Protein AF-0000000081422867 (afdb_homodimer)

Sequence (1076 aa):
MGNSINLFHGPEVPSREVTTKYGKIVGRRMIQKSDRMVDAFLGIPFAKPPVAELRFKKPVPPEPWSDTLHATKFASRCVQLDPFFFVKYKLGPCSEDCLYLNVFTPVWEPPEGGFPVMVFIHGGGYCIDSAVKYGDIGICQHLVAPHGVVVVTIQYRLGYLGFFTTGDDACDENVALWDMTLALQWVQENIGAFNGDKNNVTIFGQSAGGASVDLLSLSPYSRDLFHKVVPMAGNASCEWAINNNAVEKSRLMALKNGITENDSHELIRRMREVPAMKLATGLGSDTTGGKMQTTIGPRIDGDFLPKTPIELRKEAPKKKRLTGICEAEGILSYVIHSKKYIEEIIAERIPEYEYPNFKELRDQALKIYLQPEERQDKDKYDHAIVKLYTDLFLASDTQTSVYENLEVENDATYLYSFDYVNPKSFGFLIGRHLPFIAPTHCTELAYLFGVGILVDFKFNEDDNKMIGIMTQMWTNFAKYGDPNGDPSKPESILPFQWEAASNEHPRRYLSIKLAPEMKDPFQEGRSEFWRNLKRHLRMGNSINLFHGPEVPSREVTTKYGKIVGRRMIQKSDRMVDAFLGIPFAKPPVAELRFKKPVPPEPWSDTLHATKFASRCVQLDPFFFVKYKLGPCSEDCLYLNVFTPVWEPPEGGFPVMVFIHGGGYCIDSAVKYGDIGICQHLVAPHGVVVVTIQYRLGYLGFFTTGDDACDENVALWDMTLALQWVQENIGAFNGDKNNVTIFGQSAGGASVDLLSLSPYSRDLFHKVVPMAGNASCEWAINNNAVEKSRLMALKNGITENDSHELIRRMREVPAMKLATGLGSDTTGGKMQTTIGPRIDGDFLPKTPIELRKEAPKKKRLTGICEAEGILSYVIHSKKYIEEIIAERIPEYEYPNFKELRDQALKIYLQPEERQDKDKYDHAIVKLYTDLFLASDTQTSVYENLEVENDATYLYSFDYVNPKSFGFLIGRHLPFIAPTHCTELAYLFGVGILVDFKFNEDDNKMIGIMTQMWTNFAKYGDPNGDPSKPESILPFQWEAASNEHPRRYLSIKLAPEMKDPFQEGRSEFWRNLKRHLR

Secondary structure (DSSP, 8-state):
---------S--EEEEEEE-SS-EEEEEEE--SSS--EEEEEEEE-S----GGGTTS---PPPP-SSPEE--S--PBPS----GGGGGG--S-B-S---EEEEEEESSPP-TT-EEEEEEE--STTTS--GGGG-SHHIIIIIIHHH--EEEEE----HHHHH---SSTTS-S-HHHHHHHHHHHHHHHHGGGGTEEEEEEEEEEETHHHHHHHHHHHSTTTTTS-SEEEEES--TTSGGGS-TTHHHHHHHHHHHTT----SHHHHHHHHTTS-GGGG-----EEEETTEEEESS-----SSSS-S-HHHHHHHSPP-EEEEEEETTTTHHHHHHH--S-HHHHHHHHS-TTT-TTHHHHHHHHHHHH--GGGTT-HHHHHHHHHHHHHIIIIIHHHHHHHHHHHHTT-S-EEEEEE----GGGGHHHHHHHSSS----TTGGGHHHH---SSS-----HHHHHHHHHHHHHHHHHHHHS-TT-BTTBGGG--SS--PPP-SS-TT-EEEESSS-EEESSGGGGTHHHHHHHHHHH-/---------S--EEEEEEE-SS-EEEEEEE--SSS--EEEEEEEE-S----GGGTTS---PPPP-SSPEE--S--PBPS----GGGGGG--S-B-S---EEEEEEESSPPPTT-EEEEEEE--STTTS--GGGG-SHHIIIIIIHHH--EEEEE----HHHHH---SSTTS-S-HHHHHHHHHHHHHHHHGGGGTEEEEEEEEEEETHHHHHHHHHHHSTTTTTS-SEEEEES--TTSGGGS-TTHHHHHHHHHHHTT----SHHHHHHHHTTS-GGGG-----EEEETTEEEESS-----SSSS-S-HHHHHHHSPP-EEEEEEETTTTHHHHHHH--S-HHHHHHHHS-TTT-TTHHHHHHHHHHHH--GGGTT-HHHHHHHHHHHHHIIIIIHHHHHHHHHHHHTT-S-EEEEEE----GGGGHHHHHHHSSS----TTGGGHHHHS--SSS-----HHHHHHHHHHHHHHHHHHHHS-TT-BTTBGGG--SS--PPP-SS-TT-EEEESSS-EEESSGGGGTHHHHHHHHHHH-

Nearest PDB structures (foldseek):
  3be8-assembly1_A  TM=8.817E-01  e=1.469E-45  Homo sapiens
  3be8-assembly1_B  TM=8.449E-01  e=3.916E-46  Homo sapiens
  2xb6-assembly1_A  TM=8.435E-01  e=4.148E-46  Homo sapiens
  3vkf-assembly2_A  TM=8.507E-01  e=3.481E-45  Rattus norvegicus
  2xb6-assembly2_B  TM=8.425E-01  e=1.849E-45  Homo sapiens

Organism: NCBI:txid290746

Foldseek 3Di:
DAQDQLADPDDFDKDDWFQFPQGIEIEGWDDDPPPWIKGKFAFAAQFDQCAQPNQQAATHGDHRDYDYHYRHDHDAAAFADDDPLNVSPPPHHHDSRHWGKMKMFIPDAADVLFAQEEEEFEAALQADDGLPSLYDNLCNPQFPRPQGHMYMYTHFHGFCSQAADQLDVLGHGRNRLSSVQSVLVSCLRGVVSRRYRQAQYEYEYFHLRLQSQQLLCLFPSRVPSHAAYERELHHLLFQQNADPCNNVLNCVLLVVVVHNDNPSNVSVNVVSVDPSNSRHYHWDWDQDLLATYTSGHHHCSCHRNVDRSLVSLLVGDFHQYEYEYALQQQQVVCLVVVDPDLLVSLCSLQPCVLPVPSVVLSVVLCVLQDDPVCCVPLLSRLRSSRLVSSLNRGQLSRLVVLVSCQVSPGPFYAYAYEWDDDLCLCPDPRSVSTSHDTDYGPCLSCLCSVRRDSGGDDQDPQSPLLSNLVSLQVSQCSRPVGSQHDPVDVVSGDPDHGHTAHPVQSQWHWHRGSDIDIDPHHSPCSSVSVNVVVVVSD/DDQDLVADPDDFAKDDWFQFPQGIEIEGWDDDPPNKIKGKFAFAAQFDQCAQPNQQAATHGDHRDYDYHYRHDHDAAAFADDPPLNVVPPVHHHDSRHWGKMKMFIPDAADVLFAQEEEEFEAALQFDDALSSLYDNLCNPQFPRPQGHMYMYTHFHGFCSQAADQLDVLGHGRSRLSSVQSVLVSCLRGVVSRRYRQAQYEYEYFHLRLQSQQLLCLFPSRVPSHAAYERELHHLLFQQNADPCNNVLNCVLLVVVVHNDNPSNVSVNVVSVDPSNSRHYHWDWDQDLLATYTSGHHHCSCHRNVDRSLVSLLVGDFHQYEYEYALQQQQVVCLVVVDPDLLVSLCSLQPCVLPVPSVVLSVVLCVLQDDPVCCVPLLSRLRSSRLVSSLNRGQLSRLVVLVSCQVSPGPFYAYAYEWDDDLCLCPDPRSVSTSHDTDYGPCLVCLCSVRRDSGGDDQDPQSPLLSNLVSLQVSQCSRPVGSQHDPVDVVSGDPDHGHTAHPVQSQWHWHRGSDIDIDPHHSPCSSVSVNVVVVVSD

pLDDT: mean 91.96, std 11.16, range [22.31, 98.94]

Solvent-accessible surface area (backbone atoms only — not comparable to full-atom values): 55475 Å² total; per-residue (Å²): 141,75,71,67,69,43,55,82,81,66,82,86,36,71,29,71,76,31,64,44,92,42,32,36,37,29,23,27,36,46,80,47,96,53,99,47,37,28,30,36,34,21,38,42,66,51,28,43,65,45,48,55,91,37,43,52,36,64,68,44,70,46,76,66,45,89,62,71,42,75,17,69,48,76,58,40,28,37,40,45,38,76,55,78,80,49,52,86,56,70,64,63,56,64,28,69,60,20,47,28,30,30,42,36,21,52,66,65,89,57,55,89,74,26,18,31,25,36,38,42,33,54,29,40,56,44,11,32,71,45,46,65,76,58,44,50,40,22,40,41,64,51,40,19,46,76,65,56,28,23,41,33,36,38,37,46,50,22,22,50,67,11,28,37,37,79,81,52,87,61,47,42,62,41,26,23,60,39,31,48,38,45,48,40,50,47,40,59,69,30,29,55,52,58,42,17,13,58,89,31,24,20,38,31,17,34,34,39,9,0,15,44,42,41,44,39,45,36,19,89,85,36,37,82,59,48,56,32,42,30,25,28,52,30,29,54,58,24,71,43,46,48,27,86,52,29,42,61,48,30,50,51,53,36,43,76,70,72,45,78,62,80,52,47,54,59,35,46,58,54,55,49,67,50,63,64,74,80,50,37,28,49,82,51,75,45,70,60,92,60,37,62,30,42,70,40,38,42,49,78,71,59,61,70,32,61,53,54,63,74,61,29,52,72,70,32,76,73,40,37,34,41,37,38,38,37,68,36,38,7,52,61,51,49,63,71,66,58,71,89,45,64,66,55,57,46,43,47,70,44,37,58,86,81,28,88,63,24,67,61,52,47,52,54,55,45,55,75,53,46,50,83,88,40,64,84,36,60,70,56,40,50,49,24,44,22,50,50,40,18,33,76,66,42,50,24,29,52,52,47,45,48,51,54,38,57,72,63,64,36,45,60,36,34,35,36,32,38,62,53,68,60,75,57,46,45,34,71,75,55,46,71,69,40,94,69,89,64,23,23,74,68,51,68,51,26,32,51,26,68,43,57,76,78,29,68,58,84,76,49,71,68,48,51,50,40,26,52,55,47,29,47,32,55,48,22,26,40,67,65,70,30,50,44,29,40,86,93,38,65,88,50,47,52,99,56,77,77,63,54,37,37,92,92,41,65,41,30,21,31,40,40,41,96,74,57,44,73,45,73,46,48,81,76,49,59,34,56,59,59,51,51,55,55,56,68,78,98,139,76,67,65,67,41,56,84,82,66,84,86,36,71,29,71,76,32,62,43,91,41,33,36,38,30,22,27,35,45,80,47,95,55,95,48,37,27,32,37,33,22,38,43,66,52,28,46,65,44,49,55,88,37,43,52,35,63,67,43,70,46,76,66,44,90,60,70,41,75,17,70,50,76,58,39,28,37,40,43,37,75,52,77,81,48,51,86,56,69,63,64,56,64,28,69,60,20,47,28,31,29,44,36,22,52,67,65,88,57,57,90,75,26,19,29,24,36,37,40,33,55,29,39,55,44,11,32,72,45,50,64,74,59,43,49,40,21,39,40,63,50,40,20,47,75,65,56,27,23,41,33,35,38,37,46,50,21,21,50,65,11,28,35,37,78,82,54,86,60,45,43,62,41,26,22,59,41,30,48,40,43,47,39,49,46,39,58,71,30,30,55,53,58,41,18,12,58,88,32,23,21,38,31,16,35,35,41,9,0,14,46,42,42,44,40,44,35,19,89,86,35,36,82,60,49,53,33,41,30,26,28,51,30,29,53,60,24,72,42,46,48,26,84,52,30,42,62,48,31,49,50,53,36,43,76,70,72,45,78,61,80,53,49,54,60,34,46,59,54,54,48,67,50,62,67,72,81,50,36,28,48,81,51,75,44,69,58,90,60,37,63,30,44,72,39,38,41,47,76,71,58,61,70,32,60,53,54,64,76,61,29,52,72,70,30,74,72,41,35,33,41,38,36,38,39,69,34,38,8,53,62,51,50,61,72,66,57,71,90,46,63,65,56,57,47,44,49,69,43,37,58,86,83,28,90,62,23,68,63,52,48,52,54,56,44,55,73,53,47,51,83,88,38,63,83,37,64,68,54,41,48,51,26,45,23,50,51,40,19,33,75,67,41,50,24,29,53,52,46,45,48,52,54,38,57,72,62,64,36,46,59,37,34,35,36,33,38,62,52,68,61,74,58,43,45,34,72,74,56,46,70,68,40,93,68,88,63,22,24,74,70,49,68,51,27,34,52,27,68,41,56,76,77,28,61,57,83,78,50,72,67,49,51,50,41,26,52,54,47,30,46,31,55,48,22,26,42,67,66,71,30,50,44,31,42,87,94,38,66,89,50,47,52,98,58,77,76,63,55,38,38,91,91,42,64,40,30,21,32,40,41,42,95,73,57,44,74,46,73,46,48,81,76,48,59,34,56,59,60,54,53,55,56,55,67,78,97

InterPro domains:
  IPR002018 Carboxylesterase, type B [PF00135] (15-530)
  IPR019819 Carboxylesterase type B, conserved site [PS00941] (96-106)
  IPR029058 Alpha/Beta hydrolase fold [G3DSA:3.40.50.1820] (11-537)
  IPR029058 Alpha/Beta hydrolase fold [SSF53474] (15-533)

Radius of gyration: 35.47 Å; Cα contacts (8 Å, |Δi|>4): 2411; chains: 2; bounding box: 64×112×75 Å

Structure (mmCIF, N/CA/C/O backbone):
data_AF-0000000081422867-model_v1
#
loop_
_entity.id
_entity.type
_entity.pdbx_description
1 polymer 'Carboxylesterase type B domain-containing protein'
#
loop_
_atom_site.group_PDB
_atom_site.id
_atom_site.type_symbol
_atom_site.label_atom_id
_atom_site.label_alt_id
_atom_site.label_comp_id
_atom_site.label_asym_id
_atom_site.label_entity_id
_atom_site.label_seq_id
_atom_site.pdbx_PDB_ins_code
_atom_site.Cartn_x
_atom_site.Cartn_y
_atom_site.Cartn_z
_atom_site.occupancy
_atom_site.B_iso_or_equiv
_atom_site.auth_seq_id
_atom_site.auth_comp_id
_atom_site.auth_asym_id
_atom_site.auth_atom_id
_atom_site.pdbx_PDB_model_num
ATOM 1 N N . MET A 1 1 ? 13.523 18.125 38.219 1 22.31 1 MET A N 1
ATOM 2 C CA . MET A 1 1 ? 14.117 18.781 37.031 1 22.31 1 MET A CA 1
ATOM 3 C C . MET A 1 1 ? 13.07 19 35.969 1 22.31 1 MET A C 1
ATOM 5 O O . MET A 1 1 ? 12.766 18.094 35.188 1 22.31 1 MET A O 1
ATOM 9 N N . GLY A 1 2 ? 11.977 19.641 36.281 1 30.11 2 GLY A N 1
ATOM 10 C CA . GLY A 1 2 ? 10.555 19.75 36 1 30.11 2 GLY A CA 1
ATOM 11 C C . GLY A 1 2 ? 10.266 20.359 34.625 1 30.11 2 GLY A C 1
ATOM 12 O O . GLY A 1 2 ? 11.055 21.156 34.125 1 30.11 2 GLY A O 1
ATOM 13 N N . ASN A 1 3 ? 9.695 19.641 33.75 1 36.41 3 ASN A N 1
ATOM 14 C CA . ASN A 1 3 ? 9.031 19.859 32.469 1 36.41 3 ASN A CA 1
ATOM 15 C C . ASN A 1 3 ? 8.242 21.172 32.438 1 36.41 3 ASN A C 1
ATOM 17 O O . ASN A 1 3 ? 7.191 21.266 33.094 1 36.41 3 ASN 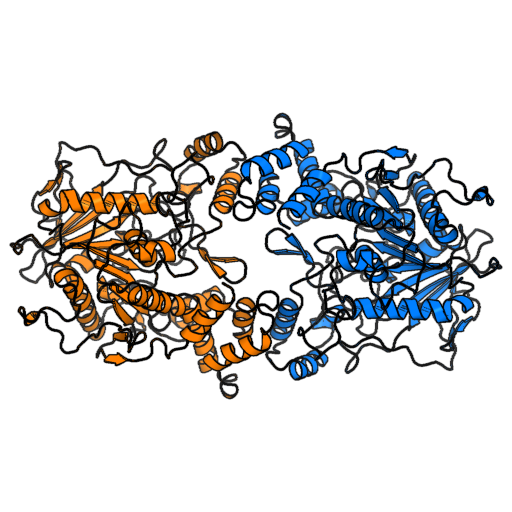A O 1
ATOM 21 N N . SER A 1 4 ? 8.648 22.391 32.781 1 39.75 4 SER A N 1
ATOM 22 C CA . SER A 1 4 ? 7.715 23.406 33.25 1 39.75 4 SER A CA 1
ATOM 23 C C . SER A 1 4 ? 6.875 23.953 32.125 1 39.75 4 SER A C 1
ATOM 25 O O . SER A 1 4 ? 7.414 24.438 31.125 1 39.75 4 SER A O 1
ATOM 27 N N . ILE A 1 5 ? 5.797 23.25 31.734 1 50.94 5 ILE A N 1
ATOM 28 C CA . ILE A 1 5 ? 4.766 24.031 31.062 1 50.94 5 ILE A CA 1
ATOM 29 C C . ILE A 1 5 ? 4.816 25.484 31.531 1 50.94 5 ILE A C 1
ATOM 31 O O . ILE A 1 5 ? 4.973 25.734 32.719 1 50.94 5 ILE A O 1
ATOM 35 N N . ASN A 1 6 ? 5.258 26.375 30.625 1 56.38 6 ASN A N 1
ATOM 36 C CA . ASN A 1 6 ? 5.324 27.797 30.906 1 56.38 6 ASN A CA 1
ATOM 37 C C . ASN A 1 6 ? 3.967 28.344 31.328 1 56.38 6 ASN A C 1
ATOM 39 O O . ASN A 1 6 ? 3.297 29.031 30.547 1 56.38 6 ASN A O 1
ATOM 43 N N . LEU A 1 7 ? 3.494 27.625 32.375 1 58.81 7 LEU A N 1
ATOM 44 C CA . LEU A 1 7 ? 2.248 28.109 32.938 1 58.81 7 LEU A CA 1
ATOM 45 C C . LEU A 1 7 ? 2.525 29.047 34.125 1 58.81 7 LEU A C 1
ATOM 47 O O . LEU A 1 7 ? 3.461 28.828 34.875 1 58.81 7 LEU A O 1
ATOM 51 N N . PHE A 1 8 ? 1.855 30.109 34.094 1 56.94 8 PHE A N 1
ATOM 52 C CA . PHE A 1 8 ? 2 31.078 35.156 1 56.94 8 PHE A CA 1
ATOM 53 C C . PHE A 1 8 ? 1.555 30.5 36.5 1 56.94 8 PHE A C 1
ATOM 55 O O . PHE A 1 8 ? 0.446 29.969 36.594 1 56.94 8 PHE A O 1
ATOM 62 N N . HIS A 1 9 ? 2.488 30.375 37.438 1 59.72 9 HIS A N 1
ATOM 63 C CA . HIS A 1 9 ? 2.184 29.828 38.781 1 59.72 9 HIS A CA 1
ATOM 64 C C . HIS A 1 9 ? 2.117 30.938 39.812 1 59.72 9 HIS A C 1
ATOM 66 O O . HIS A 1 9 ? 1.881 30.656 41 1 59.72 9 HIS A O 1
ATOM 72 N N . GLY A 1 10 ? 2.244 32.25 39.438 1 61.19 10 GLY A N 1
ATOM 73 C CA . GLY A 1 10 ? 2.232 33.312 40.438 1 61.19 10 GLY A CA 1
ATOM 74 C C . GLY A 1 10 ? 0.84 33.656 40.938 1 61.19 10 GLY A C 1
ATOM 75 O O . GLY A 1 10 ? -0.13 32.969 40.594 1 61.19 10 GLY A O 1
ATOM 76 N N . PRO A 1 11 ? 0.796 34.531 41.906 1 66.88 11 PRO A N 1
ATOM 77 C CA . PRO A 1 11 ? -0.515 34.938 42.406 1 66.88 11 PRO A CA 1
ATOM 78 C C . PRO A 1 11 ? -1.472 35.375 41.281 1 66.88 11 PRO A C 1
ATOM 80 O O . PRO A 1 11 ? -1.048 35.969 40.281 1 66.88 11 PRO A O 1
ATOM 83 N N . GLU A 1 12 ? -2.625 34.875 41.406 1 75.06 12 GLU A N 1
ATOM 84 C CA . GLU A 1 12 ? -3.641 35.188 40.406 1 75.06 12 GLU A CA 1
ATOM 85 C C . GLU A 1 12 ? -4.168 36.594 40.562 1 75.06 12 GLU A C 1
ATOM 87 O O . GLU A 1 12 ? -4.789 36.938 41.562 1 75.06 12 GLU A O 1
ATOM 92 N N . VAL A 1 13 ? -3.721 37.438 39.719 1 86.25 13 VAL A N 1
ATOM 93 C CA . VAL A 1 13 ? -4.285 38.781 39.594 1 86.25 13 VAL A CA 1
ATOM 94 C C . VAL A 1 13 ? -5.309 38.781 38.469 1 86.25 13 VAL A C 1
ATOM 96 O O . VAL A 1 13 ? -5.004 38.375 37.344 1 86.25 13 VAL A O 1
ATOM 99 N N . PRO A 1 14 ? -6.535 39.219 38.844 1 92.75 14 PRO A N 1
ATOM 100 C CA . PRO A 1 14 ? -7.551 39.219 37.781 1 92.75 14 PRO A CA 1
ATOM 101 C C . PRO A 1 14 ? -7.238 40.25 36.688 1 92.75 14 PRO A C 1
ATOM 103 O O . PRO A 1 14 ? -6.68 41.312 36.938 1 92.75 14 PRO A O 1
ATOM 106 N N . SER A 1 15 ? -7.57 39.938 35.5 1 94.56 15 SER A N 1
ATOM 107 C CA . SER A 1 15 ? -7.496 40.844 34.375 1 94.56 15 SER A CA 1
ATOM 108 C C . SER A 1 15 ? -8.609 41.875 34.438 1 94.56 15 SER A C 1
ATOM 110 O O . SER A 1 15 ? -9.453 41.844 35.344 1 94.56 15 SER A O 1
ATOM 112 N N . ARG A 1 16 ? -8.562 42.75 33.438 1 95.38 16 ARG A N 1
ATOM 113 C CA . ARG A 1 16 ? -9.75 43.562 33.188 1 95.38 16 ARG A CA 1
ATOM 114 C C . ARG A 1 16 ? -10.922 42.719 32.75 1 95.38 16 ARG A C 1
ATOM 116 O O . ARG A 1 16 ? -10.734 41.594 32.25 1 95.38 16 ARG A O 1
ATOM 123 N N . GLU A 1 17 ? -12.102 43.188 33 1 97.06 17 GLU A N 1
ATOM 124 C CA . GLU A 1 17 ? -13.297 42.531 32.438 1 97.06 17 GLU A CA 1
ATOM 125 C C . GLU A 1 17 ? -13.586 43.031 31.031 1 97.06 17 GLU A C 1
ATOM 127 O O . GLU A 1 17 ? -13.523 44.219 30.75 1 97.06 17 GLU A O 1
ATOM 132 N N . VAL A 1 18 ? -13.828 42.156 30.141 1 97.81 18 VAL A N 1
ATOM 133 C CA . VAL A 1 18 ? -14.164 42.5 28.766 1 97.81 18 VAL A CA 1
ATOM 134 C C . VAL A 1 18 ? -15.562 41.969 28.438 1 97.81 18 VAL A C 1
ATOM 136 O O . VAL A 1 18 ? -16 40.969 28.984 1 97.81 18 VAL A O 1
ATOM 139 N N . THR A 1 19 ? -16.281 42.688 27.594 1 97.88 19 THR A N 1
ATOM 140 C CA . THR A 1 19 ? -17.625 42.312 27.156 1 97.88 19 THR A CA 1
ATOM 141 C C . THR A 1 19 ? -17.609 41.875 25.688 1 97.88 19 THR A C 1
ATOM 143 O O . THR A 1 19 ? -17.344 42.688 24.812 1 97.88 19 THR A O 1
ATOM 146 N N . THR A 1 20 ? -17.891 40.625 25.5 1 97.94 20 THR A N 1
ATOM 147 C CA . THR A 1 20 ? -18 40.094 24.141 1 97.94 20 THR A CA 1
ATOM 148 C C . THR A 1 20 ? -19.453 39.938 23.719 1 97.94 20 THR A C 1
ATOM 150 O O . THR A 1 20 ? -20.359 40.25 24.5 1 97.94 20 THR A O 1
ATOM 153 N N . LYS A 1 21 ? -19.641 39.469 22.438 1 97.12 21 LYS A N 1
ATOM 154 C CA . LYS A 1 21 ? -20.969 39.188 21.922 1 97.12 21 LYS A CA 1
ATOM 155 C C . LYS A 1 21 ? -21.688 38.156 22.797 1 97.12 21 LYS A C 1
ATOM 157 O O . LYS A 1 21 ? -22.922 38.188 22.922 1 97.12 21 LYS A O 1
ATOM 162 N N . TYR A 1 22 ? -20.953 37.375 23.594 1 98.06 22 TYR A N 1
ATOM 163 C CA . TYR A 1 22 ? -21.531 36.219 24.266 1 98.06 22 TYR A CA 1
ATOM 164 C C . TYR A 1 22 ? -21.594 36.438 25.766 1 98.06 22 TYR A C 1
ATOM 166 O O . TYR A 1 22 ? -22.281 35.719 26.484 1 98.06 22 TYR A O 1
ATOM 174 N N . GLY A 1 23 ? -20.844 37.438 26.234 1 98.12 23 GLY A N 1
ATOM 175 C CA . GLY A 1 23 ? -20.859 37.719 27.656 1 98.12 23 GLY A CA 1
ATOM 176 C C . GLY A 1 23 ? -19.562 38.312 28.172 1 98.12 23 GLY A C 1
ATOM 177 O O . GLY A 1 23 ? -18.641 38.594 27.391 1 98.12 23 GLY A O 1
ATOM 178 N N . LYS A 1 24 ? -19.547 38.531 29.516 1 98.5 24 LYS A N 1
ATOM 179 C CA . LYS A 1 24 ? -18.375 39.094 30.172 1 98.5 24 LYS A CA 1
ATOM 180 C C . LYS A 1 24 ? -17.328 38.031 30.5 1 98.5 24 LYS A C 1
ATOM 182 O O . LYS A 1 24 ? -17.688 36.906 30.844 1 98.5 24 LYS A O 1
ATOM 187 N N . ILE A 1 25 ? -16.109 38.438 30.375 1 98.62 25 ILE A N 1
ATOM 188 C CA . ILE A 1 25 ? -15.008 37.531 30.625 1 98.62 25 ILE A CA 1
ATOM 189 C C . ILE A 1 25 ? -13.953 38.219 31.484 1 98.62 25 ILE A C 1
ATOM 191 O O . ILE A 1 25 ? -13.633 39.375 31.281 1 98.62 25 ILE A O 1
ATOM 195 N N . VAL A 1 26 ? -13.438 37.5 32.5 1 97.94 26 VAL A N 1
ATOM 196 C CA . VAL A 1 26 ? -12.289 37.938 33.281 1 97.94 26 VAL A CA 1
ATOM 197 C C . VAL A 1 26 ? -11.211 36.875 33.25 1 97.94 26 VAL A C 1
ATOM 199 O O . VAL A 1 26 ? -11.484 35.688 33.5 1 97.94 26 VAL A O 1
ATOM 202 N N . GLY A 1 27 ? -10.102 37.25 32.844 1 96.44 27 GLY A N 1
ATOM 203 C CA . GLY A 1 27 ? -8.961 36.375 32.812 1 96.44 27 GLY A CA 1
ATOM 204 C C . GLY A 1 27 ? -7.969 36.656 33.938 1 96.44 27 GLY A C 1
ATOM 205 O O . GLY A 1 27 ? -8.367 36.938 35.062 1 96.44 27 GLY A O 1
ATOM 206 N N . ARG A 1 28 ? -6.672 36.406 33.594 1 93.19 28 ARG A N 1
ATOM 207 C CA . ARG A 1 28 ? -5.582 36.688 34.531 1 93.19 28 ARG A CA 1
ATOM 208 C C . ARG A 1 28 ? -4.641 37.75 33.969 1 93.19 28 ARG A C 1
ATOM 210 O O . ARG A 1 28 ? -4.391 37.812 32.781 1 93.19 28 ARG A O 1
ATOM 217 N N . ARG A 1 29 ? -4.137 38.531 34.906 1 93.06 29 ARG A N 1
ATOM 218 C CA . ARG A 1 29 ? -3.109 39.5 34.531 1 93.06 29 ARG A CA 1
ATOM 219 C C . ARG A 1 29 ? -1.715 38.938 34.812 1 93.06 29 ARG A C 1
ATOM 221 O O . ARG A 1 29 ? -1.431 38.5 35.938 1 93.06 29 ARG A O 1
ATOM 228 N N . MET A 1 30 ? -1.077 38.844 33.812 1 83.31 30 MET A N 1
ATOM 229 C CA . MET A 1 30 ? 0.32 38.438 33.938 1 83.31 30 MET A CA 1
ATOM 230 C C . MET A 1 30 ? 1.23 39.656 34.062 1 83.31 30 MET A C 1
ATOM 232 O O . MET A 1 30 ? 1.207 40.531 33.188 1 83.31 30 MET A O 1
ATOM 236 N N . ILE A 1 31 ? 1.813 39.844 35.219 1 64.56 31 ILE A N 1
ATOM 237 C CA . ILE A 1 31 ? 2.674 40.969 35.5 1 64.56 31 ILE A CA 1
ATOM 238 C C . ILE A 1 31 ? 4.113 40.656 35.125 1 64.56 31 ILE A C 1
ATOM 240 O O . ILE A 1 31 ? 4.688 39.688 35.625 1 64.56 31 ILE A O 1
ATOM 244 N N . GLN A 1 32 ? 4.508 41.219 34.062 1 63.38 32 GLN A N 1
ATOM 245 C CA . GLN A 1 32 ? 5.879 41 33.594 1 63.38 32 GLN A CA 1
ATOM 246 C C . GLN A 1 32 ? 6.836 42 34.281 1 63.38 32 GLN A C 1
ATOM 248 O O . GLN A 1 32 ? 6.398 42.938 34.938 1 63.38 32 GLN A O 1
ATOM 253 N N . LYS A 1 33 ? 8.117 41.656 34.562 1 58.12 33 LYS A N 1
ATOM 254 C CA . LYS A 1 33 ? 9.109 42.562 35.156 1 58.12 33 LYS A CA 1
ATOM 255 C C . LYS A 1 33 ? 9.078 43.938 34.469 1 58.12 33 LYS A C 1
ATOM 257 O O . LYS A 1 33 ? 9.383 44.938 35.094 1 58.12 33 LYS A O 1
ATOM 262 N N . SER A 1 34 ? 8.805 43.875 33.219 1 56.41 34 SER A N 1
ATOM 263 C CA . SER A 1 34 ? 8.703 45.125 32.5 1 56.41 34 SER A CA 1
ATOM 264 C C . SER A 1 34 ? 7.328 45.781 32.719 1 56.41 34 SER A C 1
ATOM 266 O O . SER A 1 34 ? 6.391 45.094 33.156 1 56.41 34 SER A O 1
ATOM 268 N N . ASP A 1 35 ? 7.195 47 33.125 1 64.88 35 ASP A N 1
ATOM 269 C CA . ASP A 1 35 ? 6.004 47.844 33.281 1 64.88 35 ASP A CA 1
ATOM 270 C C . ASP A 1 35 ? 4.949 47.469 32.25 1 64.88 35 ASP A C 1
ATOM 272 O O . ASP A 1 35 ? 3.871 48.062 32.219 1 64.88 35 ASP A O 1
ATOM 276 N N . ARG A 1 36 ? 5.168 46.375 31.312 1 82.69 36 ARG A N 1
ATOM 277 C CA . ARG A 1 36 ? 4.18 46 30.312 1 82.69 36 ARG A CA 1
ATOM 278 C C . ARG A 1 36 ? 3.42 44.75 30.75 1 82.69 36 ARG A C 1
ATOM 280 O O . ARG A 1 36 ? 3.982 43.656 30.781 1 82.69 36 ARG A O 1
ATOM 287 N N . MET A 1 37 ? 2.225 44.875 31.141 1 89.25 37 MET A N 1
ATOM 288 C CA . MET A 1 37 ? 1.351 43.812 31.656 1 89.25 37 MET A CA 1
ATOM 289 C C . MET A 1 37 ? 0.502 43.219 30.531 1 89.25 37 MET A C 1
ATOM 291 O O . MET A 1 37 ? 0.222 43.906 29.531 1 89.25 37 MET A O 1
ATOM 295 N N . VAL A 1 38 ? 0.238 41.969 30.656 1 94.38 38 VAL A N 1
ATOM 296 C CA . VAL A 1 38 ? -0.553 41.25 29.672 1 94.38 38 VAL A CA 1
ATOM 297 C C . VAL A 1 38 ? -1.734 40.562 30.359 1 94.38 38 VAL A C 1
ATOM 299 O O . VAL A 1 38 ? -1.584 39.969 31.438 1 94.38 38 VAL A O 1
ATOM 302 N N . ASP A 1 39 ? -2.898 40.719 29.844 1 95.81 39 ASP A N 1
ATOM 303 C CA . ASP A 1 39 ? -4.055 39.938 30.281 1 95.81 39 ASP A CA 1
ATOM 304 C C . ASP A 1 39 ? -4.18 38.656 29.453 1 95.81 39 ASP A C 1
ATOM 306 O O . ASP A 1 39 ? -4.125 38.688 28.234 1 95.81 39 ASP A O 1
ATOM 310 N N . ALA A 1 40 ? -4.277 37.562 30.141 1 95.81 40 ALA A N 1
ATOM 311 C CA . ALA A 1 40 ? -4.516 36.25 29.516 1 95.81 40 ALA A CA 1
ATOM 312 C C . ALA A 1 40 ? -5.922 35.75 29.828 1 95.81 40 ALA A C 1
ATOM 314 O O . ALA A 1 40 ? -6.312 35.656 30.984 1 95.81 40 ALA A O 1
ATOM 315 N N . PHE A 1 41 ? -6.707 35.562 28.812 1 97.31 41 PHE A N 1
ATOM 316 C CA . PHE A 1 41 ? -8.016 34.906 28.906 1 97.31 41 PHE A CA 1
ATOM 317 C C . PHE A 1 41 ? -7.965 33.5 28.359 1 97.31 41 PHE A C 1
ATOM 319 O O . PHE A 1 41 ? -7.793 33.281 27.156 1 97.31 41 PHE A O 1
ATOM 326 N N . LEU A 1 42 ? -8.086 32.5 29.25 1 95.38 42 LEU A N 1
ATOM 327 C CA . LEU A 1 42 ? -7.879 31.094 28.891 1 95.38 42 LEU A CA 1
ATOM 328 C C . LEU A 1 42 ? -9.203 30.344 28.875 1 95.38 42 LEU A C 1
ATOM 330 O O . LEU A 1 42 ? -10.07 30.578 29.719 1 95.38 42 LEU A O 1
ATOM 334 N N . GLY A 1 43 ? -9.344 29.406 27.859 1 96.31 43 GLY A N 1
ATOM 335 C CA . GLY A 1 43 ? -10.469 28.484 27.844 1 96.31 43 GLY A CA 1
ATOM 336 C C . GLY A 1 43 ? -11.789 29.156 27.484 1 96.31 43 GLY A C 1
ATOM 337 O O . GLY A 1 43 ? -12.82 28.844 28.094 1 96.31 43 GLY A O 1
ATOM 338 N N . ILE A 1 44 ? -11.797 30.094 26.594 1 98.31 44 ILE A N 1
ATOM 339 C CA . ILE A 1 44 ? -13.016 30.766 26.156 1 98.31 44 ILE A CA 1
ATOM 340 C C . ILE A 1 44 ? -13.75 29.875 25.156 1 98.31 44 ILE A C 1
ATOM 342 O O . ILE A 1 44 ? -13.195 29.5 24.125 1 98.31 44 ILE A O 1
ATOM 346 N N . PRO A 1 45 ? -14.977 29.484 25.406 1 98.38 45 PRO A N 1
ATOM 347 C CA . PRO A 1 45 ? -15.703 28.688 24.422 1 98.38 45 PRO A CA 1
ATOM 348 C C . PRO A 1 45 ? -16.062 29.5 23.172 1 98.38 45 PRO A C 1
ATOM 350 O O . PRO A 1 45 ? -16.656 30.578 23.281 1 98.38 45 PRO A O 1
ATOM 353 N N . PHE A 1 46 ? -15.742 29.062 22.047 1 98.56 46 PHE A N 1
ATOM 354 C CA . PHE A 1 46 ? -16.141 29.75 20.828 1 98.56 46 PHE A CA 1
ATOM 355 C C . PHE A 1 46 ? -17.203 28.953 20.078 1 98.56 46 PHE A C 1
ATOM 357 O O . PHE A 1 46 ? -17.734 29.406 19.062 1 98.56 46 PHE A O 1
ATOM 364 N N . ALA A 1 47 ? -17.562 27.766 20.594 1 98.69 47 ALA A N 1
ATOM 365 C CA . ALA A 1 47 ? -18.594 26.906 20.016 1 98.69 47 ALA A CA 1
ATOM 366 C C . ALA A 1 47 ? -19.328 26.141 21.109 1 98.69 47 ALA A C 1
ATOM 368 O O . ALA A 1 47 ? -18.812 25.984 22.219 1 98.69 47 ALA A O 1
ATOM 369 N N . LYS A 1 48 ? -20.547 25.672 20.75 1 98.44 48 LYS A N 1
ATOM 370 C CA . LYS A 1 48 ? -21.188 24.672 21.578 1 98.44 48 LYS A CA 1
ATOM 371 C C . LYS A 1 48 ? -20.359 23.391 21.641 1 98.44 48 LYS A C 1
ATOM 373 O O . LYS A 1 48 ? -19.672 23.047 20.672 1 98.44 48 LYS A O 1
ATOM 378 N N . PRO A 1 49 ? -20.438 22.688 22.844 1 98.06 49 PRO A N 1
ATOM 379 C CA . PRO A 1 49 ? -19.766 21.375 22.844 1 98.06 49 PRO A CA 1
ATOM 380 C C . PRO A 1 49 ? -20.203 20.5 21.672 1 98.06 49 PRO A C 1
ATOM 382 O O . PRO A 1 49 ? -21.406 20.297 21.469 1 98.06 49 PRO A O 1
ATOM 385 N N . PRO A 1 50 ? -19.266 20.031 20.859 1 98.06 50 PRO A N 1
ATOM 386 C CA . PRO A 1 50 ? -19.609 19.203 19.703 1 98.06 50 PRO A CA 1
ATOM 387 C C . PRO A 1 50 ? -19.828 17.734 20.078 1 98.06 50 PRO A C 1
ATOM 389 O O . PRO A 1 50 ? -19.188 16.859 19.5 1 98.06 50 PRO A O 1
ATOM 392 N N . VAL A 1 51 ? -20.734 17.391 20.953 1 97.31 51 VAL A N 1
ATOM 393 C CA . VAL A 1 51 ? -20.984 16.062 21.5 1 97.31 51 VAL A CA 1
ATOM 394 C C . VAL A 1 51 ? -22.344 15.57 21.031 1 97.31 51 VAL A C 1
ATOM 396 O O . VAL A 1 51 ? -23.156 16.359 20.516 1 97.31 51 VAL A O 1
ATOM 399 N N . ALA A 1 52 ? -22.609 14.375 21.109 1 95.81 52 ALA A N 1
ATOM 400 C CA . ALA A 1 52 ? -23.891 13.75 20.797 1 95.81 52 ALA A CA 1
ATOM 401 C C . ALA A 1 52 ? -24.359 14.148 19.406 1 95.81 52 ALA A C 1
ATOM 403 O O . ALA A 1 52 ? -23.625 14.008 18.422 1 95.81 52 ALA A O 1
ATOM 404 N N . GLU A 1 53 ? -25.422 14.867 19.297 1 95.81 53 GLU A N 1
ATOM 405 C CA . GLU A 1 53 ? -26.031 15.18 18 1 95.81 53 GLU A CA 1
ATOM 406 C C . GLU A 1 53 ? -25.156 16.156 17.219 1 95.81 53 GLU A C 1
ATOM 408 O O . GLU A 1 53 ? -25.266 16.25 15.992 1 95.81 53 GLU A O 1
ATOM 413 N N . LEU A 1 54 ? -24.25 16.812 17.938 1 98 54 LEU A N 1
ATOM 414 C CA . LEU A 1 54 ? -23.406 17.797 17.266 1 98 54 LEU A CA 1
ATOM 415 C C . LEU A 1 54 ? -22.094 17.172 16.828 1 98 54 LEU A C 1
ATOM 417 O O . LEU A 1 54 ? -21.281 17.828 16.172 1 98 54 LEU A O 1
ATOM 421 N N . ARG A 1 55 ? -21.891 15.852 17.266 1 96.88 55 ARG A N 1
ATOM 422 C CA . ARG A 1 55 ? -20.734 15.141 16.719 1 96.88 55 ARG A CA 1
ATOM 423 C C . ARG A 1 55 ? -20.859 14.969 15.211 1 96.88 55 ARG A C 1
ATOM 425 O O . ARG A 1 55 ? -21.922 14.609 14.711 1 96.88 55 ARG A O 1
ATOM 432 N N . PHE A 1 56 ? -19.812 15.281 14.43 1 98.25 56 PHE A N 1
ATOM 433 C CA . PHE A 1 56 ? -19.688 15.172 12.984 1 98.25 56 PHE A CA 1
ATOM 434 C C . PHE A 1 56 ? -20.531 16.234 12.281 1 98.25 56 PHE A C 1
ATOM 436 O O . PHE A 1 56 ? -20.984 16.031 11.156 1 98.25 56 PHE A O 1
ATOM 443 N N . LYS A 1 57 ? -20.781 17.281 12.977 1 98.06 57 LYS A N 1
ATOM 444 C CA . LYS A 1 57 ? -21.469 18.422 12.398 1 98.06 57 LYS A CA 1
ATOM 445 C C . LYS A 1 57 ? -20.594 19.672 12.438 1 98.06 57 LYS A C 1
ATOM 447 O O . LYS A 1 57 ? -19.688 19.766 13.266 1 98.06 57 LYS A O 1
ATOM 452 N N . LYS A 1 58 ? -20.875 20.578 11.539 1 98.44 58 LYS A N 1
ATOM 453 C CA . LYS A 1 58 ? -20.266 21.906 11.625 1 98.44 58 LYS A CA 1
ATOM 454 C C . LYS A 1 58 ? -20.453 22.5 13.008 1 98.44 58 LYS A C 1
ATOM 456 O O . LYS A 1 58 ? -21.5 22.328 13.633 1 98.44 58 LYS A O 1
ATOM 461 N N . PRO A 1 59 ? -19.406 23.188 13.461 1 98.75 59 PRO A N 1
ATOM 462 C CA . PRO A 1 59 ? -19.547 23.797 14.781 1 98.75 59 PRO A CA 1
ATOM 463 C C . PRO A 1 59 ? -20.625 24.875 14.812 1 98.75 59 PRO A C 1
ATOM 465 O O . PRO A 1 59 ? -20.922 25.5 13.781 1 98.75 59 PRO A O 1
ATOM 468 N N . VAL A 1 60 ? -21.188 25.016 15.984 1 98.31 60 VAL A N 1
ATOM 469 C CA . VAL A 1 60 ? -22.234 26 16.234 1 98.31 60 VAL A CA 1
ATOM 470 C C . VAL A 1 60 ? -21.766 27 17.281 1 98.31 60 VAL A C 1
ATOM 472 O O . VAL A 1 60 ? -21.156 26.641 18.281 1 98.31 60 VAL A O 1
ATOM 475 N N . PRO A 1 61 ? -22.016 28.297 17.078 1 98.38 61 PRO A N 1
ATOM 476 C CA . PRO A 1 61 ? -21.594 29.281 18.062 1 98.38 61 PRO A CA 1
ATOM 477 C C . PRO A 1 61 ? -22.109 28.969 19.469 1 98.38 61 PRO A C 1
ATOM 479 O O . PRO A 1 61 ? -23.156 28.344 19.609 1 98.38 61 PRO A O 1
ATOM 482 N N . PRO A 1 62 ? -21.406 29.438 20.406 1 98 62 PRO A N 1
ATOM 483 C CA . PRO A 1 62 ? -21.859 29.188 21.781 1 98 62 PRO A CA 1
ATOM 484 C C . PRO A 1 62 ? -23.094 30.016 22.141 1 98 62 PRO A C 1
ATOM 486 O O . PRO A 1 62 ? -23.438 30.969 21.453 1 98 62 PRO A O 1
ATOM 489 N N . GLU A 1 63 ? -23.75 29.562 23.219 1 96.94 63 GLU A N 1
ATOM 490 C CA . GLU A 1 63 ? -24.812 30.391 23.797 1 96.94 63 GLU A CA 1
ATOM 491 C C . GLU A 1 63 ? -24.234 31.547 24.609 1 96.94 63 GLU A C 1
ATOM 493 O O . GLU A 1 63 ? -23.203 31.391 25.266 1 96.94 63 GLU A O 1
ATOM 498 N N . PRO A 1 64 ? -24.938 32.656 24.547 1 97.5 64 PRO A N 1
ATOM 499 C CA . PRO A 1 64 ? -24.484 33.719 25.438 1 97.5 64 PRO A CA 1
ATOM 500 C C . PRO A 1 64 ? -24.562 33.312 26.906 1 97.5 64 PRO A C 1
ATOM 502 O O . PRO A 1 64 ? -25.375 32.5 27.297 1 97.5 64 PRO A O 1
ATOM 505 N N . TRP A 1 65 ? -23.688 33.844 27.625 1 97.31 65 TRP A N 1
ATOM 506 C CA . TRP A 1 65 ? -23.734 33.594 29.062 1 97.31 65 TRP A CA 1
ATOM 507 C C . TRP A 1 65 ? -24 34.875 29.844 1 97.31 65 TRP A C 1
ATOM 509 O O . TRP A 1 65 ? -23.578 35.969 29.438 1 97.31 65 TRP A O 1
ATOM 519 N N . SER A 1 66 ? -24.719 34.781 31 1 95.62 66 SER A N 1
ATOM 520 C CA . SER A 1 66 ? -25.125 35.938 31.781 1 95.62 66 SER A CA 1
ATOM 521 C C . SER A 1 66 ? -24.094 36.281 32.844 1 95.62 66 SER A C 1
ATOM 523 O O . SER A 1 66 ? -23.828 37.469 33.094 1 95.62 66 SER A O 1
ATOM 525 N N . ASP A 1 67 ? -23.547 35.219 33.406 1 96.31 67 ASP A N 1
ATOM 526 C CA . ASP A 1 67 ? -22.531 35.438 34.438 1 96.31 67 ASP A CA 1
ATOM 527 C C . ASP A 1 67 ? -21.156 35.656 33.812 1 96.31 67 ASP A C 1
ATOM 529 O O . ASP A 1 67 ? -20.891 35.188 32.688 1 96.31 67 ASP A O 1
ATOM 533 N N . THR A 1 68 ? -20.375 36.375 34.562 1 97.56 68 THR A N 1
ATOM 534 C CA . THR A 1 68 ? -19 36.594 34.094 1 97.56 68 THR A CA 1
ATOM 535 C C . THR A 1 68 ? -18.25 35.281 34 1 97.56 68 THR A C 1
ATOM 537 O O . THR A 1 68 ? -18.219 34.5 34.969 1 97.56 68 THR A O 1
ATOM 540 N N . LEU A 1 69 ? -17.734 34.969 32.812 1 97.94 69 LEU A N 1
ATOM 541 C CA . LEU A 1 69 ? -16.906 33.781 32.625 1 97.94 69 LEU A CA 1
ATOM 542 C C . LEU A 1 69 ? -15.508 34 33.188 1 97.94 69 LEU A C 1
ATOM 544 O O . LEU A 1 69 ? -14.82 34.969 32.844 1 97.94 69 LEU A O 1
ATOM 548 N N . HIS A 1 70 ? -15.039 33.156 34.094 1 96.75 70 HIS A N 1
ATOM 549 C CA . HIS A 1 70 ? -13.68 33.188 34.625 1 96.75 70 HIS A CA 1
ATOM 550 C C . HIS A 1 70 ? -12.734 32.344 33.75 1 96.75 70 HIS A C 1
ATOM 552 O O . HIS A 1 70 ? -12.625 31.141 33.969 1 96.75 70 HIS A O 1
ATOM 558 N N . ALA A 1 71 ? -12.094 33 32.906 1 96.31 71 ALA A N 1
ATOM 559 C CA . ALA A 1 71 ? -11.227 32.344 31.922 1 96.31 71 ALA A CA 1
ATOM 560 C C . ALA A 1 71 ? -9.773 32.344 32.406 1 96.31 71 ALA A C 1
ATOM 562 O O . ALA A 1 71 ? -8.891 32.844 31.719 1 96.31 71 ALA A O 1
ATOM 563 N N . THR A 1 72 ? -9.469 31.609 33.5 1 93.56 72 THR A N 1
ATOM 564 C CA . THR A 1 72 ? -8.164 31.688 34.156 1 93.56 72 THR A CA 1
ATOM 565 C C . THR A 1 72 ? -7.387 30.391 33.969 1 93.56 72 THR A C 1
ATOM 567 O O . THR A 1 72 ? -6.215 30.297 34.344 1 93.56 72 THR A O 1
ATOM 570 N N . LYS A 1 73 ? -8.039 29.375 33.438 1 91.06 73 LYS A N 1
ATOM 571 C CA . LYS A 1 73 ? -7.406 28.078 33.188 1 91.06 73 LYS A CA 1
ATOM 572 C C . LYS A 1 73 ? -7.699 27.578 31.781 1 91.06 73 LYS A C 1
ATOM 574 O O . LYS A 1 73 ? -8.766 27.859 31.234 1 91.06 73 LYS A O 1
ATOM 579 N N . PHE A 1 74 ? -6.734 26.844 31.312 1 92.75 74 PHE A N 1
ATOM 580 C CA . PHE A 1 74 ? -6.957 26.219 30.016 1 92.75 74 PHE A CA 1
ATOM 581 C C . PHE A 1 74 ? -8.117 25.234 30.078 1 92.75 74 PHE A C 1
ATOM 583 O O . PHE A 1 74 ? -8.312 24.562 31.078 1 92.75 74 PHE A O 1
ATOM 590 N N . ALA A 1 75 ? -8.844 25.172 28.953 1 94.12 75 ALA A N 1
ATOM 591 C CA . ALA A 1 75 ? -9.883 24.156 28.828 1 94.12 75 ALA A CA 1
ATOM 592 C C . ALA A 1 75 ? -9.305 22.844 28.328 1 94.12 75 ALA A C 1
ATOM 594 O O . ALA A 1 75 ? -8.086 22.719 28.172 1 94.12 75 ALA A O 1
ATOM 595 N N . SER A 1 76 ? -10.102 21.859 28.172 1 93.62 76 SER A N 1
ATOM 596 C CA . SER A 1 76 ? -9.688 20.516 27.781 1 93.62 76 SER A CA 1
ATOM 597 C C . SER A 1 76 ? -9.07 20.5 26.391 1 93.62 76 SER A C 1
ATOM 599 O O . SER A 1 76 ? -9.484 21.266 25.516 1 93.62 76 SER A O 1
ATOM 601 N N . ARG A 1 77 ? -8.102 19.609 26.234 1 94.19 77 ARG A N 1
ATOM 602 C CA . ARG A 1 77 ? -7.582 19.297 24.906 1 94.19 77 ARG A CA 1
ATOM 603 C C . ARG A 1 77 ? -8.562 18.422 24.141 1 94.19 77 ARG A C 1
ATOM 605 O O . ARG A 1 77 ? -9.461 17.828 24.719 1 94.19 77 ARG A O 1
ATOM 612 N N . CYS A 1 78 ? -8.398 18.438 22.875 1 96.31 78 CYS A N 1
ATOM 613 C CA . CYS A 1 78 ? -9.266 17.594 22.062 1 96.31 78 CYS A CA 1
ATOM 614 C C . CYS A 1 78 ? -8.836 16.125 22.141 1 96.31 78 CYS A C 1
ATOM 616 O O . CYS A 1 78 ? -7.672 15.836 22.422 1 96.31 78 CYS A O 1
ATOM 618 N N . VAL A 1 79 ? -9.695 15.195 21.859 1 96.25 79 VAL A N 1
ATOM 619 C CA . VAL A 1 79 ? -9.508 13.758 21.969 1 96.25 79 VAL A CA 1
ATOM 620 C C . VAL A 1 79 ? -8.383 13.305 21.047 1 96.25 79 VAL A C 1
ATOM 622 O O . VAL A 1 79 ? -8.43 13.555 19.844 1 96.25 79 VAL A O 1
ATOM 625 N N . GLN A 1 80 ? -7.324 12.648 21.578 1 94.31 80 GLN A N 1
ATOM 626 C CA . GLN A 1 80 ? -6.148 12.18 20.859 1 94.31 80 GLN A CA 1
ATOM 627 C C . GLN A 1 80 ? -5.41 11.102 21.641 1 94.31 80 GLN A C 1
ATOM 629 O O . GLN A 1 80 ? -5.629 10.945 22.844 1 94.31 80 GLN A O 1
ATOM 634 N N . LEU A 1 81 ? -4.586 10.32 20.922 1 90.12 81 LEU A N 1
ATOM 635 C CA . LEU A 1 81 ? -3.637 9.414 21.578 1 90.12 81 LEU A CA 1
ATOM 636 C C . LEU A 1 81 ? -2.262 10.062 21.688 1 90.12 81 LEU A C 1
ATOM 638 O O . LEU A 1 81 ? -1.609 10.328 20.672 1 90.12 81 LEU A O 1
ATOM 642 N N . ASP A 1 82 ? -1.888 10.32 22.828 1 81.69 82 ASP A N 1
ATOM 643 C CA . ASP A 1 82 ? -0.598 10.969 23.047 1 81.69 82 ASP A CA 1
ATOM 644 C C . ASP A 1 82 ? 0.555 10.008 22.766 1 81.69 82 ASP A C 1
ATOM 646 O O . ASP A 1 82 ? 0.508 8.844 23.156 1 81.69 82 ASP A O 1
ATOM 650 N N . PRO A 1 83 ? 1.485 10.492 21.953 1 73 83 PRO A N 1
ATOM 651 C CA . PRO A 1 83 ? 2.66 9.625 21.828 1 73 83 PRO A CA 1
ATOM 652 C C . PRO A 1 83 ? 3.375 9.422 23.172 1 73 83 PRO A C 1
ATOM 654 O O . PRO A 1 83 ? 3.295 10.273 24.047 1 73 83 PRO A O 1
ATOM 657 N N . PHE A 1 84 ? 3.955 8.258 23.281 1 58.5 84 PHE A N 1
ATOM 658 C CA . PHE A 1 84 ? 4.598 7.883 24.547 1 58.5 84 PHE A CA 1
ATOM 659 C C . PHE A 1 84 ? 5.621 8.938 24.953 1 58.5 84 PHE A C 1
ATOM 661 O O . PHE A 1 84 ? 5.781 9.219 26.156 1 58.5 84 PHE A O 1
ATOM 668 N N . PHE A 1 85 ? 6.273 9.453 23.969 1 55.47 85 PHE A N 1
ATOM 669 C CA . PHE A 1 85 ? 7.375 10.336 24.328 1 55.47 85 PHE A CA 1
ATOM 670 C C . PHE A 1 85 ? 6.871 11.734 24.641 1 55.47 85 PHE A C 1
ATOM 672 O O . PHE A 1 85 ? 7.641 12.602 25.062 1 55.47 85 PHE A O 1
ATOM 679 N N . PHE A 1 86 ? 5.629 11.859 24.297 1 55.66 86 PHE A N 1
ATOM 680 C CA . PHE A 1 86 ? 5.078 13.18 24.609 1 55.66 86 PHE A CA 1
ATOM 681 C C . PHE A 1 86 ? 4.484 13.188 26.016 1 55.66 86 PHE A C 1
ATOM 683 O O . PHE A 1 86 ? 3.545 13.938 26.297 1 55.66 86 PHE A O 1
ATOM 690 N N . VAL A 1 87 ? 4.875 12.18 26.797 1 45.66 87 VAL A N 1
ATOM 691 C CA . VAL A 1 87 ? 4.316 11.961 28.125 1 45.66 87 VAL A CA 1
ATOM 692 C C . VAL A 1 87 ? 4.258 13.281 28.891 1 45.66 87 VAL A C 1
ATOM 694 O O . VAL A 1 87 ? 3.342 13.508 29.688 1 45.66 87 VAL A O 1
ATOM 697 N N . LYS A 1 88 ? 5.289 13.922 28.719 1 46.16 88 LYS A N 1
ATOM 698 C CA . LYS A 1 88 ? 5.402 15.094 29.578 1 46.16 88 LYS A CA 1
ATOM 699 C C . LYS A 1 88 ? 4.176 16 29.438 1 46.16 88 LYS A C 1
ATOM 701 O O . LYS A 1 88 ? 3.801 16.703 30.375 1 46.16 88 LYS A O 1
ATOM 706 N N . TYR A 1 89 ? 3.568 15.898 28.234 1 49.25 89 TYR A N 1
ATOM 707 C CA . TYR A 1 89 ? 2.568 16.938 28 1 49.25 89 TYR A CA 1
ATOM 708 C C . TYR A 1 89 ? 1.165 16.406 28.281 1 49.25 89 TYR A C 1
ATOM 710 O O . TYR A 1 89 ? 0.194 16.859 27.672 1 49.25 89 TYR A O 1
ATOM 718 N N . LYS A 1 90 ? 1.201 15.367 28.984 1 54.69 90 LYS A N 1
ATOM 719 C CA . LYS A 1 90 ? -0.176 15.102 29.391 1 54.69 90 LYS A CA 1
ATOM 720 C C . LYS A 1 90 ? -0.82 16.344 30 1 54.69 90 LYS A C 1
ATOM 722 O O . LYS A 1 90 ? -1.006 16.422 31.219 1 54.69 90 LYS A O 1
ATOM 727 N N . LEU A 1 91 ? -0.668 17.422 29.016 1 61.59 91 LEU A N 1
ATOM 728 C CA . LEU A 1 91 ? -1.142 18.734 29.438 1 61.59 91 LEU A CA 1
ATOM 729 C C . LEU A 1 91 ? -2.666 18.766 29.484 1 61.59 91 LEU A C 1
ATOM 731 O O . LEU A 1 91 ? -3.305 19.219 28.531 1 61.59 91 LEU A O 1
ATOM 735 N N . GLY A 1 92 ? -3.104 18.297 30.469 1 71.56 92 GLY A N 1
ATOM 736 C CA . GLY A 1 92 ? -4.52 18.469 30.734 1 71.56 92 GLY A CA 1
ATOM 737 C C . GLY A 1 92 ? -5.379 17.344 30.172 1 71.56 92 GLY A C 1
ATOM 738 O O . GLY A 1 92 ? -4.902 16.531 29.391 1 71.56 92 GLY A O 1
ATOM 739 N N . PRO A 1 93 ? -6.562 17.234 30.547 1 84.44 93 PRO A N 1
ATOM 740 C CA . PRO A 1 93 ? -7.484 16.172 30.141 1 84.44 93 PRO A CA 1
ATOM 741 C C . PRO A 1 93 ? -7.984 16.359 28.703 1 84.44 93 PRO A C 1
ATOM 743 O O . PRO A 1 93 ? -7.965 17.469 28.172 1 84.44 93 PRO A O 1
ATOM 746 N N . CYS A 1 94 ? -8.266 15.305 28.031 1 92.12 94 CYS A N 1
ATOM 747 C CA . CYS A 1 94 ? -8.922 15.328 26.734 1 92.12 94 CYS A CA 1
ATOM 748 C C . CYS A 1 94 ? -10.43 15.195 26.875 1 92.12 94 CYS A C 1
ATOM 750 O O . CYS A 1 94 ? -10.914 14.469 27.75 1 92.12 94 CYS A O 1
ATOM 752 N N . SER A 1 95 ? -11.117 15.898 26.094 1 95.75 95 SER A N 1
ATOM 753 C CA . SER A 1 95 ? -12.57 15.844 26.062 1 95.75 95 SER A CA 1
ATOM 754 C C . SER A 1 95 ? -13.102 16.141 24.672 1 95.75 95 SER A C 1
ATOM 756 O O . SER A 1 95 ? -12.453 16.828 23.891 1 95.75 95 SER A O 1
ATOM 758 N N . GLU A 1 96 ? -14.203 15.531 24.422 1 96.62 96 GLU A N 1
ATOM 759 C CA . GLU A 1 96 ? -14.875 15.891 23.172 1 96.62 96 GLU A CA 1
ATOM 760 C C . GLU A 1 96 ? -15.367 17.328 23.219 1 96.62 96 GLU A C 1
ATOM 762 O O . GLU A 1 96 ? -15.539 17.969 22.172 1 96.62 96 GLU A O 1
ATOM 767 N N . ASP A 1 97 ? -15.703 17.797 24.422 1 97.62 97 ASP A N 1
ATOM 768 C CA . ASP A 1 97 ? -15.961 19.219 24.625 1 97.62 97 ASP A CA 1
ATOM 769 C C . ASP A 1 97 ? -14.656 20.016 24.672 1 97.62 97 ASP A C 1
ATOM 771 O O . ASP A 1 97 ? -14.148 20.312 25.75 1 97.62 97 ASP A O 1
ATOM 775 N N . CYS A 1 98 ? -14.164 20.406 23.484 1 97.5 98 CYS A N 1
ATOM 776 C CA . CYS A 1 98 ? -12.789 20.891 23.453 1 97.5 98 CYS A CA 1
ATOM 777 C C . CYS A 1 98 ? -12.68 22.141 22.594 1 97.5 98 CYS A C 1
ATOM 779 O O . CYS A 1 98 ? -11.57 22.609 22.312 1 97.5 98 CYS A O 1
ATOM 781 N N . LEU A 1 99 ? -13.789 22.781 22.141 1 98.56 99 LEU A N 1
ATOM 782 C CA . LEU A 1 99 ? -13.711 23.906 21.219 1 98.56 99 LEU A CA 1
ATOM 783 C C . LEU A 1 99 ? -13.609 25.234 21.984 1 98.56 99 LEU A C 1
ATOM 785 O O . LEU A 1 99 ? -14.594 25.969 22.094 1 98.56 99 LEU A O 1
ATOM 789 N N . TYR A 1 100 ? -12.414 25.469 22.391 1 98 100 TYR A N 1
ATOM 790 C CA . TYR A 1 100 ? -12.07 26.641 23.188 1 98 100 TYR A CA 1
ATOM 791 C C . TYR A 1 100 ? -10.875 27.375 22.578 1 98 100 TYR A C 1
ATOM 793 O O . TYR A 1 100 ? -10.094 26.781 21.844 1 98 100 TYR A O 1
ATOM 801 N N . LEU A 1 101 ? -10.781 28.688 22.797 1 98.25 101 LEU A N 1
ATOM 802 C CA . LEU A 1 101 ? -9.617 29.469 22.391 1 98.25 101 LEU A CA 1
ATOM 803 C C . LEU A 1 101 ? -9.078 30.297 23.547 1 98.25 101 LEU A C 1
ATOM 805 O O . LEU A 1 101 ? -9.688 30.344 24.625 1 98.25 101 LEU A O 1
ATOM 809 N N . ASN A 1 102 ? -7.906 30.797 23.438 1 97.62 102 ASN A N 1
ATOM 810 C CA . ASN A 1 102 ? -7.23 31.672 24.391 1 97.62 102 ASN A CA 1
ATOM 811 C C . ASN A 1 102 ? -6.848 33 23.766 1 97.62 102 ASN A C 1
ATOM 813 O O . ASN A 1 102 ? -6.473 33.062 22.594 1 97.62 102 ASN A O 1
ATOM 817 N N . VAL A 1 103 ? -6.938 34.062 24.578 1 98.44 103 VAL A N 1
ATOM 818 C CA . VAL A 1 103 ? -6.559 35.406 24.109 1 98.44 103 VAL A CA 1
ATOM 819 C C . VAL A 1 103 ? -5.527 36 25.047 1 98.44 103 VAL A C 1
ATOM 821 O O . VAL A 1 103 ? -5.734 36.031 26.266 1 98.44 103 VAL A O 1
ATOM 824 N N . PHE A 1 104 ? -4.465 36.438 24.531 1 97.38 104 PHE A N 1
ATOM 825 C CA . PHE A 1 104 ? -3.426 37.188 25.219 1 97.38 104 PHE A CA 1
ATOM 826 C C . PHE A 1 104 ? -3.318 38.625 24.672 1 97.38 104 PHE A C 1
ATOM 828 O O . PHE A 1 104 ? -3.1 38.812 23.469 1 97.38 104 PHE A O 1
ATOM 835 N N . THR A 1 105 ? -3.473 39.625 25.516 1 97.69 105 THR A N 1
ATOM 836 C CA . THR A 1 105 ? -3.592 40.969 24.984 1 97.69 105 THR A CA 1
ATOM 837 C C . THR A 1 105 ? -2.887 41.969 25.906 1 97.69 105 THR A C 1
ATOM 839 O O . THR A 1 105 ? -2.896 41.812 27.125 1 97.69 105 THR A O 1
ATOM 842 N N . PRO A 1 106 ? -2.346 43.031 25.297 1 95.94 106 PRO A N 1
ATOM 843 C CA . PRO A 1 106 ? -1.732 44.062 26.109 1 95.94 106 PRO A CA 1
ATOM 844 C C . PRO A 1 106 ? -2.746 44.812 26.969 1 95.94 106 PRO A C 1
ATOM 846 O O . PRO A 1 106 ? -3.922 44.906 26.609 1 95.94 106 PRO A O 1
ATOM 849 N N . VAL A 1 107 ? -2.225 45.312 28.062 1 93.06 107 VAL A N 1
ATOM 850 C CA . VAL A 1 107 ? -3.068 46.062 28.984 1 93.06 107 VAL A CA 1
ATOM 851 C C . VAL A 1 107 ? -2.998 47.562 28.656 1 93.06 107 VAL A C 1
ATOM 853 O O . VAL A 1 107 ? -3.898 48.312 29.016 1 93.06 107 VAL A O 1
ATOM 856 N N . TRP A 1 108 ? -1.974 48 28.016 1 91.94 108 TRP A N 1
ATOM 857 C CA . TRP A 1 108 ? -1.792 49.406 27.719 1 91.94 108 TRP A CA 1
ATOM 858 C C . TRP A 1 108 ? -2.645 49.844 26.531 1 91.94 108 TRP A C 1
ATOM 860 O O . TRP A 1 108 ? -3.277 49 25.891 1 91.94 108 TRP A O 1
ATOM 870 N N . GLU A 1 109 ? -2.752 51.156 26.266 1 93.12 109 GLU A N 1
ATOM 871 C CA . GLU A 1 109 ? -3.621 51.719 25.234 1 93.12 109 GLU A CA 1
ATOM 872 C C . GLU A 1 109 ? -3.225 51.25 23.844 1 93.12 109 GLU A C 1
ATOM 874 O O . GLU A 1 109 ? -2.049 51.312 23.469 1 93.12 109 GLU A O 1
ATOM 879 N N . PRO A 1 110 ? -4.156 50.719 23.109 1 94.94 110 PRO A N 1
ATOM 880 C CA . PRO A 1 110 ? -3.871 50.25 21.75 1 94.94 110 PRO A CA 1
ATOM 881 C C . PRO A 1 110 ? -3.697 51.375 20.766 1 94.94 110 PRO A C 1
ATOM 883 O O . PRO A 1 110 ? -4.129 52.5 21.031 1 94.94 110 PRO A O 1
ATOM 886 N N . PRO A 1 111 ? -3.074 51.094 19.672 1 94.25 111 PRO A N 1
ATOM 887 C CA . PRO A 1 111 ? -3.121 52.062 18.562 1 94.25 111 PRO A CA 1
ATOM 888 C C . PRO A 1 111 ? -4.516 52.188 17.953 1 94.25 111 PRO A C 1
ATOM 890 O O . PRO A 1 111 ? -5.43 51.438 18.328 1 94.25 111 PRO A O 1
ATOM 893 N N . GLU A 1 112 ? -4.633 53.156 17.016 1 92.75 112 GLU A N 1
ATOM 894 C CA . GLU A 1 112 ? -5.906 53.312 16.312 1 92.75 112 GLU A CA 1
ATOM 895 C C . GLU A 1 112 ? -6.309 52.031 15.609 1 92.75 112 GLU A C 1
ATOM 897 O O . GLU A 1 112 ? -5.5 51.406 14.898 1 92.75 112 GLU A O 1
ATOM 902 N N . GLY A 1 113 ? -7.461 51.594 15.859 1 94.56 113 GLY A N 1
ATOM 903 C CA . GLY A 1 113 ? -7.965 50.375 15.242 1 94.56 113 GLY A CA 1
ATOM 904 C C . GLY A 1 113 ? -7.734 49.125 16.094 1 94.56 113 GLY A C 1
ATOM 905 O O . GLY A 1 113 ? -8.344 48.094 15.852 1 94.56 113 GLY A O 1
ATOM 906 N N . GLY A 1 114 ? -6.777 49.25 17.094 1 98.06 114 GLY A N 1
ATOM 907 C CA . GLY A 1 114 ? -6.469 48.125 17.969 1 98.06 114 GLY A CA 1
ATOM 908 C C . GLY A 1 114 ? -5.129 47.5 17.656 1 98.06 114 GLY A C 1
ATOM 909 O O . GLY A 1 114 ? -4.48 47.844 16.672 1 98.06 114 GLY A O 1
ATOM 910 N N . PHE A 1 115 ? -4.699 46.562 18.516 1 98.56 115 PHE A N 1
ATOM 911 C CA . PHE A 1 115 ? -3.451 45.844 18.297 1 98.56 115 PHE A CA 1
ATOM 912 C C . PHE A 1 115 ? -3.604 44.844 17.172 1 98.56 115 PHE A C 1
ATOM 914 O O . PHE A 1 115 ? -4.648 44.188 17.047 1 98.56 115 PHE A O 1
ATOM 921 N N . PRO A 1 116 ? -2.574 44.688 16.281 1 98.69 116 PRO A N 1
ATOM 922 C CA . PRO A 1 116 ? -2.611 43.562 15.328 1 98.69 116 PRO A CA 1
ATOM 923 C C . PRO A 1 116 ? -2.838 42.219 16 1 98.69 116 PRO A C 1
ATOM 925 O O . PRO A 1 116 ? -2.352 42 17.109 1 98.69 116 PRO A O 1
ATOM 928 N N . VAL A 1 117 ? -3.555 41.281 15.336 1 98.94 117 VAL A N 1
ATOM 929 C CA . VAL A 1 117 ? -3.975 40.031 15.922 1 98.94 117 VAL A CA 1
ATOM 930 C C . VAL A 1 117 ? -3.254 38.875 15.234 1 98.94 117 VAL A C 1
ATOM 932 O O . VAL A 1 117 ? -3.172 38.812 14 1 98.94 117 VAL A O 1
ATOM 935 N N . MET A 1 118 ? -2.699 37.969 16 1 98.88 118 MET A N 1
ATOM 936 C CA . MET A 1 118 ? -2.096 36.719 15.516 1 98.88 118 MET A CA 1
ATOM 937 C C . MET A 1 118 ? -2.852 35.5 16.047 1 98.88 118 MET A C 1
ATOM 939 O O . MET A 1 118 ? -3.021 35.344 17.25 1 98.88 118 MET A O 1
ATOM 943 N N . VAL A 1 119 ? -3.287 34.656 15.141 1 98.94 119 VAL A N 1
ATOM 944 C CA . VAL A 1 119 ? -4.02 33.469 15.531 1 98.94 119 VAL A CA 1
ATOM 945 C C . VAL A 1 119 ? -3.182 32.219 15.227 1 98.94 119 VAL A C 1
ATOM 947 O O . VAL A 1 119 ? -2.861 31.969 14.062 1 98.94 119 VAL A O 1
ATOM 950 N N . PHE A 1 120 ? -2.922 31.422 16.234 1 98.56 120 PHE A N 1
ATOM 951 C CA . PHE A 1 120 ? -2.082 30.25 16.078 1 98.56 120 PHE A CA 1
ATOM 952 C C . PHE A 1 120 ? -2.936 28.984 15.922 1 98.56 120 PHE A C 1
ATOM 954 O O . PHE A 1 120 ? -3.838 28.75 16.734 1 98.56 120 PHE A O 1
ATOM 961 N N . ILE A 1 121 ? -2.6 28.25 14.906 1 98.69 121 ILE A N 1
ATOM 962 C CA . ILE A 1 121 ? -3.211 26.938 14.656 1 98.69 121 ILE A CA 1
ATOM 963 C C . ILE A 1 121 ? -2.166 25.844 14.82 1 98.69 121 ILE A C 1
ATOM 965 O O . ILE A 1 121 ? -1.229 25.734 14.023 1 98.69 121 ILE A O 1
ATOM 969 N N . HIS A 1 122 ? -2.35 24.984 15.82 1 96.25 122 HIS A N 1
ATOM 970 C CA . HIS A 1 122 ? -1.342 23.984 16.156 1 96.25 122 HIS A CA 1
ATOM 971 C C . HIS A 1 122 ? -1.325 22.859 15.125 1 96.25 122 HIS A C 1
ATOM 973 O O . HIS A 1 122 ? -2.305 22.656 14.398 1 96.25 122 HIS A O 1
ATOM 979 N N . GLY A 1 123 ? -0.193 22.188 15.102 1 95.81 123 GLY A N 1
ATOM 980 C CA . GLY A 1 123 ? -0.02 21.062 14.203 1 95.81 123 GLY A CA 1
ATOM 981 C C . GLY A 1 123 ? -0.43 19.734 14.82 1 95.81 123 GLY A C 1
ATOM 982 O O . GLY A 1 123 ? -1.447 19.656 15.508 1 95.81 123 GLY A O 1
ATOM 983 N N . GLY A 1 124 ? 0.322 18.719 14.461 1 92.81 124 GLY A N 1
ATOM 984 C CA . GLY A 1 124 ? 0.066 17.391 15.008 1 92.81 124 GLY A CA 1
ATOM 985 C C . GLY A 1 124 ? -0.525 16.422 14 1 92.81 124 GLY A C 1
ATOM 986 O O . GLY A 1 124 ? -1.275 15.516 14.359 1 92.81 124 GLY A O 1
ATOM 987 N N . GLY A 1 125 ? -0.228 16.656 12.766 1 94 125 GLY A N 1
ATOM 988 C CA . GLY A 1 125 ? -0.695 15.734 11.734 1 94 125 GLY A CA 1
ATOM 989 C C . GLY A 1 125 ? -2.207 15.617 11.68 1 94 125 GLY A C 1
ATOM 990 O O . GLY A 1 125 ? -2.742 14.562 11.344 1 94 125 GLY A O 1
ATOM 991 N N . TYR A 1 126 ? -2.895 16.562 12.203 1 96.75 126 TYR A N 1
ATOM 992 C CA . TYR A 1 126 ? -4.348 16.641 12.297 1 96.75 126 TYR A CA 1
ATOM 993 C C . TYR A 1 126 ? -4.879 15.703 13.375 1 96.75 126 TYR A C 1
ATOM 995 O O . TYR A 1 126 ? -6.094 15.586 13.562 1 96.75 126 TYR A O 1
ATOM 1003 N N . CYS A 1 127 ? -3.982 15.023 14.102 1 95.5 127 CYS A N 1
ATOM 1004 C CA . CYS A 1 127 ? -4.445 13.938 14.953 1 95.5 127 CYS A CA 1
ATOM 1005 C C . CYS A 1 127 ? -4.086 14.195 16.422 1 95.5 127 CYS A C 1
ATOM 1007 O O . CYS A 1 127 ? -4.703 13.625 17.312 1 95.5 127 CYS A O 1
ATOM 1009 N N . ILE A 1 128 ? -3.07 14.984 16.562 1 93 128 ILE A N 1
ATOM 1010 C CA . ILE A 1 128 ? -2.654 15.219 17.953 1 93 128 ILE A CA 1
ATOM 1011 C C . ILE A 1 128 ? -2.285 16.688 18.125 1 93 128 ILE A C 1
ATOM 1013 O O . ILE A 1 128 ? -2.451 17.5 17.219 1 93 128 ILE A O 1
ATOM 1017 N N . ASP A 1 129 ? -1.801 17 19.359 1 91.56 129 ASP A N 1
ATOM 1018 C CA . ASP A 1 129 ? -1.336 18.312 19.797 1 91.56 129 ASP A CA 1
ATOM 1019 C C . ASP A 1 129 ? -2.49 19.156 20.344 1 91.56 129 ASP A C 1
ATOM 1021 O O . ASP A 1 129 ? -3.564 18.625 20.625 1 91.56 129 ASP A O 1
ATOM 1025 N N . SER A 1 130 ? -2.189 20.406 20.781 1 92.12 130 SER A N 1
ATOM 1026 C CA . SER A 1 130 ? -3.182 21.266 21.406 1 92.12 130 SER A CA 1
ATOM 1027 C C . SER A 1 130 ? -2.648 22.688 21.594 1 92.12 130 SER A C 1
ATOM 1029 O O . SER A 1 130 ? -1.435 22.906 21.641 1 92.12 130 SER A O 1
ATOM 1031 N N . ALA A 1 131 ? -3.549 23.578 21.703 1 90.81 131 ALA A N 1
ATOM 1032 C CA . ALA A 1 131 ? -3.184 24.969 22.031 1 90.81 131 ALA A CA 1
ATOM 1033 C C . ALA A 1 131 ? -2.617 25.078 23.438 1 90.81 131 ALA A C 1
ATOM 1035 O O . ALA A 1 131 ? -1.906 26.031 23.75 1 90.81 131 ALA A O 1
ATOM 1036 N N . VAL A 1 132 ? -2.842 24.125 24.25 1 87.62 132 VAL A N 1
ATOM 1037 C CA . VAL A 1 132 ? -2.414 24.125 25.641 1 87.62 132 VAL A CA 1
ATOM 1038 C C . VAL A 1 132 ? -0.901 23.922 25.719 1 87.62 132 VAL A C 1
ATOM 1040 O O . VAL A 1 132 ? -0.239 24.469 26.594 1 87.62 132 VAL A O 1
ATOM 1043 N N . LYS A 1 133 ? -0.427 23.219 24.781 1 83.5 133 LYS A N 1
ATOM 1044 C CA . LYS A 1 133 ? 0.977 22.812 24.766 1 83.5 133 LYS A CA 1
ATOM 1045 C C . LYS A 1 133 ? 1.896 24.031 24.719 1 83.5 133 LYS A C 1
ATOM 1047 O O . LYS A 1 133 ? 2.998 24 25.266 1 83.5 133 LYS A O 1
ATOM 1052 N N . TYR A 1 134 ? 1.498 25.078 24.156 1 82.44 134 TYR A N 1
ATOM 1053 C CA . TYR A 1 134 ? 2.367 26.219 23.906 1 82.44 134 TYR A CA 1
ATOM 1054 C C . TYR A 1 134 ? 2.252 27.234 25.031 1 82.44 134 TYR A C 1
ATOM 1056 O O . TYR A 1 134 ? 2.967 28.234 25.047 1 82.44 134 TYR A O 1
ATOM 1064 N N . GLY A 1 135 ? 1.408 26.922 26.031 1 75.88 135 GLY A N 1
ATOM 1065 C CA . GLY A 1 135 ? 1.361 27.625 27.297 1 75.88 135 GLY A CA 1
ATOM 1066 C C . GLY A 1 135 ? 0.859 29.047 27.172 1 75.88 135 GLY A C 1
ATOM 1067 O O . GLY A 1 135 ? 0.146 29.375 26.219 1 75.88 135 GLY A O 1
ATOM 1068 N N . ASP A 1 136 ? 1.21 29.797 28.266 1 76.56 136 ASP A N 1
ATOM 1069 C CA . ASP A 1 136 ? 0.736 31.172 28.344 1 76.56 136 ASP A CA 1
ATOM 1070 C C . ASP A 1 136 ? 1.892 32.125 28.609 1 76.56 136 ASP A C 1
ATOM 1072 O O . ASP A 1 136 ? 2.004 33.156 27.938 1 76.56 136 ASP A O 1
ATOM 1076 N N . ILE A 1 137 ? 2.877 31.672 29.312 1 84.88 137 ILE A N 1
ATOM 1077 C CA . ILE A 1 137 ? 3.924 32.594 29.766 1 84.88 137 ILE A CA 1
ATOM 1078 C C . ILE A 1 137 ? 4.789 33 28.578 1 84.88 137 ILE A C 1
ATOM 1080 O O . ILE A 1 137 ? 5.109 34.188 28.406 1 84.88 137 ILE A O 1
ATOM 1084 N N . GLY A 1 138 ? 5.18 32.031 27.828 1 89.12 138 GLY A N 1
ATOM 1085 C CA . GLY A 1 138 ? 6.016 32.344 26.672 1 89.12 138 GLY A CA 1
ATOM 1086 C C . GLY A 1 138 ? 5.352 33.281 25.688 1 89.12 138 GLY A C 1
ATOM 1087 O O . GLY A 1 138 ? 5.988 34.188 25.188 1 89.12 138 GLY A O 1
ATOM 1088 N N . ILE A 1 139 ? 4.121 33.094 25.453 1 93.62 139 ILE A N 1
ATOM 1089 C CA . ILE A 1 139 ? 3.355 33.969 24.547 1 93.62 139 ILE A CA 1
ATOM 1090 C C . ILE A 1 139 ? 3.309 35.375 25.125 1 93.62 139 ILE A C 1
ATOM 1092 O O . ILE A 1 139 ? 3.564 36.344 24.406 1 93.62 139 ILE A O 1
ATOM 1096 N N . CYS A 1 140 ? 3.021 35.5 26.375 1 93 140 CYS A N 1
ATOM 1097 C CA . CYS A 1 140 ? 2.928 36.812 27.031 1 93 140 CYS A CA 1
ATOM 1098 C C . CYS A 1 140 ? 4.277 37.5 27.031 1 93 140 CYS A C 1
ATOM 1100 O O . CYS A 1 140 ? 4.363 38.688 26.688 1 93 140 CYS A O 1
ATOM 1102 N N . GLN A 1 141 ? 5.27 36.75 27.312 1 91.19 141 GLN A N 1
ATOM 1103 C CA . GLN A 1 141 ? 6.59 37.312 27.562 1 91.19 141 GLN A CA 1
ATOM 1104 C C . GLN A 1 141 ? 7.297 37.656 26.25 1 91.19 141 GLN A C 1
ATOM 1106 O O . GLN A 1 141 ? 8.062 38.625 26.172 1 91.19 141 GLN A O 1
ATOM 1111 N N . HIS A 1 142 ? 7.039 36.875 25.266 1 93.12 142 HIS A N 1
ATOM 1112 C CA . HIS A 1 142 ? 7.914 37 24.109 1 93.12 142 HIS A CA 1
ATOM 1113 C C . HIS A 1 142 ? 7.176 37.594 22.906 1 93.12 142 HIS A C 1
ATOM 1115 O O . HIS A 1 142 ? 7.797 38.188 22.016 1 93.12 142 HIS A O 1
ATOM 1121 N N . LEU A 1 143 ? 5.898 37.469 22.859 1 95.94 143 LEU A N 1
ATOM 1122 C CA . LEU A 1 143 ? 5.152 38 21.719 1 95.94 143 LEU A CA 1
ATOM 1123 C C . LEU A 1 143 ? 4.344 39.219 22.109 1 95.94 143 LEU A C 1
ATOM 1125 O O . LEU A 1 143 ? 4.516 40.281 21.516 1 95.94 143 LEU A O 1
ATOM 1129 N N . VAL A 1 144 ? 3.605 39.188 23.125 1 96.38 144 VAL A N 1
ATOM 1130 C CA . VAL A 1 144 ? 2.613 40.219 23.438 1 96.38 144 VAL A CA 1
ATOM 1131 C C . VAL A 1 144 ? 3.289 41.406 24.094 1 96.38 144 VAL A C 1
ATOM 1133 O O . VAL A 1 144 ? 3.238 42.531 23.578 1 96.38 144 VAL A O 1
ATOM 1136 N N . ALA A 1 145 ? 3.951 41.188 25.125 1 93.81 145 ALA A N 1
ATOM 1137 C CA . ALA A 1 145 ? 4.496 42.25 25.953 1 93.81 145 ALA A CA 1
ATOM 1138 C C . ALA A 1 145 ? 5.539 43.062 25.172 1 93.81 145 ALA A C 1
ATOM 1140 O O . ALA A 1 145 ? 5.473 44.281 25.109 1 93.81 145 ALA A O 1
ATOM 1141 N N . PRO A 1 146 ? 6.449 42.406 24.531 1 92.81 146 PRO A N 1
ATOM 1142 C CA . PRO A 1 146 ? 7.496 43.188 23.875 1 92.81 146 PRO A CA 1
ATOM 1143 C C . PRO A 1 146 ? 7.02 43.844 22.578 1 92.81 146 PRO A C 1
ATOM 1145 O O . PRO A 1 146 ? 7.566 44.875 22.172 1 92.81 146 PRO A O 1
ATOM 1148 N N . HIS A 1 147 ? 5.969 43.344 21.969 1 94.88 147 HIS A N 1
ATOM 1149 C CA . HIS A 1 147 ? 5.75 43.781 20.594 1 94.88 147 HIS A CA 1
ATOM 1150 C C . HIS A 1 147 ? 4.363 44.406 20.422 1 94.88 147 HIS A C 1
ATOM 1152 O O . HIS A 1 147 ? 4.078 45.031 19.391 1 94.88 147 HIS A O 1
ATOM 1158 N N . GLY A 1 148 ? 3.518 44.25 21.312 1 95.44 148 GLY A N 1
ATOM 1159 C CA . GLY A 1 148 ? 2.211 44.906 21.25 1 95.44 148 GLY A CA 1
ATOM 1160 C C . GLY A 1 148 ? 1.298 44.281 20.203 1 95.44 148 GLY A C 1
ATOM 1161 O O . GLY A 1 148 ? 0.751 44.969 19.359 1 95.44 148 GLY A O 1
ATOM 1162 N N . VAL A 1 149 ? 1.127 42.969 20.312 1 98 149 VAL A N 1
ATOM 1163 C CA . VAL A 1 149 ? 0.18 42.25 19.484 1 98 149 VAL A CA 1
ATOM 1164 C C . VAL A 1 149 ? -0.797 41.469 20.375 1 98 149 VAL A C 1
ATOM 1166 O O . VAL A 1 149 ? -0.528 41.25 21.547 1 98 149 VAL A O 1
ATOM 1169 N N . VAL A 1 150 ? -1.958 41.125 19.828 1 98.69 150 VAL A N 1
ATOM 1170 C CA . VAL A 1 150 ? -2.869 40.188 20.453 1 98.69 150 VAL A CA 1
ATOM 1171 C C . VAL A 1 150 ? -2.641 38.781 19.875 1 98.69 150 VAL A C 1
ATOM 1173 O O . VAL A 1 150 ? -2.533 38.625 18.656 1 98.69 150 VAL A O 1
ATOM 1176 N N . VAL A 1 151 ? -2.475 37.812 20.75 1 98.5 151 VAL A N 1
ATOM 1177 C CA . VAL A 1 151 ? -2.309 36.438 20.281 1 98.5 151 VAL A CA 1
ATOM 1178 C C . VAL A 1 151 ? -3.521 35.594 20.688 1 98.5 151 VAL A C 1
ATOM 1180 O O . VAL A 1 151 ? -3.986 35.688 21.828 1 98.5 151 VAL A O 1
ATOM 1183 N N . VAL A 1 152 ? -4.062 34.906 19.734 1 98.81 152 VAL A N 1
ATOM 1184 C CA . VAL A 1 152 ? -5.148 33.938 19.953 1 98.81 152 VAL A CA 1
ATOM 1185 C C . VAL A 1 152 ? -4.676 32.531 19.609 1 98.81 152 VAL A C 1
ATOM 1187 O O . VAL A 1 152 ? -4.027 32.312 18.578 1 98.81 152 VAL A O 1
ATOM 1190 N N . THR A 1 153 ? -4.836 31.562 20.484 1 98.12 153 THR A N 1
ATOM 1191 C CA . THR A 1 153 ? -4.609 30.156 20.172 1 98.12 153 THR A CA 1
ATOM 1192 C C . THR A 1 153 ? -5.926 29.391 20.172 1 98.12 153 THR A C 1
ATOM 1194 O O . THR A 1 153 ? -6.801 29.656 21 1 98.12 153 THR A O 1
ATOM 1197 N N . ILE A 1 154 ? -6.094 28.469 19.25 1 98.31 154 ILE A N 1
ATOM 1198 C CA . ILE A 1 154 ? -7.398 27.828 19.109 1 98.31 154 ILE A CA 1
ATOM 1199 C C . ILE A 1 154 ? -7.238 26.312 19.125 1 98.31 154 ILE A C 1
ATOM 1201 O O . ILE A 1 154 ? -6.176 25.797 18.766 1 98.31 154 ILE A O 1
ATOM 1205 N N . GLN A 1 155 ? -8.227 25.672 19.562 1 97.56 155 GLN A N 1
ATOM 1206 C CA . GLN A 1 155 ? -8.367 24.219 19.422 1 97.56 155 GLN A CA 1
ATOM 1207 C C . GLN A 1 155 ? -9.305 23.859 18.281 1 97.56 155 GLN A C 1
ATOM 1209 O O . GLN A 1 155 ? -10.07 24.703 17.812 1 97.56 155 GLN A O 1
ATOM 1214 N N . TYR A 1 156 ? -9.203 22.719 17.781 1 98.56 156 TYR A N 1
ATOM 1215 C CA . TYR A 1 156 ? -10.094 22.141 16.797 1 98.56 156 TYR A CA 1
ATOM 1216 C C . TYR A 1 156 ? -10.172 20.625 16.953 1 98.56 156 TYR A C 1
ATOM 1218 O O . TYR A 1 156 ? -9.258 20 17.516 1 98.56 156 TYR A O 1
ATOM 1226 N N . ARG A 1 157 ? -11.266 20.016 16.594 1 98.25 157 ARG A N 1
ATOM 1227 C CA . ARG A 1 157 ? -11.414 18.562 16.703 1 98.25 157 ARG A CA 1
ATOM 1228 C C . ARG A 1 157 ? -10.344 17.844 15.891 1 98.25 157 ARG A C 1
ATOM 1230 O O . ARG A 1 157 ? -9.992 18.281 14.789 1 98.25 157 ARG A O 1
ATOM 1237 N N . LEU A 1 158 ? -9.875 16.672 16.344 1 97.94 158 LEU A N 1
ATOM 1238 C CA . LEU A 1 158 ? -8.727 15.969 15.773 1 97.94 158 LEU A CA 1
ATOM 1239 C C . LEU A 1 158 ? -9.148 14.609 15.227 1 97.94 158 LEU A C 1
ATOM 1241 O O . LEU A 1 158 ? -10.195 14.078 15.594 1 97.94 158 LEU A O 1
ATOM 1245 N N . GLY A 1 159 ? -8.305 14.102 14.367 1 97.12 159 GLY A N 1
ATOM 1246 C CA . GLY A 1 159 ? -8.469 12.742 13.891 1 97.12 159 GLY A CA 1
ATOM 1247 C C . GLY A 1 159 ? -9.844 12.484 13.297 1 97.12 159 GLY A C 1
ATOM 1248 O O . GLY A 1 159 ? -10.352 13.289 12.516 1 97.12 159 GLY A O 1
ATOM 1249 N N . TYR A 1 160 ? -10.422 11.453 13.68 1 97.44 160 TYR A N 1
ATOM 1250 C CA . TYR A 1 160 ? -11.711 11.031 13.125 1 97.44 160 TYR A CA 1
ATOM 1251 C C . TYR A 1 160 ? -12.828 11.945 13.602 1 97.44 160 TYR A C 1
ATOM 1253 O O . TYR A 1 160 ? -13.852 12.094 12.93 1 97.44 160 TYR A O 1
ATOM 1261 N N . LEU A 1 161 ? -12.633 12.602 14.734 1 98.38 161 LEU A N 1
ATOM 1262 C CA . LEU A 1 161 ? -13.656 13.523 15.188 1 98.38 161 LEU A CA 1
ATOM 1263 C C . LEU A 1 161 ? -13.664 14.797 14.344 1 98.38 161 LEU A C 1
ATOM 1265 O O . LEU A 1 161 ? -14.672 15.492 14.266 1 98.38 161 LEU A O 1
ATOM 1269 N N . GLY A 1 162 ? -12.531 15.031 13.688 1 98.38 162 GLY A N 1
ATOM 1270 C CA . GLY A 1 162 ? -12.422 16.234 12.875 1 98.38 162 GLY A CA 1
ATOM 1271 C C . GLY A 1 162 ? -12.609 15.961 11.391 1 98.38 162 GLY A C 1
ATOM 1272 O O . GLY A 1 162 ? -12.914 16.875 10.625 1 98.38 162 GLY A O 1
ATOM 1273 N N . PHE A 1 163 ? -12.469 14.633 11 1 98.25 163 PHE A N 1
ATOM 1274 C CA . PHE A 1 163 ? -12.375 14.43 9.555 1 98.25 163 PHE A CA 1
ATOM 1275 C C . PHE A 1 163 ? -13.125 13.172 9.133 1 98.25 163 PHE A C 1
ATOM 1277 O O . PHE A 1 163 ? -12.961 12.695 8.008 1 98.25 163 PHE A O 1
ATOM 1284 N N . PHE A 1 164 ? -13.945 12.617 9.977 1 97.81 164 PHE A N 1
ATOM 1285 C CA . PHE A 1 164 ? -14.766 11.469 9.602 1 97.81 164 PHE A CA 1
ATOM 1286 C C . PHE A 1 164 ? -15.68 11.812 8.43 1 97.81 164 PHE A C 1
ATOM 1288 O O . PHE A 1 164 ? -16.219 12.922 8.359 1 97.81 164 PHE A O 1
ATOM 1295 N N . THR A 1 165 ? -15.891 10.867 7.527 1 97.62 165 THR A N 1
ATOM 1296 C CA . THR A 1 165 ? -16.781 11.094 6.398 1 97.62 165 THR A CA 1
ATOM 1297 C C . THR A 1 165 ? -17.297 9.766 5.84 1 97.62 165 THR A C 1
ATOM 1299 O O . THR A 1 165 ? -16.578 8.758 5.883 1 97.62 165 THR A O 1
ATOM 1302 N N . THR A 1 166 ? -18.5 9.812 5.367 1 96.25 166 THR A N 1
ATOM 1303 C CA . THR A 1 166 ? -19.062 8.664 4.656 1 96.25 166 THR A CA 1
ATOM 1304 C C . THR A 1 166 ? -19.062 8.914 3.148 1 96.25 166 THR A C 1
ATOM 1306 O O . THR A 1 166 ? -19.547 8.086 2.379 1 96.25 166 THR A O 1
ATOM 1309 N N . GLY A 1 167 ? -18.5 10.094 2.775 1 94.19 167 GLY A N 1
ATOM 1310 C CA . GLY A 1 167 ? -18.391 10.406 1.36 1 94.19 167 GLY A CA 1
ATOM 1311 C C . GLY A 1 167 ? -19.688 10.914 0.751 1 94.19 167 GLY A C 1
ATOM 1312 O O . GLY A 1 167 ? -19.812 10.984 -0.473 1 94.19 167 GLY A O 1
ATOM 1313 N N . ASP A 1 168 ? -20.703 11.141 1.604 1 93.75 168 ASP A N 1
ATOM 1314 C CA . ASP A 1 168 ? -22 11.68 1.183 1 93.75 168 ASP A CA 1
ATOM 1315 C C . ASP A 1 168 ? -22.531 12.695 2.199 1 93.75 168 ASP A C 1
ATOM 1317 O O . ASP A 1 168 ? -21.766 13.242 2.992 1 93.75 168 ASP A O 1
ATOM 1321 N N . ASP A 1 169 ? -23.812 13.016 2.189 1 93.81 169 ASP A N 1
ATOM 1322 C CA . ASP A 1 169 ? -24.344 14.133 2.963 1 93.81 169 ASP A CA 1
ATOM 1323 C C . ASP A 1 169 ? -24.828 13.68 4.332 1 93.81 169 ASP A C 1
ATOM 1325 O O . ASP A 1 169 ? -25.516 14.422 5.035 1 93.81 169 ASP A O 1
ATOM 1329 N N . ALA A 1 170 ? -24.453 12.43 4.703 1 95.81 170 ALA A N 1
ATOM 1330 C CA . ALA A 1 170 ? -24.938 11.898 5.984 1 95.81 170 ALA A CA 1
ATOM 1331 C C . ALA A 1 170 ? -24.26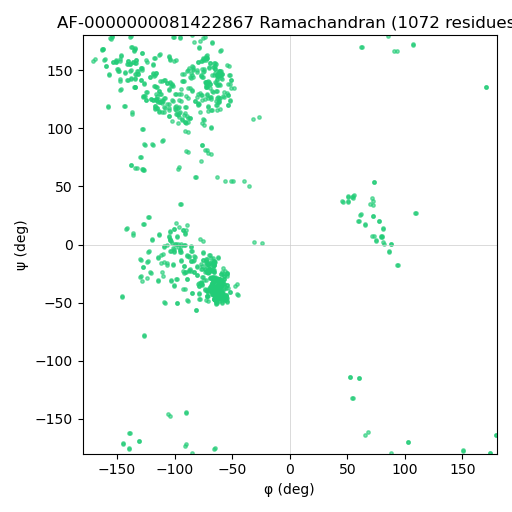6 12.617 7.152 1 95.81 170 ALA A C 1
ATOM 1333 O O . ALA A 1 170 ? -24.766 12.594 8.273 1 95.81 170 ALA A O 1
ATOM 1334 N N . CYS A 1 171 ? -23.125 13.18 6.938 1 95.25 171 CYS A N 1
ATOM 1335 C CA . CYS A 1 171 ? -22.469 14.023 7.926 1 95.25 171 CYS A CA 1
ATOM 1336 C C . CYS A 1 171 ? -21.688 15.148 7.25 1 95.25 171 CYS A C 1
ATOM 1338 O O . CYS A 1 171 ? -21.484 15.125 6.035 1 95.25 171 CYS A O 1
ATOM 1340 N N . ASP A 1 172 ? -21.344 16.172 8.023 1 97.31 172 ASP A N 1
ATOM 1341 C CA . ASP A 1 172 ? -20.5 17.25 7.5 1 97.31 172 ASP A CA 1
ATOM 1342 C C . ASP A 1 172 ? -19.047 16.797 7.406 1 97.31 172 ASP A C 1
ATOM 1344 O O . ASP A 1 172 ? -18.578 16 8.219 1 97.31 172 ASP A O 1
ATOM 1348 N N . GLU A 1 173 ? -18.391 17.234 6.426 1 97.44 173 GLU A N 1
ATOM 1349 C CA . GLU A 1 173 ? -16.984 16.859 6.199 1 97.44 173 GLU A CA 1
ATOM 1350 C C . GLU A 1 173 ? -16.047 17.984 6.586 1 97.44 173 GLU A C 1
ATOM 1352 O O . GLU A 1 173 ? -16.453 19.156 6.672 1 97.44 173 GLU A O 1
ATOM 1357 N N . ASN A 1 174 ? -14.789 17.672 6.84 1 98.56 174 ASN A N 1
ATOM 1358 C CA . ASN A 1 174 ? -13.758 18.641 7.168 1 98.56 174 ASN A CA 1
ATOM 1359 C C . ASN A 1 174 ? -14.164 19.5 8.367 1 98.56 174 ASN A C 1
ATOM 1361 O O . ASN A 1 174 ? -13.93 20.719 8.367 1 98.56 174 ASN A O 1
ATOM 1365 N N . VAL A 1 175 ? -14.773 18.906 9.352 1 98.62 175 VAL A N 1
ATOM 1366 C CA . VAL A 1 175 ? -15.359 19.688 10.438 1 98.62 175 VAL A CA 1
ATOM 1367 C C . VAL A 1 175 ? -14.258 20.375 11.234 1 98.62 175 VAL A C 1
ATOM 1369 O O . VAL A 1 175 ? -14.461 21.453 11.781 1 98.62 175 VAL A O 1
ATOM 1372 N N . ALA A 1 176 ? -13.047 19.781 11.266 1 98.88 176 ALA A N 1
ATOM 1373 C CA . ALA A 1 176 ? -11.922 20.453 11.914 1 98.88 176 ALA A CA 1
ATOM 1374 C C . ALA A 1 176 ? -11.656 21.812 11.266 1 98.88 176 ALA A C 1
ATOM 1376 O O . ALA A 1 176 ? -11.383 22.797 11.961 1 98.88 176 ALA A O 1
ATOM 1377 N N . LEU A 1 177 ? -11.703 21.875 9.93 1 98.94 177 LEU A N 1
ATOM 1378 C CA . LEU A 1 177 ? -11.508 23.141 9.219 1 98.94 177 LEU A CA 1
ATOM 1379 C C . LEU A 1 177 ? -12.656 24.109 9.508 1 98.94 177 LEU A C 1
ATOM 1381 O O . LEU A 1 177 ? -12.445 25.312 9.609 1 98.94 177 LEU A O 1
ATOM 1385 N N . TRP A 1 178 ? -13.852 23.547 9.656 1 98.94 178 TRP A N 1
ATOM 1386 C CA . TRP A 1 178 ? -14.992 24.359 10.055 1 98.94 178 TRP A CA 1
ATOM 1387 C C . TRP A 1 178 ? -14.812 24.891 11.477 1 98.94 178 TRP A C 1
ATOM 1389 O O . TRP A 1 178 ? -15.211 26.016 11.781 1 98.94 178 TRP A O 1
ATOM 1399 N N . ASP A 1 179 ? -14.273 24.016 12.359 1 98.94 179 ASP A N 1
ATOM 1400 C CA . ASP A 1 179 ? -13.953 24.5 13.703 1 98.94 179 ASP A CA 1
ATOM 1401 C C . ASP A 1 179 ? -13.039 25.719 13.656 1 98.94 179 ASP A C 1
ATOM 1403 O O . ASP A 1 179 ? -13.305 26.719 14.305 1 98.94 179 ASP A O 1
ATOM 1407 N N . MET A 1 180 ? -11.984 25.641 12.898 1 98.94 180 MET A N 1
ATOM 1408 C CA . MET A 1 180 ? -11.031 26.734 12.75 1 98.94 180 MET A CA 1
ATOM 1409 C C . MET A 1 180 ? -11.711 27.984 12.18 1 98.94 180 MET A C 1
ATOM 1411 O O . MET A 1 180 ? -11.445 29.094 12.617 1 98.94 180 MET A O 1
ATOM 1415 N N . THR A 1 181 ? -12.594 27.75 11.234 1 98.94 181 THR A N 1
ATOM 1416 C CA . THR A 1 181 ? -13.328 28.844 10.602 1 98.94 181 THR A CA 1
ATOM 1417 C C . THR A 1 181 ? -14.227 29.547 11.609 1 98.94 181 THR A C 1
ATOM 1419 O O . THR A 1 181 ? -14.273 30.781 11.656 1 98.94 181 THR A O 1
ATOM 1422 N N . LEU A 1 182 ? -14.883 28.781 12.438 1 98.94 182 LEU A N 1
ATOM 1423 C CA . LEU A 1 182 ? -15.742 29.391 13.445 1 98.94 182 LEU A CA 1
ATOM 1424 C C . LEU A 1 182 ? -14.906 30.172 14.461 1 98.94 182 LEU A C 1
ATOM 1426 O O . LEU A 1 182 ? -15.328 31.25 14.922 1 98.94 182 LEU A O 1
ATOM 1430 N N . ALA A 1 183 ? -13.797 29.656 14.828 1 98.94 183 ALA A N 1
ATOM 1431 C CA . ALA A 1 183 ? -12.898 30.391 15.719 1 98.94 183 ALA A CA 1
ATOM 1432 C C . ALA A 1 183 ? -12.492 31.734 15.102 1 98.94 183 ALA A C 1
ATOM 1434 O O . ALA A 1 183 ? -12.438 32.75 15.797 1 98.94 183 ALA A O 1
ATOM 1435 N N . LEU A 1 184 ? -12.211 31.734 13.828 1 98.94 184 LEU A N 1
ATOM 1436 C CA . LEU A 1 184 ? -11.828 32.938 13.133 1 98.94 184 LEU A CA 1
ATOM 1437 C C . LEU A 1 184 ? -13 33.906 13.047 1 98.94 184 LEU A C 1
ATOM 1439 O O . LEU A 1 184 ? -12.812 35.125 13.125 1 98.94 184 LEU A O 1
ATOM 1443 N N . GLN A 1 185 ? -14.172 33.375 12.859 1 98.94 185 GLN A N 1
ATOM 1444 C CA . GLN A 1 185 ? -15.359 34.219 12.922 1 98.94 185 GLN A CA 1
ATOM 1445 C C . GLN A 1 185 ? -15.516 34.844 14.305 1 98.94 185 GLN A C 1
ATOM 1447 O O . GLN A 1 185 ? -15.852 36.031 14.414 1 98.94 185 GLN A O 1
ATOM 1452 N N . TRP A 1 186 ? -15.312 34.062 15.312 1 98.88 186 TRP A N 1
ATOM 1453 C CA . TRP A 1 186 ? -15.336 34.594 16.672 1 98.88 186 TRP A CA 1
ATOM 1454 C C . TRP A 1 186 ? -14.359 35.75 16.828 1 98.88 186 TRP A C 1
ATOM 1456 O O . TRP A 1 186 ? -14.68 36.75 17.469 1 98.88 186 TRP A O 1
ATOM 1466 N N . VAL A 1 187 ? -13.18 35.625 16.297 1 98.94 187 VAL A N 1
ATOM 1467 C CA . VAL A 1 187 ? -12.172 36.656 16.359 1 98.94 187 VAL A CA 1
ATOM 1468 C C . VAL A 1 187 ? -12.711 37.938 15.68 1 98.94 187 VAL A C 1
ATOM 1470 O O . VAL A 1 187 ? -12.633 39.031 16.25 1 98.94 187 VAL A O 1
ATOM 1473 N N . GLN A 1 188 ? -13.312 37.844 14.555 1 98.81 188 GLN A N 1
ATOM 1474 C CA . GLN A 1 188 ? -13.859 38.969 13.828 1 98.81 188 GLN A CA 1
ATOM 1475 C C . GLN A 1 188 ? -14.945 39.656 14.648 1 98.81 188 GLN A C 1
ATOM 1477 O O . GLN A 1 188 ? -15.031 40.906 14.641 1 98.81 188 GLN A O 1
ATOM 1482 N N . GLU A 1 189 ? -15.625 38.938 15.406 1 98.56 189 GLU A N 1
ATOM 1483 C CA . GLU A 1 189 ? -16.797 39.469 16.094 1 98.56 189 GLU A CA 1
ATOM 1484 C C . GLU A 1 189 ? -16.422 40.031 17.469 1 98.56 189 GLU A C 1
ATOM 1486 O O . GLU A 1 189 ? -17.109 40.906 17.984 1 98.56 189 GLU A O 1
ATOM 1491 N N . ASN A 1 190 ? -15.305 39.531 18.016 1 98.75 190 ASN A N 1
ATOM 1492 C CA . ASN A 1 190 ? -15.156 39.781 19.438 1 98.75 190 ASN A CA 1
ATOM 1493 C C . ASN A 1 190 ? -13.797 40.375 19.766 1 98.75 190 ASN A C 1
ATOM 1495 O O . ASN A 1 190 ? -13.594 40.938 20.859 1 98.75 190 ASN A O 1
ATOM 1499 N N . ILE A 1 191 ? -12.836 40.375 18.891 1 98.75 191 ILE A N 1
ATOM 1500 C CA . ILE A 1 191 ? -11.453 40.625 19.266 1 98.75 191 ILE A CA 1
ATOM 1501 C C . ILE A 1 191 ? -11.289 42.094 19.641 1 98.75 191 ILE A C 1
ATOM 1503 O O . ILE A 1 191 ? -10.344 42.469 20.344 1 98.75 191 ILE A O 1
ATOM 1507 N N . GLY A 1 192 ? -12.188 42.969 19.141 1 98.19 192 GLY A N 1
ATOM 1508 C CA . GLY A 1 192 ? -12.188 44.375 19.516 1 98.19 192 GLY A CA 1
ATOM 1509 C C . GLY A 1 192 ? -12.32 44.594 21 1 98.19 192 GLY A C 1
ATOM 1510 O O . GLY A 1 192 ? -11.727 45.531 21.562 1 98.19 192 GLY A O 1
ATOM 1511 N N . ALA A 1 193 ? -13.07 43.719 21.672 1 97.94 193 ALA A N 1
ATOM 1512 C CA . ALA A 1 193 ? -13.25 43.812 23.125 1 97.94 193 ALA A CA 1
ATOM 1513 C C . ALA A 1 193 ? -11.938 43.562 23.859 1 97.94 193 ALA A C 1
ATOM 1515 O O . ALA A 1 193 ? -11.781 43.969 25.016 1 97.94 193 ALA A O 1
ATOM 1516 N N . PHE A 1 194 ? -11.016 43 23.219 1 98.44 194 PHE A N 1
ATOM 1517 C CA . PHE A 1 194 ? -9.711 42.688 23.781 1 98.44 194 PHE A CA 1
ATOM 1518 C C . PHE A 1 194 ? -8.648 43.656 23.266 1 98.44 194 PHE A C 1
ATOM 1520 O O . PHE A 1 194 ? -7.453 43.375 23.375 1 98.44 194 PHE A O 1
ATOM 1527 N N . ASN A 1 195 ? -9.125 44.656 22.547 1 97.62 195 ASN A N 1
ATOM 1528 C CA . ASN A 1 195 ? -8.273 45.688 21.984 1 97.62 195 ASN A CA 1
ATOM 1529 C C . ASN A 1 195 ? -7.551 45.188 20.734 1 97.62 195 ASN A C 1
ATOM 1531 O O . ASN A 1 195 ? -6.484 45.719 20.391 1 97.62 195 ASN A O 1
ATOM 1535 N N . GLY A 1 196 ? -8.039 44.188 20.141 1 98.69 196 GLY A N 1
ATOM 1536 C CA . GLY A 1 196 ? -7.484 43.688 18.891 1 98.69 196 GLY A CA 1
ATOM 1537 C C . GLY A 1 196 ? -8.094 44.344 17.672 1 98.69 196 GLY A C 1
ATOM 1538 O O . GLY A 1 196 ? -9.258 44.75 17.688 1 98.69 196 GLY A O 1
ATOM 1539 N N . ASP A 1 197 ? -7.348 44.469 16.641 1 98.75 197 ASP A N 1
ATOM 1540 C CA . ASP A 1 197 ? -7.797 45 15.352 1 98.75 197 ASP A CA 1
ATOM 1541 C C . ASP A 1 197 ? -8.312 43.906 14.445 1 98.75 197 ASP A C 1
ATOM 1543 O O . ASP A 1 197 ? -7.527 43.156 13.852 1 98.75 197 ASP A O 1
ATOM 1547 N N . LYS A 1 198 ? -9.609 43.781 14.266 1 98.31 198 LYS A N 1
ATOM 1548 C CA . LYS A 1 198 ? -10.211 42.719 13.453 1 98.31 198 LYS A CA 1
ATOM 1549 C C . LYS A 1 198 ? -9.828 42.875 11.984 1 98.31 198 LYS A C 1
ATOM 1551 O O . LYS A 1 198 ? -10.023 41.938 11.188 1 98.31 198 LYS A O 1
ATOM 1556 N N . ASN A 1 199 ? -9.297 44.031 11.586 1 98.5 199 ASN A N 1
ATOM 1557 C CA . ASN A 1 199 ? -8.922 44.281 10.203 1 98.5 199 ASN A CA 1
ATOM 1558 C C . ASN A 1 199 ? -7.438 44.062 9.969 1 98.5 199 ASN A C 1
ATOM 1560 O O . ASN A 1 199 ? -6.918 44.375 8.891 1 98.5 199 ASN A O 1
ATOM 1564 N N . ASN A 1 200 ? -6.742 43.594 10.883 1 98.62 200 ASN A N 1
ATOM 1565 C CA . ASN A 1 200 ? -5.324 43.25 10.812 1 98.62 200 ASN A CA 1
ATOM 1566 C C . ASN A 1 200 ? -5.035 41.906 11.516 1 98.62 200 ASN A C 1
ATOM 1568 O O . ASN A 1 200 ? -4.34 41.906 12.531 1 98.62 200 ASN A O 1
ATOM 1572 N N . VAL A 1 201 ? -5.531 40.844 10.914 1 98.94 201 VAL A N 1
ATOM 1573 C CA . VAL A 1 201 ? -5.441 39.5 11.484 1 98.94 201 VAL A CA 1
ATOM 1574 C C . VAL A 1 201 ? -4.492 38.625 10.648 1 98.94 201 VAL A C 1
ATOM 1576 O O . VAL A 1 201 ? -4.652 38.531 9.43 1 98.94 201 VAL A O 1
ATOM 1579 N N . THR A 1 202 ? -3.461 38.094 11.273 1 98.94 202 THR A N 1
ATOM 1580 C CA . THR A 1 202 ? -2.545 37.125 10.695 1 98.94 202 THR A CA 1
ATOM 1581 C C . THR A 1 202 ? -2.77 35.75 11.305 1 98.94 202 THR A C 1
ATOM 1583 O O . THR A 1 202 ? -2.775 35.594 12.523 1 98.94 202 THR A O 1
ATOM 1586 N N . ILE A 1 203 ? -2.994 34.75 10.461 1 98.94 203 ILE A N 1
ATOM 1587 C CA . ILE A 1 203 ? -3.043 33.406 11.008 1 98.94 203 ILE A CA 1
ATOM 1588 C C . ILE A 1 203 ? -1.732 32.656 10.711 1 98.94 203 ILE A C 1
ATOM 1590 O O . ILE A 1 203 ? -1.13 32.875 9.656 1 98.94 203 ILE A O 1
ATOM 1594 N N . PHE A 1 204 ? -1.204 31.953 11.672 1 98.81 204 PHE A N 1
ATOM 1595 C CA . PHE A 1 204 ? 0.035 31.203 11.508 1 98.81 204 PHE A CA 1
ATOM 1596 C C . PHE A 1 204 ? -0.073 29.828 12.164 1 98.81 204 PHE A C 1
ATOM 1598 O O . PHE A 1 204 ? -0.883 29.625 13.07 1 98.81 204 PHE A O 1
ATOM 1605 N N . GLY A 1 205 ? 0.59 28.844 11.688 1 98.5 205 GLY A N 1
ATOM 1606 C CA . GLY A 1 205 ? 0.561 27.469 12.164 1 98.5 205 GLY A CA 1
ATOM 1607 C C . GLY A 1 205 ? 1.727 26.641 11.672 1 98.5 205 GLY A C 1
ATOM 1608 O O . GLY A 1 205 ? 2.469 27.078 10.781 1 98.5 205 GLY A O 1
ATOM 1609 N N . GLN A 1 206 ? 1.92 25.484 12.234 1 97.38 206 GLN A N 1
ATOM 1610 C CA . GLN A 1 206 ? 3.066 24.625 11.961 1 97.38 206 GLN A CA 1
ATOM 1611 C C . GLN A 1 206 ? 2.621 23.219 11.562 1 97.38 206 GLN A C 1
ATOM 1613 O O . GLN A 1 206 ? 1.683 22.672 12.148 1 97.38 206 GLN A O 1
ATOM 1618 N N . SER A 1 207 ? 3.314 22.641 10.547 1 96.25 207 SER A N 1
ATOM 1619 C CA . SER A 1 207 ? 3.027 21.281 10.086 1 96.25 207 SER A CA 1
ATOM 1620 C C . SER A 1 207 ? 1.589 21.156 9.594 1 96.25 207 SER A C 1
ATOM 1622 O O . SER A 1 207 ? 1.174 21.875 8.68 1 96.25 207 SER A O 1
ATOM 1624 N N . ALA A 1 208 ? 0.734 20.359 10.273 1 96.81 208 ALA A N 1
ATOM 1625 C CA . ALA A 1 208 ? -0.682 20.297 9.922 1 96.81 208 ALA A CA 1
ATOM 1626 C C . ALA A 1 208 ? -1.366 21.641 10.148 1 96.81 208 ALA A C 1
ATOM 1628 O O . ALA A 1 208 ? -2.283 22.016 9.414 1 96.81 208 ALA A O 1
ATOM 1629 N N . GLY A 1 209 ? -0.872 22.375 11.125 1 98.44 209 GLY A N 1
ATOM 1630 C CA . GLY A 1 209 ? -1.362 23.719 11.336 1 98.44 209 GLY A CA 1
ATOM 1631 C C . GLY A 1 209 ? -1.014 24.672 10.203 1 98.44 209 GLY A C 1
ATOM 1632 O O . GLY A 1 209 ? -1.823 25.516 9.828 1 98.44 209 GLY A O 1
ATOM 1633 N N . GLY A 1 210 ? 0.239 24.5 9.711 1 98.81 210 GLY A N 1
ATOM 1634 C CA . GLY A 1 210 ? 0.62 25.281 8.539 1 98.81 210 GLY A CA 1
ATOM 1635 C C . GLY A 1 210 ? -0.198 24.938 7.305 1 98.81 210 GLY A C 1
ATOM 1636 O O . GLY A 1 210 ? -0.616 25.828 6.566 1 98.81 210 GLY A O 1
ATOM 1637 N N . ALA A 1 211 ? -0.422 23.688 7.094 1 98.62 211 ALA A N 1
ATOM 1638 C CA . ALA A 1 211 ? -1.284 23.266 5.996 1 98.62 211 ALA A CA 1
ATOM 1639 C C . ALA A 1 211 ? -2.697 23.812 6.16 1 98.62 211 ALA A C 1
ATOM 1641 O O . ALA A 1 211 ? -3.309 24.281 5.195 1 98.62 211 ALA A O 1
ATOM 1642 N N . SER A 1 212 ? -3.178 23.844 7.359 1 98.88 212 SER A N 1
ATOM 1643 C CA . SER A 1 212 ? -4.504 24.375 7.641 1 98.88 212 SER A CA 1
ATOM 1644 C C . SER A 1 212 ? -4.57 25.875 7.348 1 98.88 212 SER A C 1
ATOM 1646 O O . SER A 1 212 ? -5.535 26.359 6.746 1 98.88 212 SER A O 1
ATOM 1648 N N . VAL A 1 213 ? -3.547 26.578 7.754 1 98.88 213 VAL A N 1
ATOM 1649 C CA . VAL A 1 213 ? -3.461 28.016 7.496 1 98.88 213 VAL A CA 1
ATOM 1650 C C . VAL A 1 213 ? -3.617 28.281 6.004 1 98.88 213 VAL A C 1
ATOM 1652 O O . VAL A 1 213 ? -4.402 29.141 5.598 1 98.88 213 VAL A O 1
ATOM 1655 N N . ASP A 1 214 ? -2.902 27.484 5.23 1 98.75 214 ASP A N 1
ATOM 1656 C CA . ASP A 1 214 ? -2.947 27.688 3.785 1 98.75 214 ASP A CA 1
ATOM 1657 C C . ASP A 1 214 ? -4.301 27.25 3.217 1 98.75 214 ASP A C 1
ATOM 1659 O O . ASP A 1 214 ? -4.883 27.969 2.391 1 98.75 214 ASP A O 1
ATOM 1663 N N . LEU A 1 215 ? -4.852 26.188 3.67 1 98.81 215 LEU A N 1
ATOM 1664 C CA . LEU A 1 215 ? -6.156 25.734 3.207 1 98.81 215 LEU A CA 1
ATOM 1665 C C . LEU A 1 215 ? -7.246 26.734 3.564 1 98.81 215 LEU A C 1
ATOM 1667 O O . LEU A 1 215 ? -8.148 26.984 2.764 1 98.81 215 LEU A O 1
ATOM 1671 N N . LEU A 1 216 ? -7.18 27.312 4.758 1 98.88 216 LEU A N 1
ATOM 1672 C CA . LEU A 1 216 ? -8.133 28.328 5.184 1 98.88 216 LEU A CA 1
ATOM 1673 C C . LEU A 1 216 ? -8.062 29.547 4.285 1 98.88 216 LEU A C 1
ATOM 1675 O O . LEU A 1 216 ? -9.078 30.203 4.023 1 98.88 216 LEU A O 1
ATOM 1679 N N . SER A 1 217 ? -6.91 29.859 3.812 1 98.56 217 SER A N 1
ATOM 1680 C CA . SER A 1 217 ? -6.734 31.031 2.951 1 98.56 217 SER A CA 1
ATOM 1681 C C . SER A 1 217 ? -7.336 30.781 1.57 1 98.56 217 SER A C 1
ATOM 1683 O O . SER A 1 217 ? -7.523 31.734 0.798 1 98.56 217 SER A O 1
ATOM 1685 N N . LEU A 1 218 ? -7.664 29.547 1.265 1 98.25 218 LEU A N 1
ATOM 1686 C CA . LEU A 1 218 ? -8.148 29.172 -0.061 1 98.25 218 LEU A CA 1
ATOM 1687 C C . LEU A 1 218 ? -9.664 28.969 -0.05 1 98.25 218 LEU A C 1
ATOM 1689 O O . LEU A 1 218 ? -10.336 29.234 -1.051 1 98.25 218 LEU A O 1
ATOM 1693 N N . SER A 1 219 ? -10.195 28.531 1.059 1 98.69 219 SER A N 1
ATOM 1694 C CA . SER A 1 219 ? -11.609 28.172 1.137 1 98.69 219 SER A CA 1
ATOM 1695 C C . SER A 1 219 ? -12.5 29.406 1.027 1 98.69 219 SER A C 1
ATOM 1697 O O . SER A 1 219 ? -12.258 30.406 1.708 1 98.69 219 SER A O 1
ATOM 1699 N N . PRO A 1 220 ? -13.594 29.344 0.287 1 98.56 220 PRO A N 1
ATOM 1700 C CA . PRO A 1 220 ? -14.508 30.484 0.181 1 98.56 220 PRO A CA 1
ATOM 1701 C C . PRO A 1 220 ? -15.195 30.828 1.503 1 98.56 220 PRO A C 1
ATOM 1703 O O . PRO A 1 220 ? -15.727 31.922 1.667 1 98.56 220 PRO A O 1
ATOM 1706 N N . TYR A 1 221 ? -15.109 29.938 2.42 1 98.62 221 TYR A N 1
ATOM 1707 C CA . TYR A 1 221 ? -15.844 30.125 3.67 1 98.62 221 TYR A CA 1
ATOM 1708 C C . TYR A 1 221 ? -14.977 30.828 4.707 1 98.62 221 TYR A C 1
ATOM 1710 O O . TYR A 1 221 ? -15.492 31.359 5.691 1 98.62 221 TYR A O 1
ATOM 1718 N N . SER A 1 222 ? -13.672 30.797 4.477 1 98.81 222 SER A N 1
ATOM 1719 C CA . SER A 1 222 ? -12.812 31.281 5.551 1 98.81 222 SER A CA 1
ATOM 1720 C C . SER A 1 222 ? -11.844 32.344 5.035 1 98.81 222 SER A C 1
ATOM 1722 O O . SER A 1 222 ? -11.32 33.156 5.816 1 98.81 222 SER A O 1
ATOM 1724 N N . ARG A 1 223 ? -11.578 32.469 3.795 1 98.31 223 ARG A N 1
ATOM 1725 C CA . ARG A 1 223 ? -10.469 33.188 3.197 1 98.31 223 ARG A CA 1
ATOM 1726 C C . ARG A 1 223 ? -10.609 34.688 3.438 1 98.31 223 ARG A C 1
ATOM 1728 O O . ARG A 1 223 ? -9.633 35.438 3.322 1 98.31 223 ARG A O 1
ATOM 1735 N N . ASP A 1 224 ? -11.789 35.188 3.83 1 98.44 224 ASP A N 1
ATOM 1736 C CA . ASP A 1 224 ? -11.992 36.625 3.99 1 98.44 224 ASP A CA 1
ATOM 1737 C C . ASP A 1 224 ? -12 37.031 5.465 1 98.44 224 ASP A C 1
ATOM 1739 O O . ASP A 1 224 ? -12.258 38.188 5.805 1 98.44 224 ASP A O 1
ATOM 1743 N N . LEU A 1 225 ? -11.602 36.062 6.344 1 98.81 225 LEU A N 1
ATOM 1744 C CA . LEU A 1 225 ? -11.711 36.312 7.777 1 98.81 225 LEU A CA 1
ATOM 1745 C C . LEU A 1 225 ? -10.375 36.781 8.352 1 98.81 225 LEU A C 1
ATOM 1747 O O . LEU A 1 225 ? -10.273 37.062 9.547 1 98.81 225 LEU A O 1
ATOM 1751 N N . PHE A 1 226 ? -9.359 36.906 7.582 1 98.81 226 PHE A N 1
ATOM 1752 C CA . PHE A 1 226 ? -8.023 37.312 7.988 1 98.81 226 PHE A CA 1
ATOM 1753 C C . PHE A 1 226 ? -7.266 37.938 6.82 1 98.81 226 PHE A C 1
ATOM 1755 O O . PHE A 1 226 ? -7.766 37.969 5.695 1 98.81 226 PHE A O 1
ATOM 1762 N N . HIS A 1 227 ? -6.004 38.375 7.074 1 98.44 227 HIS A N 1
ATOM 1763 C CA . HIS A 1 227 ? -5.414 39.312 6.117 1 98.44 227 HIS A CA 1
ATOM 1764 C C . HIS A 1 227 ? -4.027 38.844 5.688 1 98.44 227 HIS A C 1
ATOM 1766 O O . HIS A 1 227 ? -3.561 39.188 4.598 1 98.44 227 HIS A O 1
ATOM 1772 N N . LYS A 1 228 ? -3.346 38.125 6.527 1 98.75 228 LYS A N 1
ATOM 1773 C CA . LYS A 1 228 ? -2.01 37.625 6.242 1 98.75 228 LYS A CA 1
ATOM 1774 C C . LYS A 1 228 ? -1.857 36.188 6.742 1 98.75 228 LYS A C 1
ATOM 1776 O O . LYS A 1 228 ? -2.592 35.75 7.637 1 98.75 228 LYS A O 1
ATOM 1781 N N . VAL A 1 229 ? -0.876 35.375 6.109 1 98.69 229 VAL A N 1
ATOM 1782 C CA . VAL A 1 229 ? -0.756 33.969 6.492 1 98.69 229 VAL A CA 1
ATOM 1783 C C . VAL A 1 229 ? 0.715 33.625 6.695 1 98.69 229 VAL A C 1
ATOM 1785 O O . VAL A 1 229 ? 1.582 34.094 5.957 1 98.69 229 VAL A O 1
ATOM 1788 N N . VAL A 1 230 ? 0.991 32.781 7.688 1 98.88 230 VAL A N 1
ATOM 1789 C CA . VAL A 1 230 ? 2.33 32.281 7.961 1 98.88 230 VAL A CA 1
ATOM 1790 C C . VAL A 1 230 ? 2.283 30.75 8.086 1 98.88 230 VAL A C 1
ATOM 1792 O O . VAL A 1 230 ? 2.404 30.203 9.188 1 98.88 230 VAL A O 1
ATOM 1795 N N . PRO A 1 231 ? 2.168 30 6.996 1 98.75 231 PRO A N 1
ATOM 1796 C CA . PRO A 1 231 ? 2.312 28.547 7.051 1 98.75 231 PRO A CA 1
ATOM 1797 C C . PRO A 1 231 ? 3.754 28.094 7.301 1 98.75 231 PRO A C 1
ATOM 1799 O O . PRO A 1 231 ? 4.637 28.359 6.48 1 98.75 231 PRO A O 1
ATOM 1802 N N . MET A 1 232 ? 3.959 27.391 8.422 1 98.69 232 MET A N 1
ATOM 1803 C CA . MET A 1 232 ? 5.297 26.938 8.797 1 98.69 232 MET A CA 1
ATOM 1804 C C . MET A 1 232 ? 5.414 25.422 8.672 1 98.69 232 MET A C 1
ATOM 1806 O O . MET A 1 232 ? 4.637 24.688 9.281 1 98.69 232 MET A O 1
ATOM 1810 N N . ALA A 1 233 ? 6.359 24.969 7.91 1 97.88 233 ALA A N 1
ATOM 1811 C CA . ALA A 1 233 ? 6.656 23.547 7.73 1 97.88 233 ALA A CA 1
ATOM 1812 C C . ALA A 1 233 ? 5.395 22.766 7.379 1 97.88 233 ALA A C 1
ATOM 1814 O O . ALA A 1 233 ? 5.117 21.719 7.977 1 97.88 233 ALA A O 1
ATOM 1815 N N . GLY A 1 234 ? 4.57 23.312 6.539 1 97.81 234 GLY A N 1
ATOM 1816 C CA . GLY A 1 234 ? 3.33 22.734 6.031 1 97.81 234 GLY A CA 1
ATOM 1817 C C . GLY A 1 234 ? 2.498 23.734 5.238 1 97.81 234 GLY A C 1
ATOM 1818 O O . GLY A 1 234 ? 2.385 24.906 5.621 1 97.81 234 GLY A O 1
ATOM 1819 N N . ASN A 1 235 ? 1.998 23.344 4.16 1 98.19 235 ASN A N 1
ATOM 1820 C CA . ASN A 1 235 ? 1.12 24.141 3.314 1 98.19 235 ASN A CA 1
ATOM 1821 C C . ASN A 1 235 ? 0.23 23.266 2.441 1 98.19 235 ASN A C 1
ATOM 1823 O O . ASN A 1 235 ? 0.349 22.031 2.463 1 98.19 235 ASN A O 1
ATOM 1827 N N . ALA A 1 236 ? -0.619 23.875 1.686 1 97.81 236 ALA A N 1
ATOM 1828 C CA . ALA A 1 236 ? -1.647 23.156 0.938 1 97.81 236 ALA A CA 1
ATOM 1829 C C . ALA A 1 236 ? -1.036 22.359 -0.217 1 97.81 236 ALA A C 1
ATOM 1831 O O . ALA A 1 236 ? -1.675 21.469 -0.772 1 97.81 236 ALA A O 1
ATOM 1832 N N . SER A 1 237 ? 0.197 22.688 -0.591 1 95.44 237 SER A N 1
ATOM 1833 C CA . SER A 1 237 ? 0.848 22 -1.706 1 95.44 237 SER A CA 1
ATOM 1834 C C . SER A 1 237 ? 1.533 20.719 -1.248 1 95.44 237 SER A C 1
ATOM 1836 O O . SER A 1 237 ? 1.946 19.906 -2.072 1 95.44 237 SER A O 1
ATOM 1838 N N . CYS A 1 238 ? 1.68 20.594 0.081 1 95.12 238 CYS A N 1
ATOM 1839 C CA . CYS A 1 238 ? 2.27 19.375 0.593 1 95.12 238 CYS A CA 1
ATOM 1840 C C . CYS A 1 238 ? 1.403 18.156 0.249 1 95.12 238 CYS A C 1
ATOM 1842 O O . CYS A 1 238 ? 0.185 18.203 0.428 1 95.12 238 CYS A O 1
ATOM 1844 N N . GLU A 1 239 ? 2.012 17.141 -0.15 1 89.62 239 GLU A N 1
ATOM 1845 C CA . GLU A 1 239 ? 1.307 15.938 -0.587 1 89.62 239 GLU A CA 1
ATOM 1846 C C . GLU A 1 239 ? 0.428 15.375 0.528 1 89.62 239 GLU A C 1
ATOM 1848 O O . GLU A 1 239 ? -0.651 14.836 0.266 1 89.62 239 GLU A O 1
ATOM 1853 N N . TRP A 1 240 ? 0.861 15.492 1.716 1 92.38 240 TRP A N 1
ATOM 1854 C CA . TRP A 1 240 ? 0.185 14.898 2.863 1 92.38 240 TRP A CA 1
ATOM 1855 C C . TRP A 1 240 ? -0.915 15.812 3.385 1 92.38 240 TRP A C 1
ATOM 1857 O O . TRP A 1 240 ? -1.657 15.453 4.301 1 92.38 240 TRP A O 1
ATOM 1867 N N . ALA A 1 241 ? -1.035 17.047 2.826 1 95.94 241 ALA A N 1
ATOM 1868 C CA . ALA A 1 241 ? -1.959 18.047 3.346 1 95.94 241 ALA A CA 1
ATOM 1869 C C . ALA A 1 241 ? -3.408 17.641 3.107 1 95.94 241 ALA A C 1
ATOM 1871 O O . ALA A 1 241 ? -4.301 18.016 3.871 1 95.94 241 ALA A O 1
ATOM 1872 N N . ILE A 1 242 ? -3.627 16.875 2.025 1 95.19 242 ILE A N 1
ATOM 1873 C CA . ILE A 1 242 ? -4.941 16.359 1.647 1 95.19 242 ILE A CA 1
ATOM 1874 C C . ILE A 1 242 ? -4.949 14.836 1.729 1 95.19 242 ILE A C 1
ATOM 1876 O O . ILE A 1 242 ? -3.996 14.18 1.305 1 95.19 242 ILE A O 1
ATOM 1880 N N . ASN A 1 243 ? -6.02 14.344 2.305 1 92.38 243 ASN A N 1
ATOM 1881 C CA . ASN A 1 243 ? -6.172 12.898 2.432 1 92.38 243 ASN A CA 1
ATOM 1882 C C . ASN A 1 243 ? -7.191 12.352 1.435 1 92.38 243 ASN A C 1
ATOM 1884 O O . ASN A 1 243 ? -8.391 12.602 1.564 1 92.38 243 ASN A O 1
ATOM 1888 N N . ASN A 1 244 ? -6.781 11.562 0.563 1 87.56 244 ASN A N 1
ATOM 1889 C CA . ASN A 1 244 ? -7.633 11.078 -0.52 1 87.56 244 ASN A CA 1
ATOM 1890 C C . ASN A 1 244 ? -8.336 9.781 -0.143 1 87.56 244 ASN A C 1
ATOM 1892 O O . ASN A 1 244 ? -9.148 9.266 -0.913 1 87.56 244 ASN A O 1
ATOM 1896 N N . ASN A 1 245 ? -8.109 9.273 1.048 1 90.44 245 ASN A N 1
ATOM 1897 C CA . ASN A 1 245 ? -8.68 7.996 1.467 1 90.44 245 ASN A CA 1
ATOM 1898 C C . ASN A 1 245 ? -9.516 8.148 2.734 1 90.44 245 ASN A C 1
ATOM 1900 O O . ASN A 1 245 ? -9.664 7.191 3.502 1 90.44 245 ASN A O 1
ATOM 1904 N N . ALA A 1 246 ? -9.953 9.273 2.943 1 94.44 246 ALA A N 1
ATOM 1905 C CA . ALA A 1 246 ? -10.664 9.57 4.184 1 94.44 246 ALA A CA 1
ATOM 1906 C C . ALA A 1 246 ? -11.906 8.688 4.324 1 94.44 246 ALA A C 1
ATOM 1908 O O . ALA A 1 246 ? -12.242 8.25 5.426 1 94.44 246 ALA A O 1
ATOM 1909 N N . VAL A 1 247 ? -12.609 8.367 3.227 1 95.5 247 VAL A N 1
ATOM 1910 C CA . VAL A 1 247 ? -13.82 7.555 3.252 1 95.5 247 VAL A CA 1
ATOM 1911 C C . VAL A 1 247 ? -13.477 6.137 3.695 1 95.5 247 VAL A C 1
ATOM 1913 O O . VAL A 1 247 ? -14.133 5.578 4.578 1 95.5 247 VAL A O 1
ATOM 1916 N N . GLU A 1 248 ? -12.469 5.598 3.119 1 92.19 248 GLU A N 1
ATOM 1917 C CA . GLU A 1 248 ? -12.047 4.238 3.447 1 92.19 248 GLU A CA 1
ATOM 1918 C C . GLU A 1 248 ? -11.547 4.148 4.887 1 92.19 248 GLU A C 1
ATOM 1920 O O . GLU A 1 248 ? -11.852 3.184 5.594 1 92.19 248 GLU A O 1
ATOM 1925 N N . LYS A 1 249 ? -10.805 5.16 5.305 1 94 249 LYS A N 1
ATOM 1926 C CA . LYS A 1 249 ? -10.312 5.191 6.676 1 94 249 LYS A CA 1
ATOM 1927 C C . LYS A 1 249 ? -11.461 5.316 7.672 1 94 249 LYS A C 1
ATOM 1929 O O . LYS A 1 249 ? -11.445 4.684 8.727 1 94 249 LYS A O 1
ATOM 1934 N N . SER A 1 250 ? -12.375 6.078 7.348 1 96.62 250 SER A N 1
ATOM 1935 C CA . SER A 1 250 ? -13.547 6.242 8.195 1 96.62 250 SER A CA 1
ATOM 1936 C C . SER A 1 250 ? -14.344 4.945 8.305 1 96.62 250 SER A C 1
ATOM 1938 O O . SER A 1 250 ? -14.789 4.574 9.383 1 96.62 250 SER A O 1
ATOM 1940 N N . ARG A 1 251 ? -14.523 4.301 7.191 1 94.69 251 ARG A N 1
ATOM 1941 C CA . ARG A 1 251 ? -15.203 3.01 7.188 1 94.69 251 ARG A CA 1
ATOM 1942 C C . ARG A 1 251 ? -14.5 2.01 8.094 1 94.69 251 ARG A C 1
ATOM 1944 O O . ARG A 1 251 ? -15.141 1.294 8.859 1 94.69 251 ARG A O 1
ATOM 1951 N N . LEU A 1 252 ? -13.234 1.955 8 1 93.56 252 LEU A N 1
ATOM 1952 C CA . LEU A 1 252 ? -12.453 1.053 8.836 1 93.56 252 LEU A CA 1
ATOM 1953 C C . LEU A 1 252 ? -12.648 1.386 10.312 1 93.56 252 LEU A C 1
ATOM 1955 O O . LEU A 1 252 ? -12.766 0.486 11.148 1 93.56 252 LEU A O 1
ATOM 1959 N N . MET A 1 253 ? -12.625 2.605 10.617 1 96.06 253 MET A N 1
ATOM 1960 C CA . MET A 1 253 ? -12.844 3.025 12 1 96.06 253 MET A CA 1
ATOM 1961 C C . MET A 1 253 ? -14.219 2.586 12.492 1 96.06 253 MET A C 1
ATOM 1963 O O . MET A 1 253 ? -14.359 2.131 13.625 1 96.06 253 MET A O 1
ATOM 1967 N N . ALA A 1 254 ? -15.227 2.736 11.648 1 97.19 254 ALA A N 1
ATOM 1968 C CA . ALA A 1 254 ? -16.562 2.27 12.008 1 97.19 254 ALA A CA 1
ATOM 1969 C C . ALA A 1 254 ? -16.562 0.768 12.281 1 97.19 254 ALA A C 1
ATOM 1971 O O . ALA A 1 254 ? -17.109 0.313 13.289 1 97.19 254 ALA A O 1
ATOM 1972 N N . LEU A 1 255 ? -15.914 0.02 11.422 1 94.5 255 LEU A N 1
ATOM 1973 C CA . LEU A 1 255 ? -15.859 -1.433 11.555 1 94.5 255 LEU A CA 1
ATOM 1974 C C . LEU A 1 255 ? -15.133 -1.84 12.836 1 94.5 255 LEU A C 1
ATOM 1976 O O . LEU A 1 255 ? -15.562 -2.77 13.523 1 94.5 255 LEU A O 1
ATOM 1980 N N . LYS A 1 256 ? -14.078 -1.122 13.148 1 94 256 LYS A N 1
ATOM 1981 C CA . LYS A 1 256 ? -13.328 -1.384 14.375 1 94 256 LYS A CA 1
ATOM 1982 C C . LYS A 1 256 ? -14.219 -1.227 15.609 1 94 256 LYS A C 1
ATOM 1984 O O . LYS A 1 256 ? -13.953 -1.825 16.656 1 94 256 LYS A O 1
ATOM 1989 N N . ASN A 1 257 ? -15.211 -0.452 15.453 1 96.31 257 ASN A N 1
ATOM 1990 C CA . ASN A 1 257 ? -16.141 -0.234 16.562 1 96.31 257 ASN A CA 1
ATOM 1991 C C . ASN A 1 257 ? -17.406 -1.061 16.406 1 96.31 257 ASN A C 1
ATOM 1993 O O . ASN A 1 257 ? -18.422 -0.773 17.047 1 96.31 257 ASN A O 1
ATOM 1997 N N . GLY A 1 258 ? -17.375 -2.039 15.477 1 93.38 258 GLY A N 1
ATOM 1998 C CA . GLY A 1 258 ? -18.469 -2.994 15.312 1 93.38 258 GLY A CA 1
ATOM 1999 C C . GLY A 1 258 ? -19.625 -2.447 14.5 1 93.38 258 GLY A C 1
ATOM 2000 O O . GLY A 1 258 ? -20.719 -3.006 14.523 1 93.38 258 GLY A O 1
ATOM 2001 N N . ILE A 1 259 ? -19.438 -1.368 13.836 1 95.69 259 ILE A N 1
ATOM 2002 C CA . ILE A 1 259 ? -20.484 -0.744 13.047 1 95.69 259 ILE A CA 1
ATOM 2003 C C . ILE A 1 259 ? -20.328 -1.122 11.578 1 95.69 259 ILE A C 1
ATOM 2005 O O . ILE A 1 259 ? -19.375 -0.697 10.922 1 95.69 259 ILE A O 1
ATOM 2009 N N . THR A 1 260 ? -21.266 -1.81 11.047 1 91.19 260 THR A N 1
ATOM 2010 C CA . THR A 1 260 ? -21.109 -2.398 9.719 1 91.19 260 THR A CA 1
ATOM 2011 C C . THR A 1 260 ? -22.172 -1.857 8.766 1 91.19 260 THR A C 1
ATOM 2013 O O . THR A 1 260 ? -22.234 -2.258 7.598 1 91.19 260 THR A O 1
ATOM 2016 N N . GLU A 1 261 ? -23.016 -0.886 9.219 1 89 261 GLU A N 1
ATOM 2017 C CA . GLU A 1 261 ? -24.109 -0.366 8.398 1 89 261 GLU A CA 1
ATOM 2018 C C . GLU A 1 261 ? -23.578 0.281 7.121 1 89 261 GLU A C 1
ATOM 2020 O O . GLU A 1 261 ? -22.594 1.009 7.152 1 89 261 GLU A O 1
ATOM 2025 N N . ASN A 1 262 ? -24.281 0.002 6.031 1 83.62 262 ASN A N 1
ATOM 2026 C CA . ASN A 1 262 ? -23.938 0.654 4.77 1 83.62 262 ASN A CA 1
ATOM 2027 C C . ASN A 1 262 ? -24.688 1.971 4.598 1 83.62 262 ASN A C 1
ATOM 2029 O O . ASN A 1 262 ? -24.234 2.852 3.861 1 83.62 262 ASN A O 1
ATOM 2033 N N . ASP A 1 263 ? -25.859 1.914 5.219 1 90.25 263 ASP A N 1
ATOM 2034 C CA . ASP A 1 263 ? -26.578 3.188 5.207 1 90.25 263 ASP A CA 1
ATOM 2035 C C . ASP A 1 263 ? -25.812 4.254 5.988 1 90.25 263 ASP A C 1
ATOM 2037 O O . ASP A 1 263 ? -25.594 4.113 7.195 1 90.25 263 ASP A O 1
ATOM 2041 N N . SER A 1 264 ? -25.469 5.277 5.336 1 95.5 264 SER A N 1
ATOM 2042 C CA . SER A 1 264 ? -24.594 6.289 5.918 1 95.5 264 SER A CA 1
ATOM 2043 C C . SER A 1 264 ? -25.25 6.969 7.113 1 95.5 264 SER A C 1
ATOM 2045 O O . SER A 1 264 ? -24.578 7.277 8.102 1 95.5 264 SER A O 1
ATOM 2047 N N . HIS A 1 265 ? -26.562 7.223 7.027 1 96.94 265 HIS A N 1
ATOM 2048 C CA . HIS A 1 265 ? -27.234 7.902 8.117 1 96.94 265 HIS A CA 1
ATOM 2049 C C . HIS A 1 265 ? -27.281 7.035 9.375 1 96.94 265 HIS A C 1
ATOM 2051 O O . HIS A 1 265 ? -27.047 7.523 10.484 1 96.94 265 HIS A O 1
ATOM 2057 N N . GLU A 1 266 ? -27.547 5.766 9.109 1 95.94 266 GLU A N 1
ATOM 2058 C CA . GLU A 1 266 ? -27.531 4.84 10.234 1 95.94 266 GLU A CA 1
ATOM 2059 C C . GLU A 1 266 ? -26.125 4.672 10.805 1 95.94 266 GLU A C 1
ATOM 2061 O O . GLU A 1 266 ? -25.953 4.594 12.016 1 95.94 266 GLU A O 1
ATOM 2066 N N . LEU A 1 267 ? -25.188 4.609 9.898 1 96.56 267 LEU A N 1
ATOM 2067 C CA . LEU A 1 267 ? -23.797 4.512 10.328 1 96.56 267 LEU A CA 1
ATOM 2068 C C . LEU A 1 267 ? -23.422 5.691 11.219 1 96.56 267 LEU A C 1
ATOM 2070 O O . LEU A 1 267 ? -22.859 5.504 12.297 1 96.56 267 LEU A O 1
ATOM 2074 N N . ILE A 1 268 ? -23.781 6.871 10.82 1 98.06 268 ILE A N 1
ATOM 2075 C CA . ILE A 1 268 ? -23.453 8.086 11.555 1 98.06 268 ILE A CA 1
ATOM 2076 C C . ILE A 1 268 ? -24.172 8.094 12.898 1 98.06 268 ILE A C 1
ATOM 2078 O O . ILE A 1 268 ? -23.594 8.453 13.922 1 98.06 268 ILE A O 1
ATOM 2082 N N . ARG A 1 269 ? -25.438 7.684 12.867 1 97.75 269 ARG A N 1
ATOM 2083 C CA . ARG A 1 269 ? -26.203 7.613 14.109 1 97.75 269 ARG A CA 1
ATOM 2084 C C . ARG A 1 269 ? -25.484 6.727 15.133 1 97.75 269 ARG A C 1
ATOM 2086 O O . ARG A 1 269 ? -25.328 7.113 16.297 1 97.75 269 ARG A O 1
ATOM 2093 N N . ARG A 1 270 ? -25.047 5.578 14.711 1 97.44 270 ARG A N 1
ATOM 2094 C CA . ARG A 1 270 ? -24.344 4.641 15.594 1 97.44 270 ARG A CA 1
ATOM 2095 C C . ARG A 1 270 ? -22.984 5.18 16.016 1 97.44 270 ARG A C 1
ATOM 2097 O O . ARG A 1 270 ? -22.578 5.012 17.156 1 97.44 270 ARG A O 1
ATOM 2104 N N . MET A 1 271 ? -22.297 5.844 15.086 1 97.88 271 MET A N 1
ATOM 2105 C CA . MET A 1 271 ? -20.984 6.41 15.383 1 97.88 271 MET A CA 1
ATOM 2106 C C . MET A 1 271 ? -21.094 7.5 16.453 1 97.88 271 MET A C 1
ATOM 2108 O O . MET A 1 271 ? -20.172 7.695 17.234 1 97.88 271 MET A O 1
ATOM 2112 N N . ARG A 1 272 ? -22.188 8.188 16.516 1 97.94 272 ARG A N 1
ATOM 2113 C CA . ARG A 1 272 ? -22.406 9.234 17.516 1 97.94 272 ARG A CA 1
ATOM 2114 C C . ARG A 1 272 ? -22.516 8.648 18.922 1 97.94 272 ARG A C 1
ATOM 2116 O O . ARG A 1 272 ? -22.359 9.359 19.906 1 97.94 272 ARG A O 1
ATOM 2123 N N . GLU A 1 273 ? -22.734 7.324 18.953 1 97.12 273 GLU A N 1
ATOM 2124 C CA . GLU A 1 273 ? -22.906 6.668 20.234 1 97.12 273 GLU A CA 1
ATOM 2125 C C . GLU A 1 273 ? -21.578 6.086 20.734 1 97.12 273 GLU A C 1
ATOM 2127 O O . GLU A 1 273 ? -21.469 5.703 21.906 1 97.12 273 GLU A O 1
ATOM 2132 N N . VAL A 1 274 ? -20.609 6.004 19.859 1 97.69 274 VAL A N 1
ATOM 2133 C CA . VAL A 1 274 ? -19.312 5.441 20.219 1 97.69 274 VAL A CA 1
ATOM 2134 C C . VAL A 1 274 ? -18.609 6.355 21.234 1 97.69 274 VAL A C 1
ATOM 2136 O O . VAL A 1 274 ? -18.578 7.574 21.047 1 97.69 274 VAL A O 1
ATOM 2139 N N . PRO A 1 275 ? -18.094 5.789 22.344 1 97.38 275 PRO A N 1
ATOM 2140 C CA . PRO A 1 275 ? -17.297 6.641 23.234 1 97.38 275 PRO A CA 1
ATOM 2141 C C . PRO A 1 275 ? -16.188 7.383 22.516 1 97.38 275 PRO A C 1
ATOM 2143 O O . PRO A 1 275 ? -15.461 6.785 21.703 1 97.38 275 PRO A O 1
ATOM 2146 N N . ALA A 1 276 ? -15.977 8.641 22.828 1 96.19 276 ALA A N 1
ATOM 2147 C CA . ALA A 1 276 ? -15.086 9.531 22.078 1 96.19 276 ALA A CA 1
ATOM 2148 C C . ALA A 1 276 ? -13.656 9 22.078 1 96.19 276 ALA A C 1
ATOM 2150 O O . ALA A 1 276 ? -12.961 9.086 21.062 1 96.19 276 ALA A O 1
ATOM 2151 N N . MET A 1 277 ? -13.242 8.43 23.141 1 95.12 277 MET A N 1
ATOM 2152 C CA . MET A 1 277 ? -11.852 8 23.266 1 95.12 277 MET A CA 1
ATOM 2153 C C . MET A 1 277 ? -11.555 6.82 22.344 1 95.12 277 MET A C 1
ATOM 2155 O O . MET A 1 277 ? -10.398 6.574 22 1 95.12 277 MET A O 1
ATOM 2159 N N . LYS A 1 278 ? -12.555 6.051 21.891 1 95.88 278 LYS A N 1
ATOM 2160 C CA . LYS A 1 278 ? -12.367 4.965 20.922 1 95.88 278 LYS A CA 1
ATOM 2161 C C . LYS A 1 278 ? -12.07 5.512 19.531 1 95.88 278 LYS A C 1
ATOM 2163 O O . LYS A 1 278 ? -11.609 4.773 18.656 1 95.88 278 LYS A O 1
ATOM 2168 N N . LEU A 1 279 ? -12.344 6.809 19.406 1 96.38 279 LEU A N 1
ATOM 2169 C CA . LEU A 1 279 ? -12.102 7.441 18.125 1 96.38 279 LEU A CA 1
ATOM 2170 C C . LEU A 1 279 ? -10.773 8.195 18.125 1 96.38 279 LEU A C 1
ATOM 2172 O O . LEU A 1 279 ? -10.391 8.789 17.125 1 96.38 279 LEU A O 1
ATOM 2176 N N . ALA A 1 280 ? -10.062 8.133 19.312 1 94 280 ALA A N 1
ATOM 2177 C CA . ALA A 1 280 ? -8.766 8.805 19.422 1 94 280 ALA A CA 1
ATOM 2178 C C . ALA A 1 280 ? -7.746 8.18 18.484 1 94 280 ALA A C 1
ATOM 2180 O O . ALA A 1 280 ? -7.723 6.965 18.297 1 94 280 ALA A O 1
ATOM 2181 N N . THR A 1 281 ? -7.012 9 17.922 1 91.12 281 THR A N 1
ATOM 2182 C CA . THR A 1 281 ? -5.984 8.57 16.969 1 91.12 281 THR A CA 1
ATOM 2183 C C . THR A 1 281 ? -4.633 9.195 17.328 1 91.12 281 THR A C 1
ATOM 2185 O O . THR A 1 281 ? -4.574 10.32 17.812 1 91.12 281 THR A O 1
ATOM 2188 N N . GLY A 1 282 ? -3.602 8.406 17.156 1 86.69 282 GLY A N 1
ATOM 2189 C CA . GLY A 1 282 ? -2.248 8.914 17.312 1 86.69 282 GLY A CA 1
ATOM 2190 C C . GLY A 1 282 ? -1.61 9.336 16 1 86.69 282 GLY A C 1
ATOM 2191 O O . GLY A 1 282 ? -2.25 9.289 14.945 1 86.69 282 GLY A O 1
ATOM 2192 N N . LEU A 1 283 ? -0.399 9.836 16.172 1 82 283 LEU A N 1
ATOM 2193 C CA . LEU A 1 283 ? 0.346 10.203 14.977 1 82 283 LEU A CA 1
ATOM 2194 C C . LEU A 1 283 ? 0.724 8.969 14.164 1 82 283 LEU A C 1
ATOM 2196 O O . LEU A 1 283 ? 1.243 7.996 14.711 1 82 283 LEU A O 1
ATOM 2200 N N . GLY A 1 284 ? 0.249 8.844 13.031 1 74.81 284 GLY A N 1
ATOM 2201 C CA . GLY A 1 284 ? 0.601 7.746 12.148 1 74.81 284 GLY A CA 1
ATOM 2202 C C . GLY A 1 284 ? 0.806 8.18 10.711 1 74.81 284 GLY A C 1
ATOM 2203 O O . GLY A 1 284 ? 0.46 9.297 10.336 1 74.81 284 GLY A O 1
ATOM 2204 N N . SER A 1 285 ? 1.787 7.535 10.094 1 64.44 285 SER A N 1
ATOM 2205 C CA . SER A 1 285 ? 1.988 7.789 8.672 1 64.44 285 SER A CA 1
ATOM 2206 C C . SER A 1 285 ? 1.849 6.512 7.852 1 64.44 285 SER A C 1
ATOM 2208 O O . SER A 1 285 ? 2.197 5.426 8.32 1 64.44 285 SER A O 1
ATOM 2210 N N . ASP A 1 286 ? 0.992 6.602 6.922 1 66.31 286 ASP A N 1
ATOM 2211 C CA . ASP A 1 286 ? 0.888 5.523 5.945 1 66.31 286 ASP A CA 1
ATOM 2212 C C . ASP A 1 286 ? 1.515 5.93 4.609 1 66.31 286 ASP A C 1
ATOM 2214 O O . ASP A 1 286 ? 1.784 7.109 4.379 1 66.31 286 ASP A O 1
ATOM 2218 N N . THR A 1 287 ? 2.311 5.039 4.047 1 60.94 287 THR A N 1
ATOM 2219 C CA . THR A 1 287 ? 2.781 5.273 2.686 1 60.94 287 THR A CA 1
ATOM 2220 C C . THR A 1 287 ? 1.919 4.516 1.679 1 60.94 287 THR A C 1
ATOM 2222 O O . THR A 1 287 ? 1.579 3.352 1.895 1 60.94 287 THR A O 1
ATOM 2225 N N . THR A 1 288 ? 1.206 5.125 0.925 1 55.53 288 THR A N 1
ATOM 2226 C CA . THR A 1 288 ? 0.507 4.504 -0.195 1 55.53 288 THR A CA 1
ATOM 2227 C C . THR A 1 288 ? 1.163 4.883 -1.52 1 55.53 288 THR A C 1
ATOM 2229 O O . THR A 1 288 ? 1.29 6.066 -1.838 1 55.53 288 THR A O 1
ATOM 2232 N N . GLY A 1 289 ? 1.612 3.998 -2.26 1 54.72 289 GLY A N 1
ATOM 2233 C CA . GLY A 1 289 ? 2.23 4.266 -3.547 1 54.72 289 GLY A CA 1
ATOM 2234 C C . GLY A 1 289 ? 3.479 5.121 -3.443 1 54.72 289 GLY A C 1
ATOM 2235 O O . GLY A 1 289 ? 3.709 6 -4.281 1 54.72 289 GLY A O 1
ATOM 2236 N N . GLY A 1 290 ? 4.109 5.039 -2.277 1 61.22 290 GLY A N 1
ATOM 2237 C CA . GLY A 1 290 ? 5.34 5.793 -2.09 1 61.22 290 GLY A CA 1
ATOM 2238 C C . GLY A 1 290 ? 5.102 7.203 -1.583 1 61.22 290 GLY A C 1
ATOM 2239 O O . GLY A 1 290 ? 6.055 7.945 -1.333 1 61.22 290 GLY A O 1
ATOM 2240 N N . LYS A 1 291 ? 3.838 7.523 -1.383 1 73.56 291 LYS A N 1
ATOM 2241 C CA . LYS A 1 291 ? 3.516 8.891 -0.982 1 73.56 291 LYS A CA 1
ATOM 2242 C C . LYS A 1 291 ? 3.119 8.953 0.49 1 73.56 291 LYS A C 1
ATOM 2244 O O . LYS A 1 291 ? 2.43 8.062 0.991 1 73.56 291 LYS A O 1
ATOM 2249 N N . MET A 1 292 ? 3.604 9.992 1.155 1 76.69 292 MET A N 1
ATOM 2250 C CA . MET A 1 292 ? 3.32 10.188 2.574 1 76.69 292 MET A CA 1
ATOM 2251 C C . MET A 1 292 ? 1.908 10.719 2.779 1 76.69 292 MET A C 1
ATOM 2253 O O . MET A 1 292 ? 1.468 11.617 2.053 1 76.69 292 MET A O 1
ATOM 2257 N N . GLN A 1 293 ? 1.155 10.062 3.658 1 85.06 293 GLN A N 1
ATOM 2258 C CA . GLN A 1 293 ? -0.188 10.531 3.992 1 85.06 293 GLN A CA 1
ATOM 2259 C C . GLN A 1 293 ? -0.415 10.508 5.5 1 85.06 293 GLN A C 1
ATOM 2261 O O . GLN A 1 293 ? 0.17 9.695 6.215 1 85.06 293 GLN A O 1
ATOM 2266 N N . THR A 1 294 ? -1.168 11.43 5.863 1 90.94 294 THR A N 1
ATOM 2267 C CA . THR A 1 294 ? -1.611 11.406 7.25 1 90.94 294 THR A CA 1
ATOM 2268 C C . THR A 1 294 ? -2.621 10.289 7.477 1 90.94 294 THR A C 1
ATOM 2270 O O . THR A 1 294 ? -3.203 9.766 6.523 1 90.94 294 THR A O 1
ATOM 2273 N N . THR A 1 295 ? -2.836 9.867 8.695 1 91.88 295 THR A N 1
ATOM 2274 C CA . THR A 1 295 ? -3.814 8.844 9.031 1 91.88 295 THR A CA 1
ATOM 2275 C C . THR A 1 295 ? -5.203 9.234 8.531 1 91.88 295 THR A C 1
ATOM 2277 O O . THR A 1 295 ? -5.879 8.43 7.883 1 91.88 295 THR A O 1
ATOM 2280 N N . ILE A 1 296 ? -5.559 10.438 8.805 1 94.75 296 ILE A N 1
ATOM 2281 C CA . ILE A 1 296 ? -6.777 11.086 8.336 1 94.75 296 ILE A CA 1
ATOM 2282 C C . ILE A 1 296 ? -6.566 12.602 8.273 1 94.75 296 ILE A C 1
ATOM 2284 O O . ILE A 1 296 ? -5.648 13.125 8.914 1 94.75 296 ILE A O 1
ATOM 2288 N N . GLY A 1 297 ? -7.336 13.273 7.473 1 96.44 297 GLY A N 1
ATOM 2289 C CA . GLY A 1 297 ? -7.148 14.703 7.312 1 96.44 297 GLY A CA 1
ATOM 2290 C C . GLY A 1 297 ? -8.117 15.328 6.324 1 96.44 297 GLY A C 1
ATOM 2291 O O . GLY A 1 297 ? -9.109 14.703 5.945 1 96.44 297 GLY A O 1
ATOM 2292 N N . PRO A 1 298 ? -7.789 16.516 5.91 1 98.12 298 PRO A N 1
ATOM 2293 C CA . PRO A 1 298 ? -8.656 17.234 4.973 1 98.12 298 PRO A CA 1
ATOM 2294 C C . PRO A 1 298 ? -8.812 16.5 3.639 1 98.12 298 PRO A C 1
ATOM 2296 O O . PRO A 1 298 ? -7.871 15.844 3.182 1 98.12 298 PRO A O 1
ATOM 2299 N N . ARG A 1 299 ? -9.953 16.594 3.062 1 96.19 299 ARG A N 1
ATOM 2300 C CA . ARG A 1 299 ? -10.18 16.062 1.729 1 96.19 299 ARG A CA 1
ATOM 2301 C C . ARG A 1 299 ? -10.922 17.062 0.851 1 96.19 299 ARG A C 1
ATOM 2303 O O . ARG A 1 299 ? -11.539 18 1.357 1 96.19 299 ARG A O 1
ATOM 2310 N N . ILE A 1 300 ? -10.805 16.969 -0.424 1 96.5 300 ILE A N 1
ATOM 2311 C CA . ILE A 1 300 ? -11.602 17.75 -1.352 1 96.5 300 ILE A CA 1
ATOM 2312 C C . ILE A 1 300 ? -13.055 17.297 -1.298 1 96.5 300 ILE A C 1
ATOM 2314 O O . ILE A 1 300 ? -13.422 16.297 -1.912 1 96.5 300 ILE A O 1
ATOM 2318 N N . ASP A 1 301 ? -13.898 18 -0.616 1 95.75 301 ASP A N 1
ATOM 2319 C CA . ASP A 1 301 ? -15.234 17.531 -0.273 1 95.75 301 ASP A CA 1
ATOM 2320 C C . ASP A 1 301 ? -16.297 18.172 -1.17 1 95.75 301 ASP A C 1
ATOM 2322 O O . ASP A 1 301 ? -17.484 17.875 -1.045 1 95.75 301 ASP A O 1
ATOM 2326 N N . GLY A 1 302 ? -15.859 19.141 -2.035 1 95.56 302 GLY A N 1
ATOM 2327 C CA . GLY A 1 302 ? -16.797 19.812 -2.924 1 95.56 302 GLY A CA 1
ATOM 2328 C C . GLY A 1 302 ? -17.578 20.922 -2.246 1 95.56 302 GLY A C 1
ATOM 2329 O O . GLY A 1 302 ? -18.438 21.562 -2.869 1 95.56 302 GLY A O 1
ATOM 2330 N N . ASP A 1 303 ? -17.328 21.203 -0.979 1 97.31 303 ASP A N 1
ATOM 2331 C CA . ASP A 1 303 ? -18 22.25 -0.221 1 97.31 303 ASP A CA 1
ATOM 2332 C C . ASP A 1 303 ? -16.969 23.188 0.429 1 97.31 303 ASP A C 1
ATOM 2334 O O . ASP A 1 303 ? -16.547 24.172 -0.183 1 97.31 303 ASP A O 1
ATOM 2338 N N . PHE A 1 304 ? -16.391 22.719 1.538 1 98.19 304 PHE A N 1
ATOM 2339 C CA . PHE A 1 304 ? -15.359 23.562 2.143 1 98.19 304 PHE A CA 1
ATOM 2340 C C . PHE A 1 304 ? -14.195 23.766 1.185 1 98.19 304 PHE A C 1
ATOM 2342 O O . PHE A 1 304 ? -13.672 24.875 1.058 1 98.19 304 PHE A O 1
ATOM 2349 N N . LEU A 1 305 ? -13.773 22.672 0.659 1 98.25 305 LEU A N 1
ATOM 2350 C CA . LEU A 1 305 ? -12.836 22.672 -0.457 1 98.25 305 LEU A CA 1
ATOM 2351 C C . LEU A 1 305 ? -13.516 22.203 -1.739 1 98.25 305 LEU A C 1
ATOM 2353 O O . LEU A 1 305 ? -13.438 21.031 -2.09 1 98.25 305 LEU A O 1
ATOM 2357 N N . PRO A 1 306 ? -14.062 23.141 -2.461 1 97.56 306 PRO A N 1
ATOM 2358 C CA . PRO A 1 306 ? -14.852 22.766 -3.633 1 97.56 306 PRO A CA 1
ATOM 2359 C C . PRO A 1 306 ? -14 22.234 -4.781 1 97.56 306 PRO A C 1
ATOM 2361 O O . PRO A 1 306 ? -14.508 21.562 -5.68 1 97.56 306 PRO A O 1
ATOM 2364 N N . LYS A 1 307 ? -12.727 22.625 -4.809 1 96.81 307 LYS A N 1
ATOM 2365 C CA . LYS A 1 307 ? -11.75 22.219 -5.816 1 96.81 307 LYS A CA 1
ATOM 2366 C C . LYS A 1 307 ? -10.398 21.922 -5.176 1 96.81 307 LYS A C 1
ATOM 2368 O O . LYS A 1 307 ? -10.25 21.984 -3.955 1 96.81 307 LYS A O 1
ATOM 2373 N N . THR A 1 308 ? -9.438 21.516 -6.012 1 95.94 308 THR A N 1
ATOM 2374 C CA . THR A 1 308 ? -8.078 21.281 -5.527 1 95.94 308 THR A CA 1
ATOM 2375 C C . THR A 1 308 ? -7.438 22.578 -5.047 1 95.94 308 THR A C 1
ATOM 2377 O O . THR A 1 308 ? -7.805 23.656 -5.5 1 95.94 308 THR A O 1
ATOM 2380 N N . PRO A 1 309 ? -6.434 22.469 -4.16 1 96.12 309 PRO A N 1
ATOM 2381 C CA . PRO A 1 309 ? -5.773 23.672 -3.654 1 96.12 309 PRO A CA 1
ATOM 2382 C C . PRO A 1 309 ? -5.18 24.531 -4.77 1 96.12 309 PRO A C 1
ATOM 2384 O O . PRO A 1 309 ? -5.262 25.766 -4.719 1 96.12 309 PRO A O 1
ATOM 2387 N N . ILE A 1 310 ? -4.633 23.906 -5.777 1 93.81 310 ILE A N 1
ATOM 2388 C CA . ILE A 1 310 ? -4.012 24.656 -6.863 1 93.81 310 ILE A CA 1
ATOM 2389 C C . ILE A 1 310 ? -5.078 25.453 -7.609 1 93.81 310 ILE A C 1
ATOM 2391 O O . ILE A 1 310 ? -4.855 26.625 -7.969 1 93.81 310 ILE A O 1
ATOM 2395 N N . GLU A 1 311 ? -6.234 24.906 -7.789 1 96.12 311 GLU A N 1
ATOM 2396 C CA . GLU A 1 311 ? -7.328 25.609 -8.469 1 96.12 311 GLU A CA 1
ATOM 2397 C C . GLU A 1 311 ? -7.902 26.719 -7.586 1 96.12 311 GLU A C 1
ATOM 2399 O O . GLU A 1 311 ? -8.211 27.797 -8.078 1 96.12 311 GLU A O 1
ATOM 2404 N N . LEU A 1 312 ? -8.008 26.438 -6.34 1 97.56 312 LEU A N 1
ATOM 2405 C CA . LEU A 1 312 ? -8.562 27.406 -5.414 1 97.56 312 LEU A CA 1
ATOM 2406 C C . LEU A 1 312 ? -7.633 28.609 -5.27 1 97.56 312 LEU A C 1
ATOM 2408 O O . LEU A 1 312 ? -8.094 29.734 -5.074 1 97.56 312 LEU A O 1
ATOM 2412 N N . ARG A 1 313 ? -6.352 28.359 -5.359 1 96.56 313 ARG A N 1
ATOM 2413 C CA . ARG A 1 313 ? -5.375 29.438 -5.211 1 96.56 313 ARG A CA 1
ATOM 2414 C C . ARG A 1 313 ? -5.539 30.484 -6.305 1 96.56 313 ARG A C 1
ATOM 2416 O O . ARG A 1 313 ? -5.32 31.672 -6.074 1 96.56 313 ARG A O 1
ATOM 2423 N N . LYS A 1 314 ? -5.992 30.094 -7.441 1 95.81 314 LYS A N 1
ATOM 2424 C CA . LYS A 1 314 ? -6.207 30.984 -8.562 1 95.81 314 LYS A CA 1
ATOM 2425 C C . LYS A 1 314 ? -7.371 31.938 -8.297 1 95.81 314 LYS A C 1
ATOM 2427 O O . LYS A 1 314 ? -7.438 33.031 -8.867 1 95.81 314 LYS A O 1
ATOM 2432 N N . GLU A 1 315 ? -8.227 31.5 -7.398 1 95.94 315 GLU A N 1
ATOM 2433 C CA . GLU A 1 315 ? -9.461 32.25 -7.168 1 95.94 315 GLU A CA 1
ATOM 2434 C C . GLU A 1 315 ? -9.398 33 -5.848 1 95.94 315 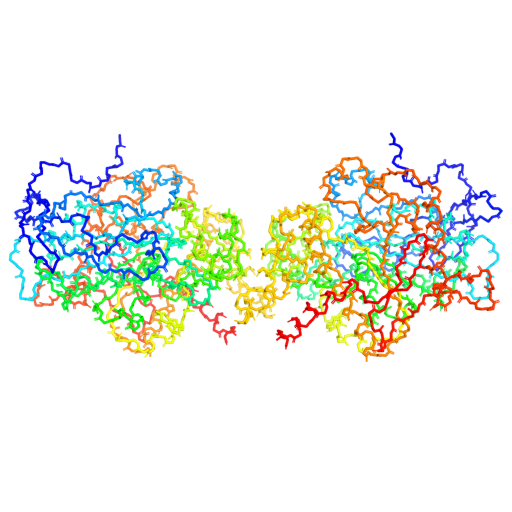GLU A C 1
ATOM 2436 O O . GLU A 1 315 ? -10.172 33.938 -5.621 1 95.94 315 GLU A O 1
ATOM 2441 N N . ALA A 1 316 ? -8.516 32.688 -4.996 1 96.31 316 ALA A N 1
ATOM 2442 C CA . ALA A 1 316 ? -8.477 33.219 -3.639 1 96.31 316 ALA A CA 1
ATOM 2443 C C . ALA A 1 316 ? -7.945 34.656 -3.637 1 96.31 316 ALA A C 1
ATOM 2445 O O . ALA A 1 316 ? -7.172 35.031 -4.52 1 96.31 316 ALA A O 1
ATOM 2446 N N . PRO A 1 317 ? -8.383 35.438 -2.66 1 96.25 317 PRO A N 1
ATOM 2447 C CA . PRO A 1 317 ? -7.793 36.75 -2.523 1 96.25 317 PRO A CA 1
ATOM 2448 C C . PRO A 1 317 ? -6.289 36.719 -2.266 1 96.25 317 PRO A C 1
ATOM 2450 O O . PRO A 1 317 ? -5.797 35.781 -1.61 1 96.25 317 PRO A O 1
ATOM 2453 N N . LYS A 1 318 ? -5.664 37.75 -2.746 1 95.62 318 LYS A N 1
ATOM 2454 C CA . LYS A 1 318 ? -4.223 37.844 -2.543 1 95.62 318 LYS A CA 1
ATOM 2455 C C . LYS A 1 318 ? -3.895 38.188 -1.096 1 95.62 318 LYS A C 1
ATOM 2457 O O . LYS A 1 318 ? -4.586 39 -0.479 1 95.62 318 LYS A O 1
ATOM 2462 N N . LYS A 1 319 ? -2.896 37.5 -0.575 1 96.81 319 LYS A N 1
ATOM 2463 C CA . LYS A 1 319 ? -2.467 37.75 0.796 1 96.81 319 LYS A CA 1
ATOM 2464 C C . LYS A 1 319 ? -0.949 37.688 0.922 1 96.81 319 LYS A C 1
ATOM 2466 O O . LYS A 1 319 ? -0.316 36.812 0.305 1 96.81 319 LYS A O 1
ATOM 2471 N N . LYS A 1 320 ? -0.398 38.594 1.745 1 97.5 320 LYS A N 1
ATOM 2472 C CA . LYS A 1 320 ? 1.012 38.438 2.1 1 97.5 320 LYS A CA 1
ATOM 2473 C C . LYS A 1 320 ? 1.266 37.156 2.863 1 97.5 320 LYS A C 1
ATOM 2475 O O . LYS A 1 320 ? 0.434 36.719 3.666 1 97.5 320 LYS A O 1
ATOM 2480 N N . ARG A 1 321 ? 2.422 36.562 2.539 1 98 321 ARG A N 1
ATOM 2481 C CA . ARG A 1 321 ? 2.725 35.219 3.068 1 98 321 ARG A CA 1
ATOM 2482 C C . ARG A 1 321 ? 4.156 35.156 3.588 1 98 321 ARG A C 1
ATOM 2484 O O . ARG A 1 321 ? 5.07 35.719 2.975 1 98 321 ARG A O 1
ATOM 2491 N N . LEU A 1 322 ? 4.305 34.594 4.695 1 98.31 322 LEU A N 1
ATOM 2492 C CA . LEU A 1 322 ? 5.578 34.156 5.27 1 98.31 322 LEU A CA 1
ATOM 2493 C C . LEU A 1 322 ? 5.609 32.656 5.453 1 98.31 322 LEU A C 1
ATOM 2495 O O . LEU A 1 322 ? 4.75 32.094 6.133 1 98.31 322 LEU A O 1
ATOM 2499 N N . THR A 1 323 ? 6.539 31.922 4.742 1 98.38 323 THR A N 1
ATOM 2500 C CA . THR A 1 323 ? 6.555 30.453 4.793 1 98.38 323 THR A CA 1
ATOM 2501 C C . THR A 1 323 ? 7.988 29.938 4.844 1 98.38 323 THR A C 1
ATOM 2503 O O . THR A 1 323 ? 8.93 30.656 4.508 1 98.38 323 THR A O 1
ATOM 2506 N N . GLY A 1 324 ? 8.148 28.781 5.371 1 98.5 324 GLY A N 1
ATOM 2507 C CA . GLY A 1 324 ? 9.477 28.188 5.422 1 98.5 324 GLY A CA 1
ATOM 2508 C C . GLY A 1 324 ? 9.523 26.891 6.203 1 98.5 324 GLY A C 1
ATOM 2509 O O . GLY A 1 324 ? 8.484 26.344 6.574 1 98.5 324 GLY A O 1
ATOM 2510 N N . ILE A 1 325 ? 10.734 26.344 6.277 1 98.44 325 ILE A N 1
ATOM 2511 C CA . ILE A 1 325 ? 10.961 25.062 6.961 1 98.44 325 ILE A CA 1
ATOM 2512 C C . ILE A 1 325 ? 12.234 25.156 7.801 1 98.44 325 ILE A C 1
ATOM 2514 O O . ILE A 1 325 ? 12.938 26.156 7.766 1 98.44 325 ILE A O 1
ATOM 2518 N N . CYS A 1 326 ? 12.422 24.141 8.617 1 98 326 CYS A N 1
ATOM 2519 C CA . CYS A 1 326 ? 13.711 23.969 9.273 1 98 326 CYS A CA 1
ATOM 2520 C C . CYS A 1 326 ? 14.727 23.328 8.336 1 98 326 CYS A C 1
ATOM 2522 O O . CYS A 1 326 ? 14.352 22.578 7.426 1 98 326 CYS A O 1
ATOM 2524 N N . GLU A 1 327 ? 15.891 23.547 8.617 1 97.19 327 GLU A N 1
ATOM 2525 C CA . GLU A 1 327 ? 17 23.125 7.762 1 97.19 327 GLU A CA 1
ATOM 2526 C C . GLU A 1 327 ? 16.953 21.625 7.488 1 97.19 327 GLU A C 1
ATOM 2528 O O . GLU A 1 327 ? 17.172 21.188 6.359 1 97.19 327 GLU A O 1
ATOM 2533 N N . ALA A 1 328 ? 16.688 20.844 8.547 1 96.75 328 ALA A N 1
ATOM 2534 C CA . ALA A 1 328 ? 16.766 19.391 8.469 1 96.75 328 ALA A CA 1
ATOM 2535 C C . ALA A 1 328 ? 15.477 18.734 8.938 1 96.75 328 ALA A C 1
ATOM 2537 O O . ALA A 1 328 ? 15.484 17.922 9.859 1 96.75 328 ALA A O 1
ATOM 2538 N N . GLU A 1 329 ? 14.43 19 8.211 1 95.69 329 GLU A N 1
ATOM 2539 C CA . GLU A 1 329 ? 13.109 18.484 8.531 1 95.69 329 GLU A CA 1
ATOM 2540 C C . GLU A 1 329 ? 13.102 16.969 8.594 1 95.69 329 GLU A C 1
ATOM 2542 O O . GLU A 1 329 ? 12.344 16.359 9.359 1 95.69 329 GLU A O 1
ATOM 2547 N N . GLY A 1 330 ? 14.023 16.344 7.902 1 92.75 330 GLY A N 1
ATOM 2548 C CA . GLY A 1 330 ? 13.992 14.914 7.66 1 92.75 330 GLY A CA 1
ATOM 2549 C C . GLY A 1 330 ? 14.625 14.109 8.781 1 92.75 330 GLY A C 1
ATOM 2550 O O . GLY A 1 330 ? 14.633 12.875 8.734 1 92.75 330 GLY A O 1
ATOM 2551 N N . ILE A 1 331 ? 15.141 14.695 9.797 1 91.25 331 ILE A N 1
ATOM 2552 C CA . ILE A 1 331 ? 15.844 13.984 10.859 1 91.25 331 ILE A CA 1
ATOM 2553 C C . ILE A 1 331 ? 14.875 13.031 11.562 1 91.25 331 ILE A C 1
ATOM 2555 O O . ILE A 1 331 ? 15.219 11.875 11.836 1 91.25 331 ILE A O 1
ATOM 2559 N N . LEU A 1 332 ? 13.703 13.531 11.797 1 79.88 332 LEU A N 1
ATOM 2560 C CA . LEU A 1 332 ? 12.758 12.672 12.492 1 79.88 332 LEU A CA 1
ATOM 2561 C C . LEU A 1 332 ? 12.312 11.516 11.602 1 79.88 332 LEU A C 1
ATOM 2563 O O . LEU A 1 332 ? 12.133 10.391 12.078 1 79.88 332 LEU A O 1
ATOM 2567 N N . SER A 1 333 ? 12.156 11.758 10.336 1 80.88 333 SER A N 1
ATOM 2568 C CA . SER A 1 333 ? 11.82 10.695 9.391 1 80.88 333 SER A CA 1
ATOM 2569 C C . SER A 1 333 ? 12.922 9.648 9.32 1 80.88 333 SER A C 1
ATOM 2571 O O . SER A 1 333 ? 12.648 8.453 9.188 1 80.88 333 SER A O 1
ATOM 2573 N N . TYR A 1 334 ? 14.086 10.133 9.32 1 80.94 334 TYR A N 1
ATOM 2574 C CA . TYR A 1 334 ? 15.242 9.242 9.344 1 80.94 334 TYR A CA 1
ATOM 2575 C C . TYR A 1 334 ? 15.125 8.227 10.477 1 80.94 334 TYR A C 1
ATOM 2577 O O . TYR A 1 334 ? 15.375 7.035 10.273 1 80.94 334 TYR A O 1
ATOM 2585 N N . VAL A 1 335 ? 14.672 8.703 11.602 1 76.88 335 VAL A N 1
ATOM 2586 C CA . VAL A 1 335 ? 14.609 7.863 12.789 1 76.88 335 VAL A CA 1
ATOM 2587 C C . VAL A 1 335 ? 13.391 6.949 12.719 1 76.88 335 VAL A C 1
ATOM 2589 O O . VAL A 1 335 ? 13.469 5.766 13.055 1 76.88 335 VAL A O 1
ATOM 2592 N N . ILE A 1 336 ? 12.328 7.453 12.164 1 74.25 336 ILE A N 1
ATOM 2593 C CA . ILE A 1 336 ? 11.055 6.73 12.172 1 74.25 336 ILE A CA 1
ATOM 2594 C C . ILE A 1 336 ? 11.078 5.648 11.094 1 74.25 336 ILE A C 1
ATOM 2596 O O . ILE A 1 336 ? 10.633 4.523 11.328 1 74.25 336 ILE A O 1
ATOM 2600 N N . HIS A 1 337 ? 11.492 5.945 9.898 1 71.88 337 HIS A N 1
ATOM 2601 C CA . HIS A 1 337 ? 11.406 5.004 8.789 1 71.88 337 HIS A CA 1
ATOM 2602 C C . HIS A 1 337 ? 12.633 4.105 8.727 1 71.88 337 HIS A C 1
ATOM 2604 O O . HIS A 1 337 ? 12.57 2.992 8.203 1 71.88 337 HIS A O 1
ATOM 2610 N N . SER A 1 338 ? 13.68 4.52 9.273 1 67.44 338 SER A N 1
ATOM 2611 C CA . SER A 1 338 ? 14.906 3.758 9.484 1 67.44 338 SER A CA 1
ATOM 2612 C C . SER A 1 338 ? 15.305 2.996 8.227 1 67.44 338 SER A C 1
ATOM 2614 O O . SER A 1 338 ? 15.672 1.822 8.289 1 67.44 338 SER A O 1
ATOM 2616 N N . LYS A 1 339 ? 15.062 3.645 7.051 1 73.69 339 LYS A N 1
ATOM 2617 C CA . LYS A 1 339 ? 15.547 2.979 5.844 1 73.69 339 LYS A CA 1
ATOM 2618 C C . LYS A 1 339 ? 17.062 3.062 5.742 1 73.69 339 LYS A C 1
ATOM 2620 O O . LYS A 1 339 ? 17.641 4.133 5.922 1 73.69 339 LYS A O 1
ATOM 2625 N N . LYS A 1 340 ? 17.625 1.925 5.391 1 76.69 340 LYS A N 1
ATOM 2626 C CA . LYS A 1 340 ? 19.078 1.778 5.414 1 76.69 340 LYS A CA 1
ATOM 2627 C C . LYS A 1 340 ? 19.703 2.334 4.137 1 76.69 340 LYS A C 1
ATOM 2629 O O . LYS A 1 340 ? 20.844 2.793 4.152 1 76.69 340 LYS A O 1
ATOM 2634 N N . TYR A 1 341 ? 18.859 2.373 3.068 1 90.25 341 TYR A N 1
ATOM 2635 C CA . TYR A 1 341 ? 19.469 2.732 1.793 1 90.25 341 TYR A CA 1
ATOM 2636 C C . TYR A 1 341 ? 18.719 3.889 1.139 1 90.25 341 TYR A C 1
ATOM 2638 O O . TYR A 1 341 ? 17.5 3.826 0.96 1 90.25 341 TYR A O 1
ATOM 2646 N N . ILE A 1 342 ? 19.484 4.906 0.786 1 94 342 ILE A N 1
ATOM 2647 C CA . ILE A 1 342 ? 18.906 6.059 0.096 1 94 342 ILE A CA 1
ATOM 2648 C C . ILE A 1 342 ? 18.297 5.617 -1.232 1 94 342 ILE A C 1
ATOM 2650 O O . ILE A 1 342 ? 17.297 6.176 -1.677 1 94 342 ILE A O 1
ATOM 2654 N N . GLU A 1 343 ? 18.844 4.551 -1.864 1 92.88 343 GLU A N 1
ATOM 2655 C CA . GLU A 1 343 ? 18.375 4.016 -3.139 1 92.88 343 GLU A CA 1
ATOM 2656 C C . GLU A 1 343 ? 16.969 3.451 -3.012 1 92.88 343 GLU A C 1
ATOM 2658 O O . GLU A 1 343 ? 16.172 3.508 -3.961 1 92.88 343 GLU A O 1
ATOM 2663 N N . GLU A 1 344 ? 16.688 2.953 -1.851 1 91.38 344 GLU A N 1
ATOM 2664 C CA . GLU A 1 344 ? 15.352 2.416 -1.612 1 91.38 344 GLU A CA 1
ATOM 2665 C C . GLU A 1 344 ? 14.297 3.52 -1.633 1 91.38 344 GLU A C 1
ATOM 2667 O O . GLU A 1 344 ? 13.242 3.367 -2.25 1 91.38 344 GLU A O 1
ATOM 2672 N N . ILE A 1 345 ? 14.602 4.582 -1.031 1 91.56 345 ILE A N 1
ATOM 2673 C CA . ILE A 1 345 ? 13.695 5.723 -0.979 1 91.56 345 ILE A CA 1
ATOM 2674 C C . ILE A 1 345 ? 13.469 6.27 -2.387 1 91.56 345 ILE A C 1
ATOM 2676 O O . ILE A 1 345 ? 12.328 6.523 -2.787 1 91.56 345 ILE A O 1
ATOM 2680 N N . ILE A 1 346 ? 14.508 6.387 -3.125 1 93.44 346 ILE A N 1
ATOM 2681 C CA . ILE A 1 346 ? 14.445 6.918 -4.48 1 93.44 346 ILE A CA 1
ATOM 2682 C C . ILE A 1 346 ? 13.633 5.977 -5.371 1 93.44 346 ILE A C 1
ATOM 2684 O O . ILE A 1 346 ? 12.789 6.426 -6.145 1 93.44 346 ILE A O 1
ATOM 2688 N N . ALA A 1 347 ? 13.867 4.684 -5.234 1 91.69 347 ALA A N 1
ATOM 2689 C CA . ALA A 1 347 ? 13.164 3.703 -6.055 1 91.69 347 ALA A CA 1
ATOM 2690 C C . ALA A 1 347 ? 11.664 3.715 -5.758 1 91.69 347 ALA A C 1
ATOM 2692 O O . ALA A 1 347 ? 10.844 3.52 -6.66 1 91.69 347 ALA A O 1
ATOM 2693 N N . GLU A 1 348 ? 11.328 3.924 -4.555 1 88.75 348 GLU A N 1
ATOM 2694 C CA . GLU A 1 348 ? 9.922 3.986 -4.168 1 88.75 348 GLU A CA 1
ATOM 2695 C C . GLU A 1 348 ? 9.234 5.203 -4.781 1 88.75 348 GLU A C 1
ATOM 2697 O O . GLU A 1 348 ? 8.055 5.145 -5.129 1 88.75 348 GLU A O 1
ATOM 2702 N N . ARG A 1 349 ? 9.969 6.242 -4.934 1 91.5 349 ARG A N 1
ATOM 2703 C CA . ARG A 1 349 ? 9.406 7.488 -5.438 1 91.5 349 ARG A CA 1
ATOM 2704 C C . ARG A 1 349 ? 9.391 7.512 -6.961 1 91.5 349 ARG A C 1
ATOM 2706 O O . ARG A 1 349 ? 8.609 8.242 -7.574 1 91.5 349 ARG A O 1
ATOM 2713 N N . ILE A 1 350 ? 10.258 6.699 -7.617 1 93.25 350 ILE A N 1
ATOM 2714 C CA . ILE A 1 350 ? 10.383 6.656 -9.07 1 93.25 350 ILE A CA 1
ATOM 2715 C C . ILE A 1 350 ? 10.258 5.215 -9.555 1 93.25 350 ILE A C 1
ATOM 2717 O O . ILE A 1 350 ? 11.219 4.648 -10.086 1 93.25 350 ILE A O 1
ATOM 2721 N N . PRO A 1 351 ? 9.125 4.633 -9.375 1 91.25 351 PRO A N 1
ATOM 2722 C CA . PRO A 1 351 ? 8.938 3.252 -9.836 1 91.25 351 PRO A CA 1
ATOM 2723 C C . PRO A 1 351 ? 8.914 3.133 -11.352 1 91.25 351 PRO A C 1
ATOM 2725 O O . PRO A 1 351 ? 8.508 4.07 -12.047 1 91.25 351 PRO A O 1
ATOM 2728 N N . GLU A 1 352 ? 9.234 1.979 -11.82 1 90.75 352 GLU A N 1
ATOM 2729 C CA . GLU A 1 352 ? 9.312 1.74 -13.258 1 90.75 352 GLU A CA 1
ATOM 2730 C C . GLU A 1 352 ? 7.949 1.912 -13.922 1 90.75 352 GLU A C 1
ATOM 2732 O O . GLU A 1 352 ? 7.855 2.434 -15.039 1 90.75 352 GLU A O 1
ATOM 2737 N N . TYR A 1 353 ? 6.891 1.497 -13.258 1 84.19 353 TYR A N 1
ATOM 2738 C CA . TYR A 1 353 ? 5.574 1.467 -13.883 1 84.19 353 TYR A CA 1
ATOM 2739 C C . TYR A 1 353 ? 5.047 2.879 -14.117 1 84.19 353 TYR A C 1
ATOM 2741 O O . TYR A 1 353 ? 4.18 3.092 -14.969 1 84.19 353 TYR A O 1
ATOM 2749 N N . GLU A 1 354 ? 5.562 3.84 -13.406 1 87.94 354 GLU A N 1
ATOM 2750 C CA . GLU A 1 354 ? 5.137 5.227 -13.57 1 87.94 354 GLU A CA 1
ATOM 2751 C C . GLU A 1 354 ? 6.113 6.004 -14.445 1 87.94 354 GLU A C 1
ATOM 2753 O O . GLU A 1 354 ? 5.723 6.949 -15.133 1 87.94 354 GLU A O 1
ATOM 2758 N N . TYR A 1 355 ? 7.348 5.555 -14.352 1 92.19 355 TYR A N 1
ATOM 2759 C CA . TYR A 1 355 ? 8.391 6.285 -15.062 1 92.19 355 TYR A CA 1
ATOM 2760 C C . TYR A 1 355 ? 9.211 5.352 -15.945 1 92.19 355 TYR A C 1
ATOM 2762 O O . TYR A 1 355 ? 10.18 4.746 -15.484 1 92.19 355 TYR A O 1
ATOM 2770 N N . PRO A 1 356 ? 8.938 5.297 -17.234 1 87.94 356 PRO A N 1
ATOM 2771 C CA . PRO A 1 356 ? 9.648 4.383 -18.141 1 87.94 356 PRO A CA 1
ATOM 2772 C C . PRO A 1 356 ? 11.148 4.648 -18.172 1 87.94 356 PRO A C 1
ATOM 2774 O O . PRO A 1 356 ? 11.938 3.734 -18.453 1 87.94 356 PRO A O 1
ATOM 2777 N N . ASN A 1 357 ? 11.555 5.977 -17.969 1 92.75 357 ASN A N 1
ATOM 2778 C CA . ASN A 1 357 ? 12.969 6.332 -17.922 1 92.75 357 ASN A CA 1
ATOM 2779 C C . ASN A 1 357 ? 13.5 6.355 -16.484 1 92.75 357 ASN A C 1
ATOM 2781 O O . ASN A 1 357 ? 14.359 7.168 -16.156 1 92.75 357 ASN A O 1
ATOM 2785 N N . PHE A 1 358 ? 12.961 5.422 -15.602 1 92.69 358 PHE A N 1
ATOM 2786 C CA . PHE A 1 358 ? 13.203 5.418 -14.164 1 92.69 358 PHE A CA 1
ATOM 2787 C C . PHE A 1 358 ? 14.695 5.293 -13.867 1 92.69 358 PHE A C 1
ATOM 2789 O O . PHE A 1 358 ? 15.188 5.871 -12.891 1 92.69 358 PHE A O 1
ATOM 2796 N N . LYS A 1 359 ? 15.531 4.586 -14.625 1 93.38 359 LYS A N 1
ATOM 2797 C CA . LYS A 1 359 ? 16.953 4.383 -14.344 1 93.38 359 LYS A CA 1
ATOM 2798 C C . LYS A 1 359 ? 17.719 5.703 -14.375 1 93.38 359 LYS A C 1
ATOM 2800 O O . LYS A 1 359 ? 18.469 6.012 -13.453 1 93.38 359 LYS A O 1
ATOM 2805 N N . GLU A 1 360 ? 17.469 6.387 -15.461 1 95 360 GLU A N 1
ATOM 2806 C CA . GLU A 1 360 ? 18.109 7.691 -15.594 1 95 360 GLU A CA 1
ATOM 2807 C C . GLU A 1 360 ? 17.656 8.648 -14.492 1 95 360 GLU A C 1
ATOM 2809 O O . GLU A 1 360 ? 18.469 9.359 -13.898 1 95 360 GLU A O 1
ATOM 2814 N N . LEU A 1 361 ? 16.375 8.641 -14.242 1 95.62 361 LEU A N 1
ATOM 2815 C CA . LEU A 1 361 ? 15.797 9.531 -13.234 1 95.62 361 LEU A CA 1
ATOM 2816 C C . LEU A 1 361 ? 16.328 9.195 -11.844 1 95.62 361 LEU A C 1
ATOM 2818 O O . LEU A 1 361 ? 16.641 10.094 -11.062 1 95.62 361 LEU A O 1
ATOM 2822 N N . ARG A 1 362 ? 16.469 7.883 -11.516 1 95.06 362 ARG A N 1
ATOM 2823 C CA . ARG A 1 362 ? 17 7.465 -10.219 1 95.06 362 ARG A CA 1
ATOM 2824 C C . ARG A 1 362 ? 18.453 7.871 -10.062 1 95.06 362 ARG A C 1
ATOM 2826 O O . ARG A 1 362 ? 18.875 8.297 -8.984 1 95.06 362 ARG A O 1
ATOM 2833 N N . ASP A 1 363 ? 19.234 7.797 -11.141 1 95.19 363 ASP A N 1
ATOM 2834 C CA . ASP A 1 363 ? 20.641 8.211 -11.109 1 95.19 363 ASP A CA 1
ATOM 2835 C C . ASP A 1 363 ? 20.766 9.711 -10.867 1 95.19 363 ASP A C 1
ATOM 2837 O O . ASP A 1 363 ? 21.594 10.148 -10.07 1 95.19 363 ASP A O 1
ATOM 2841 N N . GLN A 1 364 ? 19.922 10.43 -11.547 1 96.12 364 GLN A N 1
ATOM 2842 C CA . GLN A 1 364 ? 19.922 11.883 -11.367 1 96.12 364 GLN A CA 1
ATOM 2843 C C . GLN A 1 364 ? 19.547 12.25 -9.93 1 96.12 364 GLN A C 1
ATOM 2845 O O . GLN A 1 364 ? 20.203 13.094 -9.312 1 96.12 364 GLN A O 1
ATOM 2850 N N . ALA A 1 365 ? 18.531 11.602 -9.414 1 96.62 365 ALA A N 1
ATOM 2851 C CA . ALA A 1 365 ? 18.094 11.867 -8.047 1 96.62 365 ALA A CA 1
ATOM 2852 C C . ALA A 1 365 ? 19.219 11.562 -7.051 1 96.62 365 ALA A C 1
ATOM 2854 O O . ALA A 1 365 ? 19.484 12.352 -6.145 1 96.62 365 ALA A O 1
ATOM 2855 N N . LEU A 1 366 ? 19.875 10.398 -7.227 1 96.25 366 LEU A N 1
ATOM 2856 C CA . LEU A 1 366 ? 20.922 9.992 -6.309 1 96.25 366 LEU A CA 1
ATOM 2857 C C . LEU A 1 366 ? 22.078 11 -6.32 1 96.25 366 LEU A C 1
ATOM 2859 O O . LEU A 1 366 ? 22.594 11.375 -5.266 1 96.25 366 LEU A O 1
ATOM 2863 N N . LYS A 1 367 ? 22.453 11.516 -7.48 1 96.19 367 LYS A N 1
ATOM 2864 C CA . LYS A 1 367 ? 23.594 12.414 -7.648 1 96.19 367 LYS A CA 1
ATOM 2865 C C . LYS A 1 367 ? 23.328 13.758 -6.973 1 96.19 367 LYS A C 1
ATOM 2867 O O . LYS A 1 367 ? 24.266 14.461 -6.594 1 96.19 367 LYS A O 1
ATOM 2872 N N . ILE A 1 368 ? 22.094 14.062 -6.773 1 97.31 368 ILE A N 1
ATOM 2873 C CA . ILE A 1 368 ? 21.719 15.305 -6.105 1 97.31 368 ILE A CA 1
ATOM 2874 C C . ILE A 1 368 ? 22.125 15.242 -4.637 1 97.31 368 ILE A C 1
ATOM 2876 O O . ILE A 1 368 ? 22.531 16.25 -4.051 1 97.31 368 ILE A O 1
ATOM 2880 N N . TYR A 1 369 ? 22.172 14.086 -4.074 1 97 369 TYR A N 1
ATOM 2881 C CA . TYR A 1 369 ? 22.312 14 -2.625 1 97 369 TYR A CA 1
ATOM 2882 C C . TYR A 1 369 ? 23.656 13.375 -2.244 1 97 369 TYR A C 1
ATOM 2884 O O . TYR A 1 369 ? 24.188 13.633 -1.161 1 97 369 TYR A O 1
ATOM 2892 N N . LEU A 1 370 ? 24.094 12.492 -3.111 1 95.38 370 LEU A N 1
ATOM 2893 C CA . LEU A 1 370 ? 25.234 11.672 -2.719 1 95.38 370 LEU A CA 1
ATOM 2894 C C . LEU A 1 370 ? 26.156 11.414 -3.91 1 95.38 370 LEU A C 1
ATOM 2896 O O . LEU A 1 370 ? 25.734 10.812 -4.902 1 95.38 370 LEU A O 1
ATOM 2900 N N . GLN A 1 371 ? 27.359 11.844 -3.805 1 94.25 371 GLN A N 1
ATOM 2901 C CA . GLN A 1 371 ? 28.359 11.523 -4.812 1 94.25 371 GLN A CA 1
ATOM 2902 C C . GLN A 1 371 ? 28.984 10.156 -4.555 1 94.25 371 GLN A C 1
ATOM 2904 O O . GLN A 1 371 ? 29.078 9.711 -3.406 1 94.25 371 GLN A O 1
ATOM 2909 N N . PRO A 1 372 ? 29.422 9.484 -5.57 1 89.19 372 PRO A N 1
ATOM 2910 C CA . PRO A 1 372 ? 29.938 8.125 -5.426 1 89.19 372 PRO A CA 1
ATOM 2911 C C . PRO A 1 372 ? 31.047 8.023 -4.383 1 89.19 372 PRO A C 1
ATOM 2913 O O . PRO A 1 372 ? 31.078 7.066 -3.607 1 89.19 372 PRO A O 1
ATOM 2916 N N . GLU A 1 373 ? 31.859 8.992 -4.25 1 91.31 373 GLU A N 1
ATOM 2917 C CA . GLU A 1 373 ? 33 8.961 -3.346 1 91.31 373 GLU A CA 1
ATOM 2918 C C . GLU A 1 373 ? 32.562 9.141 -1.895 1 91.31 373 GLU A C 1
ATOM 2920 O O . GLU A 1 373 ? 33.344 8.875 -0.97 1 91.31 373 GLU A O 1
ATOM 2925 N N . GLU A 1 374 ? 31.344 9.547 -1.729 1 93.19 374 GLU A N 1
ATOM 2926 C CA . GLU A 1 374 ? 30.859 9.867 -0.392 1 93.19 374 GLU A CA 1
ATOM 2927 C C . GLU A 1 374 ? 30.125 8.672 0.227 1 93.19 374 GLU A C 1
ATOM 2929 O O . GLU A 1 374 ? 29.844 8.672 1.425 1 93.19 374 GLU A O 1
ATOM 2934 N N . ARG A 1 375 ? 29.938 7.68 -0.417 1 90.12 375 ARG A N 1
ATOM 2935 C CA . ARG A 1 375 ? 29.078 6.578 -0.018 1 90.12 375 ARG A CA 1
ATOM 2936 C C . ARG A 1 375 ? 29.625 5.863 1.21 1 90.12 375 ARG A C 1
ATOM 2938 O O . ARG A 1 375 ? 28.859 5.375 2.047 1 90.12 375 ARG A O 1
ATOM 2945 N N . GLN A 1 376 ? 30.906 5.84 1.327 1 91.19 376 GLN A N 1
ATOM 2946 C CA . GLN A 1 376 ? 31.516 5.082 2.418 1 91.19 376 GLN A CA 1
ATOM 2947 C C . GLN A 1 376 ? 31.625 5.93 3.68 1 91.19 376 GLN A C 1
ATOM 2949 O O . GLN A 1 376 ? 31.938 5.414 4.758 1 91.19 376 GLN A O 1
ATOM 2954 N N . ASP A 1 377 ? 31.359 7.211 3.477 1 94.69 377 ASP A N 1
ATOM 2955 C CA . ASP A 1 377 ? 31.359 8.125 4.617 1 94.69 377 ASP A CA 1
ATOM 2956 C C . ASP A 1 377 ? 30 8.148 5.297 1 94.69 377 ASP A C 1
ATOM 2958 O O . ASP A 1 377 ? 29.031 8.719 4.766 1 94.69 377 ASP A O 1
ATOM 2962 N N . LYS A 1 378 ? 29.953 7.59 6.422 1 92.5 378 LYS A N 1
ATOM 2963 C CA . LYS A 1 378 ? 28.688 7.426 7.129 1 92.5 378 LYS A CA 1
ATOM 2964 C C . LYS A 1 378 ? 28.016 8.773 7.375 1 92.5 378 LYS A C 1
ATOM 2966 O O . LYS A 1 378 ? 26.812 8.906 7.234 1 92.5 378 LYS A O 1
ATOM 2971 N N . ASP A 1 379 ? 28.75 9.734 7.797 1 94.5 379 ASP A N 1
ATOM 2972 C CA . ASP A 1 379 ? 28.203 11.062 8.078 1 94.5 379 ASP A CA 1
ATOM 2973 C C . ASP A 1 379 ? 27.578 11.68 6.832 1 94.5 379 ASP A C 1
ATOM 2975 O O . ASP A 1 379 ? 26.453 12.18 6.883 1 94.5 379 ASP A O 1
ATOM 2979 N N . LYS A 1 380 ? 28.312 11.578 5.73 1 95.62 380 LYS A N 1
ATOM 2980 C CA . LYS A 1 380 ? 27.797 12.117 4.477 1 95.62 380 LYS A CA 1
ATOM 2981 C C . LYS A 1 380 ? 26.562 11.352 4.008 1 95.62 380 LYS A C 1
ATOM 2983 O O . LYS A 1 380 ? 25.625 11.938 3.471 1 95.62 380 LYS A O 1
ATOM 2988 N N . TYR A 1 381 ? 26.625 10.086 4.203 1 94.25 381 TYR A N 1
ATOM 2989 C CA . TYR A 1 381 ? 25.484 9.234 3.83 1 94.25 381 TYR A CA 1
ATOM 2990 C C . TYR A 1 381 ? 24.25 9.578 4.648 1 94.25 381 TYR A C 1
ATOM 2992 O O . TYR A 1 381 ? 23.156 9.727 4.102 1 94.25 381 TYR A O 1
ATOM 3000 N N . ASP A 1 382 ? 24.438 9.766 5.941 1 93.5 382 ASP A N 1
ATOM 3001 C CA . ASP A 1 382 ? 23.344 10.117 6.828 1 93.5 382 ASP A CA 1
ATOM 3002 C C . ASP A 1 382 ? 22.75 11.477 6.449 1 93.5 382 ASP A C 1
ATOM 3004 O O . ASP A 1 382 ? 21.531 11.641 6.422 1 93.5 382 ASP A O 1
ATOM 3008 N N . HIS A 1 383 ? 23.562 12.398 6.145 1 95.5 383 HIS A N 1
ATOM 3009 C CA . HIS A 1 383 ? 23.109 13.719 5.723 1 95.5 383 HIS A CA 1
ATOM 3010 C C . HIS A 1 383 ? 22.312 13.633 4.418 1 95.5 383 HIS A C 1
ATOM 3012 O O . HIS A 1 383 ? 21.328 14.344 4.242 1 95.5 383 HIS A O 1
ATOM 3018 N N . ALA A 1 384 ? 22.797 12.773 3.535 1 96.25 384 ALA A N 1
ATOM 3019 C CA . ALA A 1 384 ? 22.109 12.602 2.256 1 96.25 384 ALA A CA 1
ATOM 3020 C C . ALA A 1 384 ? 20.688 12.094 2.461 1 96.25 384 ALA A C 1
ATOM 3022 O O . ALA A 1 384 ? 19.734 12.609 1.86 1 96.25 384 ALA A O 1
ATOM 3023 N N . ILE A 1 385 ? 20.516 11.141 3.314 1 95.19 385 ILE A N 1
ATOM 3024 C CA . ILE A 1 385 ? 19.219 10.57 3.594 1 95.19 385 ILE A CA 1
ATOM 3025 C C . ILE A 1 385 ? 18.297 11.625 4.215 1 95.19 385 ILE A C 1
ATOM 3027 O O . ILE A 1 385 ? 17.156 11.781 3.803 1 95.19 385 ILE A O 1
ATOM 3031 N N . VAL A 1 386 ? 18.812 12.383 5.137 1 95.44 386 VAL A N 1
ATOM 3032 C CA . VAL A 1 386 ? 18.031 13.414 5.816 1 95.44 386 VAL A CA 1
ATOM 3033 C C . VAL A 1 386 ? 17.625 14.492 4.82 1 95.44 386 VAL A C 1
ATOM 3035 O O . VAL A 1 386 ? 16.484 14.961 4.828 1 95.44 386 VAL A O 1
ATOM 3038 N N . LYS A 1 387 ? 18.547 14.875 3.975 1 96.69 387 LYS A N 1
ATOM 3039 C CA . LYS A 1 387 ? 18.234 15.875 2.953 1 96.69 387 LYS A CA 1
ATOM 3040 C C . LYS A 1 387 ? 17.125 15.383 2.025 1 96.69 387 LYS A C 1
ATOM 3042 O O . LYS A 1 387 ? 16.219 16.141 1.688 1 96.69 387 LYS A O 1
ATOM 3047 N N . LEU A 1 388 ? 17.234 14.102 1.637 1 95.94 388 LEU A N 1
ATOM 3048 C CA . LEU A 1 388 ? 16.219 13.531 0.771 1 95.94 388 LEU A CA 1
ATOM 3049 C C . LEU A 1 388 ? 14.852 13.539 1.459 1 95.94 388 LEU A C 1
ATOM 3051 O O . LEU A 1 388 ? 13.867 14 0.881 1 95.94 388 LEU A O 1
ATOM 3055 N N . TYR A 1 389 ? 14.828 13.141 2.701 1 93.38 389 TYR A N 1
ATOM 3056 C CA . TYR A 1 389 ? 13.578 13.148 3.447 1 93.38 389 TYR A CA 1
ATOM 3057 C C . TYR A 1 389 ? 13.047 14.57 3.613 1 93.38 389 TYR A C 1
ATOM 3059 O O . TYR A 1 389 ? 11.836 14.797 3.557 1 93.38 389 TYR A O 1
ATOM 3067 N N . THR A 1 390 ? 13.906 15.492 3.844 1 96.12 390 THR A N 1
ATOM 3068 C CA . THR A 1 390 ? 13.516 16.891 3.969 1 96.12 390 THR A CA 1
ATOM 3069 C C . THR A 1 390 ? 12.82 17.375 2.699 1 96.12 390 THR A C 1
ATOM 3071 O O . THR A 1 390 ? 11.766 18 2.764 1 96.12 390 THR A O 1
ATOM 3074 N N . ASP A 1 391 ? 13.445 17.031 1.567 1 96.12 391 ASP A N 1
ATOM 3075 C CA . ASP A 1 391 ? 12.914 17.469 0.283 1 96.12 391 ASP A CA 1
ATOM 3076 C C . ASP A 1 391 ? 11.555 16.828 -0.002 1 96.12 391 ASP A C 1
ATOM 3078 O O . ASP A 1 391 ? 10.617 17.516 -0.421 1 96.12 391 ASP A O 1
ATOM 3082 N N . LEU A 1 392 ? 11.438 15.57 0.294 1 92.56 392 LEU A N 1
ATOM 3083 C CA . LEU A 1 392 ? 10.227 14.828 -0.035 1 92.56 392 LEU A CA 1
ATOM 3084 C C . LEU A 1 392 ? 9.102 15.18 0.929 1 92.56 392 LEU A C 1
ATOM 3086 O O . LEU A 1 392 ? 7.93 15.203 0.542 1 92.56 392 LEU A O 1
ATOM 3090 N N . PHE A 1 393 ? 9.453 15.547 2.088 1 92.38 393 PHE A N 1
ATOM 3091 C CA . PHE A 1 393 ? 8.477 15.789 3.143 1 92.38 393 PHE A CA 1
ATOM 3092 C C . PHE A 1 393 ? 7.926 17.203 3.057 1 92.38 393 PHE A C 1
ATOM 3094 O O . PHE A 1 393 ? 6.715 17.422 3.162 1 92.38 393 PHE A O 1
ATOM 3101 N N . LEU A 1 394 ? 8.875 18.188 2.773 1 96.12 394 LEU A N 1
ATOM 3102 C CA . LEU A 1 394 ? 8.398 19.562 2.955 1 96.12 394 LEU A CA 1
ATOM 3103 C C . LEU A 1 394 ? 9.031 20.5 1.93 1 96.12 394 LEU A C 1
ATOM 3105 O O . LEU A 1 394 ? 8.336 21.312 1.315 1 96.12 394 LEU A O 1
ATOM 3109 N N . ALA A 1 395 ? 10.352 20.375 1.718 1 97.31 395 ALA A N 1
ATOM 3110 C CA . ALA A 1 395 ? 11.086 21.422 1.015 1 97.31 395 ALA A CA 1
ATOM 3111 C C . ALA A 1 395 ? 10.594 21.562 -0.42 1 97.31 395 ALA A C 1
ATOM 3113 O O . ALA A 1 395 ? 10.367 22.688 -0.891 1 97.31 395 ALA A O 1
ATOM 3114 N N . SER A 1 396 ? 10.398 20.484 -1.107 1 96.06 396 SER A N 1
ATOM 3115 C CA . SER A 1 396 ? 9.961 20.547 -2.496 1 96.06 396 SER A CA 1
ATOM 3116 C C . SER A 1 396 ? 8.57 21.172 -2.607 1 96.06 396 SER A C 1
ATOM 3118 O O . SER A 1 396 ? 8.344 22.031 -3.463 1 96.06 396 SER A O 1
ATOM 3120 N N . ASP A 1 397 ? 7.719 20.828 -1.727 1 95.81 397 ASP A N 1
ATOM 3121 C CA . ASP A 1 397 ? 6.344 21.328 -1.777 1 95.81 397 ASP A CA 1
ATOM 3122 C C . ASP A 1 397 ? 6.254 22.766 -1.292 1 95.81 397 ASP A C 1
ATOM 3124 O O . ASP A 1 397 ? 5.426 23.547 -1.775 1 95.81 397 ASP A O 1
ATOM 3128 N N . THR A 1 398 ? 7.098 23.109 -0.358 1 97.81 398 THR A N 1
ATOM 3129 C CA . THR A 1 398 ? 7.164 24.5 0.055 1 97.81 398 THR A CA 1
ATOM 3130 C C . THR A 1 398 ? 7.629 25.391 -1.099 1 97.81 398 THR A C 1
ATOM 3132 O O . THR A 1 398 ? 7.051 26.438 -1.35 1 97.81 398 THR A O 1
ATOM 3135 N N . GLN A 1 399 ? 8.68 24.891 -1.812 1 97.12 399 GLN A N 1
ATOM 3136 C CA . GLN A 1 399 ? 9.117 25.625 -2.994 1 97.12 399 GLN A CA 1
ATOM 3137 C C . GLN A 1 399 ? 8 25.703 -4.035 1 97.12 399 GLN A C 1
ATOM 3139 O O . GLN A 1 399 ? 7.805 26.75 -4.66 1 97.12 399 GLN A O 1
ATOM 3144 N N . THR A 1 400 ? 7.273 24.641 -4.199 1 95.38 400 THR A N 1
ATOM 3145 C CA . THR A 1 400 ? 6.141 24.625 -5.117 1 95.38 400 THR A CA 1
ATOM 3146 C C . THR A 1 400 ? 5.109 25.672 -4.727 1 95.38 400 THR A C 1
ATOM 3148 O O . THR A 1 400 ? 4.594 26.391 -5.586 1 95.38 400 THR A O 1
ATOM 3151 N N . SER A 1 401 ? 4.859 25.797 -3.455 1 96.19 401 SER A N 1
ATOM 3152 C CA . SER A 1 401 ? 3.885 26.766 -2.979 1 96.19 401 SER A CA 1
ATOM 3153 C C . SER A 1 401 ? 4.324 28.188 -3.301 1 96.19 401 SER A C 1
ATOM 3155 O O . SER A 1 401 ? 3.494 29.047 -3.6 1 96.19 401 SER A O 1
ATOM 3157 N N . VAL A 1 402 ? 5.629 28.469 -3.242 1 97.12 402 VAL A N 1
ATOM 3158 C CA . VAL A 1 402 ? 6.156 29.781 -3.596 1 97.12 402 VAL A CA 1
ATOM 3159 C C . VAL A 1 402 ? 5.922 30.047 -5.082 1 97.12 402 VAL A C 1
ATOM 3161 O O . VAL A 1 402 ? 5.426 31.109 -5.457 1 97.12 402 VAL A O 1
ATOM 3164 N N . TYR A 1 403 ? 6.207 29.047 -5.922 1 95.44 403 TYR A N 1
ATOM 3165 C CA . TYR A 1 403 ? 5.98 29.188 -7.355 1 95.44 403 TYR A CA 1
ATOM 3166 C C . TYR A 1 403 ? 4.512 29.453 -7.656 1 95.44 403 TYR A C 1
ATOM 3168 O O . TYR A 1 403 ? 4.18 30.328 -8.461 1 95.44 403 TYR A O 1
ATOM 3176 N N . GLU A 1 404 ? 3.676 28.719 -6.992 1 94.44 404 GLU A N 1
ATOM 3177 C CA . GLU A 1 404 ? 2.24 28.875 -7.211 1 94.44 404 GLU A CA 1
ATOM 3178 C C . GLU A 1 404 ? 1.771 30.281 -6.832 1 94.44 404 GLU A C 1
ATOM 3180 O O . GLU A 1 404 ? 0.932 30.859 -7.52 1 94.44 404 GLU A O 1
ATOM 3185 N N . ASN A 1 405 ? 2.283 30.812 -5.785 1 96.12 405 ASN A N 1
ATOM 3186 C CA . ASN A 1 405 ? 1.925 32.156 -5.352 1 96.12 405 ASN A CA 1
ATOM 3187 C C . ASN A 1 405 ? 2.424 33.219 -6.336 1 96.12 405 ASN A C 1
ATOM 3189 O O . ASN A 1 405 ? 1.723 34.188 -6.621 1 96.12 405 ASN A O 1
ATOM 3193 N N . LEU A 1 406 ? 3.627 33.031 -6.828 1 95.88 406 LEU A N 1
ATOM 3194 C CA . LEU A 1 406 ? 4.172 33.938 -7.816 1 95.88 406 LEU A CA 1
ATOM 3195 C C . LEU A 1 406 ? 3.352 33.906 -9.102 1 95.88 406 LEU A C 1
ATOM 3197 O O . LEU A 1 406 ? 3.098 34.938 -9.711 1 95.88 406 LEU A O 1
ATOM 3201 N N . GLU A 1 407 ? 2.914 32.75 -9.461 1 94.19 407 GLU A N 1
ATOM 3202 C CA . GLU A 1 407 ? 2.158 32.531 -10.695 1 94.19 407 GLU A CA 1
ATOM 3203 C C . GLU A 1 407 ? 0.838 33.312 -10.656 1 94.19 407 GLU A C 1
ATOM 3205 O O . GLU A 1 407 ? 0.405 33.875 -11.672 1 94.19 407 GLU A O 1
ATOM 3210 N N . VAL A 1 408 ? 0.217 33.344 -9.547 1 93.31 408 VAL A N 1
ATOM 3211 C CA . VAL A 1 408 ? -1.067 34.031 -9.453 1 93.31 408 VAL A CA 1
ATOM 3212 C C . VAL A 1 408 ? -0.848 35.469 -9.047 1 93.31 408 VAL A C 1
ATOM 3214 O O . VAL A 1 408 ? -1.803 36.188 -8.734 1 93.31 408 VAL A O 1
ATOM 3217 N N . GLU A 1 409 ? 0.388 35.938 -9.031 1 86.81 409 GLU A N 1
ATOM 3218 C CA . GLU A 1 409 ? 0.773 37.281 -8.68 1 86.81 409 GLU A CA 1
ATOM 3219 C C . GLU A 1 409 ? 0.254 37.656 -7.293 1 86.81 409 GLU A C 1
ATOM 3221 O O . GLU A 1 409 ? -0.344 38.719 -7.117 1 86.81 409 GLU A O 1
ATOM 3226 N N . ASN A 1 410 ? 0.391 36.719 -6.441 1 84.06 410 ASN A N 1
ATOM 3227 C CA . ASN A 1 410 ? 0.055 36.969 -5.047 1 84.06 410 ASN A CA 1
ATOM 3228 C C . ASN A 1 410 ? 0.91 38.094 -4.465 1 84.06 410 ASN A C 1
ATOM 3230 O O . ASN A 1 410 ? 1.915 38.5 -5.062 1 84.06 410 ASN A O 1
ATOM 3234 N N . ASP A 1 411 ? 0.477 38.562 -3.312 1 86.31 411 ASP A N 1
ATOM 3235 C CA . ASP A 1 411 ? 1.274 39.562 -2.609 1 86.31 411 ASP A CA 1
ATOM 3236 C C . ASP A 1 411 ? 2.617 39 -2.168 1 86.31 411 ASP A C 1
ATOM 3238 O O . ASP A 1 411 ? 2.965 37.875 -2.535 1 86.31 411 ASP A O 1
ATOM 3242 N N . ALA A 1 412 ? 3.354 39.719 -1.479 1 93.88 412 ALA A N 1
ATOM 3243 C CA . ALA A 1 412 ? 4.727 39.375 -1.119 1 93.88 412 ALA A CA 1
ATOM 3244 C C . ALA A 1 412 ? 4.773 38.031 -0.391 1 93.88 412 ALA A C 1
ATOM 3246 O O . ALA A 1 412 ? 3.949 37.75 0.485 1 93.88 412 ALA A O 1
ATOM 3247 N N . THR A 1 413 ? 5.695 37.125 -0.85 1 97.62 413 THR A N 1
ATOM 3248 C CA . THR A 1 413 ? 5.98 35.875 -0.181 1 97.62 413 THR A CA 1
ATOM 3249 C C . THR A 1 413 ? 7.41 35.844 0.344 1 97.62 413 THR A C 1
ATOM 3251 O O . THR A 1 413 ? 8.367 35.969 -0.429 1 97.62 413 THR A O 1
ATOM 3254 N N . TYR A 1 414 ? 7.535 35.75 1.623 1 98.56 414 TYR A N 1
ATOM 3255 C CA . TYR A 1 414 ? 8.828 35.656 2.283 1 98.56 414 TYR A CA 1
ATOM 3256 C C . TYR A 1 414 ? 9.156 34.188 2.631 1 98.56 414 TYR A C 1
ATOM 3258 O O . TYR A 1 414 ? 8.414 33.562 3.363 1 98.56 414 TYR A O 1
ATOM 3266 N N . LEU A 1 415 ? 10.25 33.688 2.061 1 98.62 415 LEU A N 1
ATOM 3267 C CA . LEU A 1 415 ? 10.688 32.312 2.268 1 98.62 415 LEU A CA 1
ATOM 3268 C C . LEU A 1 415 ? 11.852 32.25 3.252 1 98.62 415 LEU A C 1
ATOM 3270 O O . LEU A 1 415 ? 12.766 33.062 3.189 1 98.62 415 LEU A O 1
ATOM 3274 N N . TYR A 1 416 ? 11.812 31.234 4.207 1 98.75 416 TYR A N 1
ATOM 3275 C CA . TYR A 1 416 ? 12.922 31.141 5.152 1 98.75 416 TYR A CA 1
ATOM 3276 C C . TYR A 1 416 ? 13.367 29.703 5.324 1 98.75 416 TYR A C 1
ATOM 3278 O O . TYR A 1 416 ? 12.633 28.766 4.984 1 98.75 416 TYR A O 1
ATOM 3286 N N . SER A 1 417 ? 14.531 29.5 5.727 1 98.75 417 SER A N 1
ATOM 3287 C CA . SER A 1 417 ? 15.07 28.312 6.375 1 98.75 417 SER A CA 1
ATOM 3288 C C . SER A 1 417 ? 15.539 28.609 7.793 1 98.75 417 SER A C 1
ATOM 3290 O O . SER A 1 417 ? 16.375 29.5 8 1 98.75 417 SER A O 1
ATOM 3292 N N . PHE A 1 418 ? 14.938 27.953 8.727 1 98.69 418 PHE A N 1
ATOM 3293 C CA . PHE A 1 418 ? 15.406 28.109 10.102 1 98.69 418 PHE A CA 1
ATOM 3294 C C . PHE A 1 418 ? 16.641 27.25 10.344 1 98.69 418 PHE A C 1
ATOM 3296 O O . PHE A 1 418 ? 16.594 26.031 10.258 1 98.69 418 PHE A O 1
ATOM 3303 N N . ASP A 1 419 ? 17.766 27.891 10.742 1 98.38 419 ASP A N 1
ATOM 3304 C CA . ASP A 1 419 ? 19.062 27.219 10.719 1 98.38 419 ASP A CA 1
ATOM 3305 C C . ASP A 1 419 ? 19.766 27.312 12.07 1 98.38 419 ASP A C 1
ATOM 3307 O O . ASP A 1 419 ? 20.984 27.125 12.156 1 98.38 419 ASP A O 1
ATOM 3311 N N . TYR A 1 420 ? 19.016 27.625 13.109 1 98.06 420 TYR A N 1
ATOM 3312 C CA . TYR A 1 420 ? 19.578 27.719 14.453 1 98.06 420 TYR A CA 1
ATOM 3313 C C . TYR A 1 420 ? 19.203 26.5 15.289 1 98.06 420 TYR A C 1
ATOM 3315 O O . TYR A 1 420 ? 18.062 26.031 15.219 1 98.06 420 TYR A O 1
ATOM 3323 N N . VAL A 1 421 ? 20.188 26.031 16.078 1 95.44 421 VAL A N 1
ATOM 3324 C CA . VAL A 1 421 ? 19.891 24.875 16.922 1 95.44 421 VAL A CA 1
ATOM 3325 C C . VAL A 1 421 ? 20.688 24.969 18.219 1 95.44 421 VAL A C 1
ATOM 3327 O O . VAL A 1 421 ? 21.844 25.391 18.219 1 95.44 421 VAL A O 1
ATOM 3330 N N . ASN A 1 422 ? 19.984 24.734 19.297 1 95 422 ASN A N 1
ATOM 3331 C CA . ASN A 1 422 ? 20.625 24.391 20.562 1 95 422 ASN A CA 1
ATOM 3332 C C . ASN A 1 422 ? 20.609 22.875 20.781 1 95 422 ASN A C 1
ATOM 3334 O O . ASN A 1 422 ? 19.562 22.281 20.984 1 95 422 ASN A O 1
ATOM 3338 N N . PRO A 1 423 ? 21.766 22.266 20.75 1 91.88 423 PRO A N 1
ATOM 3339 C CA . PRO A 1 423 ? 21.812 20.797 20.875 1 91.88 423 PRO A CA 1
ATOM 3340 C C . PRO A 1 423 ? 21.094 20.297 22.125 1 91.88 423 PRO A C 1
ATOM 3342 O O . PRO A 1 423 ? 20.609 19.156 22.156 1 91.88 423 PRO A O 1
ATOM 3345 N N . LYS A 1 424 ? 20.969 21.062 23.078 1 90.62 424 LYS A N 1
ATOM 3346 C CA . LYS A 1 424 ? 20.344 20.641 24.328 1 90.62 424 LYS A CA 1
ATOM 3347 C C . LYS A 1 424 ? 18.828 20.484 24.156 1 90.62 424 LYS A C 1
ATOM 3349 O O . LYS A 1 424 ? 18.172 19.875 24.984 1 90.62 424 LYS A O 1
ATOM 3354 N N . SER A 1 425 ? 18.344 21.094 23.078 1 89.06 425 SER A N 1
ATOM 3355 C CA . SER A 1 425 ? 16.906 21.031 22.828 1 89.06 425 SER A CA 1
ATOM 3356 C C . SER A 1 425 ? 16.469 19.609 22.5 1 89.06 425 SER A C 1
ATOM 3358 O O . SER A 1 425 ? 15.266 19.312 22.516 1 89.06 425 SER A O 1
ATOM 3360 N N . PHE A 1 426 ? 17.344 18.656 22.234 1 86.62 426 PHE A N 1
ATOM 3361 C CA . PHE A 1 426 ? 17.016 17.281 21.891 1 86.62 426 PHE A CA 1
ATOM 3362 C C . PHE A 1 426 ? 17.172 16.375 23.094 1 86.62 426 PHE A C 1
ATOM 3364 O O . PHE A 1 426 ? 16.672 15.242 23.109 1 86.62 426 PHE A O 1
ATOM 3371 N N . GLY A 1 427 ? 17.641 16.859 24.109 1 78.44 427 GLY A N 1
ATOM 3372 C CA . GLY A 1 427 ? 17.938 16.016 25.25 1 78.44 427 GLY A CA 1
ATOM 3373 C C . GLY A 1 427 ? 18.984 14.961 24.953 1 78.44 427 GLY A C 1
ATOM 3374 O O . GLY A 1 427 ? 19.297 14.695 23.797 1 78.44 427 GLY A O 1
ATOM 3375 N N . PHE A 1 428 ? 19.406 14.352 25.922 1 74.94 428 PHE A N 1
ATOM 3376 C CA . PHE A 1 428 ? 20.5 13.398 25.812 1 74.94 428 PHE A CA 1
ATOM 3377 C C . PHE A 1 428 ? 20.031 12.133 25.094 1 74.94 428 PHE A C 1
ATOM 3379 O O . PHE A 1 428 ? 20.703 11.664 24.156 1 74.94 428 PHE A O 1
ATOM 3386 N N . LEU A 1 429 ? 18.906 11.609 25.406 1 68.81 429 LEU A N 1
ATOM 3387 C CA . LEU A 1 429 ? 18.438 10.328 24.891 1 68.81 429 LEU A CA 1
ATOM 3388 C C . LEU A 1 429 ? 18.062 10.43 23.422 1 68.81 429 LEU A C 1
ATOM 3390 O O . LEU A 1 429 ? 18.469 9.594 22.609 1 68.81 429 LEU A O 1
ATOM 3394 N N . ILE A 1 430 ? 17.359 11.453 23.031 1 76.44 430 ILE A N 1
ATOM 3395 C CA . ILE A 1 430 ? 16.953 11.625 21.641 1 76.44 430 ILE A CA 1
ATOM 3396 C C . ILE A 1 430 ? 18.141 12.039 20.797 1 76.44 430 ILE A C 1
ATOM 3398 O O . ILE A 1 430 ? 18.344 11.516 19.688 1 76.44 430 ILE A O 1
ATOM 3402 N N . GLY A 1 431 ? 18.953 12.883 21.422 1 78.44 431 GLY A N 1
ATOM 3403 C CA . GLY A 1 431 ? 20.094 13.391 20.688 1 78.44 431 GLY A CA 1
ATOM 3404 C C . GLY A 1 431 ? 21.062 12.305 20.266 1 78.44 431 GLY A C 1
ATOM 3405 O O . GLY A 1 431 ? 21.641 12.367 19.172 1 78.44 431 GLY A O 1
ATOM 3406 N N . ARG A 1 432 ? 21.156 11.242 21.031 1 79.38 432 ARG A N 1
ATOM 3407 C CA . ARG A 1 432 ? 22.109 10.172 20.75 1 79.38 432 ARG A CA 1
ATOM 3408 C C . ARG A 1 432 ? 21.625 9.289 19.609 1 79.38 432 ARG A C 1
ATOM 3410 O O . ARG A 1 432 ? 22.422 8.602 18.969 1 79.38 432 ARG A O 1
ATOM 3417 N N . HIS A 1 433 ? 20.406 9.383 19.328 1 81.75 433 HIS A N 1
ATOM 3418 C CA . HIS A 1 433 ? 19.844 8.492 18.312 1 81.75 433 HIS A CA 1
ATOM 3419 C C . HIS A 1 433 ? 19.672 9.211 16.984 1 81.75 433 HIS A C 1
ATOM 3421 O O . HIS A 1 433 ? 19.328 8.594 15.977 1 81.75 433 HIS A O 1
ATOM 3427 N N . LEU A 1 434 ? 20 10.461 17.062 1 88.31 434 LEU A N 1
ATOM 3428 C CA . LEU A 1 434 ? 19.922 11.211 15.812 1 88.31 434 LEU A CA 1
ATOM 3429 C C . LEU A 1 434 ? 21.203 11.086 15.016 1 88.31 434 LEU A C 1
ATOM 3431 O O . LEU A 1 434 ? 22.297 10.969 15.594 1 88.31 434 LEU A O 1
ATOM 3435 N N . PRO A 1 435 ? 21.141 11.031 13.742 1 89.56 435 PRO A N 1
ATOM 3436 C CA . PRO A 1 435 ? 22.359 10.945 12.938 1 89.56 435 PRO A CA 1
ATOM 3437 C C . PRO A 1 435 ? 23.25 12.164 13.102 1 89.56 435 PRO A C 1
ATOM 3439 O O . PRO A 1 435 ? 24.484 12.047 12.992 1 89.56 435 PRO A O 1
ATOM 3442 N N . PHE A 1 436 ? 22.719 13.32 13.312 1 92.44 436 PHE A N 1
ATOM 3443 C CA . PHE A 1 436 ? 23.391 14.57 13.633 1 92.44 436 PHE A CA 1
ATOM 3444 C C . PHE A 1 436 ? 22.406 15.586 14.219 1 92.44 436 PHE A C 1
ATOM 3446 O O . PHE A 1 436 ? 21.188 15.352 14.211 1 92.44 436 PHE A O 1
ATOM 3453 N N . ILE A 1 437 ? 22.922 16.625 14.742 1 93.5 437 ILE A N 1
ATOM 3454 C CA . ILE A 1 437 ? 22.078 17.641 15.383 1 93.5 437 ILE A CA 1
ATOM 3455 C C . ILE A 1 437 ? 21.906 18.828 14.445 1 93.5 437 ILE A C 1
ATOM 3457 O O . ILE A 1 437 ? 22.891 19.391 13.961 1 93.5 437 ILE A O 1
ATOM 3461 N N . ALA A 1 438 ? 20.703 19.188 14.133 1 95.31 438 ALA A N 1
ATOM 3462 C CA . ALA A 1 438 ? 20.297 20.328 13.32 1 95.31 438 ALA A CA 1
ATOM 3463 C C . ALA A 1 438 ? 18.844 20.703 13.586 1 95.31 438 ALA A C 1
ATOM 3465 O O . ALA A 1 438 ? 18.078 19.922 14.141 1 95.31 438 ALA A O 1
ATOM 3466 N N . PRO A 1 439 ? 18.562 22 13.344 1 95.88 439 PRO A N 1
ATOM 3467 C CA . PRO A 1 439 ? 17.141 22.328 13.484 1 95.88 439 PRO A CA 1
ATOM 3468 C C . PRO A 1 439 ? 16.25 21.422 12.641 1 95.88 439 PRO A C 1
ATOM 3470 O O . PRO A 1 439 ? 16.516 21.219 11.461 1 95.88 439 PRO A O 1
ATOM 3473 N N . THR A 1 440 ? 15.25 20.844 13.25 1 94.75 440 THR A N 1
ATOM 3474 C CA . THR A 1 440 ? 14.367 19.891 12.586 1 94.75 440 THR A CA 1
ATOM 3475 C C . THR A 1 440 ? 12.906 20.25 12.828 1 94.75 440 THR A C 1
ATOM 3477 O O . THR A 1 440 ? 12.594 21.328 13.312 1 94.75 440 THR A O 1
ATOM 3480 N N . HIS A 1 441 ? 12.047 19.312 12.445 1 93.25 441 HIS A N 1
ATOM 3481 C CA . HIS A 1 441 ? 10.609 19.562 12.398 1 93.25 441 HIS A CA 1
ATOM 3482 C C . HIS A 1 441 ? 10.102 20.094 13.742 1 93.25 441 HIS A C 1
ATOM 3484 O O . HIS A 1 441 ? 10.328 19.469 14.781 1 93.25 441 HIS A O 1
ATOM 3490 N N . CYS A 1 442 ? 9.508 21.312 13.781 1 92.81 442 CYS A N 1
ATOM 3491 C CA . CYS A 1 442 ? 8.805 21.953 14.891 1 92.81 442 CYS A CA 1
ATOM 3492 C C . CYS A 1 442 ? 9.781 22.703 15.789 1 92.81 442 CYS A C 1
ATOM 3494 O O . CYS A 1 442 ? 9.359 23.438 16.688 1 92.81 442 CYS A O 1
ATOM 3496 N N . THR A 1 443 ? 11.047 22.625 15.625 1 92.62 443 THR A N 1
ATOM 3497 C CA . THR A 1 443 ? 11.984 23.156 16.609 1 92.62 443 THR A CA 1
ATOM 3498 C C . THR A 1 443 ? 11.992 24.688 16.578 1 92.62 443 THR A C 1
ATOM 3500 O O . THR A 1 443 ? 12.336 25.328 17.578 1 92.62 443 THR A O 1
ATOM 3503 N N . GLU A 1 444 ? 11.609 25.297 15.523 1 95.19 444 GLU A N 1
ATOM 3504 C CA . GLU A 1 444 ? 11.562 26.75 15.445 1 95.19 444 GLU A CA 1
ATOM 3505 C C . GLU A 1 444 ? 10.508 27.312 16.391 1 95.19 444 GLU A C 1
ATOM 3507 O O . GLU A 1 444 ? 10.586 28.484 16.797 1 95.19 444 GLU A O 1
ATOM 3512 N N . LEU A 1 445 ? 9.539 26.469 16.781 1 95.62 445 LEU A N 1
ATOM 3513 C CA . LEU A 1 445 ? 8.469 26.922 17.656 1 95.62 445 LEU A CA 1
ATOM 3514 C C . LEU A 1 445 ? 9.008 27.297 19.031 1 95.62 445 LEU A C 1
ATOM 3516 O O . LEU A 1 445 ? 8.438 28.156 19.719 1 95.62 445 LEU A O 1
ATOM 3520 N N . ALA A 1 446 ? 10.102 26.656 19.422 1 93.88 446 ALA A N 1
ATOM 3521 C CA . ALA A 1 446 ? 10.727 26.984 20.703 1 93.88 446 ALA A CA 1
ATOM 3522 C C . ALA A 1 446 ? 11.094 28.469 20.766 1 93.88 446 ALA A C 1
ATOM 3524 O O . ALA A 1 446 ? 11.055 29.078 21.844 1 93.88 446 ALA A O 1
ATOM 3525 N N . TYR A 1 447 ? 11.32 29.047 19.656 1 96.44 447 TYR A N 1
ATOM 3526 C CA . TYR A 1 447 ? 11.852 30.406 19.641 1 96.44 447 TYR A CA 1
ATOM 3527 C C . TYR A 1 447 ? 10.758 31.406 19.297 1 96.44 447 TYR A C 1
ATOM 3529 O O . TYR A 1 447 ? 11.039 32.594 19.125 1 96.44 447 TYR A O 1
ATOM 3537 N N . LEU A 1 448 ? 9.602 30.953 19.156 1 96.38 448 LEU A N 1
ATOM 3538 C CA . LEU A 1 448 ? 8.438 31.828 19.109 1 96.38 448 LEU A CA 1
ATOM 3539 C C . LEU A 1 448 ? 7.723 31.844 20.453 1 96.38 448 LEU A C 1
ATOM 3541 O O . LEU A 1 448 ? 7.234 32.906 20.891 1 96.38 448 LEU A O 1
ATOM 3545 N N . PHE A 1 449 ? 7.754 30.672 21.109 1 93.5 449 PHE A N 1
ATOM 3546 C CA . PHE A 1 449 ? 6.898 30.531 22.281 1 93.5 449 PHE A CA 1
ATOM 3547 C C . PHE A 1 449 ? 7.73 30.375 23.547 1 93.5 449 PHE A C 1
ATOM 3549 O O . PHE A 1 449 ? 7.199 30.438 24.656 1 93.5 449 PHE A O 1
ATOM 3556 N N . GLY A 1 450 ? 9 30.172 23.406 1 90.19 450 GLY A N 1
ATOM 3557 C CA . GLY A 1 450 ? 9.875 30.016 24.562 1 90.19 450 GLY A CA 1
ATOM 3558 C C . GLY A 1 450 ? 9.656 28.719 25.312 1 90.19 450 GLY A C 1
ATOM 3559 O O . GLY A 1 450 ? 9.648 28.703 26.547 1 90.19 450 GLY A O 1
ATOM 3560 N N . VAL A 1 451 ? 9.352 27.719 24.547 1 86 451 VAL A N 1
ATOM 3561 C CA . VAL A 1 451 ? 9.109 26.422 25.172 1 86 451 VAL A CA 1
ATOM 3562 C C . VAL A 1 451 ? 9.898 25.328 24.438 1 86 451 VAL A C 1
ATOM 3564 O O . VAL A 1 451 ? 10.133 25.438 23.234 1 86 451 VAL A O 1
ATOM 3567 N N . GLY A 1 452 ? 10.32 24.359 25.234 1 82.25 452 GLY A N 1
ATOM 3568 C CA . GLY A 1 452 ? 10.906 23.188 24.609 1 82.25 452 GLY A CA 1
ATOM 3569 C C . GLY A 1 452 ? 9.883 22.344 23.875 1 82.25 452 GLY A C 1
ATOM 3570 O O . GLY A 1 452 ? 8.789 22.094 24.391 1 82.25 452 GLY A O 1
ATOM 3571 N N . ILE A 1 453 ? 10.195 21.828 22.734 1 80.94 453 ILE A N 1
ATOM 3572 C CA . ILE A 1 453 ? 9.25 21.109 21.891 1 80.94 453 ILE A CA 1
ATOM 3573 C C . ILE A 1 453 ? 9.398 19.609 22.109 1 80.94 453 ILE A C 1
ATOM 3575 O O . ILE A 1 453 ? 8.422 18.922 22.422 1 80.94 453 ILE A O 1
ATOM 3579 N N . LEU A 1 454 ? 10.641 19.156 22.016 1 76.19 454 LEU A N 1
ATOM 3580 C CA . LEU A 1 454 ? 10.906 17.734 22.219 1 76.19 454 LEU A CA 1
ATOM 3581 C C . LEU A 1 454 ? 11.148 17.438 23.703 1 76.19 454 LEU A C 1
ATOM 3583 O O . LEU A 1 454 ? 10.625 16.453 24.234 1 76.19 454 LEU A O 1
ATOM 3587 N N . VAL A 1 455 ? 12.016 18.266 24.281 1 78.31 455 VAL A N 1
ATOM 3588 C CA . VAL A 1 455 ? 12.312 18.188 25.703 1 78.31 455 VAL A CA 1
ATOM 3589 C C . VAL A 1 455 ? 12.453 19.594 26.297 1 78.31 455 VAL A C 1
ATOM 3591 O O . VAL A 1 455 ? 12.664 20.562 25.562 1 78.31 455 VAL A O 1
ATOM 3594 N N . ASP A 1 456 ? 12.273 19.578 27.516 1 81.69 456 ASP A N 1
ATOM 3595 C CA . ASP A 1 456 ? 12.594 20.828 28.188 1 81.69 456 ASP A CA 1
ATOM 3596 C C . ASP A 1 456 ? 14.102 21.047 28.266 1 81.69 456 ASP A C 1
ATOM 3598 O O . ASP A 1 456 ? 14.867 20.109 28.453 1 81.69 456 ASP A O 1
ATOM 3602 N N . PHE A 1 457 ? 14.469 22.297 28.047 1 84.5 457 PHE A N 1
ATOM 3603 C CA . PHE A 1 457 ? 15.883 22.672 28.141 1 84.5 457 PHE A CA 1
ATOM 3604 C C . PHE A 1 457 ? 16.031 24.125 28.562 1 84.5 457 PHE A C 1
ATOM 3606 O O . PHE A 1 457 ? 15.078 24.906 28.484 1 84.5 457 PHE A O 1
ATOM 3613 N N . LYS A 1 458 ? 17.156 24.438 29.109 1 88.94 458 LYS A N 1
ATOM 3614 C CA . LYS A 1 458 ? 17.406 25.812 29.531 1 88.94 458 LYS A CA 1
ATOM 3615 C C . LYS A 1 458 ? 17.859 26.656 28.344 1 88.94 458 LYS A C 1
ATOM 3617 O O . LYS A 1 458 ? 18.859 26.344 27.688 1 88.94 458 LYS A O 1
ATOM 3622 N N . PHE A 1 459 ? 17.094 27.719 28.141 1 93.44 459 PHE A N 1
ATOM 3623 C CA . PHE A 1 459 ? 17.484 28.656 27.094 1 93.44 459 PHE A CA 1
ATOM 3624 C C . PHE A 1 459 ? 18.734 29.438 27.484 1 93.44 459 PHE A C 1
ATOM 3626 O O . PHE A 1 459 ? 18.812 29.984 28.594 1 93.44 459 PHE A O 1
ATOM 3633 N N . ASN A 1 460 ? 19.703 29.422 26.672 1 95.81 460 ASN A N 1
ATOM 3634 C CA . ASN A 1 460 ? 20.906 30.203 26.922 1 95.81 460 ASN A CA 1
ATOM 3635 C C . ASN A 1 460 ? 20.812 31.594 26.297 1 95.81 460 ASN A C 1
ATOM 3637 O O . ASN A 1 460 ? 19.75 32 25.828 1 95.81 460 ASN A O 1
ATOM 3641 N N . GLU A 1 461 ? 21.859 32.344 26.328 1 96.94 461 GLU A N 1
ATOM 3642 C CA . GLU A 1 461 ? 21.859 33.719 25.828 1 96.94 461 GLU A CA 1
ATOM 3643 C C . GLU A 1 461 ? 21.562 33.75 24.328 1 96.94 461 GLU A C 1
ATOM 3645 O O . GLU A 1 461 ? 20.797 34.625 23.859 1 96.94 461 GLU A O 1
ATOM 3650 N N . ASP A 1 462 ? 22.156 32.875 23.625 1 97.88 462 ASP A N 1
ATOM 3651 C CA . ASP A 1 462 ? 21.922 32.781 22.188 1 97.88 462 ASP A CA 1
ATOM 3652 C C . ASP A 1 462 ? 20.469 32.438 21.891 1 97.88 462 ASP A C 1
ATOM 3654 O O . ASP A 1 462 ? 19.891 32.938 20.938 1 97.88 462 ASP A O 1
ATOM 3658 N N . ASP A 1 463 ? 19.938 31.562 22.672 1 97.38 463 ASP A N 1
ATOM 3659 C CA . ASP A 1 463 ? 18.531 31.203 22.531 1 97.38 463 ASP A CA 1
ATOM 3660 C C . ASP A 1 463 ? 17.641 32.438 22.719 1 97.38 463 ASP A C 1
ATOM 3662 O O . ASP A 1 463 ? 16.688 32.625 21.969 1 97.38 463 ASP A O 1
ATOM 3666 N N . ASN A 1 464 ? 17.938 33.156 23.719 1 96.44 464 ASN A N 1
ATOM 3667 C CA . ASN A 1 464 ? 17.156 34.375 23.984 1 96.44 464 ASN A CA 1
ATOM 3668 C C . ASN A 1 464 ? 17.281 35.375 22.844 1 96.44 464 ASN A C 1
ATOM 3670 O O . ASN A 1 464 ? 16.297 36.031 22.484 1 96.44 464 ASN A O 1
ATOM 3674 N N . LYS A 1 465 ? 18.469 35.5 22.359 1 97.62 465 LYS A N 1
ATOM 3675 C CA . LYS A 1 465 ? 18.672 36.344 21.188 1 97.62 465 LYS A CA 1
ATOM 3676 C C . LYS A 1 465 ? 17.812 35.875 20.016 1 97.62 465 LYS A C 1
ATOM 3678 O O . LYS A 1 465 ? 17.203 36.656 19.312 1 97.62 465 LYS A O 1
ATOM 3683 N N . MET A 1 466 ? 17.828 34.562 19.812 1 98.06 466 MET A N 1
ATOM 3684 C CA . MET A 1 466 ? 17.062 33.969 18.734 1 98.06 466 MET A CA 1
ATOM 3685 C C . MET A 1 466 ? 15.562 34.219 18.938 1 98.06 466 MET A C 1
ATOM 3687 O O . MET A 1 466 ? 14.844 34.5 17.984 1 98.06 466 MET A O 1
ATOM 3691 N N . ILE A 1 467 ? 15.055 34.125 20.156 1 97.19 467 ILE A N 1
ATOM 3692 C CA . ILE A 1 467 ? 13.664 34.438 20.469 1 97.19 467 ILE A CA 1
ATOM 3693 C C . ILE A 1 467 ? 13.359 35.875 20.031 1 97.19 467 ILE A C 1
ATOM 3695 O O . ILE A 1 467 ? 12.336 36.125 19.406 1 97.19 467 ILE A O 1
ATOM 3699 N N . GLY A 1 468 ? 14.258 36.75 20.359 1 96.75 468 GLY A N 1
ATOM 3700 C CA . GLY A 1 468 ? 14.086 38.156 19.969 1 96.75 468 GLY A CA 1
ATOM 3701 C C . GLY A 1 468 ? 14 38.344 18.469 1 96.75 468 GLY A C 1
ATOM 3702 O O . GLY A 1 468 ? 13.109 39.031 17.969 1 96.75 468 GLY A O 1
ATOM 3703 N N . ILE A 1 469 ? 14.906 37.688 17.75 1 97.69 469 ILE A N 1
ATOM 3704 C CA . ILE A 1 469 ? 14.977 37.812 16.297 1 97.69 469 ILE A CA 1
ATOM 3705 C C . ILE A 1 469 ? 13.695 37.25 15.672 1 97.69 469 ILE A C 1
ATOM 3707 O O . ILE A 1 469 ? 13.047 37.906 14.867 1 97.69 469 ILE A O 1
ATOM 3711 N N . MET A 1 470 ? 13.305 36.062 16.047 1 98.25 470 MET A N 1
ATOM 3712 C CA . MET A 1 470 ? 12.148 35.406 15.469 1 98.25 470 MET A CA 1
ATOM 3713 C C . MET A 1 470 ? 10.859 36.156 15.781 1 98.25 470 MET A C 1
ATOM 3715 O O . MET A 1 470 ? 10.055 36.406 14.891 1 98.25 470 MET A O 1
ATOM 3719 N N . THR A 1 471 ? 10.648 36.531 17.062 1 97.88 471 THR A N 1
ATOM 3720 C CA . THR A 1 471 ? 9.398 37.156 17.453 1 97.88 471 THR A CA 1
ATOM 3721 C C . THR A 1 471 ? 9.273 38.531 16.812 1 97.88 471 THR A C 1
ATOM 3723 O O . THR A 1 471 ? 8.172 38.969 16.453 1 97.88 471 THR A O 1
ATOM 3726 N N . GLN A 1 472 ? 10.359 39.219 16.656 1 98.19 472 GLN A N 1
ATOM 3727 C CA . GLN A 1 472 ? 10.297 40.5 16.016 1 98.19 472 GLN A CA 1
ATOM 3728 C C . GLN A 1 472 ? 9.891 40.375 14.547 1 98.19 472 GLN A C 1
ATOM 3730 O O . GLN A 1 472 ? 9.031 41.125 14.062 1 98.19 472 GLN A O 1
ATOM 3735 N N . MET A 1 473 ? 10.523 39.438 13.828 1 98.62 473 MET A N 1
ATOM 3736 C CA . MET A 1 473 ? 10.172 39.25 12.422 1 98.62 473 MET A CA 1
ATOM 3737 C C . MET A 1 473 ? 8.703 38.844 12.273 1 98.62 473 MET A C 1
ATOM 3739 O O . MET A 1 473 ? 8 39.406 11.43 1 98.62 473 MET A O 1
ATOM 3743 N N . TRP A 1 474 ? 8.211 37.938 13.047 1 98.75 474 TRP A N 1
ATOM 3744 C CA . TRP A 1 474 ? 6.84 37.438 12.953 1 98.75 474 TRP A CA 1
ATOM 3745 C C . TRP A 1 474 ? 5.844 38.531 13.328 1 98.75 474 TRP A C 1
ATOM 3747 O O . TRP A 1 474 ? 4.816 38.688 12.664 1 98.75 474 TRP A O 1
ATOM 3757 N N . THR A 1 475 ? 6.148 39.344 14.375 1 98.56 475 THR A N 1
ATOM 3758 C CA . THR A 1 475 ? 5.219 40.375 14.797 1 98.56 475 THR A CA 1
ATOM 3759 C C . THR A 1 475 ? 5.277 41.562 13.852 1 98.56 475 THR A C 1
ATOM 3761 O O . THR A 1 475 ? 4.262 42.25 13.625 1 98.56 475 THR A O 1
ATOM 3764 N N . ASN A 1 476 ? 6.465 41.906 13.281 1 98.69 476 ASN A N 1
ATOM 3765 C CA . ASN A 1 476 ? 6.531 42.906 12.211 1 98.69 476 ASN A CA 1
ATOM 3766 C C . ASN A 1 476 ? 5.629 42.531 11.047 1 98.69 476 ASN A C 1
ATOM 3768 O O . ASN A 1 476 ? 4.879 43.375 10.539 1 98.69 476 ASN A O 1
ATOM 3772 N N . PHE A 1 477 ? 5.746 41.281 10.672 1 98.5 477 PHE A N 1
ATOM 3773 C CA . PHE A 1 477 ? 4.91 40.812 9.578 1 98.5 477 PHE A CA 1
ATOM 3774 C C . PHE A 1 477 ? 3.432 40.969 9.922 1 98.5 477 PHE A C 1
ATOM 3776 O O . PHE A 1 477 ? 2.629 41.375 9.078 1 98.5 477 PHE A O 1
ATOM 3783 N N . ALA A 1 478 ? 3.059 40.562 11.141 1 98.69 478 ALA A N 1
ATOM 3784 C CA . ALA A 1 478 ? 1.669 40.688 11.578 1 98.69 478 ALA A CA 1
ATOM 3785 C C . ALA A 1 478 ? 1.203 42.125 11.586 1 98.69 478 ALA A C 1
ATOM 3787 O O . ALA A 1 478 ? 0.072 42.438 11.188 1 98.69 478 ALA A O 1
ATOM 3788 N N . LYS A 1 479 ? 2.057 43.094 11.984 1 98.12 479 LYS A N 1
ATOM 3789 C CA . LYS A 1 479 ? 1.709 44.5 12.125 1 98.12 479 LYS A CA 1
ATOM 3790 C C . LYS A 1 479 ? 1.683 45.188 10.773 1 98.12 479 LYS A C 1
ATOM 3792 O O . LYS A 1 479 ? 0.757 45.969 10.484 1 98.12 479 LYS A O 1
ATOM 3797 N N . TYR A 1 480 ? 2.701 44.844 9.945 1 97.19 480 TYR A N 1
ATOM 3798 C CA . TYR A 1 480 ? 2.957 45.75 8.812 1 97.19 480 TYR A CA 1
ATOM 3799 C C . TYR A 1 480 ? 2.881 44.969 7.496 1 97.19 480 TYR A C 1
ATOM 3801 O O . TYR A 1 480 ? 2.957 45.562 6.422 1 97.19 480 TYR A O 1
ATOM 3809 N N . GLY A 1 481 ? 2.75 43.688 7.531 1 97.25 481 GLY A N 1
ATOM 3810 C CA . GLY A 1 481 ? 2.822 42.875 6.324 1 97.25 481 GLY A CA 1
ATOM 3811 C C . GLY A 1 481 ? 4.23 42.75 5.773 1 97.25 481 GLY A C 1
ATOM 3812 O O . GLY A 1 481 ? 4.422 42.25 4.652 1 97.25 481 GLY A O 1
ATOM 3813 N N . ASP A 1 482 ? 5.188 43.219 6.477 1 97.81 482 ASP A N 1
ATOM 3814 C CA . ASP A 1 482 ? 6.605 43.219 6.141 1 97.81 482 ASP A CA 1
ATOM 3815 C C . ASP A 1 482 ? 7.457 42.844 7.352 1 97.81 482 ASP A C 1
ATOM 3817 O O . ASP A 1 482 ? 7.523 43.594 8.328 1 97.81 482 ASP A O 1
ATOM 3821 N N . PRO A 1 483 ? 8.133 41.656 7.316 1 98.44 483 PRO A N 1
ATOM 3822 C CA . PRO A 1 483 ? 8.914 41.25 8.484 1 98.44 483 PRO A CA 1
ATOM 3823 C C . PRO A 1 483 ? 10.055 42.219 8.812 1 98.44 483 PRO A C 1
ATOM 3825 O O . PRO A 1 483 ? 10.609 42.156 9.914 1 98.44 483 PRO A O 1
ATOM 3828 N N . ASN A 1 484 ? 10.359 43.156 7.926 1 97.69 484 ASN A N 1
ATOM 3829 C CA . ASN A 1 484 ? 11.461 44.062 8.109 1 97.69 484 ASN A CA 1
ATOM 3830 C C . ASN A 1 484 ? 11.062 45.25 8.984 1 97.69 484 ASN A C 1
ATOM 3832 O O . ASN A 1 484 ? 11.914 46.031 9.445 1 97.69 484 ASN A O 1
ATOM 3836 N N . GLY A 1 485 ? 9.82 45.438 9.195 1 96.44 485 GLY A N 1
ATOM 3837 C CA . GLY A 1 485 ? 9.328 46.562 9.969 1 96.44 485 GLY A CA 1
ATOM 3838 C C . GLY A 1 485 ? 8.758 47.688 9.109 1 96.44 485 GLY A C 1
ATOM 3839 O O . GLY A 1 485 ? 8.383 47.438 7.957 1 96.44 485 GLY A O 1
ATOM 3840 N N . ASP A 1 486 ? 8.531 48.719 9.773 1 95.19 486 ASP A N 1
ATOM 3841 C CA . ASP A 1 486 ? 7.98 49.906 9.148 1 95.19 486 ASP A CA 1
ATOM 3842 C C . ASP A 1 486 ? 8.945 51.094 9.266 1 95.19 486 ASP A C 1
ATOM 3844 O O . ASP A 1 486 ? 9.312 51.5 10.375 1 95.19 486 ASP A O 1
ATOM 3848 N N . PRO A 1 487 ? 9.281 51.656 8.172 1 92.19 487 PRO A N 1
ATOM 3849 C CA . PRO A 1 487 ? 10.227 52.781 8.203 1 92.19 487 PRO A CA 1
ATOM 3850 C C . PRO A 1 487 ? 9.75 53.938 9.094 1 92.19 487 PRO A C 1
ATOM 3852 O O . PRO A 1 487 ? 10.57 54.688 9.625 1 92.19 487 PRO A O 1
ATOM 3855 N N . SER A 1 488 ? 8.477 54.094 9.211 1 93.38 488 SER A N 1
ATOM 3856 C CA . SER A 1 488 ? 7.938 55.156 10.047 1 93.38 488 SER A CA 1
ATOM 3857 C C . SER A 1 488 ? 8.055 54.812 11.531 1 93.38 488 SER A C 1
ATOM 3859 O O . SER A 1 488 ? 7.824 55.656 12.391 1 93.38 488 SER A O 1
ATOM 3861 N N . LYS A 1 489 ? 8.461 53.594 11.797 1 93.56 489 LYS A N 1
ATOM 3862 C CA . LYS A 1 489 ? 8.711 53.094 13.156 1 93.56 489 LYS A CA 1
ATOM 3863 C C . LYS A 1 489 ? 10.109 52.531 13.281 1 93.56 489 LYS A C 1
ATOM 3865 O O . LYS A 1 489 ? 10.281 51.312 13.273 1 93.56 489 LYS A O 1
ATOM 3870 N N . PRO A 1 490 ? 11.047 53.312 13.547 1 91.31 490 PRO A N 1
ATOM 3871 C CA . PRO A 1 490 ? 12.445 52.875 13.492 1 91.31 490 PRO A CA 1
ATOM 3872 C C . PRO A 1 490 ? 12.75 51.719 14.438 1 91.31 490 PRO A C 1
ATOM 3874 O O . PRO A 1 490 ? 13.625 50.906 14.148 1 91.31 490 PRO A O 1
ATOM 3877 N N . GLU A 1 491 ? 12.07 51.656 15.547 1 89.44 491 GLU A N 1
ATOM 3878 C CA . GLU A 1 491 ? 12.32 50.594 16.531 1 89.44 491 GLU A CA 1
ATOM 3879 C C . GLU A 1 491 ? 11.945 49.219 15.977 1 89.44 491 GLU A C 1
ATOM 3881 O O . GLU A 1 491 ? 12.367 48.188 16.516 1 89.44 491 GLU A O 1
ATOM 3886 N N . SER A 1 492 ? 11.18 49.25 14.969 1 92.81 492 SER A N 1
ATOM 3887 C CA . SER A 1 492 ? 10.719 48 14.398 1 92.81 492 SER A CA 1
ATOM 3888 C C . SER A 1 492 ? 11.68 47.5 13.336 1 92.81 492 SER A C 1
ATOM 3890 O O . SER A 1 492 ? 11.586 46.344 12.906 1 92.81 492 SER A O 1
ATOM 3892 N N . ILE A 1 493 ? 12.664 48.312 12.945 1 94.75 493 ILE A N 1
ATOM 3893 C CA . ILE A 1 493 ? 13.523 48 11.805 1 94.75 493 ILE A CA 1
ATOM 3894 C C . ILE A 1 493 ? 14.578 46.969 12.219 1 94.75 493 ILE A C 1
ATOM 3896 O O . ILE A 1 493 ? 15.203 47.094 13.266 1 94.75 493 ILE A O 1
ATOM 3900 N N . LEU A 1 494 ? 14.695 45.938 11.438 1 94.5 494 LEU A N 1
ATOM 3901 C CA . LEU A 1 494 ? 15.695 44.875 11.656 1 94.5 494 LEU A CA 1
ATOM 3902 C C . LEU A 1 494 ? 17.062 45.312 11.117 1 94.5 494 LEU A C 1
ATOM 3904 O O . LEU A 1 494 ? 17.141 46.125 10.172 1 94.5 494 LEU A O 1
ATOM 3908 N N . PRO A 1 495 ? 18.094 44.812 11.727 1 94.06 495 PRO A N 1
ATOM 3909 C CA . PRO A 1 495 ? 19.438 45.188 11.258 1 94.06 495 PRO A CA 1
ATOM 3910 C C . PRO A 1 495 ? 19.844 44.438 9.992 1 94.06 495 PRO A C 1
ATOM 3912 O O . PRO A 1 495 ? 21 44.469 9.586 1 94.06 495 PRO A O 1
ATOM 3915 N N . PHE A 1 496 ? 19.016 43.656 9.414 1 95.94 496 PHE A N 1
ATOM 3916 C CA . PHE A 1 496 ? 19.172 42.969 8.133 1 95.94 496 PHE A CA 1
ATOM 3917 C C . PHE A 1 496 ? 17.906 43.094 7.297 1 95.94 496 PHE A C 1
ATOM 3919 O O . PHE A 1 496 ? 16.875 43.562 7.785 1 95.94 496 PHE A O 1
ATOM 3926 N N . GLN A 1 497 ? 18 42.719 6.012 1 96.38 497 GLN A N 1
ATOM 3927 C CA . GLN A 1 497 ? 16.844 42.812 5.117 1 96.38 497 GLN A CA 1
ATOM 3928 C C . GLN A 1 497 ? 16.375 41.438 4.66 1 96.38 497 GLN A C 1
ATOM 3930 O O . GLN A 1 497 ? 17.188 40.625 4.184 1 96.38 497 GLN A O 1
ATOM 3935 N N . TRP A 1 498 ? 15.125 41.156 4.883 1 98.38 498 TRP A N 1
ATOM 3936 C CA . TRP A 1 498 ? 14.469 39.969 4.344 1 98.38 498 TRP A CA 1
ATOM 3937 C C . TRP A 1 498 ? 13.766 40.281 3.027 1 98.38 498 TRP A C 1
ATOM 3939 O O . TRP A 1 498 ? 12.719 40.938 3.02 1 98.38 498 TRP A O 1
ATOM 3949 N N . GLU A 1 499 ? 14.32 39.812 1.953 1 97.81 499 GLU A N 1
ATOM 3950 C CA . GLU A 1 499 ? 13.758 40.062 0.63 1 97.81 499 GLU A CA 1
ATOM 3951 C C . GLU A 1 499 ? 12.703 39.031 0.271 1 97.81 499 GLU A C 1
ATOM 3953 O O . GLU A 1 499 ? 12.906 37.844 0.5 1 97.81 499 GLU A O 1
ATOM 3958 N N . ALA A 1 500 ? 11.586 39.5 -0.261 1 97.62 500 ALA A N 1
ATOM 3959 C CA . ALA A 1 500 ? 10.547 38.562 -0.727 1 97.62 500 ALA A CA 1
ATOM 3960 C C . ALA A 1 500 ? 10.992 37.812 -1.976 1 97.62 500 ALA A C 1
ATOM 3962 O O . ALA A 1 500 ? 11.805 38.312 -2.754 1 97.62 500 ALA A O 1
ATOM 3963 N N . ALA A 1 501 ? 10.469 36.656 -2.143 1 97 501 ALA A N 1
ATOM 3964 C CA . ALA A 1 501 ? 10.688 35.906 -3.385 1 97 501 ALA A CA 1
ATOM 3965 C C . ALA A 1 501 ? 10.094 36.656 -4.578 1 97 501 ALA A C 1
ATOM 3967 O O . ALA A 1 501 ? 9.117 37.406 -4.43 1 97 501 ALA A O 1
ATOM 3968 N N . SER A 1 502 ? 10.703 36.594 -5.75 1 96.56 502 SER A N 1
ATOM 3969 C CA . SER A 1 502 ? 10.242 37.219 -6.98 1 96.56 502 SER A CA 1
ATOM 3970 C C . SER A 1 502 ? 10.352 36.25 -8.164 1 96.56 502 SER A C 1
ATOM 3972 O O . SER A 1 502 ? 10.938 35.188 -8.047 1 96.56 502 SER A O 1
ATOM 3974 N N . ASN A 1 503 ? 9.734 36.625 -9.234 1 95.56 503 ASN A N 1
ATOM 3975 C CA . ASN A 1 503 ? 9.852 35.812 -10.438 1 95.56 503 ASN A CA 1
ATOM 3976 C C . ASN A 1 503 ? 11.305 35.656 -10.891 1 95.56 503 ASN A C 1
ATOM 3978 O O . ASN A 1 503 ? 11.695 34.625 -11.438 1 95.56 503 ASN A O 1
ATOM 3982 N N . GLU A 1 504 ? 12.055 36.656 -10.617 1 95.81 504 GLU A N 1
ATOM 3983 C CA . GLU A 1 504 ? 13.469 36.625 -10.984 1 95.81 504 GLU A CA 1
ATOM 3984 C C . GLU A 1 504 ? 14.266 35.75 -10.023 1 95.81 504 GLU A C 1
ATOM 3986 O O . GLU A 1 504 ? 15.219 35.062 -10.43 1 95.81 504 GLU A O 1
ATOM 3991 N N . HIS A 1 505 ? 13.852 35.719 -8.766 1 96.44 505 HIS A N 1
ATOM 3992 C CA . HIS A 1 505 ? 14.523 34.938 -7.734 1 96.44 505 HIS A CA 1
ATOM 3993 C C . HIS A 1 505 ? 13.523 34.156 -6.891 1 96.44 505 HIS A C 1
ATOM 3995 O O . HIS A 1 505 ? 13.414 34.406 -5.684 1 96.44 505 HIS A O 1
ATOM 4001 N N . PRO A 1 506 ? 12.844 33.188 -7.508 1 95.81 506 PRO A N 1
ATOM 4002 C CA . PRO A 1 506 ? 11.773 32.469 -6.809 1 95.81 506 PRO A CA 1
ATOM 4003 C C . PRO A 1 506 ? 12.305 31.562 -5.695 1 95.81 506 PRO A C 1
ATOM 4005 O O . PRO A 1 506 ? 11.531 31.062 -4.879 1 95.81 506 PRO A O 1
ATOM 4008 N N . ARG A 1 507 ? 13.68 31.375 -5.602 1 96.25 507 ARG A N 1
ATOM 4009 C CA . ARG A 1 507 ? 14.242 30.438 -4.637 1 96.25 507 ARG A CA 1
ATOM 4010 C C . ARG A 1 507 ? 15.055 31.172 -3.572 1 96.25 507 ARG A C 1
ATOM 4012 O O . ARG A 1 507 ? 15.781 30.547 -2.799 1 96.25 507 ARG A O 1
ATOM 4019 N N . ARG A 1 508 ? 14.969 32.438 -3.576 1 97.44 508 ARG A N 1
ATOM 4020 C CA . ARG A 1 508 ? 15.633 33.25 -2.557 1 97.44 508 ARG A CA 1
ATOM 4021 C C . ARG A 1 508 ? 14.93 33.125 -1.209 1 97.44 508 ARG A C 1
ATOM 4023 O O . ARG A 1 508 ? 13.695 33.094 -1.143 1 97.44 508 ARG A O 1
ATOM 4030 N N . TYR A 1 509 ? 15.758 33.031 -0.128 1 98.5 509 TYR A N 1
ATOM 4031 C CA . TYR A 1 509 ? 15.195 32.812 1.201 1 98.5 509 TYR A CA 1
ATOM 4032 C C . TYR A 1 509 ? 16.094 33.438 2.275 1 98.5 509 TYR A C 1
ATOM 4034 O O . TYR A 1 509 ? 17.25 33.75 2.016 1 98.5 509 TYR A O 1
ATOM 4042 N N . LEU A 1 510 ? 15.531 33.688 3.367 1 98.81 510 LEU A N 1
ATOM 4043 C CA . LEU A 1 510 ? 16.312 34.094 4.523 1 98.81 510 LEU A CA 1
ATOM 4044 C C . LEU A 1 510 ? 16.75 32.906 5.359 1 98.81 510 LEU A C 1
ATOM 4046 O O . LEU A 1 510 ? 15.906 32.125 5.832 1 98.81 510 LEU A O 1
ATOM 4050 N N . SER A 1 511 ? 18.062 32.688 5.492 1 98.69 511 SER A N 1
ATOM 4051 C CA . SER A 1 511 ? 18.594 31.781 6.492 1 98.69 511 SER A CA 1
ATOM 4052 C C . SER A 1 511 ? 18.531 32.375 7.891 1 98.69 511 SER A C 1
ATOM 4054 O O . SER A 1 511 ? 19.25 33.344 8.188 1 98.69 511 SER A O 1
ATOM 4056 N N . ILE A 1 512 ? 17.656 31.906 8.719 1 98.75 512 ILE A N 1
ATOM 4057 C CA . ILE A 1 512 ? 17.453 32.469 10.047 1 98.75 512 ILE A CA 1
ATOM 4058 C C . ILE A 1 512 ? 18.391 31.797 11.047 1 98.75 512 ILE A C 1
ATOM 4060 O O . ILE A 1 512 ? 18.219 30.625 11.367 1 98.75 512 ILE A O 1
ATOM 4064 N N . LYS A 1 513 ? 19.312 32.438 11.492 1 98.31 513 LYS A N 1
ATOM 4065 C CA . LYS A 1 513 ? 20.312 32.125 12.5 1 98.31 513 LYS A CA 1
ATOM 4066 C C . LYS A 1 513 ? 20.688 33.344 13.328 1 98.31 513 LYS A C 1
ATOM 4068 O O . LYS A 1 513 ? 19.984 34.375 13.273 1 98.31 513 LYS A O 1
ATOM 4073 N N . LEU A 1 514 ? 21.719 33.281 14.172 1 97.69 514 LEU A N 1
ATOM 4074 C CA . LEU A 1 514 ? 22.031 34.406 15.047 1 97.69 514 LEU A CA 1
ATOM 4075 C C . LEU A 1 514 ? 22.375 35.625 14.234 1 97.69 514 LEU A C 1
ATOM 4077 O O . LEU A 1 514 ? 22.078 36.75 14.648 1 97.69 514 LEU A O 1
ATOM 4081 N N . ALA A 1 515 ? 22.969 35.406 13.078 1 97.56 515 ALA A N 1
ATOM 4082 C CA . ALA A 1 515 ? 23.188 36.438 12.07 1 97.56 515 ALA A CA 1
ATOM 4083 C C . ALA A 1 515 ? 22.484 36.094 10.766 1 97.56 515 ALA A C 1
ATOM 4085 O O . ALA A 1 515 ? 23.094 35.531 9.844 1 97.56 515 ALA A O 1
ATOM 4086 N N . PRO A 1 516 ? 21.188 36.469 10.664 1 98.44 516 PRO A N 1
ATOM 4087 C CA . PRO A 1 516 ? 20.406 36.062 9.484 1 98.44 516 PRO A CA 1
ATOM 4088 C C . PRO A 1 516 ? 21 36.594 8.18 1 98.44 516 PRO A C 1
ATOM 4090 O O . PRO A 1 516 ? 21.562 37.688 8.148 1 98.44 516 PRO A O 1
ATOM 4093 N N . GLU A 1 517 ? 20.906 35.844 7.098 1 97.94 517 GLU A N 1
ATOM 4094 C CA . GLU A 1 517 ? 21.453 36.25 5.805 1 97.94 517 GLU A CA 1
ATOM 4095 C C . GLU A 1 517 ? 20.594 35.719 4.656 1 97.94 517 GLU A C 1
ATOM 4097 O O . GLU A 1 517 ? 20.062 34.594 4.738 1 97.94 517 GLU A O 1
ATOM 4102 N N . MET A 1 518 ? 20.453 36.531 3.617 1 98.31 518 MET A N 1
ATOM 4103 C CA . MET A 1 518 ? 19.766 36.062 2.408 1 98.31 518 MET A CA 1
ATOM 4104 C C . MET A 1 518 ? 20.625 35.062 1.658 1 98.31 518 MET A C 1
ATOM 4106 O O . MET A 1 518 ? 21.844 35.219 1.546 1 98.31 518 MET A O 1
ATOM 4110 N N . LYS A 1 519 ? 19.984 34 1.233 1 98.06 519 LYS A N 1
ATOM 4111 C CA . LYS A 1 519 ? 20.656 32.969 0.427 1 98.06 519 LYS A CA 1
ATOM 4112 C C . LYS A 1 519 ? 19.797 32.594 -0.778 1 98.06 519 LYS A C 1
ATOM 4114 O O . LYS A 1 519 ? 18.609 32.906 -0.831 1 98.06 519 LYS A O 1
ATOM 4119 N N . ASP A 1 520 ? 20.391 32.062 -1.751 1 97.31 520 ASP A N 1
ATOM 4120 C CA . ASP A 1 520 ? 19.797 31.578 -3.002 1 97.31 520 ASP A CA 1
ATOM 4121 C C . ASP A 1 520 ? 20.688 30.547 -3.68 1 97.31 520 ASP A C 1
ATOM 4123 O O . ASP A 1 520 ? 21.859 30.812 -3.947 1 97.31 520 ASP A O 1
ATOM 4127 N N . PRO A 1 521 ? 20.203 29.344 -3.857 1 97.75 521 PRO A N 1
ATOM 4128 C CA . PRO A 1 521 ? 18.812 28.906 -3.873 1 97.75 521 PRO A CA 1
ATOM 4129 C C . PRO A 1 521 ? 18.406 28.172 -2.592 1 97.75 521 PRO A C 1
ATOM 4131 O O . PRO A 1 521 ? 19.266 27.656 -1.877 1 97.75 521 PRO A O 1
ATOM 4134 N N . PHE A 1 522 ? 17.141 28.109 -2.389 1 97.75 522 PHE A N 1
ATOM 4135 C CA . PHE A 1 522 ? 16.516 27.406 -1.271 1 97.75 522 PHE A CA 1
ATOM 4136 C C . PHE A 1 522 ? 16.859 25.922 -1.309 1 97.75 522 PHE A C 1
ATOM 4138 O O . PHE A 1 522 ? 16.766 25.281 -2.359 1 97.75 522 PHE A O 1
ATOM 4145 N N . GLN A 1 523 ? 17.406 25.406 -0.187 1 97.31 523 GLN A N 1
ATOM 4146 C CA . GLN A 1 523 ? 17.812 24.016 -0.035 1 97.31 523 GLN A CA 1
ATOM 4147 C C . GLN A 1 523 ? 18.703 23.578 -1.19 1 97.31 523 GLN A C 1
ATOM 4149 O O . GLN A 1 523 ? 18.531 22.484 -1.739 1 97.31 523 GLN A O 1
ATOM 4154 N N . GLU A 1 524 ? 19.531 24.469 -1.634 1 96.25 524 GLU A N 1
ATOM 4155 C CA . GLU A 1 524 ? 20.547 24.219 -2.643 1 96.25 524 GLU A CA 1
ATOM 4156 C C . GLU A 1 524 ? 19.938 23.875 -3.992 1 96.25 524 GLU A C 1
ATOM 4158 O O . GLU A 1 524 ? 20.562 23.219 -4.824 1 96.25 524 GLU A O 1
ATOM 4163 N N . GLY A 1 525 ? 18.609 24.188 -4.164 1 96.56 525 GLY A N 1
ATOM 4164 C CA . GLY A 1 525 ? 17.938 23.984 -5.438 1 96.56 525 GLY A CA 1
ATOM 4165 C C . GLY A 1 525 ? 17.531 22.547 -5.676 1 96.56 525 GLY A C 1
ATOM 4166 O O . GLY A 1 525 ? 17.047 22.203 -6.758 1 96.56 525 GLY A O 1
ATOM 4167 N N . ARG A 1 526 ? 17.672 21.656 -4.676 1 96.69 526 ARG A N 1
ATOM 4168 C CA . ARG A 1 526 ? 17.438 20.234 -4.852 1 96.69 526 ARG A CA 1
ATOM 4169 C C . ARG A 1 526 ? 15.977 19.953 -5.215 1 96.69 526 ARG A C 1
ATOM 4171 O O . ARG A 1 526 ? 15.68 19.016 -5.953 1 96.69 526 ARG A O 1
ATOM 4178 N N . SER A 1 527 ? 15.109 20.797 -4.773 1 91.75 527 SER A N 1
ATOM 4179 C CA . SER A 1 527 ? 13.672 20.594 -4.922 1 91.75 527 SER A CA 1
ATOM 4180 C C . SER A 1 527 ? 13.258 20.641 -6.391 1 91.75 527 SER A C 1
ATOM 4182 O O . SER A 1 527 ? 12.188 20.141 -6.754 1 91.75 527 SER A O 1
ATOM 4184 N N . GLU A 1 528 ? 14.016 21.266 -7.211 1 94.44 528 GLU A N 1
ATOM 4185 C CA . GLU A 1 528 ? 13.648 21.469 -8.609 1 94.44 528 GLU A CA 1
ATOM 4186 C C . GLU A 1 528 ? 13.445 20.125 -9.312 1 94.44 528 GLU A C 1
ATOM 4188 O O . GLU A 1 528 ? 12.523 19.969 -10.117 1 94.44 528 GLU A O 1
ATOM 4193 N N . PHE A 1 529 ? 14.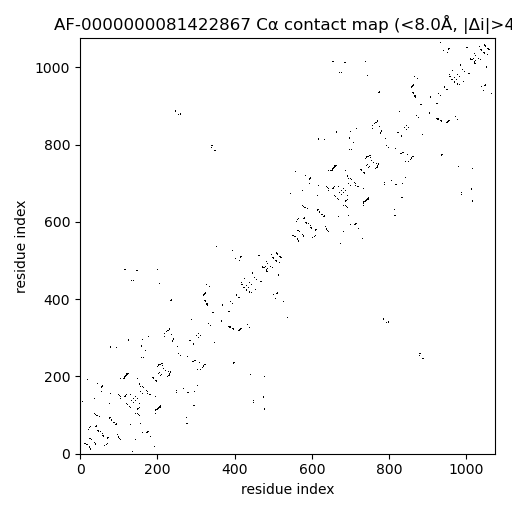32 19.203 -9 1 95.94 529 PHE A N 1
ATOM 4194 C CA . PHE A 1 529 ? 14.195 17.891 -9.617 1 95.94 529 PHE A CA 1
ATOM 4195 C C . PHE A 1 529 ? 12.844 17.266 -9.289 1 95.94 529 PHE A C 1
ATOM 4197 O O . PHE A 1 529 ? 12.141 16.797 -10.195 1 95.94 529 PHE A O 1
ATOM 4204 N N . TRP A 1 530 ? 12.484 17.234 -8.062 1 94.75 530 TRP A N 1
ATOM 4205 C CA . TRP A 1 530 ? 11.266 16.578 -7.605 1 94.75 530 TRP A CA 1
ATOM 4206 C C . TRP A 1 530 ? 10.023 17.312 -8.102 1 94.75 530 TRP A C 1
ATOM 4208 O O . TRP A 1 530 ? 9.016 16.688 -8.43 1 94.75 530 TRP A O 1
ATOM 4218 N N . ARG A 1 531 ? 10.078 18.609 -8.141 1 91.81 531 ARG A N 1
ATOM 4219 C CA . ARG A 1 531 ? 8.969 19.406 -8.664 1 91.81 531 ARG A CA 1
ATOM 4220 C C . ARG A 1 531 ? 8.734 19.094 -10.141 1 91.81 531 ARG A C 1
ATOM 4222 O O . ARG A 1 531 ? 7.586 18.969 -10.578 1 91.81 531 ARG A O 1
ATOM 4229 N N . ASN A 1 532 ? 9.766 18.938 -10.875 1 90.19 532 ASN A N 1
ATOM 4230 C CA . ASN A 1 532 ? 9.672 18.641 -12.305 1 90.19 532 ASN A CA 1
ATOM 4231 C C . ASN A 1 532 ? 9.164 17.234 -12.547 1 90.19 532 ASN A C 1
ATOM 4233 O O . ASN A 1 532 ? 8.453 16.984 -13.523 1 90.19 532 ASN A O 1
ATOM 4237 N N . LEU A 1 533 ? 9.617 16.312 -11.719 1 90.88 533 LEU A N 1
ATOM 4238 C CA . LEU A 1 533 ? 9.172 14.938 -11.828 1 90.88 533 LEU A CA 1
ATOM 4239 C C . LEU A 1 533 ? 7.648 14.844 -11.711 1 90.88 533 LEU A C 1
ATOM 4241 O O . LEU A 1 533 ? 7.008 14.125 -12.484 1 90.88 533 LEU A O 1
ATOM 4245 N N . LYS A 1 534 ? 7.07 15.516 -10.836 1 82.25 534 LYS A N 1
ATOM 4246 C CA . LYS A 1 534 ? 5.629 15.508 -10.602 1 82.25 534 LYS A CA 1
ATOM 4247 C C . LYS A 1 534 ? 4.883 16.141 -11.773 1 82.25 534 LYS A C 1
ATOM 4249 O O . LYS A 1 534 ? 3.771 15.727 -12.109 1 82.25 534 LYS A O 1
ATOM 4254 N N . ARG A 1 535 ? 5.438 17.094 -12.383 1 74.62 535 ARG A N 1
ATOM 4255 C CA . ARG A 1 535 ? 4.801 17.797 -13.5 1 74.62 535 ARG A CA 1
ATOM 4256 C C . ARG A 1 535 ? 4.723 16.891 -14.727 1 74.62 535 ARG A C 1
ATOM 4258 O O . ARG A 1 535 ? 3.803 17.031 -15.539 1 74.62 535 ARG A O 1
ATOM 4265 N N . HIS A 1 536 ? 5.633 15.914 -14.727 1 68.31 536 HIS A N 1
ATOM 4266 C CA . HIS A 1 536 ? 5.66 15.031 -15.891 1 68.31 536 HIS A CA 1
ATOM 4267 C C . HIS A 1 536 ? 4.574 13.961 -15.789 1 68.31 536 HIS A C 1
ATOM 4269 O O . HIS A 1 536 ? 4.172 13.391 -16.812 1 68.31 536 HIS A O 1
ATOM 4275 N N . LEU A 1 537 ? 4.152 13.609 -14.602 1 60.53 537 LEU A N 1
ATOM 4276 C CA . LEU A 1 537 ? 3.102 12.609 -14.461 1 60.53 537 LEU A CA 1
ATOM 4277 C C . LEU A 1 537 ? 1.725 13.227 -14.68 1 60.53 537 LEU A C 1
ATOM 4279 O O . LEU A 1 537 ? 0.741 12.508 -14.875 1 60.53 537 LEU A O 1
ATOM 4283 N N . ARG A 1 538 ? 1.713 14.57 -14.562 1 51.56 538 ARG A N 1
ATOM 4284 C CA . ARG A 1 538 ? 0.435 15.25 -14.75 1 51.56 538 ARG A CA 1
ATOM 4285 C C . ARG A 1 538 ? 0.188 15.555 -16.219 1 51.56 538 ARG A C 1
ATOM 4287 O O . ARG A 1 538 ? 1.124 15.859 -16.969 1 51.56 538 ARG A O 1
ATOM 4294 N N . MET B 1 1 ? 2.648 -41.219 12.961 1 22.73 1 MET B N 1
ATOM 4295 C CA . MET B 1 1 ? 1.889 -41.406 11.734 1 22.73 1 MET B CA 1
ATOM 4296 C C . MET B 1 1 ? 2.613 -40.812 10.539 1 22.73 1 MET B C 1
ATOM 4298 O O . MET B 1 1 ? 3.271 -39.781 10.664 1 22.73 1 MET B O 1
ATOM 4302 N N . GLY B 1 2 ? 2.881 -41.688 9.484 1 30.89 2 GLY B N 1
ATOM 4303 C CA . GLY B 1 2 ? 3.738 -41.906 8.328 1 30.89 2 GLY B CA 1
ATOM 4304 C C . GLY B 1 2 ? 3.484 -40.906 7.207 1 30.89 2 GLY B C 1
ATOM 4305 O O . GLY B 1 2 ? 2.393 -40.875 6.637 1 30.89 2 GLY B O 1
ATOM 4306 N N . ASN B 1 3 ? 3.9 -39.812 7.242 1 36.66 3 ASN B N 1
ATOM 4307 C CA . ASN B 1 3 ? 3.969 -38.75 6.258 1 36.66 3 ASN B CA 1
ATOM 4308 C C . ASN B 1 3 ? 4.324 -39.281 4.871 1 36.66 3 ASN B C 1
ATOM 4310 O O . ASN B 1 3 ? 5.457 -39.688 4.637 1 36.66 3 ASN B O 1
ATOM 4314 N N . SER B 1 4 ? 3.674 -40.281 4.156 1 42.31 4 SER B N 1
ATOM 4315 C CA . SER B 1 4 ? 4.363 -41.156 3.199 1 42.31 4 SER B CA 1
ATOM 4316 C C . SER B 1 4 ? 4.621 -40.406 1.886 1 42.31 4 SER B C 1
ATOM 4318 O O . SER B 1 4 ? 3.684 -39.938 1.234 1 42.31 4 SER B O 1
ATOM 4320 N N . ILE B 1 5 ? 5.551 -39.438 1.841 1 51.84 5 ILE B N 1
ATOM 4321 C CA . ILE B 1 5 ? 6.059 -39.281 0.483 1 51.84 5 ILE B CA 1
ATOM 4322 C C . ILE B 1 5 ? 6.039 -40.625 -0.235 1 51.84 5 ILE B C 1
ATOM 4324 O O . ILE B 1 5 ? 6.422 -41.625 0.339 1 51.84 5 ILE B O 1
ATOM 4328 N N . ASN B 1 6 ? 5.078 -40.75 -1.2 1 57.88 6 ASN B N 1
ATOM 4329 C CA . ASN B 1 6 ? 4.895 -41.969 -1.975 1 57.88 6 ASN B CA 1
ATOM 4330 C C . ASN B 1 6 ? 6.121 -42.281 -2.832 1 57.88 6 ASN B C 1
ATOM 4332 O O . ASN B 1 6 ? 6.125 -42 -4.035 1 57.88 6 ASN B O 1
ATOM 4336 N N . LEU B 1 7 ? 7.227 -42.406 -2.014 1 63.59 7 LEU B N 1
ATOM 4337 C CA . LEU B 1 7 ? 8.445 -42.781 -2.713 1 63.59 7 LEU B CA 1
ATOM 4338 C C . LEU B 1 7 ? 8.641 -44.312 -2.68 1 63.59 7 LEU B C 1
ATOM 4340 O O . LEU B 1 7 ? 8.25 -44.969 -1.71 1 63.59 7 LEU B O 1
ATOM 4344 N N . PHE B 1 8 ? 9.086 -44.781 -3.742 1 61.69 8 PHE B N 1
ATOM 4345 C CA . PHE B 1 8 ? 9.352 -46.188 -3.836 1 61.69 8 PHE B CA 1
ATOM 4346 C C . PHE B 1 8 ? 10.398 -46.625 -2.811 1 61.69 8 PHE B C 1
ATOM 4348 O O . PHE B 1 8 ? 11.469 -46.031 -2.721 1 61.69 8 PHE B O 1
ATOM 4355 N N . HIS B 1 9 ? 10.039 -47.531 -1.826 1 61.72 9 HIS B N 1
ATOM 4356 C CA . HIS B 1 9 ? 11 -48.031 -0.853 1 61.72 9 HIS B CA 1
ATOM 4357 C C . HIS B 1 9 ? 11.375 -49.469 -1.15 1 61.72 9 HIS B C 1
ATOM 4359 O O . HIS B 1 9 ? 12.266 -50.031 -0.5 1 61.72 9 HIS B O 1
ATOM 4365 N N . GLY B 1 10 ? 10.836 -50.125 -2.205 1 60.94 10 GLY B N 1
ATOM 4366 C CA . GLY B 1 10 ? 11.133 -51.531 -2.453 1 60.94 10 GLY B CA 1
ATOM 4367 C C . GLY B 1 10 ? 12.438 -51.75 -3.195 1 60.94 10 GLY B C 1
ATOM 4368 O O . GLY B 1 10 ? 13.188 -50.812 -3.428 1 60.94 10 GLY B O 1
ATOM 4369 N N . PRO B 1 11 ? 12.805 -53 -3.344 1 66.44 11 PRO B N 1
ATOM 4370 C CA . PRO B 1 11 ? 14.023 -53.312 -4.098 1 66.44 11 PRO B CA 1
ATOM 4371 C C . PRO B 1 11 ? 14.086 -52.594 -5.441 1 66.44 11 PRO B C 1
ATOM 4373 O O . PRO B 1 11 ? 13.055 -52.438 -6.102 1 66.44 11 PRO B O 1
ATOM 4376 N N . GLU B 1 12 ? 15.211 -52.062 -5.691 1 75.75 12 GLU B N 1
ATOM 4377 C CA . GLU B 1 12 ? 15.398 -51.281 -6.926 1 75.75 12 GLU B CA 1
ATOM 4378 C C . GLU B 1 12 ? 15.547 -52.219 -8.125 1 75.75 12 GLU B C 1
ATOM 4380 O O . GLU B 1 12 ? 16.5 -53 -8.195 1 75.75 12 GLU B O 1
ATOM 4385 N N . VAL B 1 13 ? 14.539 -52.312 -8.898 1 86.62 13 VAL B N 1
ATOM 4386 C CA . VAL B 1 13 ? 14.602 -53 -10.188 1 86.62 13 VAL B CA 1
ATOM 4387 C C . VAL B 1 13 ? 14.883 -51.969 -11.289 1 86.62 13 VAL B C 1
ATOM 4389 O O . VAL B 1 13 ? 14.164 -50.969 -11.414 1 86.62 13 VAL B O 1
ATOM 4392 N N . PRO B 1 14 ? 16 -52.25 -12.031 1 93.06 14 PRO B N 1
ATOM 4393 C CA . PRO B 1 14 ? 16.312 -51.281 -13.078 1 93.06 14 PRO B CA 1
ATOM 4394 C C . PRO B 1 14 ? 15.266 -51.25 -14.18 1 93.06 14 PRO B C 1
ATOM 4396 O O . PRO B 1 14 ? 14.672 -52.281 -14.516 1 93.06 14 PRO B O 1
ATOM 4399 N N . SER B 1 15 ? 15.023 -50.156 -14.719 1 94.69 15 SER B N 1
ATOM 4400 C CA . SER B 1 15 ? 14.172 -49.969 -15.891 1 94.69 15 SER B CA 1
ATOM 4401 C C . SER B 1 15 ? 14.875 -50.406 -17.156 1 94.69 15 SER B C 1
ATOM 4403 O O . SER B 1 15 ? 16.031 -50.844 -17.125 1 94.69 15 SER B O 1
ATOM 4405 N N . ARG B 1 16 ? 14.148 -50.312 -18.25 1 95.5 16 ARG B N 1
ATOM 4406 C CA . ARG B 1 16 ? 14.82 -50.406 -19.547 1 95.5 16 ARG B CA 1
ATOM 4407 C C . ARG B 1 16 ? 15.781 -49.25 -19.75 1 95.5 16 ARG B C 1
ATOM 4409 O O . ARG B 1 16 ? 15.633 -48.188 -19.125 1 95.5 16 ARG B O 1
ATOM 4416 N N . GLU B 1 17 ? 16.75 -49.438 -20.547 1 97.12 17 GLU B N 1
ATOM 4417 C CA . GLU B 1 17 ? 17.641 -48.344 -20.969 1 97.12 17 GLU B CA 1
ATOM 4418 C C . GLU B 1 17 ? 17.047 -47.594 -22.156 1 97.12 17 GLU B C 1
ATOM 4420 O O . GLU B 1 17 ? 16.578 -48.219 -23.109 1 97.12 17 GLU B O 1
ATOM 4425 N N . VAL B 1 18 ? 17.016 -46.344 -22.109 1 97.88 18 VAL B N 1
ATOM 4426 C CA . VAL B 1 18 ? 16.516 -45.5 -23.203 1 97.88 18 VAL B CA 1
ATOM 4427 C C . VAL B 1 18 ? 17.641 -44.594 -23.703 1 97.88 18 VAL B C 1
ATOM 4429 O O . VAL B 1 18 ? 18.531 -44.219 -22.938 1 97.88 18 VAL B O 1
ATOM 4432 N N . THR B 1 19 ? 17.641 -44.281 -24.984 1 97.88 19 THR B N 1
ATOM 4433 C CA . THR B 1 19 ? 18.625 -43.406 -25.594 1 97.88 19 THR B CA 1
ATOM 4434 C C . THR B 1 19 ? 18 -42.094 -26.016 1 97.88 19 THR B C 1
ATOM 4436 O O . THR B 1 19 ? 17.125 -42.062 -26.891 1 97.88 19 THR B O 1
ATOM 4439 N N . THR B 1 20 ? 18.422 -41.031 -25.359 1 97.94 20 THR B N 1
ATOM 4440 C CA . THR B 1 20 ? 17.969 -39.719 -25.719 1 97.94 20 THR B CA 1
ATOM 4441 C C . THR B 1 20 ? 19 -38.969 -26.562 1 97.94 20 THR B C 1
ATOM 4443 O O . THR B 1 20 ? 20.078 -39.531 -26.844 1 97.94 20 THR B O 1
ATOM 4446 N N . LYS B 1 21 ? 18.625 -37.719 -26.969 1 97.12 21 LYS B N 1
ATOM 4447 C CA . LYS B 1 21 ? 19.547 -36.844 -27.672 1 97.12 21 LYS B CA 1
ATOM 4448 C C . LYS B 1 21 ? 20.828 -36.625 -26.875 1 97.12 21 LYS B C 1
ATOM 4450 O O . LYS B 1 21 ? 21.891 -36.406 -27.453 1 97.12 21 LYS B O 1
ATOM 4455 N N . TYR B 1 22 ? 20.781 -36.812 -25.547 1 98.06 22 TYR B N 1
ATOM 4456 C CA . TYR B 1 22 ? 21.891 -36.406 -24.703 1 98.06 22 TYR B CA 1
ATOM 4457 C C . TYR B 1 22 ? 22.641 -37.594 -24.141 1 98.06 22 TYR B C 1
ATOM 4459 O O . TYR B 1 22 ? 23.75 -37.469 -23.609 1 98.06 22 TYR B O 1
ATOM 4467 N N . GLY B 1 23 ? 22 -38.781 -24.234 1 98.12 23 GLY B N 1
ATOM 4468 C CA . GLY B 1 23 ? 22.672 -39.969 -23.734 1 98.12 23 GLY B CA 1
ATOM 4469 C C . GLY B 1 23 ? 21.703 -41.031 -23.234 1 98.12 23 GLY B C 1
ATOM 4470 O O . GLY B 1 23 ? 20.484 -40.875 -23.359 1 98.12 23 GLY B O 1
ATOM 4471 N N . LYS B 1 24 ? 22.312 -42.125 -22.703 1 98.5 24 LYS B N 1
ATOM 4472 C CA . LYS B 1 24 ? 21.531 -43.25 -22.219 1 98.5 24 LYS B CA 1
ATOM 4473 C C . LYS B 1 24 ? 21.078 -43 -20.766 1 98.5 24 LYS B C 1
ATOM 4475 O O . LYS B 1 24 ? 21.812 -42.438 -19.969 1 98.5 24 LYS B O 1
ATOM 4480 N N . ILE B 1 25 ? 19.906 -43.5 -20.5 1 98.62 25 ILE B N 1
ATOM 4481 C CA . ILE B 1 25 ? 19.328 -43.312 -19.172 1 98.62 25 ILE B CA 1
ATOM 4482 C C . ILE B 1 25 ? 18.734 -44.625 -18.703 1 98.62 25 ILE B C 1
ATOM 4484 O O . ILE B 1 25 ? 18.078 -45.344 -19.469 1 98.62 25 ILE B O 1
ATOM 4488 N N . VAL B 1 26 ? 18.969 -45 -17.438 1 97.94 26 VAL B N 1
ATOM 4489 C CA . VAL B 1 26 ? 18.312 -46.125 -16.781 1 97.94 26 VAL B CA 1
ATOM 4490 C C . VAL B 1 26 ? 17.656 -45.625 -15.484 1 97.94 26 VAL B C 1
ATOM 4492 O O . VAL B 1 26 ? 18.281 -44.969 -14.672 1 97.94 26 VAL B O 1
ATOM 4495 N N . GLY B 1 27 ? 16.422 -45.875 -15.414 1 96.44 27 GLY B N 1
ATOM 4496 C CA . GLY B 1 27 ? 15.688 -45.531 -14.211 1 96.44 27 GLY B CA 1
ATOM 4497 C C . GLY B 1 27 ? 15.352 -46.75 -13.359 1 96.44 27 GLY B C 1
ATOM 4498 O O . GLY B 1 27 ? 16.172 -47.656 -13.195 1 96.44 27 GLY B O 1
ATOM 4499 N N . ARG B 1 28 ? 14.156 -46.656 -12.719 1 93.25 28 ARG B N 1
ATOM 4500 C CA . ARG B 1 28 ? 13.648 -47.75 -11.891 1 93.25 28 ARG B CA 1
ATOM 4501 C C . ARG B 1 28 ? 12.344 -48.281 -12.453 1 93.25 28 ARG B C 1
ATOM 4503 O O . ARG B 1 28 ? 11.516 -47.531 -12.969 1 93.25 28 ARG B O 1
ATOM 4510 N N . ARG B 1 29 ? 12.203 -49.562 -12.305 1 93.12 29 ARG B N 1
ATOM 4511 C CA . ARG B 1 29 ? 10.93 -50.188 -12.664 1 93.12 29 ARG B CA 1
ATOM 4512 C C . ARG B 1 29 ? 10.047 -50.375 -11.43 1 93.12 29 ARG B C 1
ATOM 4514 O O . ARG B 1 29 ? 10.477 -50.938 -10.43 1 93.12 29 ARG B O 1
ATOM 4521 N N . MET B 1 30 ? 9.031 -49.75 -11.516 1 82.94 30 MET B N 1
ATOM 4522 C CA . MET B 1 30 ? 8.031 -49.906 -10.461 1 82.94 30 MET B CA 1
ATOM 4523 C C . MET B 1 30 ? 7.051 -51.031 -10.812 1 82.94 30 MET B C 1
ATOM 4525 O O . MET B 1 30 ? 6.41 -51 -11.867 1 82.94 30 MET B O 1
ATOM 4529 N N . ILE B 1 31 ? 7.105 -52.094 -10.047 1 66.5 31 ILE B N 1
ATOM 4530 C CA . ILE B 1 31 ? 6.281 -53.281 -10.281 1 66.5 31 ILE B CA 1
ATOM 4531 C C . ILE B 1 31 ? 4.973 -53.156 -9.5 1 66.5 31 ILE B C 1
ATOM 4533 O O . ILE B 1 31 ? 4.98 -52.969 -8.289 1 66.5 31 ILE B O 1
ATOM 4537 N N . GLN B 1 32 ? 3.936 -52.875 -10.203 1 64.81 32 GLN B N 1
ATOM 4538 C CA . GLN B 1 32 ? 2.617 -52.781 -9.586 1 64.81 32 GLN B CA 1
ATOM 4539 C C . GLN B 1 32 ? 1.944 -54.156 -9.547 1 64.81 32 GLN B C 1
ATOM 4541 O O . GLN B 1 32 ? 2.406 -55.094 -10.188 1 64.81 32 GLN B O 1
ATOM 4546 N N . LYS B 1 33 ? 1.064 -54.406 -8.57 1 58.06 33 LYS B N 1
ATOM 4547 C CA . LYS B 1 33 ? 0.308 -55.656 -8.477 1 58.06 33 LYS B CA 1
ATOM 4548 C C . LYS B 1 33 ? -0.322 -56.031 -9.812 1 58.06 33 LYS B C 1
ATOM 4550 O O . LYS B 1 33 ? -0.505 -57.188 -10.117 1 58.06 33 LYS B O 1
ATOM 4555 N N . SER B 1 34 ? -0.709 -54.938 -10.461 1 57.5 34 SER B N 1
ATOM 4556 C CA . SER B 1 34 ? -1.293 -55.188 -11.773 1 57.5 34 SER B CA 1
ATOM 4557 C C . SER B 1 34 ? -0.212 -55.469 -12.82 1 57.5 34 SER B C 1
ATOM 4559 O O . SER B 1 34 ? 0.952 -55.094 -12.617 1 57.5 34 SER B O 1
ATOM 4561 N N . ASP B 1 35 ? -0.077 -56.594 -13.406 1 65.12 35 ASP B N 1
ATOM 4562 C CA . ASP B 1 35 ? 0.822 -57 -14.484 1 65.12 35 ASP B CA 1
ATOM 4563 C C . ASP B 1 35 ? 1.252 -55.781 -15.305 1 65.12 35 ASP B C 1
ATOM 4565 O O . ASP B 1 35 ? 2.033 -55.906 -16.25 1 65.12 35 ASP B O 1
ATOM 4569 N N . ARG B 1 36 ? 0.796 -54.469 -14.945 1 82.94 36 ARG B N 1
ATOM 4570 C CA . ARG B 1 36 ? 1.21 -53.25 -15.68 1 82.94 36 ARG B CA 1
ATOM 4571 C C . ARG B 1 36 ? 2.357 -52.562 -14.969 1 82.94 36 ARG B C 1
ATOM 4573 O O . ARG B 1 36 ? 2.16 -51.938 -13.906 1 82.94 36 ARG B O 1
ATOM 4580 N N . MET B 1 37 ? 3.52 -52.656 -15.43 1 89.5 37 MET B N 1
ATOM 4581 C CA . MET B 1 37 ? 4.75 -52.094 -14.867 1 89.5 37 MET B CA 1
ATOM 4582 C C . MET B 1 37 ? 5.035 -50.719 -15.445 1 89.5 37 MET B C 1
ATOM 4584 O O . MET B 1 37 ? 4.602 -50.375 -16.547 1 89.5 37 MET B O 1
ATOM 4588 N N . VAL B 1 38 ? 5.613 -49.875 -14.625 1 94.44 38 VAL B N 1
ATOM 4589 C CA . VAL B 1 38 ? 5.953 -48.531 -15 1 94.44 38 VAL B CA 1
ATOM 4590 C C . VAL B 1 38 ? 7.445 -48.281 -14.773 1 94.44 38 VAL B C 1
ATOM 4592 O O . VAL B 1 38 ? 8 -48.688 -13.75 1 94.44 38 VAL B O 1
ATOM 4595 N N . ASP B 1 39 ? 8.117 -47.75 -15.734 1 95.94 39 ASP B N 1
ATOM 4596 C CA . ASP B 1 39 ? 9.477 -47.25 -15.562 1 95.94 39 ASP B CA 1
ATOM 4597 C C . ASP B 1 39 ? 9.484 -45.812 -15.117 1 95.94 39 ASP B C 1
ATOM 4599 O O . ASP B 1 39 ? 8.828 -44.969 -15.727 1 95.94 39 ASP B O 1
ATOM 4603 N N . ALA B 1 40 ? 10.156 -45.531 -14.039 1 95.81 40 ALA B N 1
ATOM 4604 C CA . ALA B 1 40 ? 10.359 -44.188 -13.547 1 95.81 40 ALA B CA 1
ATOM 4605 C C . ALA B 1 40 ? 11.797 -43.719 -13.742 1 95.81 40 ALA B C 1
ATOM 4607 O O . ALA B 1 40 ? 12.734 -44.375 -13.281 1 95.81 40 ALA B O 1
ATOM 4608 N N . PHE B 1 41 ? 12 -42.688 -14.508 1 97.31 41 PHE B N 1
ATOM 4609 C CA . PHE B 1 41 ? 13.281 -42.031 -14.672 1 97.31 41 PHE B CA 1
ATOM 4610 C C . PHE B 1 41 ? 13.305 -40.719 -13.906 1 97.31 41 PHE B C 1
ATOM 4612 O O . PHE B 1 41 ? 12.617 -39.75 -14.281 1 97.31 41 PHE B O 1
ATOM 4619 N N . LEU B 1 42 ? 14.094 -40.656 -12.82 1 95.38 42 LEU B N 1
ATOM 4620 C CA . LEU B 1 42 ? 14.078 -39.5 -11.906 1 95.38 42 LEU B CA 1
ATOM 4621 C C . LEU B 1 42 ? 15.344 -38.688 -12.039 1 95.38 42 LEU B C 1
ATOM 4623 O O . LEU B 1 42 ? 16.438 -39.219 -12.234 1 95.38 42 LEU B O 1
ATOM 4627 N N . GLY B 1 43 ? 15.18 -37.312 -11.961 1 96.38 43 GLY B N 1
ATOM 4628 C CA . GLY B 1 43 ? 16.328 -36.406 -11.883 1 96.38 43 GLY B CA 1
ATOM 4629 C C . GLY B 1 43 ? 17.094 -36.312 -13.188 1 96.38 43 GLY B C 1
ATOM 4630 O O . GLY B 1 43 ? 18.328 -36.281 -13.195 1 96.38 43 GLY B O 1
ATOM 4631 N N . ILE B 1 44 ? 16.438 -36.281 -14.297 1 98.38 44 ILE B N 1
ATOM 4632 C CA . ILE B 1 44 ? 17.062 -36.125 -15.602 1 98.38 44 ILE B CA 1
ATOM 4633 C C . ILE B 1 44 ? 17.391 -34.656 -15.844 1 98.38 44 ILE B C 1
ATOM 4635 O O . ILE B 1 44 ? 16.5 -33.812 -15.812 1 98.38 44 ILE B O 1
ATOM 4639 N N . PRO B 1 45 ? 18.641 -34.281 -16.047 1 98.38 45 PRO B N 1
ATOM 4640 C CA . PRO B 1 45 ? 18.922 -32.875 -16.359 1 98.38 45 PRO B CA 1
ATOM 4641 C C . PRO B 1 45 ? 18.406 -32.438 -17.719 1 98.38 45 PRO B C 1
ATOM 4643 O O . PRO B 1 45 ? 18.688 -33.094 -18.734 1 98.38 45 PRO B O 1
ATOM 4646 N N . PHE B 1 46 ? 17.672 -31.438 -17.812 1 98.56 46 PHE B N 1
ATOM 4647 C CA . PHE B 1 46 ? 17.234 -30.938 -19.109 1 98.56 46 PHE B CA 1
ATOM 4648 C C . PHE B 1 46 ? 17.922 -29.609 -19.453 1 98.56 46 PHE B C 1
ATOM 4650 O O . PHE B 1 46 ? 17.719 -29.062 -20.531 1 98.56 46 PHE B O 1
ATOM 4657 N N . ALA B 1 47 ? 18.766 -29.109 -18.531 1 98.69 47 ALA B N 1
ATOM 4658 C CA . ALA B 1 47 ? 19.531 -27.891 -18.719 1 98.69 47 ALA B CA 1
ATOM 4659 C C . ALA B 1 47 ? 20.875 -27.969 -18 1 98.69 47 ALA B C 1
ATOM 4661 O O . ALA B 1 47 ? 21.047 -28.781 -17.094 1 98.69 47 ALA B O 1
ATOM 4662 N N . LYS B 1 48 ? 21.828 -27.125 -18.469 1 98.44 48 LYS B N 1
ATOM 4663 C CA . LYS B 1 48 ? 23.016 -26.891 -17.656 1 98.44 48 LYS B CA 1
ATOM 4664 C C . LYS B 1 48 ? 22.656 -26.266 -16.312 1 98.44 48 LYS B C 1
ATOM 4666 O O . LYS B 1 48 ? 21.672 -25.531 -16.203 1 98.44 48 LYS B O 1
ATOM 4671 N N . PRO B 1 49 ? 23.484 -26.656 -15.25 1 98.06 49 PRO B N 1
ATOM 4672 C CA . PRO B 1 49 ? 23.234 -25.938 -13.984 1 98.06 49 PRO B CA 1
ATOM 4673 C C . PRO B 1 49 ? 23.234 -24.422 -14.156 1 98.06 49 PRO B C 1
ATOM 4675 O O . PRO B 1 49 ? 24.172 -23.859 -14.719 1 98.06 49 PRO B O 1
ATOM 4678 N N . PRO B 1 50 ? 22.156 -23.766 -13.766 1 98.06 50 PRO B N 1
ATOM 4679 C CA . PRO B 1 50 ? 22.062 -22.312 -13.922 1 98.06 50 PRO B CA 1
ATOM 4680 C C . PRO B 1 50 ? 22.766 -21.547 -12.812 1 98.06 50 PRO B C 1
ATOM 4682 O O . PRO B 1 50 ? 22.156 -20.719 -12.141 1 98.06 50 PRO B O 1
ATOM 4685 N N . VAL B 1 51 ? 24.047 -21.734 -12.586 1 97.31 51 VAL B N 1
ATOM 4686 C CA . VAL B 1 51 ? 24.844 -21.172 -11.5 1 97.31 51 VAL B CA 1
ATOM 4687 C C . VAL B 1 51 ? 25.859 -20.188 -12.07 1 97.31 51 VAL B C 1
ATOM 4689 O O . VAL B 1 51 ? 26.094 -20.156 -13.281 1 97.31 51 VAL B O 1
ATOM 4692 N N . ALA B 1 52 ? 26.406 -19.391 -11.297 1 95.75 52 ALA B N 1
ATOM 4693 C CA . ALA B 1 52 ? 27.453 -18.453 -11.656 1 95.75 52 ALA B CA 1
ATOM 4694 C C . ALA B 1 52 ? 27.062 -17.609 -12.867 1 95.75 52 ALA B C 1
ATOM 4696 O O . ALA B 1 52 ? 26 -17 -12.883 1 95.75 52 ALA B O 1
ATOM 4697 N N . GLU B 1 53 ? 27.719 -17.75 -13.953 1 95.75 53 GLU B N 1
ATOM 4698 C CA . GLU B 1 53 ? 27.5 -16.906 -15.125 1 95.75 53 GLU B CA 1
ATOM 4699 C C . GLU B 1 53 ? 26.141 -17.203 -15.766 1 95.75 53 GLU B C 1
ATOM 4701 O O . GLU B 1 53 ? 25.609 -16.375 -16.5 1 95.75 53 GLU B O 1
ATOM 4706 N N . LEU B 1 54 ? 25.594 -18.359 -15.43 1 98 54 LEU B N 1
ATOM 4707 C CA . LEU B 1 54 ? 24.328 -18.734 -16.047 1 98 54 LEU B CA 1
ATOM 4708 C C . LEU B 1 54 ? 23.156 -18.344 -15.148 1 98 54 LEU B C 1
ATOM 4710 O O . LEU B 1 54 ? 22 -18.5 -15.531 1 98 54 LEU B O 1
ATOM 4714 N N . ARG B 1 55 ? 23.531 -17.812 -13.906 1 96.88 55 ARG B N 1
ATOM 4715 C CA . ARG B 1 55 ? 22.469 -17.234 -13.086 1 96.88 55 ARG B CA 1
ATOM 4716 C C . ARG B 1 55 ? 21.844 -16.016 -13.781 1 96.88 55 ARG B C 1
ATOM 4718 O O . ARG B 1 55 ? 22.562 -15.164 -14.305 1 96.88 55 ARG B O 1
ATOM 4725 N N . PHE B 1 56 ? 20.516 -15.922 -13.859 1 98.25 56 PHE B N 1
ATOM 4726 C CA . PHE B 1 56 ? 19.703 -14.852 -14.43 1 98.25 56 PHE B CA 1
ATOM 4727 C C . PHE B 1 56 ? 19.797 -14.859 -15.953 1 98.25 56 PHE B C 1
ATOM 4729 O O . PHE B 1 56 ? 19.656 -13.82 -16.594 1 98.25 56 PHE B O 1
ATOM 4736 N N . LYS B 1 57 ? 20.109 -15.984 -16.469 1 98.12 57 LYS B N 1
ATOM 4737 C CA . LYS B 1 57 ? 20.125 -16.172 -17.922 1 98.12 57 LYS B CA 1
ATOM 4738 C C . LYS B 1 57 ? 19.125 -17.25 -18.344 1 98.12 57 LYS B C 1
ATOM 4740 O O . LYS B 1 57 ? 18.75 -18.109 -17.562 1 98.12 57 LYS B O 1
ATOM 4745 N N . LYS B 1 58 ? 18.688 -17.141 -19.578 1 98.44 58 LYS B N 1
ATOM 4746 C CA . LYS B 1 58 ? 17.906 -18.219 -20.172 1 98.44 58 LYS B CA 1
ATOM 4747 C C . LYS B 1 58 ? 18.609 -19.562 -20 1 98.44 58 LYS B C 1
ATOM 4749 O O . LYS B 1 58 ? 19.844 -19.641 -20.094 1 98.44 58 LYS B O 1
ATOM 4754 N N . PRO B 1 59 ? 17.797 -20.578 -19.734 1 98.75 59 PRO B N 1
ATOM 4755 C CA . PRO B 1 59 ? 18.453 -21.891 -19.594 1 98.75 59 PRO B CA 1
ATOM 4756 C C . PRO B 1 59 ? 19.109 -22.375 -20.891 1 98.75 59 PRO B C 1
ATOM 4758 O O . PRO B 1 59 ? 18.672 -21.984 -21.984 1 98.75 59 PRO B O 1
ATOM 4761 N N . VAL B 1 60 ? 20.141 -23.156 -20.672 1 98.31 60 VAL B N 1
ATOM 4762 C CA . VAL B 1 60 ? 20.891 -23.734 -21.781 1 98.31 60 VAL B CA 1
ATOM 4763 C C . VAL B 1 60 ? 20.781 -25.25 -21.734 1 98.31 60 VAL B C 1
ATOM 4765 O O . VAL B 1 60 ? 20.859 -25.859 -20.672 1 98.31 60 VAL B O 1
ATOM 4768 N N . PRO B 1 61 ? 20.562 -25.906 -22.891 1 98.38 61 PRO B N 1
ATOM 4769 C CA . PRO B 1 61 ? 20.484 -27.375 -22.891 1 98.38 61 PRO B CA 1
ATOM 4770 C C . PRO B 1 61 ? 21.688 -28.031 -22.234 1 98.38 61 PRO B C 1
ATOM 4772 O O . PRO B 1 61 ? 22.797 -27.469 -22.234 1 98.38 61 PRO B O 1
ATOM 4775 N N . PRO B 1 62 ? 21.469 -29.172 -21.734 1 98 62 PRO B N 1
ATOM 4776 C CA . PRO B 1 62 ? 22.594 -29.859 -21.109 1 98 62 PRO B CA 1
ATOM 4777 C C . PRO B 1 62 ? 23.609 -30.375 -22.125 1 98 62 PRO B C 1
ATOM 4779 O O . PRO B 1 62 ? 23.312 -30.453 -23.312 1 98 62 PRO B O 1
ATOM 4782 N N . GLU B 1 63 ? 24.812 -30.688 -21.594 1 96.94 63 GLU B N 1
ATOM 4783 C CA . GLU B 1 63 ? 25.781 -31.391 -22.422 1 96.94 63 GLU B CA 1
ATOM 4784 C C . GLU B 1 63 ? 25.422 -32.875 -22.547 1 96.94 63 GLU B C 1
ATOM 4786 O O . GLU B 1 63 ? 24.938 -33.5 -21.594 1 96.94 63 GLU B O 1
ATOM 4791 N N . PRO B 1 64 ? 25.719 -33.406 -23.719 1 97.56 64 PRO B N 1
ATOM 4792 C CA . PRO B 1 64 ? 25.531 -34.844 -23.812 1 97.56 64 PRO B CA 1
ATOM 4793 C C . PRO B 1 64 ? 26.422 -35.625 -22.828 1 97.56 64 PRO B C 1
ATOM 4795 O O . PRO B 1 64 ? 27.5 -35.156 -22.453 1 97.56 64 PRO B O 1
ATOM 4798 N N . TRP B 1 65 ? 25.938 -36.688 -22.422 1 97.31 65 TRP B N 1
ATOM 4799 C CA . TRP B 1 65 ? 26.75 -37.531 -21.547 1 97.31 65 TRP B CA 1
ATOM 4800 C C . TRP B 1 65 ? 27.062 -38.875 -22.219 1 97.31 65 TRP B C 1
ATOM 4802 O O . TRP B 1 65 ? 26.234 -39.406 -22.969 1 97.31 65 TRP B O 1
ATOM 4812 N N . SER B 1 66 ? 28.25 -39.438 -21.922 1 95.69 66 SER B N 1
ATOM 4813 C CA . SER B 1 66 ? 28.719 -40.656 -22.578 1 95.69 66 SER B CA 1
ATOM 4814 C C . SER B 1 66 ? 28.312 -41.906 -21.766 1 95.69 66 SER B C 1
ATOM 4816 O O . SER B 1 66 ? 27.938 -42.938 -22.344 1 95.69 66 SER B O 1
ATOM 4818 N N . ASP B 1 67 ? 28.391 -41.719 -20.453 1 96.31 67 ASP B N 1
ATOM 4819 C CA . ASP B 1 67 ? 28.016 -42.844 -19.594 1 96.31 67 ASP B CA 1
ATOM 4820 C C . ASP B 1 67 ? 26.5 -42.875 -19.359 1 96.31 67 ASP B C 1
ATOM 4822 O O . ASP B 1 67 ? 25.828 -41.844 -19.453 1 96.31 67 ASP B O 1
ATOM 4826 N N . THR B 1 68 ? 26.062 -44.062 -19.094 1 97.56 68 THR B N 1
ATOM 4827 C CA . THR B 1 68 ? 24.641 -44.188 -18.797 1 97.56 68 THR B CA 1
ATOM 4828 C C . THR B 1 68 ? 24.281 -43.438 -17.531 1 97.56 68 THR B C 1
ATOM 4830 O O . THR B 1 68 ? 24.922 -43.594 -16.484 1 97.56 68 THR B O 1
ATOM 4833 N N . LEU B 1 69 ? 23.312 -42.5 -17.656 1 98 69 LEU B N 1
ATOM 4834 C CA . LEU B 1 69 ? 22.797 -41.781 -16.5 1 98 69 LEU B CA 1
ATOM 4835 C C . LEU B 1 69 ? 21.891 -42.688 -15.664 1 98 69 LEU B C 1
ATOM 4837 O O . LEU B 1 69 ? 20.906 -43.219 -16.172 1 98 69 LEU B O 1
ATOM 4841 N N . HIS B 1 70 ? 22.156 -42.844 -14.375 1 96.75 70 HIS B N 1
ATOM 4842 C CA . HIS B 1 70 ? 21.281 -43.562 -13.461 1 96.75 70 HIS B CA 1
ATOM 4843 C C . HIS B 1 70 ? 20.266 -42.625 -12.812 1 96.75 70 HIS B C 1
ATOM 4845 O O . HIS B 1 70 ? 20.562 -42 -11.805 1 96.75 70 HIS B O 1
ATOM 4851 N N . ALA B 1 71 ? 19.156 -42.625 -13.367 1 96.31 71 ALA B N 1
ATOM 4852 C CA . ALA B 1 71 ? 18.094 -41.688 -12.969 1 96.31 71 ALA B CA 1
ATOM 4853 C C . ALA B 1 71 ? 17.125 -42.375 -11.992 1 96.31 71 ALA B C 1
ATOM 4855 O O . ALA B 1 71 ? 15.922 -42.438 -12.25 1 96.31 71 ALA B O 1
ATOM 4856 N N . THR B 1 72 ? 17.609 -42.75 -10.773 1 93.62 72 THR B N 1
ATOM 4857 C CA . THR B 1 72 ? 16.828 -43.562 -9.852 1 93.62 72 THR B CA 1
ATOM 4858 C C . THR B 1 72 ? 16.391 -42.75 -8.633 1 93.62 72 THR B C 1
ATOM 4860 O O . THR B 1 72 ? 15.633 -43.25 -7.793 1 93.62 72 THR B O 1
ATOM 4863 N N . LYS B 1 73 ? 16.906 -41.531 -8.5 1 91.19 73 LYS B N 1
ATOM 4864 C CA . LYS B 1 73 ? 16.562 -40.656 -7.391 1 91.19 73 LYS B CA 1
ATOM 4865 C C . LYS B 1 73 ? 16.219 -39.25 -7.883 1 91.19 73 LYS B C 1
ATOM 4867 O O . LYS B 1 73 ? 16.75 -38.812 -8.891 1 91.19 73 LYS B O 1
ATOM 4872 N N . PHE B 1 74 ? 15.336 -38.656 -7.117 1 92.81 74 PHE B N 1
ATOM 4873 C CA . PHE B 1 74 ? 15.023 -37.281 -7.43 1 92.81 74 PHE B CA 1
ATOM 4874 C C . PHE B 1 74 ? 16.266 -36.406 -7.285 1 92.81 74 PHE B C 1
ATOM 4876 O O . PHE B 1 74 ? 17.078 -36.625 -6.387 1 92.81 74 PHE B O 1
ATOM 4883 N N . ALA B 1 75 ? 16.328 -35.406 -8.172 1 94.25 75 ALA B N 1
ATOM 4884 C CA . ALA B 1 75 ? 17.375 -34.375 -8.031 1 94.25 75 ALA B CA 1
ATOM 4885 C C . ALA B 1 75 ? 16.938 -33.281 -7.055 1 94.25 75 ALA B C 1
ATOM 4887 O O . ALA B 1 75 ? 15.883 -33.375 -6.438 1 94.25 75 ALA B O 1
ATOM 4888 N N . SER B 1 76 ? 17.766 -32.312 -6.852 1 93.62 76 SER B N 1
ATOM 4889 C CA . SER B 1 76 ? 17.547 -31.266 -5.879 1 93.62 76 SER B CA 1
ATOM 4890 C C . SER B 1 76 ? 16.328 -30.422 -6.246 1 93.62 76 SER B C 1
ATOM 4892 O O . SER B 1 76 ? 16.047 -30.203 -7.426 1 93.62 76 SER B O 1
ATOM 4894 N N . ARG B 1 77 ? 15.656 -29.938 -5.207 1 94.19 77 ARG B N 1
ATOM 4895 C CA . ARG B 1 77 ? 14.633 -28.906 -5.387 1 94.19 77 ARG B CA 1
ATOM 4896 C C . ARG B 1 77 ? 15.273 -27.547 -5.637 1 94.19 77 ARG B C 1
ATOM 4898 O O . ARG B 1 77 ? 16.453 -27.344 -5.367 1 94.19 77 ARG B O 1
ATOM 4905 N N . CYS B 1 78 ? 14.5 -26.688 -6.184 1 96.31 78 CYS B N 1
ATOM 4906 C CA . CYS B 1 78 ? 15.023 -25.359 -6.422 1 96.31 78 CYS B CA 1
ATOM 4907 C C . CYS B 1 78 ? 15.047 -24.547 -5.133 1 96.31 78 CYS B C 1
ATOM 4909 O O . CYS B 1 78 ? 14.289 -24.812 -4.207 1 96.31 78 CYS B O 1
ATOM 4911 N N . VAL B 1 79 ? 15.852 -23.531 -5.047 1 96.31 79 VAL B N 1
ATOM 4912 C CA . VAL B 1 79 ? 16.094 -22.703 -3.873 1 96.31 79 VAL B CA 1
ATOM 4913 C C . VAL B 1 79 ? 14.797 -22.016 -3.453 1 96.31 79 VAL B C 1
ATOM 4915 O O . VAL B 1 79 ? 14.172 -21.297 -4.25 1 96.31 79 VAL B O 1
ATOM 4918 N N . GLN B 1 80 ? 14.336 -22.203 -2.18 1 94.31 80 GLN B N 1
ATOM 4919 C CA . GLN B 1 80 ? 13.102 -21.672 -1.62 1 94.31 80 GLN B CA 1
ATOM 4920 C C . GLN B 1 80 ? 13.141 -21.688 -0.095 1 94.31 80 GLN B C 1
ATOM 4922 O O . GLN B 1 80 ? 13.969 -22.375 0.505 1 94.31 80 GLN B O 1
ATOM 4927 N N . LEU B 1 81 ? 12.289 -20.844 0.514 1 90 81 LEU B N 1
ATOM 4928 C CA . LEU B 1 81 ? 12.047 -20.938 1.949 1 90 81 LEU B CA 1
ATOM 4929 C C . LEU B 1 81 ? 10.797 -21.781 2.234 1 90 81 LEU B C 1
ATOM 4931 O O . LEU B 1 81 ? 9.688 -21.391 1.871 1 90 81 LEU B O 1
ATOM 4935 N N . ASP B 1 82 ? 11 -22.844 2.809 1 81.56 82 ASP B N 1
ATOM 4936 C CA . ASP B 1 82 ? 9.883 -23.734 3.104 1 81.56 82 ASP B CA 1
ATOM 4937 C C . ASP B 1 82 ? 9.008 -23.156 4.219 1 81.56 82 ASP B C 1
ATOM 4939 O O . ASP B 1 82 ? 9.516 -22.656 5.215 1 81.56 82 ASP B O 1
ATOM 4943 N N . PRO B 1 83 ? 7.711 -23.109 3.934 1 72.94 83 PRO B N 1
ATOM 4944 C CA . PRO B 1 83 ? 6.879 -22.734 5.078 1 72.94 83 PRO B CA 1
ATOM 4945 C C . PRO B 1 83 ? 7.004 -23.719 6.246 1 72.94 83 PRO B C 1
ATOM 4947 O O . PRO B 1 83 ? 7.309 -24.891 6.043 1 72.94 83 PRO B O 1
ATOM 4950 N N . PHE B 1 84 ? 6.859 -23.156 7.426 1 58.34 84 PHE B N 1
ATOM 4951 C CA . PHE B 1 84 ? 7.047 -23.938 8.633 1 58.34 84 PHE B CA 1
ATOM 4952 C C . PHE B 1 84 ? 6.16 -25.188 8.609 1 58.34 84 PHE B C 1
ATOM 4954 O O . PHE B 1 84 ? 6.562 -26.25 9.086 1 58.34 84 PHE B O 1
ATOM 4961 N N . PHE B 1 85 ? 5.004 -24.984 8.078 1 55.53 85 PHE B N 1
ATOM 4962 C CA . PHE B 1 85 ? 4.066 -26.094 8.188 1 55.53 85 PHE B CA 1
ATOM 4963 C C . PHE B 1 85 ? 4.309 -27.125 7.086 1 55.53 85 PHE B C 1
ATOM 4965 O O . PHE B 1 85 ? 3.682 -28.188 7.07 1 55.53 85 PHE B O 1
ATOM 4972 N N . PHE B 1 86 ? 5.148 -26.656 6.211 1 55.66 86 PHE B N 1
ATOM 4973 C CA . PHE B 1 86 ? 5.473 -27.625 5.168 1 55.66 86 PHE B CA 1
ATOM 4974 C C . PHE B 1 86 ? 6.684 -28.453 5.566 1 55.66 86 PHE B C 1
ATOM 4976 O O . PHE B 1 86 ? 7.398 -28.969 4.703 1 55.66 86 PHE B O 1
ATOM 4983 N N . VAL B 1 87 ? 7.059 -28.344 6.84 1 45.94 87 VAL B N 1
ATOM 4984 C CA . VAL B 1 87 ? 8.273 -28.969 7.355 1 45.94 87 VAL B CA 1
ATOM 4985 C C . VAL B 1 87 ? 8.375 -30.406 6.852 1 45.94 87 VAL B C 1
ATOM 4987 O O . VAL B 1 87 ? 9.477 -30.891 6.574 1 45.94 87 VAL B O 1
ATOM 4990 N N . LYS B 1 88 ? 7.324 -30.969 6.918 1 46.12 88 LYS B N 1
ATOM 4991 C CA . LYS B 1 88 ? 7.379 -32.375 6.625 1 46.12 88 LYS B CA 1
ATOM 4992 C C . LYS B 1 88 ? 8.016 -32.656 5.262 1 46.12 88 LYS B C 1
ATOM 4994 O O . LYS B 1 88 ? 8.617 -33.688 5.039 1 46.12 88 LYS B O 1
ATOM 4999 N N . TYR B 1 89 ? 7.902 -31.625 4.422 1 48.75 89 TYR B N 1
ATOM 5000 C CA . TYR B 1 89 ? 8.312 -31.922 3.053 1 48.75 89 TYR B CA 1
ATOM 5001 C C . TYR B 1 89 ? 9.758 -31.484 2.811 1 48.75 89 TYR B C 1
ATOM 5003 O O . TYR B 1 89 ? 10.133 -31.156 1.684 1 48.75 89 TYR B O 1
ATOM 5011 N N . LYS B 1 90 ? 10.375 -31.25 3.883 1 54.41 90 LYS B N 1
ATOM 5012 C CA . LYS B 1 90 ? 11.773 -31.047 3.543 1 54.41 90 LYS B CA 1
ATOM 5013 C C . LYS B 1 90 ? 12.297 -32.156 2.646 1 54.41 90 LYS B C 1
ATOM 5015 O O . LYS B 1 90 ? 13.023 -33.062 3.104 1 54.41 90 LYS B O 1
ATOM 5020 N N . LEU B 1 91 ? 11.398 -32.219 1.472 1 61.62 91 LEU B N 1
ATOM 5021 C CA . LEU B 1 91 ? 11.68 -33.281 0.519 1 61.62 91 LEU B CA 1
ATOM 5022 C C . LEU B 1 91 ? 12.961 -33 -0.259 1 61.62 91 LEU B C 1
ATOM 5024 O O . LEU B 1 91 ? 12.906 -32.469 -1.377 1 61.62 91 LEU B O 1
ATOM 5028 N N . GLY B 1 92 ? 13.953 -33.25 0.354 1 71.44 92 GLY B N 1
ATOM 5029 C CA . GLY B 1 92 ? 15.227 -33.219 -0.35 1 71.44 92 GLY B CA 1
ATOM 5030 C C . GLY B 1 92 ? 15.922 -31.875 -0.26 1 71.44 92 GLY B C 1
ATOM 5031 O O . GLY B 1 92 ? 15.32 -30.891 0.163 1 71.44 92 GLY B O 1
ATOM 5032 N N . PRO B 1 93 ? 17.141 -31.781 -0.609 1 84.31 93 PRO B N 1
ATOM 5033 C CA . PRO B 1 93 ? 17.953 -30.562 -0.524 1 84.31 93 PRO B CA 1
ATOM 5034 C C . PRO B 1 93 ? 17.609 -29.547 -1.612 1 84.31 93 PRO B C 1
ATOM 5036 O O . PRO B 1 93 ? 17.062 -29.906 -2.66 1 84.31 93 PRO B O 1
ATOM 5039 N N . CYS B 1 94 ? 17.734 -28.312 -1.334 1 92.12 94 CYS B N 1
ATOM 5040 C CA . CYS B 1 94 ? 17.625 -27.25 -2.332 1 92.12 94 CYS B CA 1
ATOM 5041 C C . CYS B 1 94 ? 18.984 -26.906 -2.918 1 92.12 94 CYS B C 1
ATOM 5043 O O . CYS B 1 94 ? 20 -26.938 -2.211 1 92.12 94 CYS B O 1
ATOM 5045 N N . SER B 1 95 ? 19 -26.672 -4.156 1 95.75 95 SER B N 1
ATOM 5046 C CA . SER B 1 95 ? 20.203 -26.266 -4.863 1 95.75 95 SER B CA 1
ATOM 5047 C C . SER B 1 95 ? 19.875 -25.344 -6.031 1 95.75 95 SER B C 1
ATOM 5049 O O . SER B 1 95 ? 18.781 -25.406 -6.594 1 95.75 95 SER B O 1
ATOM 5051 N N . GLU B 1 96 ? 20.812 -24.5 -6.27 1 96.56 96 GLU B N 1
ATOM 5052 C CA . GLU B 1 96 ? 20.656 -23.703 -7.48 1 96.56 96 GLU B CA 1
ATOM 5053 C C . GLU B 1 96 ? 20.75 -24.562 -8.734 1 96.56 96 GLU B C 1
ATOM 5055 O O . GLU B 1 96 ? 20.219 -24.203 -9.781 1 96.56 96 GLU B O 1
ATOM 5060 N N . ASP B 1 97 ? 21.516 -25.656 -8.633 1 97.56 97 ASP B N 1
ATOM 5061 C CA . ASP B 1 97 ? 21.484 -26.688 -9.664 1 97.56 97 ASP B CA 1
ATOM 5062 C C . ASP B 1 97 ? 20.234 -27.547 -9.547 1 97.56 97 ASP B C 1
ATOM 5064 O O . ASP B 1 97 ? 20.281 -28.641 -8.969 1 97.56 97 ASP B O 1
ATOM 5068 N N . CYS B 1 98 ? 19.141 -27.078 -10.172 1 97.5 98 CYS B N 1
ATOM 5069 C CA . CYS B 1 98 ? 17.859 -27.703 -9.844 1 97.5 98 CYS B CA 1
ATOM 5070 C C . CYS B 1 98 ? 17.047 -27.969 -11.102 1 97.5 98 CYS B C 1
ATOM 5072 O O . CYS B 1 98 ? 15.875 -28.344 -11.016 1 97.5 98 CYS B O 1
ATOM 5074 N N . LEU B 1 99 ? 17.578 -27.797 -12.328 1 98.56 99 LEU B N 1
ATOM 5075 C CA . LEU B 1 99 ? 16.797 -27.922 -13.547 1 98.56 99 LEU B CA 1
ATOM 5076 C C . LEU B 1 99 ? 16.781 -29.359 -14.047 1 98.56 99 LEU B C 1
ATOM 5078 O O . LEU B 1 99 ? 17.484 -29.703 -15 1 98.56 99 LEU B O 1
ATOM 5082 N N . TYR B 1 100 ? 15.945 -30.094 -13.414 1 98 100 TYR B N 1
ATOM 5083 C CA . TYR B 1 100 ? 15.773 -31.516 -13.68 1 98 100 TYR B CA 1
ATOM 5084 C C . TYR B 1 100 ? 14.305 -31.859 -13.898 1 98 100 TYR B C 1
ATOM 5086 O O . TYR B 1 100 ? 13.414 -31.125 -13.461 1 98 100 TYR B O 1
ATOM 5094 N N . LEU B 1 101 ? 14.016 -32.906 -14.672 1 98.31 101 LEU B N 1
ATOM 5095 C CA . LEU B 1 101 ? 12.656 -33.406 -14.852 1 98.31 101 LEU B CA 1
ATOM 5096 C C . LEU B 1 101 ? 12.594 -34.906 -14.594 1 98.31 101 LEU B C 1
ATOM 5098 O O . LEU B 1 101 ? 13.625 -35.562 -14.406 1 98.31 101 LEU B O 1
ATOM 5102 N N . ASN B 1 102 ? 11.438 -35.438 -14.414 1 97.62 102 ASN B N 1
ATOM 5103 C CA . ASN B 1 102 ? 11.148 -36.844 -14.219 1 97.62 102 ASN B CA 1
ATOM 5104 C C . ASN B 1 102 ? 10.195 -37.375 -15.281 1 97.62 102 ASN B C 1
ATOM 5106 O O .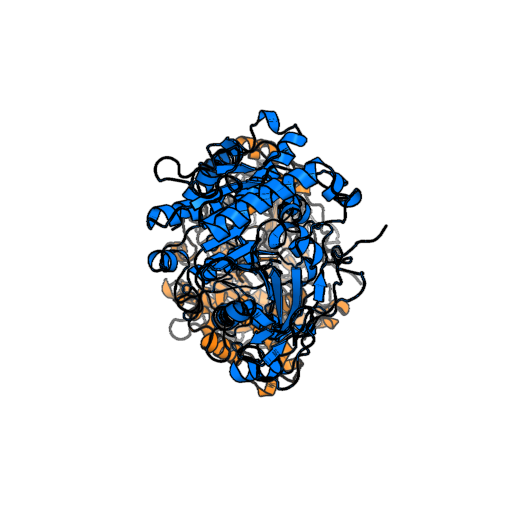 ASN B 1 102 ? 9.289 -36.688 -15.719 1 97.62 102 ASN B O 1
ATOM 5110 N N . VAL B 1 103 ? 10.43 -38.656 -15.672 1 98.5 103 VAL B N 1
ATOM 5111 C CA . VAL B 1 103 ? 9.562 -39.281 -16.656 1 98.5 103 VAL B CA 1
ATOM 5112 C C . VAL B 1 103 ? 9.031 -40.625 -16.109 1 98.5 103 VAL B C 1
ATOM 5114 O O . VAL B 1 103 ? 9.805 -41.438 -15.633 1 98.5 103 VAL B O 1
ATOM 5117 N N . PHE B 1 104 ? 7.773 -40.781 -16.141 1 97.44 104 PHE B N 1
ATOM 5118 C CA . PHE B 1 104 ? 7.078 -42.031 -15.805 1 97.44 104 PHE B CA 1
ATOM 5119 C C . PHE B 1 104 ? 6.375 -42.594 -17.031 1 97.44 104 PHE B C 1
ATOM 5121 O O . PHE B 1 104 ? 5.547 -41.938 -17.656 1 97.44 104 PHE B O 1
ATOM 5128 N N . THR B 1 105 ? 6.684 -43.812 -17.391 1 97.81 105 THR B N 1
ATOM 5129 C CA . THR B 1 105 ? 6.199 -44.344 -18.672 1 97.81 105 THR B CA 1
ATOM 5130 C C . THR B 1 105 ? 5.832 -45.812 -18.562 1 97.81 105 THR B C 1
ATOM 5132 O O . THR B 1 105 ? 6.492 -46.562 -17.859 1 97.81 105 THR B O 1
ATOM 5135 N N . PRO B 1 106 ? 4.82 -46.219 -19.344 1 96.12 106 PRO B N 1
ATOM 5136 C CA . PRO B 1 106 ? 4.465 -47.625 -19.375 1 96.12 106 PRO B CA 1
ATOM 5137 C C . PRO B 1 106 ? 5.57 -48.5 -19.984 1 96.12 106 PRO B C 1
ATOM 5139 O O . PRO B 1 106 ? 6.348 -48.031 -20.812 1 96.12 106 PRO B O 1
ATOM 5142 N N . VAL B 1 107 ? 5.559 -49.719 -19.531 1 93.25 107 VAL B N 1
ATOM 5143 C CA . VAL B 1 107 ? 6.547 -50.688 -20.031 1 93.25 107 VAL B CA 1
ATOM 5144 C C . VAL B 1 107 ? 5.977 -51.438 -21.219 1 93.25 107 VAL B C 1
ATOM 5146 O O . VAL B 1 107 ? 6.727 -52 -22.031 1 93.25 107 VAL B O 1
ATOM 5149 N N . TRP B 1 108 ? 4.695 -51.531 -21.328 1 92.25 108 TRP B N 1
ATOM 5150 C CA . TRP B 1 108 ? 4.07 -52.312 -22.391 1 92.25 108 TRP B CA 1
ATOM 5151 C C . TRP B 1 108 ? 4.086 -51.531 -23.719 1 92.25 108 TRP B C 1
ATOM 5153 O O . TRP B 1 108 ? 4.48 -50.375 -23.75 1 92.25 108 TRP B O 1
ATOM 5163 N N . GLU B 1 109 ? 3.742 -52.188 -24.828 1 93.25 109 GLU B N 1
ATOM 5164 C CA . GLU B 1 109 ? 3.82 -51.625 -26.188 1 93.25 109 GLU B CA 1
ATOM 5165 C C . GLU B 1 109 ? 2.9 -50.438 -26.344 1 93.25 109 GLU B C 1
ATOM 5167 O O . GLU B 1 109 ? 1.727 -50.469 -25.969 1 93.25 109 GLU B O 1
ATOM 5172 N N . PRO B 1 110 ? 3.432 -49.312 -26.781 1 94.88 110 PRO B N 1
ATOM 5173 C CA . PRO B 1 110 ? 2.619 -48.125 -26.984 1 94.88 110 PRO B CA 1
ATOM 5174 C C . PRO B 1 110 ? 1.703 -48.219 -28.203 1 94.88 110 PRO B C 1
ATOM 5176 O O . PRO B 1 110 ? 1.931 -49.062 -29.078 1 94.88 110 PRO B O 1
ATOM 5179 N N . PRO B 1 111 ? 0.699 -47.406 -28.234 1 94.31 111 PRO B N 1
ATOM 5180 C CA . PRO B 1 111 ? -0.043 -47.25 -29.484 1 94.31 111 PRO B CA 1
ATOM 5181 C C . PRO B 1 111 ? 0.782 -46.562 -30.578 1 94.31 111 PRO B C 1
ATOM 5183 O O . PRO B 1 111 ? 1.906 -46.125 -30.328 1 94.31 111 PRO B O 1
ATOM 5186 N N . GLU B 1 112 ? 0.176 -46.531 -31.797 1 92.69 112 GLU B N 1
ATOM 5187 C CA . GLU B 1 112 ? 0.851 -45.844 -32.875 1 92.69 112 GLU B CA 1
ATOM 5188 C C . GLU B 1 112 ? 1.137 -44.375 -32.531 1 92.69 112 GLU B C 1
ATOM 5190 O O . GLU B 1 112 ? 0.25 -43.656 -32.062 1 92.69 112 GLU B O 1
ATOM 5195 N N . GLY B 1 113 ? 2.316 -44 -32.688 1 94.62 113 GLY B N 1
ATOM 5196 C CA . GLY B 1 113 ? 2.715 -42.625 -32.375 1 94.62 113 GLY B CA 1
ATOM 5197 C C . GLY B 1 113 ? 3.236 -42.469 -30.969 1 94.62 113 GLY B C 1
ATOM 5198 O O . GLY B 1 113 ? 3.871 -41.438 -30.656 1 94.62 113 GLY B O 1
ATOM 5199 N N . GLY B 1 114 ? 2.924 -43.469 -30.078 1 98.06 114 GLY B N 1
ATOM 5200 C CA . GLY B 1 114 ? 3.369 -43.406 -28.688 1 98.06 114 GLY B CA 1
ATOM 5201 C C . GLY B 1 114 ? 2.252 -43.094 -27.719 1 98.06 114 GLY B C 1
ATOM 5202 O O . GLY B 1 114 ? 1.134 -42.781 -28.125 1 98.06 114 GLY B O 1
ATOM 5203 N N . PHE B 1 115 ? 2.541 -43.188 -26.422 1 98.56 115 PHE B N 1
ATOM 5204 C CA . PHE B 1 115 ? 1.568 -42.844 -25.391 1 98.56 115 PHE B CA 1
ATOM 5205 C C . PHE B 1 115 ? 1.369 -41.344 -25.312 1 98.56 115 PHE B C 1
ATOM 5207 O O . PHE B 1 115 ? 2.326 -40.594 -25.453 1 98.56 115 PHE B O 1
ATOM 5214 N N . PRO B 1 116 ? 0.104 -40.875 -25.125 1 98.69 116 PRO B N 1
ATOM 5215 C CA . PRO B 1 116 ? -0.082 -39.438 -24.828 1 98.69 116 PRO B CA 1
ATOM 5216 C C . PRO B 1 116 ? 0.767 -38.969 -23.656 1 98.69 116 PRO B C 1
ATOM 5218 O O . PRO B 1 116 ? 0.979 -39.719 -22.703 1 98.69 116 PRO B O 1
ATOM 5221 N N . VAL B 1 117 ? 1.257 -37.688 -23.688 1 98.94 117 VAL B N 1
ATOM 5222 C CA . VAL B 1 117 ? 2.205 -37.188 -22.719 1 98.94 117 VAL B CA 1
ATOM 5223 C C . VAL B 1 117 ? 1.536 -36.094 -21.875 1 98.94 117 VAL B C 1
ATOM 5225 O O . VAL B 1 117 ? 0.859 -35.219 -22.422 1 98.94 117 VAL B O 1
ATOM 5228 N N . MET B 1 118 ? 1.671 -36.156 -20.578 1 98.88 118 MET B N 1
ATOM 5229 C CA . MET B 1 118 ? 1.221 -35.125 -19.625 1 98.88 118 MET B CA 1
ATOM 5230 C C . MET B 1 118 ? 2.402 -34.531 -18.891 1 98.88 118 MET B C 1
ATOM 5232 O O . MET B 1 118 ? 3.189 -35.25 -18.266 1 98.88 118 MET B O 1
ATOM 5236 N N . VAL B 1 119 ? 2.516 -33.219 -18.953 1 98.94 119 VAL B N 1
ATOM 5237 C CA . VAL B 1 119 ? 3.607 -32.531 -18.281 1 98.94 119 VAL B CA 1
ATOM 5238 C C . VAL B 1 119 ? 3.053 -31.688 -17.141 1 98.94 119 VAL B C 1
ATOM 5240 O O . VAL B 1 119 ? 2.268 -30.75 -17.359 1 98.94 119 VAL B O 1
ATOM 5243 N N . PHE B 1 120 ? 3.516 -31.922 -15.938 1 98.56 120 PHE B N 1
ATOM 5244 C CA . PHE B 1 120 ? 3.021 -31.234 -14.758 1 98.56 120 PHE B CA 1
ATOM 5245 C C . PHE B 1 120 ? 3.953 -30.094 -14.367 1 98.56 120 PHE B C 1
ATOM 5247 O O . PHE B 1 120 ? 5.164 -30.281 -14.25 1 98.56 120 PHE B O 1
ATOM 5254 N N . ILE B 1 121 ? 3.355 -28.953 -14.18 1 98.69 121 ILE B N 1
ATOM 5255 C CA . ILE B 1 121 ? 4.047 -27.766 -13.688 1 98.69 121 ILE B CA 1
ATOM 5256 C C . ILE B 1 121 ? 3.521 -27.391 -12.305 1 98.69 121 ILE B C 1
ATOM 5258 O O . ILE B 1 121 ? 2.369 -26.984 -12.156 1 98.69 121 ILE B O 1
ATOM 5262 N N . HIS B 1 122 ? 4.379 -27.5 -11.289 1 96.25 122 HIS B N 1
ATOM 5263 C CA . HIS B 1 122 ? 3.941 -27.297 -9.906 1 96.25 122 HIS B CA 1
ATOM 5264 C C . HIS B 1 122 ? 3.676 -25.828 -9.617 1 96.25 122 HIS B C 1
ATOM 5266 O O . HIS B 1 122 ? 4.18 -24.953 -10.32 1 96.25 122 HIS B O 1
ATOM 5272 N N . GLY B 1 123 ? 2.883 -25.656 -8.578 1 95.81 123 GLY B N 1
ATOM 5273 C CA . GLY B 1 123 ? 2.551 -24.312 -8.133 1 95.81 123 GLY B CA 1
ATOM 5274 C C . GLY B 1 123 ? 3.516 -23.766 -7.102 1 95.81 123 GLY B C 1
ATOM 5275 O O . GLY B 1 123 ? 4.73 -23.953 -7.215 1 95.81 123 GLY B O 1
ATOM 5276 N N . GLY B 1 124 ? 2.967 -23 -6.176 1 92.81 124 GLY B N 1
ATOM 5277 C CA . GLY B 1 124 ? 3.773 -22.453 -5.094 1 92.81 124 GLY B CA 1
ATOM 5278 C C . GLY B 1 124 ? 3.986 -20.953 -5.211 1 92.81 124 GLY B C 1
ATOM 5279 O O . GLY B 1 124 ? 5.008 -20.438 -4.762 1 92.81 124 GLY B O 1
ATOM 5280 N N . GLY B 1 125 ? 3.072 -20.297 -5.832 1 94 125 GLY B N 1
ATOM 5281 C CA . GLY B 1 125 ? 3.164 -18.844 -5.93 1 94 125 GLY B CA 1
ATOM 5282 C C . GLY B 1 125 ? 4.426 -18.375 -6.633 1 94 125 GLY B C 1
ATOM 5283 O O . GLY B 1 125 ? 4.961 -17.312 -6.305 1 94 125 GLY B O 1
ATOM 5284 N N . TYR B 1 126 ? 5.031 -19.203 -7.383 1 96.75 126 TYR B N 1
ATOM 5285 C CA . TYR B 1 126 ? 6.266 -18.984 -8.125 1 96.75 126 TYR B CA 1
ATOM 5286 C C . TYR B 1 126 ? 7.473 -19 -7.191 1 96.75 126 TYR B C 1
ATOM 5288 O O . TYR B 1 126 ? 8.602 -18.766 -7.625 1 96.75 126 TYR B O 1
ATOM 5296 N N . CYS B 1 127 ? 7.254 -19.281 -5.898 1 95.44 127 CYS B N 1
ATOM 5297 C CA . CYS B 1 127 ? 8.328 -19.062 -4.938 1 95.44 127 CYS B CA 1
ATOM 5298 C C . CYS B 1 127 ? 8.695 -20.344 -4.215 1 95.44 127 CYS B C 1
ATOM 5300 O O . CYS B 1 127 ? 9.797 -20.469 -3.672 1 95.44 127 CYS B O 1
ATOM 5302 N N . ILE B 1 128 ? 7.742 -21.219 -4.191 1 93 128 ILE B N 1
ATOM 5303 C CA . ILE B 1 128 ? 8.031 -22.453 -3.467 1 93 128 ILE B CA 1
ATOM 5304 C C . ILE B 1 128 ? 7.469 -23.656 -4.23 1 93 128 ILE B C 1
ATOM 5306 O O . ILE B 1 128 ? 6.961 -23.5 -5.344 1 93 128 ILE B O 1
ATOM 5310 N N . ASP B 1 129 ? 7.586 -24.844 -3.6 1 91.5 129 ASP B N 1
ATOM 5311 C CA . ASP B 1 129 ? 7.109 -26.141 -4.078 1 91.5 129 ASP B CA 1
ATOM 5312 C C . ASP B 1 129 ? 8.141 -26.797 -4.992 1 91.5 129 ASP B C 1
ATOM 5314 O O . ASP B 1 129 ? 9.297 -26.375 -5.039 1 91.5 129 ASP B O 1
ATOM 5318 N N . SER B 1 130 ? 7.828 -28.031 -5.5 1 92.06 130 SER B N 1
ATOM 5319 C CA . SER B 1 130 ? 8.766 -28.797 -6.312 1 92.06 130 SER B CA 1
ATOM 5320 C C . SER B 1 130 ? 8.07 -29.984 -6.961 1 92.06 130 SER B C 1
ATOM 5322 O O . SER B 1 130 ? 7.031 -30.453 -6.484 1 92.06 130 SER B O 1
ATOM 5324 N N . ALA B 1 131 ? 8.664 -30.469 -7.98 1 90.75 131 ALA B N 1
ATOM 5325 C CA . ALA B 1 131 ? 8.195 -31.688 -8.625 1 90.75 131 ALA B CA 1
ATOM 5326 C C . ALA B 1 131 ? 8.414 -32.906 -7.723 1 90.75 131 ALA B C 1
ATOM 5328 O O . ALA B 1 131 ? 7.777 -33.938 -7.906 1 90.75 131 ALA B O 1
ATOM 5329 N N . VAL B 1 132 ? 9.203 -32.781 -6.734 1 87.88 132 VAL B N 1
ATOM 5330 C CA . VAL B 1 132 ? 9.547 -33.844 -5.828 1 87.88 132 VAL B CA 1
ATOM 5331 C C . VAL B 1 132 ? 8.375 -34.125 -4.887 1 87.88 132 VAL B C 1
ATOM 5333 O O . VAL B 1 132 ? 8.141 -35.281 -4.5 1 87.88 132 VAL B O 1
ATOM 5336 N N . LYS B 1 133 ? 7.672 -33.125 -4.637 1 83.69 133 LYS B N 1
ATOM 5337 C CA . LYS B 1 133 ? 6.602 -33.156 -3.641 1 83.69 133 LYS B CA 1
ATOM 5338 C C . LYS B 1 133 ? 5.535 -34.188 -4.027 1 83.69 133 LYS B C 1
ATOM 5340 O O . LYS B 1 133 ? 4.914 -34.812 -3.162 1 83.69 133 LYS B O 1
ATOM 5345 N N . TYR B 1 134 ? 5.309 -34.438 -5.238 1 83.19 134 TYR B N 1
ATOM 5346 C CA . TYR B 1 134 ? 4.195 -35.25 -5.707 1 83.19 134 TYR B CA 1
ATOM 5347 C C . TYR B 1 134 ? 4.625 -36.688 -5.891 1 83.19 134 TYR B C 1
ATOM 5349 O O . TYR B 1 134 ? 3.793 -37.562 -6.176 1 83.19 134 TYR B O 1
ATOM 5357 N N . GLY B 1 135 ? 5.918 -36.969 -5.621 1 77.12 135 GLY B N 1
ATOM 5358 C CA . GLY B 1 135 ? 6.438 -38.312 -5.527 1 77.12 135 GLY B CA 1
ATOM 5359 C C . GLY B 1 135 ? 6.391 -39.062 -6.848 1 77.12 135 GLY B C 1
ATOM 5360 O O . GLY B 1 135 ? 6.277 -38.469 -7.91 1 77.12 135 GLY B O 1
ATOM 5361 N N . ASP B 1 136 ? 6.547 -40.406 -6.691 1 81 136 ASP B N 1
ATOM 5362 C CA . ASP B 1 136 ? 6.621 -41.25 -7.879 1 81 136 ASP B CA 1
ATOM 5363 C C . ASP B 1 136 ? 5.559 -42.344 -7.848 1 81 136 ASP B C 1
ATOM 5365 O O . ASP B 1 136 ? 4.898 -42.594 -8.859 1 81 136 ASP B O 1
ATOM 5369 N N . ILE B 1 137 ? 5.195 -42.75 -6.664 1 86.19 137 ILE B N 1
ATOM 5370 C CA . ILE B 1 137 ? 4.316 -43.906 -6.543 1 86.19 137 ILE B CA 1
ATOM 5371 C C . ILE B 1 137 ? 2.912 -43.531 -7.016 1 86.19 137 ILE B C 1
ATOM 5373 O O . ILE B 1 137 ? 2.299 -44.25 -7.793 1 86.19 137 ILE B O 1
ATOM 5377 N N . GLY B 1 138 ? 2.455 -42.438 -6.508 1 89.56 138 GLY B N 1
ATOM 5378 C CA . GLY B 1 138 ? 1.117 -42 -6.891 1 89.56 138 GLY B CA 1
ATOM 5379 C C . GLY B 1 138 ? 0.964 -41.781 -8.383 1 89.56 138 GLY B C 1
ATOM 5380 O O . GLY B 1 138 ? -0.038 -42.188 -8.977 1 89.56 138 GLY B O 1
ATOM 5381 N N . ILE B 1 139 ? 1.902 -41.219 -9 1 93.88 139 ILE B N 1
ATOM 5382 C CA . ILE B 1 139 ? 1.894 -40.969 -10.438 1 93.88 139 ILE B CA 1
ATOM 5383 C C . ILE B 1 139 ? 1.876 -42.312 -11.18 1 93.88 139 ILE B C 1
ATOM 5385 O O . ILE B 1 139 ? 1.072 -42.531 -12.094 1 93.88 139 ILE B O 1
ATOM 5389 N N . CYS B 1 140 ? 2.709 -43.219 -10.781 1 93.25 140 CYS B N 1
ATOM 5390 C CA . CYS B 1 140 ? 2.805 -44.531 -11.414 1 93.25 140 CYS B CA 1
ATOM 5391 C C . CYS B 1 140 ? 1.509 -45.312 -11.242 1 93.25 140 CYS B C 1
ATOM 5393 O O . CYS B 1 140 ? 0.987 -45.875 -12.203 1 93.25 140 CYS B O 1
ATOM 5395 N N . GLN B 1 141 ? 1.004 -45.25 -10.07 1 91.38 141 GLN B N 1
ATOM 5396 C CA . GLN B 1 141 ? -0.108 -46.094 -9.688 1 91.38 141 GLN B CA 1
ATOM 5397 C C . GLN B 1 141 ? -1.433 -45.562 -10.219 1 91.38 141 GLN B C 1
ATOM 5399 O O . GLN B 1 141 ? -2.338 -46.344 -10.547 1 91.38 141 GLN B O 1
ATOM 5404 N N . HIS B 1 142 ? -1.528 -44.312 -10.297 1 93.19 142 HIS B N 1
ATOM 5405 C CA . HIS B 1 142 ? -2.863 -43.75 -10.516 1 93.19 142 HIS B CA 1
ATOM 5406 C C . HIS B 1 142 ? -2.99 -43.156 -11.906 1 93.19 142 HIS B C 1
ATOM 5408 O O . HIS B 1 142 ? -4.094 -43.031 -12.445 1 93.19 142 HIS B O 1
ATOM 5414 N N . LEU B 1 143 ? -1.931 -42.719 -12.492 1 96.06 143 LEU B N 1
ATOM 5415 C CA . LEU B 1 143 ? -2.006 -42.062 -13.797 1 96.06 143 LEU B CA 1
ATOM 5416 C C . LEU B 1 143 ? -1.434 -42.969 -14.883 1 96.06 143 LEU B C 1
ATOM 5418 O O . LEU B 1 143 ? -2.127 -43.312 -15.844 1 96.06 143 LEU B O 1
ATOM 5422 N N . VAL B 1 144 ? -0.29 -43.5 -14.711 1 96.56 144 VAL B N 1
ATOM 5423 C CA . VAL B 1 144 ? 0.44 -44.188 -15.789 1 96.56 144 VAL B CA 1
ATOM 5424 C C . VAL B 1 144 ? -0.072 -45.594 -15.961 1 96.56 144 VAL B C 1
ATOM 5426 O O . VAL B 1 144 ? -0.557 -45.969 -17.031 1 96.56 144 VAL B O 1
ATOM 5429 N N . ALA B 1 145 ? -0.046 -46.344 -14.945 1 94.12 145 ALA B N 1
ATOM 5430 C CA . ALA B 1 145 ? -0.348 -47.75 -15.031 1 94.12 145 ALA B CA 1
ATOM 5431 C C . ALA B 1 145 ? -1.795 -48 -15.461 1 94.12 145 ALA B C 1
ATOM 5433 O O . ALA B 1 145 ? -2.062 -48.781 -16.375 1 94.12 145 ALA B O 1
ATOM 5434 N N . PRO B 1 146 ? -2.707 -47.312 -14.859 1 93.06 146 PRO B N 1
ATOM 5435 C CA . PRO B 1 146 ? -4.098 -47.625 -15.211 1 93.06 146 PRO B CA 1
ATOM 5436 C C . PRO B 1 146 ? -4.504 -47.031 -16.562 1 93.06 146 PRO B C 1
ATOM 5438 O O . PRO B 1 146 ? -5.406 -47.562 -17.219 1 93.06 146 PRO B O 1
ATOM 5441 N N . HIS B 1 147 ? -3.828 -46.031 -17.062 1 95 147 HIS B N 1
ATOM 5442 C CA . HIS B 1 147 ? -4.441 -45.281 -18.156 1 95 147 HIS B CA 1
ATOM 5443 C C . HIS B 1 147 ? -3.521 -45.25 -19.375 1 95 147 HIS B C 1
ATOM 5445 O O . HIS B 1 147 ? -3.945 -44.844 -20.469 1 95 147 HIS B O 1
ATOM 5451 N N . GLY B 1 148 ? -2.34 -45.562 -19.25 1 95.62 148 GLY B N 1
ATOM 5452 C CA . GLY B 1 148 ? -1.435 -45.656 -20.391 1 95.62 148 GLY B CA 1
ATOM 5453 C C . GLY B 1 148 ? -1.051 -44.281 -20.938 1 95.62 148 GLY B C 1
ATOM 5454 O O . GLY B 1 148 ? -1.189 -44.031 -22.125 1 95.62 148 GLY B O 1
ATOM 5455 N N . VAL B 1 149 ? -0.55 -43.438 -20.062 1 98.12 149 VAL B N 1
ATOM 5456 C CA . VAL B 1 149 ? -0.001 -42.156 -20.422 1 98.12 149 VAL B CA 1
ATOM 5457 C C . VAL B 1 149 ? 1.44 -42.031 -19.922 1 98.12 149 VAL B C 1
ATOM 5459 O O . VAL B 1 149 ? 1.861 -42.812 -19.047 1 98.12 149 VAL B O 1
ATOM 5462 N N . VAL B 1 150 ? 2.217 -41.156 -20.547 1 98.69 150 VAL B N 1
ATOM 5463 C CA . VAL B 1 150 ? 3.516 -40.75 -20.016 1 98.69 150 VAL B CA 1
ATOM 5464 C C . VAL B 1 150 ? 3.365 -39.469 -19.203 1 98.69 150 VAL B C 1
ATOM 5466 O O . VAL B 1 150 ? 2.705 -38.531 -19.641 1 98.69 150 VAL B O 1
ATOM 5469 N N . VAL B 1 151 ? 3.895 -39.469 -17.984 1 98.56 151 VAL B N 1
ATOM 5470 C CA . VAL B 1 151 ? 3.848 -38.281 -17.156 1 98.56 151 VAL B CA 1
ATOM 5471 C C . VAL B 1 151 ? 5.258 -37.719 -16.984 1 98.56 151 VAL B C 1
ATOM 5473 O O . VAL B 1 151 ? 6.195 -38.469 -16.688 1 98.56 151 VAL B O 1
ATOM 5476 N N . VAL B 1 152 ? 5.414 -36.438 -17.234 1 98.81 152 VAL B N 1
ATOM 5477 C CA . VAL B 1 152 ? 6.656 -35.719 -16.984 1 98.81 152 VAL B CA 1
ATOM 5478 C C . VAL B 1 152 ? 6.43 -34.656 -15.922 1 98.81 152 VAL B C 1
ATOM 5480 O O . VAL B 1 152 ? 5.426 -33.938 -15.953 1 98.81 152 VAL B O 1
ATOM 5483 N N . THR B 1 153 ? 7.219 -34.562 -14.898 1 98.12 153 THR B N 1
ATOM 5484 C CA . THR B 1 153 ? 7.215 -33.469 -13.938 1 98.12 153 THR B CA 1
ATOM 5485 C C . THR B 1 153 ? 8.492 -32.656 -14.047 1 98.12 153 THR B C 1
ATOM 5487 O O . THR B 1 153 ? 9.578 -33.219 -14.266 1 98.12 153 THR B O 1
ATOM 5490 N N . ILE B 1 154 ? 8.391 -31.344 -13.93 1 98.31 154 ILE B N 1
ATOM 5491 C CA . ILE B 1 154 ? 9.562 -30.5 -14.211 1 98.31 154 ILE B CA 1
ATOM 5492 C C . ILE B 1 154 ? 9.797 -29.547 -13.047 1 98.31 154 ILE B C 1
ATOM 5494 O O . ILE B 1 154 ? 8.867 -29.203 -12.312 1 98.31 154 ILE B O 1
ATOM 5498 N N . GLN B 1 155 ? 11.008 -29.203 -12.859 1 97.56 155 GLN B N 1
ATOM 5499 C CA . GLN B 1 155 ? 11.406 -28.109 -11.977 1 97.56 155 GLN B CA 1
ATOM 5500 C C . GLN B 1 155 ? 11.672 -26.844 -12.758 1 97.56 155 GLN B C 1
ATOM 5502 O O . GLN B 1 155 ? 11.852 -26.875 -13.977 1 97.56 155 GLN B O 1
ATOM 5507 N N . TYR B 1 156 ? 11.617 -25.766 -12.148 1 98.56 156 TYR B N 1
ATOM 5508 C CA . TYR B 1 156 ? 11.992 -24.453 -12.672 1 98.56 156 TYR B CA 1
ATOM 5509 C C . TYR B 1 156 ? 12.492 -23.547 -11.562 1 98.56 156 TYR B C 1
ATOM 5511 O O . TYR B 1 156 ? 12.164 -23.75 -10.391 1 98.56 156 TYR B O 1
ATOM 5519 N N . ARG B 1 157 ? 13.367 -22.625 -11.867 1 98.19 157 ARG B N 1
ATOM 5520 C CA . ARG B 1 157 ? 13.891 -21.703 -10.859 1 98.19 157 ARG B CA 1
ATOM 5521 C C . ARG B 1 157 ? 12.766 -20.906 -10.219 1 98.19 157 ARG B C 1
ATOM 5523 O O . ARG B 1 157 ? 11.82 -20.5 -10.891 1 98.19 157 ARG B O 1
ATOM 5530 N N . LEU B 1 158 ? 12.891 -20.562 -8.914 1 97.94 158 LEU B N 1
ATOM 5531 C CA . LEU B 1 158 ? 11.82 -19.953 -8.125 1 97.94 158 LEU B CA 1
ATOM 5532 C C . LEU B 1 158 ? 12.211 -18.562 -7.645 1 97.94 158 LEU B C 1
ATOM 5534 O O . LEU B 1 158 ? 13.398 -18.234 -7.609 1 97.94 158 LEU B O 1
ATOM 5538 N N . GLY B 1 159 ? 11.203 -17.828 -7.293 1 97.12 159 GLY B N 1
ATOM 5539 C CA . GLY B 1 159 ? 11.422 -16.531 -6.648 1 97.12 159 GLY B CA 1
ATOM 5540 C C . GLY B 1 159 ? 12.328 -15.617 -7.449 1 97.12 159 GLY B C 1
ATOM 5541 O O . GLY B 1 159 ? 12.164 -15.484 -8.664 1 97.12 159 GLY B O 1
ATOM 5542 N N . TYR B 1 160 ? 13.25 -15.062 -6.809 1 97.44 160 TYR B N 1
ATOM 5543 C CA . TYR B 1 160 ? 14.141 -14.094 -7.434 1 97.44 160 TYR B CA 1
ATOM 5544 C C . TYR B 1 160 ? 15.094 -14.773 -8.406 1 97.44 160 TYR B C 1
ATOM 5546 O O . TYR B 1 160 ? 15.57 -14.148 -9.359 1 97.44 160 TYR B O 1
ATOM 5554 N N . LEU B 1 161 ? 15.336 -16.047 -8.211 1 98.38 161 LEU B N 1
ATOM 5555 C CA . LEU B 1 161 ? 16.203 -16.75 -9.156 1 98.38 161 LEU B CA 1
ATOM 5556 C C . LEU B 1 161 ? 15.477 -17 -10.477 1 98.38 161 LEU B C 1
ATOM 5558 O O . LEU B 1 161 ? 16.109 -17.156 -11.516 1 98.38 161 LEU B O 1
ATOM 5562 N N . GLY B 1 162 ? 14.156 -16.953 -10.398 1 98.38 162 GLY B N 1
ATOM 5563 C CA . GLY B 1 162 ? 13.375 -17.203 -11.594 1 98.38 162 GLY B CA 1
ATOM 5564 C C . GLY B 1 162 ? 12.844 -15.93 -12.234 1 98.38 162 GLY B C 1
ATOM 5565 O O . GLY B 1 162 ? 12.492 -15.922 -13.414 1 98.38 162 GLY B O 1
ATOM 5566 N N . PHE B 1 163 ? 12.852 -14.797 -11.422 1 98.25 163 PHE B N 1
ATOM 5567 C CA . PHE B 1 163 ? 12.102 -13.664 -11.945 1 98.25 163 PHE B CA 1
ATOM 5568 C C . PHE B 1 163 ? 12.805 -12.352 -11.641 1 98.25 163 PHE B C 1
ATOM 5570 O O . PHE B 1 163 ? 12.219 -11.273 -11.781 1 98.25 163 PHE B O 1
ATOM 5577 N N . PHE B 1 164 ? 14.047 -12.375 -11.234 1 97.81 164 PHE B N 1
ATOM 5578 C CA . PHE B 1 164 ? 14.82 -11.156 -11.023 1 97.81 164 PHE B CA 1
ATOM 5579 C C . PHE B 1 164 ? 14.906 -10.336 -12.305 1 97.81 164 PHE B C 1
ATOM 5581 O O . PHE B 1 164 ? 15.055 -10.898 -13.398 1 97.81 164 PHE B O 1
ATOM 5588 N N . THR B 1 165 ? 14.844 -9.023 -12.188 1 97.69 165 THR B N 1
ATOM 5589 C CA . THR B 1 165 ? 14.961 -8.164 -13.359 1 97.69 165 THR B CA 1
ATOM 5590 C C . THR B 1 165 ? 15.422 -6.762 -12.953 1 97.69 165 THR B C 1
ATOM 5592 O O . THR B 1 165 ? 15.086 -6.285 -11.867 1 97.69 165 THR B O 1
ATOM 5595 N N . THR B 1 166 ? 16.188 -6.16 -13.82 1 96.38 166 THR B N 1
ATOM 5596 C CA . THR B 1 166 ? 16.578 -4.766 -13.648 1 96.38 166 THR B CA 1
ATOM 5597 C C . THR B 1 166 ? 15.75 -3.859 -14.555 1 96.38 166 THR B C 1
ATOM 5599 O O . THR B 1 166 ? 15.969 -2.646 -14.594 1 96.38 166 THR B O 1
ATOM 5602 N N . GLY B 1 167 ? 14.828 -4.512 -15.305 1 94.19 167 GLY B N 1
ATOM 5603 C CA . GLY B 1 167 ? 13.945 -3.74 -16.172 1 94.19 167 GLY B CA 1
ATOM 5604 C C . GLY B 1 167 ? 14.594 -3.336 -17.484 1 94.19 167 GLY B C 1
ATOM 5605 O O . GLY B 1 167 ? 14.07 -2.488 -18.203 1 94.19 167 GLY B O 1
ATOM 5606 N N . ASP B 1 168 ? 15.828 -3.846 -17.734 1 93.88 168 ASP B N 1
ATOM 5607 C CA . ASP B 1 168 ? 16.562 -3.605 -18.969 1 93.88 168 ASP B CA 1
ATOM 5608 C C . ASP B 1 168 ? 17.266 -4.871 -19.453 1 93.88 168 ASP B C 1
ATOM 5610 O O . ASP B 1 168 ? 16.891 -5.98 -19.078 1 93.88 168 ASP B O 1
ATOM 5614 N N . ASP B 1 169 ? 18.25 -4.781 -20.328 1 93.88 169 ASP B N 1
ATOM 5615 C CA . ASP B 1 169 ? 18.812 -5.949 -21 1 93.88 169 ASP B CA 1
ATOM 5616 C C . ASP B 1 169 ? 20.016 -6.504 -20.234 1 93.88 169 ASP B C 1
ATOM 5618 O O . ASP B 1 169 ? 20.75 -7.336 -20.766 1 93.88 169 ASP B O 1
ATOM 5622 N N . ALA B 1 170 ? 20.188 -6.023 -18.984 1 95.81 170 ALA B N 1
ATOM 5623 C CA . ALA B 1 170 ? 21.359 -6.469 -18.219 1 95.81 170 ALA B CA 1
ATOM 5624 C C . ALA B 1 170 ? 21.203 -7.93 -17.797 1 95.81 170 ALA B C 1
ATOM 5626 O O . ALA B 1 170 ? 22.203 -8.594 -17.484 1 95.81 170 ALA B O 1
ATOM 5627 N N . CYS B 1 171 ? 20.031 -8.414 -17.75 1 95.31 171 CYS B N 1
ATOM 5628 C CA . CYS B 1 171 ? 19.766 -9.836 -17.516 1 95.31 171 CYS B CA 1
ATOM 5629 C C . CYS B 1 171 ? 18.516 -10.289 -18.266 1 95.31 171 CYS B C 1
ATOM 5631 O O . CYS B 1 171 ? 17.75 -9.461 -18.75 1 95.31 171 CYS B O 1
ATOM 5633 N N . ASP B 1 172 ? 18.375 -11.602 -18.438 1 97.31 172 ASP B N 1
ATOM 5634 C CA . ASP B 1 172 ? 17.156 -12.141 -19.031 1 97.31 172 ASP B CA 1
ATOM 5635 C C . ASP B 1 172 ? 16 -12.125 -18.031 1 97.31 172 ASP B C 1
ATOM 5637 O O . ASP B 1 172 ? 16.219 -12.273 -16.828 1 97.31 172 ASP B O 1
ATOM 5641 N N . GLU B 1 173 ? 14.859 -11.883 -18.484 1 97.44 173 GLU B N 1
ATOM 5642 C CA . GLU B 1 173 ? 13.68 -11.805 -17.641 1 97.44 173 GLU B CA 1
ATOM 5643 C C . GLU B 1 173 ? 12.82 -13.062 -17.781 1 97.44 173 GLU B C 1
ATOM 5645 O O . GLU B 1 173 ? 12.922 -13.789 -18.766 1 97.44 173 GLU B O 1
ATOM 5650 N N . ASN B 1 174 ? 11.969 -13.32 -16.797 1 98.56 174 ASN B N 1
ATOM 5651 C CA . ASN B 1 174 ? 11.047 -14.453 -16.797 1 98.56 174 ASN B CA 1
ATOM 5652 C C . ASN B 1 174 ? 11.773 -15.773 -17.031 1 98.56 174 ASN B C 1
ATOM 5654 O O . ASN B 1 174 ? 11.297 -16.641 -17.766 1 98.56 174 ASN B O 1
ATOM 5658 N N . VAL B 1 175 ? 12.922 -15.93 -16.422 1 98.62 175 VAL B N 1
ATOM 5659 C CA . VAL B 1 175 ? 13.766 -17.078 -16.734 1 98.62 175 VAL B CA 1
ATOM 5660 C C . VAL B 1 175 ? 13.086 -18.359 -16.266 1 98.62 175 VAL B C 1
ATOM 5662 O O . VAL B 1 175 ? 13.273 -19.422 -16.859 1 98.62 175 VAL B O 1
ATOM 5665 N N . ALA B 1 176 ? 12.242 -18.281 -15.227 1 98.88 176 ALA B N 1
ATOM 5666 C CA . ALA B 1 176 ? 11.461 -19.453 -14.82 1 98.88 176 ALA B CA 1
ATOM 5667 C C . ALA B 1 176 ? 10.594 -19.953 -15.969 1 98.88 176 ALA B C 1
ATOM 5669 O O . ALA B 1 176 ? 10.492 -21.172 -16.188 1 98.88 176 ALA B O 1
ATOM 5670 N N . LEU B 1 177 ? 9.938 -19.047 -16.703 1 98.94 177 LEU B N 1
ATOM 5671 C CA . LEU B 1 177 ? 9.133 -19.422 -17.859 1 98.94 177 LEU B CA 1
ATOM 5672 C C . LEU B 1 177 ? 10 -20 -18.969 1 98.94 177 LEU B C 1
ATOM 5674 O O . LEU B 1 177 ? 9.586 -20.922 -19.672 1 98.94 177 LEU B O 1
ATOM 5678 N N . TRP B 1 178 ? 11.203 -19.438 -19.109 1 98.94 178 TRP B N 1
ATOM 5679 C CA . TRP B 1 178 ? 12.156 -20 -20.062 1 98.94 178 TRP B CA 1
ATOM 5680 C C . TRP B 1 178 ? 12.594 -21.391 -19.641 1 98.94 178 TRP B C 1
ATOM 5682 O O . TRP B 1 178 ? 12.812 -22.266 -20.484 1 98.94 178 TRP B O 1
ATOM 5692 N N . ASP B 1 179 ? 12.797 -21.578 -18.312 1 98.94 179 ASP B N 1
ATOM 5693 C CA . ASP B 1 179 ? 13.094 -22.922 -17.812 1 98.94 179 ASP B CA 1
ATOM 5694 C C . ASP B 1 179 ? 12.016 -23.922 -18.25 1 98.94 179 ASP B C 1
ATOM 5696 O O . ASP B 1 179 ? 12.32 -24.984 -18.766 1 98.94 179 ASP B O 1
ATOM 5700 N N . MET B 1 180 ? 10.773 -23.578 -18.047 1 98.94 180 MET B N 1
ATOM 5701 C CA . MET B 1 180 ? 9.641 -24.438 -18.406 1 98.94 180 MET B CA 1
ATOM 5702 C C . MET B 1 180 ? 9.625 -24.688 -19.922 1 98.94 180 MET B C 1
ATOM 5704 O O . MET B 1 180 ? 9.352 -25.812 -20.359 1 98.94 180 MET B O 1
ATOM 5708 N N . THR B 1 181 ? 9.938 -23.656 -20.672 1 98.94 181 THR B N 1
ATOM 5709 C CA . THR B 1 181 ? 9.977 -23.766 -22.125 1 98.94 181 THR B CA 1
ATOM 5710 C C . THR B 1 181 ? 11.062 -24.734 -22.578 1 98.94 181 THR B C 1
ATOM 5712 O O . THR B 1 181 ? 10.828 -25.578 -23.438 1 98.94 181 THR B O 1
ATOM 5715 N N . LEU B 1 182 ? 12.203 -24.641 -21.953 1 98.94 182 LEU B N 1
ATOM 5716 C CA . LEU B 1 182 ? 13.273 -25.562 -22.312 1 98.94 182 LEU B CA 1
ATOM 5717 C C . LEU B 1 182 ? 12.906 -27 -21.953 1 98.94 182 LEU B C 1
ATOM 5719 O O . LEU B 1 182 ? 13.234 -27.938 -22.688 1 98.94 182 LEU B O 1
ATOM 5723 N N . ALA B 1 183 ? 12.289 -27.188 -20.828 1 98.94 183 ALA B N 1
ATOM 5724 C CA . ALA B 1 183 ? 11.812 -28.516 -20.469 1 98.94 183 ALA B CA 1
ATOM 5725 C C . ALA B 1 183 ? 10.852 -29.062 -21.516 1 98.94 183 ALA B C 1
ATOM 5727 O O . ALA B 1 183 ? 10.914 -30.25 -21.859 1 98.94 183 ALA B O 1
ATOM 5728 N N . LEU B 1 184 ? 9.977 -28.234 -22 1 98.94 184 LEU B N 1
ATOM 5729 C CA . LEU B 1 184 ? 9.016 -28.641 -23.016 1 98.94 184 LEU B CA 1
ATOM 5730 C C . LEU B 1 184 ? 9.719 -28.953 -24.344 1 98.94 184 LEU B C 1
ATOM 5732 O O . LEU B 1 184 ? 9.312 -29.844 -25.078 1 98.94 184 LEU B O 1
ATOM 5736 N N . GLN B 1 185 ? 10.734 -28.172 -24.641 1 98.94 185 GLN B N 1
ATOM 5737 C CA . GLN B 1 185 ? 11.547 -28.484 -25.797 1 98.94 185 GLN B CA 1
ATOM 5738 C C . GLN B 1 185 ? 12.227 -29.844 -25.641 1 98.94 185 GLN B C 1
ATOM 5740 O O . GLN B 1 185 ? 12.273 -30.641 -26.594 1 98.94 185 GLN B O 1
ATOM 5745 N N . TRP B 1 186 ? 12.742 -30.094 -24.484 1 98.88 186 TRP B N 1
ATOM 5746 C CA . TRP B 1 186 ? 13.328 -31.391 -24.188 1 98.88 186 TRP B CA 1
ATOM 5747 C C . TRP B 1 186 ? 12.32 -32.5 -24.438 1 98.88 186 TRP B C 1
ATOM 5749 O O . TRP B 1 186 ? 12.664 -33.562 -25 1 98.88 186 TRP B O 1
ATOM 5759 N N . VAL B 1 187 ? 11.102 -32.344 -24.016 1 98.94 187 VAL B N 1
ATOM 5760 C CA . VAL B 1 187 ? 10.039 -33.312 -24.234 1 98.94 187 VAL B CA 1
ATOM 5761 C C . VAL B 1 187 ? 9.852 -33.531 -25.719 1 98.94 187 VAL B C 1
ATOM 5763 O O . VAL B 1 187 ? 9.805 -34.688 -26.172 1 98.94 187 VAL B O 1
ATOM 5766 N N . GLN B 1 188 ? 9.805 -32.531 -26.516 1 98.81 188 GLN B N 1
ATOM 5767 C CA . GLN B 1 188 ? 9.633 -32.656 -27.969 1 98.81 188 GLN B CA 1
ATOM 5768 C C . GLN B 1 188 ? 10.773 -33.438 -28.594 1 98.81 188 GLN B C 1
ATOM 5770 O O . GLN B 1 188 ? 10.547 -34.219 -29.516 1 98.81 188 GLN B O 1
ATOM 5775 N N . GLU B 1 189 ? 11.898 -33.312 -28.031 1 98.56 189 GLU B N 1
ATOM 5776 C CA . GLU B 1 189 ? 13.086 -33.906 -28.656 1 98.56 189 GLU B CA 1
ATOM 5777 C C . GLU B 1 189 ? 13.328 -35.312 -28.203 1 98.56 189 GLU B C 1
ATOM 5779 O O . GLU B 1 189 ? 13.953 -36.125 -28.906 1 98.56 189 GLU B O 1
ATOM 5784 N N . ASN B 1 190 ? 12.789 -35.656 -27 1 98.75 190 ASN B N 1
ATOM 5785 C CA . ASN B 1 190 ? 13.32 -36.875 -26.406 1 98.75 190 ASN B CA 1
ATOM 5786 C C . ASN B 1 190 ? 12.203 -37.812 -25.984 1 98.75 190 ASN B C 1
ATOM 5788 O O . ASN B 1 190 ? 12.461 -39 -25.734 1 98.75 190 ASN B O 1
ATOM 5792 N N . ILE B 1 191 ? 10.977 -37.406 -25.938 1 98.75 191 ILE B N 1
ATOM 5793 C CA . ILE B 1 191 ? 9.953 -38.188 -25.234 1 98.75 191 ILE B CA 1
ATOM 5794 C C . ILE B 1 191 ? 9.656 -39.469 -26.016 1 98.75 191 ILE B C 1
ATOM 5796 O O . ILE B 1 191 ? 9.133 -40.438 -25.438 1 98.75 191 ILE B O 1
ATOM 5800 N N . GLY B 1 192 ? 9.945 -39.469 -27.328 1 98.19 192 GLY B N 1
ATOM 5801 C CA . GLY B 1 192 ? 9.797 -40.688 -28.125 1 98.19 192 GLY B CA 1
ATOM 5802 C C . GLY B 1 192 ? 10.602 -41.844 -27.609 1 98.19 192 GLY B C 1
ATOM 5803 O O . GLY B 1 192 ? 10.164 -43 -27.688 1 98.19 192 GLY B O 1
ATOM 5804 N N . ALA B 1 193 ? 11.766 -41.562 -27.047 1 98 193 ALA B N 1
ATOM 5805 C CA . ALA B 1 193 ? 12.625 -42.594 -26.484 1 98 193 ALA B CA 1
ATOM 5806 C C . ALA B 1 193 ? 11.961 -43.25 -25.281 1 98 193 ALA B C 1
ATOM 5808 O O . ALA B 1 193 ? 12.328 -44.375 -24.891 1 98 193 ALA B O 1
ATOM 5809 N N . PHE B 1 194 ? 11.008 -42.656 -24.719 1 98.44 194 PHE B N 1
ATOM 5810 C CA . PHE B 1 194 ? 10.273 -43.156 -23.562 1 98.44 194 PHE B CA 1
ATOM 5811 C C . PHE B 1 194 ? 8.898 -43.688 -23.969 1 98.44 194 PHE B C 1
ATOM 5813 O O . PHE B 1 194 ? 8.023 -43.844 -23.125 1 98.44 194 PHE B O 1
ATOM 5820 N N . ASN B 1 195 ? 8.711 -43.719 -25.281 1 97.69 195 ASN B N 1
ATOM 5821 C CA . ASN B 1 195 ? 7.473 -44.219 -25.875 1 97.69 195 ASN B CA 1
ATOM 5822 C C . ASN B 1 195 ? 6.355 -43.188 -25.781 1 97.69 195 ASN B C 1
ATOM 5824 O O . ASN B 1 195 ? 5.176 -43.531 -25.797 1 97.69 195 ASN B O 1
ATOM 5828 N N . GLY B 1 196 ? 6.715 -41.969 -25.594 1 98.69 196 GLY B N 1
ATOM 5829 C CA . GLY B 1 196 ? 5.742 -40.906 -25.594 1 98.69 196 GLY B CA 1
ATOM 5830 C C . GLY B 1 196 ? 5.473 -40.312 -26.969 1 98.69 196 GLY B C 1
ATOM 5831 O O . GLY B 1 196 ? 6.359 -40.312 -27.828 1 98.69 196 GLY B O 1
ATOM 5832 N N . ASP B 1 197 ? 4.309 -39.844 -27.188 1 98.75 197 ASP B N 1
ATOM 5833 C CA . ASP B 1 197 ? 3.914 -39.188 -28.438 1 98.75 197 ASP B CA 1
ATOM 5834 C C . ASP B 1 197 ? 4.152 -37.688 -28.359 1 98.75 197 ASP B C 1
ATOM 5836 O O . ASP B 1 197 ? 3.379 -36.938 -27.734 1 98.75 197 ASP B O 1
ATOM 5840 N N . LYS B 1 198 ? 5.172 -37.156 -29.016 1 98.31 198 LYS B N 1
ATOM 5841 C CA . LYS B 1 198 ? 5.516 -35.75 -28.969 1 98.31 198 LYS B CA 1
ATOM 5842 C C . LYS B 1 198 ? 4.426 -34.906 -29.609 1 98.31 198 LYS B C 1
ATOM 5844 O O . LYS B 1 198 ? 4.414 -33.688 -29.453 1 98.31 198 LYS B O 1
ATOM 5849 N N . ASN B 1 199 ? 3.502 -35.531 -30.375 1 98.5 199 ASN B N 1
ATOM 5850 C CA . ASN B 1 199 ? 2.439 -34.781 -31.062 1 98.5 199 ASN B CA 1
ATOM 5851 C C . ASN B 1 199 ? 1.139 -34.812 -30.266 1 98.5 199 ASN B C 1
ATOM 5853 O O . ASN B 1 199 ? 0.098 -34.375 -30.75 1 98.5 199 ASN B O 1
ATOM 5857 N N . ASN B 1 200 ? 1.131 -35.312 -29.125 1 98.62 200 ASN B N 1
ATOM 5858 C CA . ASN B 1 200 ? -0.003 -35.375 -28.203 1 98.62 200 ASN B CA 1
ATOM 5859 C C . ASN B 1 200 ? 0.418 -35.062 -26.781 1 98.62 200 ASN B C 1
ATOM 5861 O O . ASN B 1 200 ? 0.364 -35.938 -25.906 1 98.62 200 ASN B O 1
ATOM 5865 N N . VAL B 1 201 ? 0.803 -33.781 -26.562 1 98.94 201 VAL B N 1
ATOM 5866 C CA . VAL B 1 201 ? 1.333 -33.344 -25.281 1 98.94 201 VAL B CA 1
ATOM 5867 C C . VAL B 1 201 ? 0.328 -32.406 -24.609 1 98.94 201 VAL B C 1
ATOM 5869 O O . VAL B 1 201 ? -0.124 -31.422 -25.219 1 98.94 201 VAL B O 1
ATOM 5872 N N . THR B 1 202 ? -0.088 -32.719 -23.391 1 98.94 202 THR B N 1
ATOM 5873 C CA . THR B 1 202 ? -0.911 -31.875 -22.531 1 98.94 202 THR B CA 1
ATOM 5874 C C . THR B 1 202 ? -0.09 -31.344 -21.359 1 98.94 202 THR B C 1
ATOM 5876 O O . THR B 1 202 ? 0.565 -32.094 -20.656 1 98.94 202 THR B O 1
ATOM 5879 N N . ILE B 1 203 ? -0.085 -30.031 -21.188 1 98.94 203 ILE B N 1
ATOM 5880 C CA . ILE B 1 203 ? 0.552 -29.5 -19.984 1 98.94 203 ILE B CA 1
ATOM 5881 C C . ILE B 1 203 ? -0.515 -29.125 -18.953 1 98.94 203 ILE B C 1
ATOM 5883 O O . ILE B 1 203 ? -1.594 -28.656 -19.328 1 98.94 203 ILE B O 1
ATOM 5887 N N . PHE B 1 204 ? -0.309 -29.453 -17.719 1 98.81 204 PHE B N 1
ATOM 5888 C CA . PHE B 1 204 ? -1.244 -29.141 -16.641 1 98.81 204 PHE B CA 1
ATOM 5889 C C . PHE B 1 204 ? -0.5 -28.672 -15.391 1 98.81 204 PHE B C 1
ATOM 5891 O O . PHE B 1 204 ? 0.676 -28.984 -15.211 1 98.81 204 PHE B O 1
ATOM 5898 N N . GLY B 1 205 ? -1.056 -27.828 -14.602 1 98.5 205 GLY B N 1
ATOM 5899 C CA . GLY B 1 205 ? -0.464 -27.25 -13.406 1 98.5 205 GLY B CA 1
ATOM 5900 C C . GLY B 1 205 ? -1.487 -26.625 -12.477 1 98.5 205 GLY B C 1
ATOM 5901 O O . GLY B 1 205 ? -2.648 -26.453 -12.852 1 98.5 205 GLY B O 1
ATOM 5902 N N . GLN B 1 206 ? -1.093 -26.297 -11.273 1 97.38 206 GLN B N 1
ATOM 5903 C CA . GLN B 1 206 ? -1.979 -25.812 -10.219 1 97.38 206 GLN B CA 1
ATOM 5904 C C . GLN B 1 206 ? -1.475 -24.484 -9.648 1 97.38 206 GLN B C 1
ATOM 5906 O O . GLN B 1 206 ? -0.272 -24.312 -9.438 1 97.38 206 GLN B O 1
ATOM 5911 N N . SER B 1 207 ? -2.422 -23.547 -9.406 1 96.25 207 SER B N 1
ATOM 5912 C CA . SER B 1 207 ? -2.094 -22.25 -8.82 1 96.25 207 SER B CA 1
ATOM 5913 C C . SER B 1 207 ? -1.111 -21.484 -9.695 1 96.25 207 SER B C 1
ATOM 5915 O O . SER B 1 207 ? -1.393 -21.219 -10.867 1 96.25 207 SER B O 1
ATOM 5917 N N . ALA B 1 208 ? 0.127 -21.234 -9.211 1 96.81 208 ALA B N 1
ATOM 5918 C CA . ALA B 1 208 ? 1.143 -20.609 -10.055 1 96.81 208 ALA B CA 1
ATOM 5919 C C . ALA B 1 208 ? 1.508 -21.5 -11.234 1 96.81 208 ALA B C 1
ATOM 5921 O O . ALA B 1 208 ? 1.812 -21 -12.328 1 96.81 208 ALA B O 1
ATOM 5922 N N . GLY B 1 209 ? 1.414 -22.797 -11.016 1 98.44 209 GLY B N 1
ATOM 5923 C CA . GLY B 1 209 ? 1.608 -23.719 -12.117 1 98.44 209 GLY B CA 1
ATOM 5924 C C . GLY B 1 209 ? 0.527 -23.625 -13.18 1 98.44 209 GLY B C 1
ATOM 5925 O O . GLY B 1 209 ? 0.812 -23.734 -14.375 1 98.44 209 GLY B O 1
ATOM 5926 N N . GLY B 1 210 ? -0.727 -23.469 -12.688 1 98.75 210 GLY B N 1
ATOM 5927 C CA . GLY B 1 210 ? -1.813 -23.234 -13.625 1 98.75 210 GLY B CA 1
ATOM 5928 C C . GLY B 1 210 ? -1.666 -21.953 -14.406 1 98.75 210 GLY B C 1
ATOM 5929 O O . GLY B 1 210 ? -1.899 -21.922 -15.617 1 98.75 210 GLY B O 1
ATOM 5930 N N . ALA B 1 211 ? -1.291 -20.922 -13.742 1 98.62 211 ALA B N 1
ATOM 5931 C CA . ALA B 1 211 ? -1.022 -19.641 -14.414 1 98.62 211 ALA B CA 1
ATOM 5932 C C . ALA B 1 211 ? 0.107 -19.797 -15.43 1 98.62 211 ALA B C 1
ATOM 5934 O O . ALA B 1 211 ? 0.024 -19.266 -16.547 1 98.62 211 ALA B O 1
ATOM 5935 N N . SER B 1 212 ? 1.097 -20.547 -15.094 1 98.88 212 SER B N 1
ATOM 5936 C CA . SER B 1 212 ? 2.217 -20.797 -15.992 1 98.88 212 SER B CA 1
ATOM 5937 C C . SER B 1 212 ? 1.77 -21.562 -17.234 1 98.88 212 SER B C 1
ATOM 5939 O O . SER B 1 212 ? 2.158 -21.234 -18.359 1 98.88 212 SER B O 1
ATOM 5941 N N . VAL B 1 213 ? 0.96 -22.547 -17.016 1 98.88 213 VAL B N 1
ATOM 5942 C CA . VAL B 1 213 ? 0.42 -23.344 -18.125 1 98.88 213 VAL B CA 1
ATOM 5943 C C . VAL B 1 213 ? -0.262 -22.422 -19.125 1 98.88 213 VAL B C 1
ATOM 5945 O O . VAL B 1 213 ? -0.013 -22.531 -20.328 1 98.88 213 VAL B O 1
ATOM 5948 N N . ASP B 1 214 ? -1.056 -21.531 -18.594 1 98.75 214 ASP B N 1
ATOM 5949 C CA . ASP B 1 214 ? -1.788 -20.625 -19.469 1 98.75 214 ASP B CA 1
ATOM 5950 C C . ASP B 1 214 ? -0.845 -19.609 -20.125 1 98.75 214 ASP B C 1
ATOM 5952 O O . ASP B 1 214 ? -0.942 -19.359 -21.328 1 98.75 214 ASP B O 1
ATOM 5956 N N . LEU B 1 215 ? 0.091 -19.094 -19.422 1 98.81 215 LEU B N 1
ATOM 5957 C CA . LEU B 1 215 ? 1.054 -18.156 -19.984 1 98.81 215 LEU B CA 1
ATOM 5958 C C . LEU B 1 215 ? 1.902 -18.812 -21.062 1 98.81 215 LEU B C 1
ATOM 5960 O O . LEU B 1 215 ? 2.191 -18.203 -22.094 1 98.81 215 LEU B O 1
ATOM 5964 N N . LEU B 1 216 ? 2.303 -20.062 -20.844 1 98.88 216 LEU B N 1
ATOM 5965 C CA . LEU B 1 216 ? 3.072 -20.812 -21.828 1 98.88 216 LEU B CA 1
ATOM 5966 C C . LEU B 1 216 ? 2.268 -21 -23.109 1 98.88 216 LEU B C 1
ATOM 5968 O O . LEU B 1 216 ? 2.83 -21 -24.203 1 98.88 216 LEU B O 1
ATOM 5972 N N . SER B 1 217 ? 1.001 -21.141 -22.984 1 98.56 217 SER B N 1
ATOM 5973 C CA . SER B 1 217 ? 0.149 -21.344 -24.156 1 98.56 217 SER B CA 1
ATOM 5974 C C . SER B 1 217 ? 0.013 -20.062 -24.969 1 98.56 217 SER B C 1
ATOM 5976 O O . SER B 1 217 ? -0.441 -20.094 -26.109 1 98.56 217 SER B O 1
ATOM 5978 N N . LEU B 1 218 ? 0.425 -18.938 -24.406 1 98.25 218 LEU B N 1
ATOM 5979 C CA . LEU B 1 218 ? 0.252 -17.641 -25.047 1 98.25 218 LEU B CA 1
ATOM 5980 C C . LEU B 1 218 ? 1.562 -17.156 -25.656 1 98.25 218 LEU B C 1
ATOM 5982 O O . LEU B 1 218 ? 1.556 -16.469 -26.672 1 98.25 218 LEU B O 1
ATOM 5986 N N . SER B 1 219 ? 2.668 -17.531 -25.062 1 98.69 219 SER B N 1
ATOM 5987 C CA . SER B 1 219 ? 3.969 -17.016 -25.484 1 98.69 219 SER B CA 1
ATOM 5988 C C . SER B 1 219 ? 4.355 -17.547 -26.859 1 98.69 219 SER B C 1
ATOM 5990 O O . SER B 1 219 ? 4.262 -18.75 -27.109 1 98.69 219 SER B O 1
ATOM 5992 N N . PRO B 1 220 ? 4.91 -16.719 -27.734 1 98.56 220 PRO B N 1
ATOM 5993 C CA . PRO B 1 220 ? 5.348 -17.172 -29.047 1 98.56 220 PRO B CA 1
ATOM 5994 C C . PRO B 1 220 ? 6.504 -18.172 -28.969 1 98.56 220 PRO B C 1
ATOM 5996 O O . PRO B 1 220 ? 6.773 -18.875 -29.938 1 98.56 220 PRO B O 1
ATOM 5999 N N . TYR B 1 221 ? 7.109 -18.25 -27.859 1 98.62 221 TYR B N 1
ATOM 6000 C CA . TYR B 1 221 ? 8.297 -19.078 -27.734 1 98.62 221 TYR B CA 1
ATOM 6001 C C . TYR B 1 221 ? 7.93 -20.5 -27.281 1 98.62 221 TYR B C 1
ATOM 6003 O O . TYR B 1 221 ? 8.727 -21.422 -27.422 1 98.62 221 TYR B O 1
ATOM 6011 N N . SER B 1 222 ? 6.734 -20.625 -26.719 1 98.81 222 SER B N 1
ATOM 6012 C CA . SER B 1 222 ? 6.438 -21.906 -26.109 1 98.81 222 SER B CA 1
ATOM 6013 C C . SER B 1 222 ? 5.129 -22.484 -26.625 1 98.81 222 SER B C 1
ATOM 6015 O O . SER B 1 222 ? 4.895 -23.688 -26.547 1 98.81 222 SER B O 1
ATOM 6017 N N . ARG B 1 223 ? 4.258 -21.75 -27.188 1 98.31 223 ARG B N 1
ATOM 6018 C CA . ARG B 1 223 ? 2.857 -22.078 -27.453 1 98.31 223 ARG B CA 1
ATOM 6019 C C . ARG B 1 223 ? 2.74 -23.219 -28.469 1 98.31 223 ARG B C 1
ATOM 6021 O O . ARG B 1 223 ? 1.695 -23.859 -28.562 1 98.31 223 ARG B O 1
ATOM 6028 N N . ASP B 1 224 ? 3.799 -23.547 -29.219 1 98.44 224 ASP B N 1
ATOM 6029 C CA . ASP B 1 224 ? 3.705 -24.562 -30.25 1 98.44 224 ASP B CA 1
ATOM 6030 C C . ASP B 1 224 ? 4.359 -25.859 -29.797 1 98.44 224 ASP B C 1
ATOM 6032 O O . ASP B 1 224 ? 4.469 -26.812 -30.578 1 98.44 224 ASP B O 1
ATOM 6036 N N . LEU B 1 225 ? 4.691 -25.953 -28.5 1 98.81 225 LEU B N 1
ATOM 6037 C CA . LEU B 1 225 ? 5.445 -27.094 -28 1 98.81 225 LEU B CA 1
ATOM 6038 C C . LEU B 1 225 ? 4.508 -28.141 -27.391 1 98.81 225 LEU B C 1
ATOM 6040 O O . LEU B 1 225 ? 4.957 -29.188 -26.938 1 98.81 225 LEU B O 1
ATOM 6044 N N . PHE B 1 226 ? 3.244 -27.922 -27.344 1 98.81 226 PHE B N 1
ATOM 6045 C CA . PHE B 1 226 ? 2.236 -28.797 -26.766 1 98.81 226 PHE B CA 1
ATOM 6046 C C . PHE B 1 226 ? 0.875 -28.562 -27.406 1 98.81 226 PHE B C 1
ATOM 6048 O O . PHE B 1 226 ? 0.721 -27.656 -28.234 1 98.81 226 PHE B O 1
ATOM 6055 N N . HIS B 1 227 ? -0.147 -29.344 -26.969 1 98.44 227 HIS B N 1
ATOM 6056 C CA . HIS B 1 227 ? -1.342 -29.406 -27.797 1 98.44 227 HIS B CA 1
ATOM 6057 C C . HIS B 1 227 ? -2.6 -29.125 -26.984 1 98.44 227 HIS B C 1
ATOM 6059 O O . HIS B 1 227 ? -3.613 -28.688 -27.547 1 98.44 227 HIS B O 1
ATOM 6065 N N . LYS B 1 228 ? -2.574 -29.406 -25.719 1 98.75 228 LYS B N 1
ATOM 6066 C CA . LYS B 1 228 ? -3.703 -29.188 -24.828 1 98.75 228 LYS B CA 1
ATOM 6067 C C . LYS B 1 228 ? -3.236 -28.625 -23.484 1 98.75 228 LYS B C 1
ATOM 6069 O O . LYS B 1 228 ? -2.076 -28.797 -23.094 1 98.75 228 LYS B O 1
ATOM 6074 N N . VAL B 1 229 ? -4.18 -27.875 -22.734 1 98.69 229 VAL B N 1
ATOM 6075 C CA . VAL B 1 229 ? -3.754 -27.234 -21.5 1 98.69 229 VAL B CA 1
ATOM 6076 C C . VAL B 1 229 ? -4.793 -27.5 -20.406 1 98.69 229 VAL B C 1
ATOM 6078 O O . VAL B 1 229 ? -5.996 -27.484 -20.672 1 98.69 229 VAL B O 1
ATOM 6081 N N . VAL B 1 230 ? -4.328 -27.703 -19.172 1 98.88 230 VAL B N 1
ATOM 6082 C CA . VAL B 1 230 ? -5.184 -27.875 -18 1 98.88 230 VAL B CA 1
ATOM 6083 C C . VAL B 1 230 ? -4.723 -26.938 -16.891 1 98.88 230 VAL B C 1
ATOM 6085 O O . VAL B 1 230 ? -4.141 -27.391 -15.891 1 98.88 230 VAL B O 1
ATOM 6088 N N . PRO B 1 231 ? -4.988 -25.641 -16.953 1 98.75 231 PRO B N 1
ATOM 6089 C CA . PRO B 1 231 ? -4.734 -24.75 -15.828 1 98.75 231 PRO B CA 1
ATOM 6090 C C . PRO B 1 231 ? -5.707 -24.969 -14.672 1 98.75 231 PRO B C 1
ATOM 6092 O O . PRO B 1 231 ? -6.914 -24.766 -14.82 1 98.75 231 PRO B O 1
ATOM 6095 N N . MET B 1 232 ? -5.148 -25.344 -13.508 1 98.69 232 MET B N 1
ATOM 6096 C CA . MET B 1 232 ? -5.965 -25.625 -12.328 1 98.69 232 MET B CA 1
ATOM 6097 C C . MET B 1 232 ? -5.766 -24.562 -11.258 1 98.69 232 MET B C 1
ATOM 6099 O O . MET B 1 232 ? -4.637 -24.312 -10.828 1 98.69 232 MET B O 1
ATOM 6103 N N . ALA B 1 233 ? -6.82 -23.938 -10.836 1 97.88 233 ALA B N 1
ATOM 6104 C CA . ALA B 1 233 ? -6.816 -22.938 -9.773 1 97.88 233 ALA B CA 1
ATOM 6105 C C . ALA B 1 233 ? -5.758 -21.875 -10.023 1 97.88 233 ALA B C 1
ATOM 6107 O O . ALA B 1 233 ? -4.98 -21.531 -9.125 1 97.88 233 ALA B O 1
ATOM 6108 N N . GLY B 1 234 ? -5.625 -21.453 -11.242 1 97.81 234 GLY B N 1
ATOM 6109 C CA . GLY B 1 234 ? -4.719 -20.406 -11.711 1 97.81 234 GLY B CA 1
ATOM 6110 C C . GLY B 1 234 ? -4.656 -20.312 -13.227 1 97.81 234 GLY B C 1
ATOM 6111 O O . GLY B 1 234 ? -4.645 -21.328 -13.922 1 97.81 234 GLY B O 1
ATOM 6112 N N . ASN B 1 235 ? -4.699 -19.172 -13.734 1 98.12 235 ASN B N 1
ATOM 6113 C CA . ASN B 1 235 ? -4.582 -18.891 -15.164 1 98.12 235 ASN B CA 1
ATOM 6114 C C . ASN B 1 235 ? -4.066 -17.484 -15.422 1 98.12 235 ASN B C 1
ATOM 6116 O O . ASN B 1 235 ? -3.869 -16.703 -14.484 1 98.12 235 ASN B O 1
ATOM 6120 N N . ALA B 1 236 ? -3.875 -17.156 -16.656 1 97.75 236 ALA B N 1
ATOM 6121 C CA . ALA B 1 236 ? -3.219 -15.906 -17.031 1 97.75 236 ALA B CA 1
ATOM 6122 C C . ALA B 1 236 ? -4.117 -14.703 -16.734 1 97.75 236 ALA B C 1
ATOM 6124 O O . ALA B 1 236 ? -3.648 -13.562 -16.703 1 97.75 236 ALA B O 1
ATOM 6125 N N . SER B 1 237 ? -5.414 -14.945 -16.531 1 95.38 237 SER B N 1
ATOM 6126 C CA . SER B 1 237 ? -6.352 -13.852 -16.281 1 95.38 237 SER B CA 1
ATOM 6127 C C . SER B 1 237 ? -6.387 -13.484 -14.805 1 95.38 237 SER B C 1
ATOM 6129 O O . SER B 1 237 ? -6.945 -12.453 -14.43 1 95.38 237 SER B O 1
ATOM 6131 N N . CYS B 1 238 ? -5.809 -14.375 -13.977 1 95.06 238 CYS B N 1
ATOM 6132 C CA . CYS B 1 238 ? -5.754 -14.055 -12.555 1 95.06 238 CYS B CA 1
ATOM 6133 C C . CYS B 1 238 ? -4.918 -12.805 -12.305 1 95.06 238 CYS B C 1
ATOM 6135 O O . CYS B 1 238 ? -3.822 -12.672 -12.852 1 95.06 238 CYS B O 1
ATOM 6137 N N . GLU B 1 239 ? -5.379 -11.977 -11.469 1 89.56 239 GLU B N 1
ATOM 6138 C CA . GLU B 1 239 ? -4.723 -10.703 -11.188 1 89.56 239 GLU B CA 1
ATOM 6139 C C . GLU B 1 239 ? -3.301 -10.914 -10.68 1 89.56 239 GLU B C 1
ATOM 6141 O O . GLU B 1 239 ? -2.406 -10.125 -10.977 1 89.56 239 GLU B O 1
ATOM 6146 N N . TRP B 1 240 ? -3.094 -11.945 -9.961 1 92.38 240 TRP B N 1
ATOM 6147 C CA . TRP B 1 240 ? -1.814 -12.211 -9.305 1 92.38 240 TRP B CA 1
ATOM 6148 C C . TRP B 1 240 ? -0.86 -12.93 -10.25 1 92.38 240 TRP B C 1
ATOM 6150 O O . TRP B 1 240 ? 0.302 -13.164 -9.906 1 92.38 240 TRP B O 1
ATOM 6160 N N . ALA B 1 241 ? -1.337 -13.32 -11.469 1 95.94 241 ALA B N 1
ATOM 6161 C CA . ALA B 1 241 ? -0.548 -14.141 -12.383 1 95.94 241 ALA B CA 1
ATOM 6162 C C . ALA B 1 241 ? 0.636 -13.352 -12.938 1 95.94 241 ALA B C 1
ATOM 6164 O O . ALA B 1 241 ? 1.671 -13.93 -13.281 1 95.94 241 ALA B O 1
ATOM 6165 N N . ILE B 1 242 ? 0.462 -12.016 -13.031 1 95.19 242 ILE B N 1
ATOM 6166 C CA . ILE B 1 242 ? 1.486 -11.102 -13.523 1 95.19 242 ILE B CA 1
ATOM 6167 C C . ILE B 1 242 ? 1.896 -10.148 -12.398 1 95.19 242 ILE B C 1
ATOM 6169 O O . ILE B 1 242 ? 1.046 -9.641 -11.664 1 95.19 242 ILE B O 1
ATOM 6173 N N . ASN B 1 243 ? 3.199 -9.969 -12.297 1 92.38 243 ASN B N 1
ATOM 6174 C CA . ASN B 1 243 ? 3.73 -9.062 -11.289 1 92.38 243 ASN B CA 1
ATOM 6175 C C . ASN B 1 243 ? 4.199 -7.75 -11.906 1 92.38 243 ASN B C 1
ATOM 6177 O O . ASN B 1 243 ? 5.188 -7.723 -12.641 1 92.38 243 ASN B O 1
ATOM 6181 N N . ASN B 1 244 ? 3.615 -6.699 -11.555 1 87.56 244 ASN B N 1
ATOM 6182 C CA . ASN B 1 244 ? 3.885 -5.406 -12.172 1 87.56 244 ASN B CA 1
ATOM 6183 C C . ASN B 1 244 ? 4.973 -4.641 -11.422 1 87.56 244 ASN B C 1
ATOM 6185 O O . ASN B 1 244 ? 5.379 -3.557 -11.852 1 87.56 244 ASN B O 1
ATOM 6189 N N . ASN B 1 245 ? 5.508 -5.199 -10.367 1 90.44 245 ASN B N 1
ATOM 6190 C CA . ASN B 1 245 ? 6.5 -4.512 -9.547 1 90.44 245 ASN B CA 1
ATOM 6191 C C . ASN B 1 245 ? 7.793 -5.312 -9.445 1 90.44 245 ASN B C 1
ATOM 6193 O O . ASN B 1 245 ? 8.516 -5.199 -8.453 1 90.44 245 ASN B O 1
ATOM 6197 N N . ALA B 1 246 ? 7.988 -6.105 -10.367 1 94.38 246 ALA B N 1
ATOM 6198 C CA . ALA B 1 246 ? 9.133 -7.012 -10.312 1 94.38 246 ALA B CA 1
ATOM 6199 C C . ALA B 1 246 ? 10.445 -6.238 -10.242 1 94.38 246 ALA B C 1
ATOM 6201 O O . ALA B 1 246 ? 11.375 -6.648 -9.555 1 94.38 246 ALA B O 1
ATOM 6202 N N . VAL B 1 247 ? 10.555 -5.074 -10.914 1 95.5 247 VAL B N 1
ATOM 6203 C CA . VAL B 1 247 ? 11.766 -4.266 -10.93 1 95.5 247 VAL B CA 1
ATOM 6204 C C . VAL B 1 247 ? 12.047 -3.719 -9.531 1 95.5 247 VAL B C 1
ATOM 6206 O O . VAL B 1 247 ? 13.164 -3.816 -9.031 1 95.5 247 VAL B O 1
ATOM 6209 N N . GLU B 1 248 ? 11.047 -3.193 -8.93 1 92.19 248 GLU B N 1
ATOM 6210 C CA . GLU B 1 248 ? 11.18 -2.625 -7.59 1 92.19 248 GLU B CA 1
ATOM 6211 C C . GLU B 1 248 ? 11.508 -3.703 -6.562 1 92.19 248 GLU B C 1
ATOM 6213 O O . GLU B 1 248 ? 12.344 -3.494 -5.68 1 92.19 248 GLU B O 1
ATOM 6218 N N . LYS B 1 249 ? 10.859 -4.844 -6.695 1 93.94 249 LYS B N 1
ATOM 6219 C CA . LYS B 1 249 ? 11.133 -5.957 -5.789 1 93.94 249 LYS B CA 1
ATOM 6220 C C . LYS B 1 249 ? 12.555 -6.473 -5.961 1 93.94 249 LYS B C 1
ATOM 6222 O O . LYS B 1 249 ? 13.219 -6.809 -4.977 1 93.94 249 LYS B O 1
ATOM 6227 N N . SER B 1 250 ? 12.969 -6.539 -7.117 1 96.69 250 SER B N 1
ATOM 6228 C CA . SER B 1 250 ? 14.328 -6.977 -7.402 1 96.69 250 SER B CA 1
ATOM 6229 C C . SER B 1 250 ? 15.352 -6 -6.832 1 96.69 250 SER B C 1
ATOM 6231 O O . SER B 1 250 ? 16.359 -6.418 -6.25 1 96.69 250 SER B O 1
ATOM 6233 N N . ARG B 1 251 ? 15.102 -4.742 -7.02 1 94.75 251 ARG B N 1
ATOM 6234 C CA . ARG B 1 251 ? 15.977 -3.721 -6.453 1 94.75 251 ARG B CA 1
ATOM 6235 C C . ARG B 1 251 ? 16.078 -3.865 -4.938 1 94.75 251 ARG B C 1
ATOM 6237 O O . ARG B 1 251 ? 17.172 -3.783 -4.371 1 94.75 251 ARG B O 1
ATOM 6244 N N . LEU B 1 252 ? 14.992 -4.059 -4.305 1 93.56 252 LEU B N 1
ATOM 6245 C CA . LEU B 1 252 ? 14.984 -4.238 -2.859 1 93.56 252 LEU B CA 1
ATOM 6246 C C . LEU B 1 252 ? 15.797 -5.461 -2.457 1 93.56 252 LEU B C 1
ATOM 6248 O O . LEU B 1 252 ? 16.531 -5.43 -1.464 1 93.56 252 LEU B O 1
ATOM 6252 N N . MET B 1 253 ? 15.648 -6.492 -3.156 1 96.12 253 MET B N 1
ATOM 6253 C CA . MET B 1 253 ? 16.422 -7.699 -2.879 1 96.12 253 MET B CA 1
ATOM 6254 C C . MET B 1 253 ? 17.922 -7.43 -3.016 1 96.12 253 MET B C 1
ATOM 6256 O O . MET B 1 253 ? 18.719 -7.898 -2.203 1 96.12 253 MET B O 1
ATOM 6260 N N . ALA B 1 254 ? 18.297 -6.691 -4.043 1 97.25 254 ALA B N 1
ATOM 6261 C CA . ALA B 1 254 ? 19.688 -6.312 -4.203 1 97.25 254 ALA B CA 1
ATOM 6262 C C . ALA B 1 254 ? 20.188 -5.508 -3.006 1 97.25 254 ALA B C 1
ATOM 6264 O O . ALA B 1 254 ? 21.25 -5.797 -2.455 1 97.25 254 ALA B O 1
ATOM 6265 N N . LEU B 1 255 ? 19.391 -4.566 -2.578 1 94.62 255 LEU B N 1
ATOM 6266 C CA . LEU B 1 255 ? 19.766 -3.705 -1.46 1 94.62 255 LEU B CA 1
ATOM 6267 C C . LEU B 1 255 ? 19.906 -4.512 -0.174 1 94.62 255 LEU B C 1
ATOM 6269 O O . LEU B 1 255 ? 20.828 -4.285 0.612 1 94.62 255 LEU B O 1
ATOM 6273 N N . LYS B 1 256 ? 19 -5.469 0.007 1 93.94 256 LYS B N 1
ATOM 6274 C CA . LYS B 1 256 ? 19.062 -6.34 1.176 1 93.94 256 LYS B CA 1
ATOM 6275 C C . LYS B 1 256 ? 20.375 -7.109 1.229 1 93.94 256 LYS B C 1
ATOM 6277 O O . LYS B 1 256 ? 20.828 -7.512 2.305 1 93.94 256 LYS B O 1
ATOM 6282 N N . ASN B 1 257 ? 20.938 -7.281 0.103 1 96.31 257 ASN B N 1
ATOM 6283 C CA . ASN B 1 257 ? 22.203 -7.996 0.037 1 96.31 257 ASN B CA 1
ATOM 6284 C C . ASN B 1 257 ? 23.391 -7.035 -0.096 1 96.31 257 ASN B C 1
ATOM 6286 O O . ASN B 1 257 ? 24.484 -7.438 -0.494 1 96.31 257 ASN B O 1
ATOM 6290 N N . GLY B 1 258 ? 23.125 -5.734 0.151 1 93.31 258 GLY B N 1
ATOM 6291 C CA . GLY B 1 258 ? 24.172 -4.73 0.207 1 93.31 258 GLY B CA 1
ATOM 6292 C C . GLY B 1 258 ? 24.609 -4.238 -1.163 1 93.31 258 GLY B C 1
ATOM 6293 O O . GLY B 1 258 ? 25.672 -3.621 -1.304 1 93.31 258 GLY B O 1
ATOM 6294 N N . ILE B 1 259 ? 23.859 -4.516 -2.164 1 95.69 259 ILE B N 1
ATOM 6295 C CA . ILE B 1 259 ? 24.188 -4.117 -3.525 1 95.69 259 ILE B CA 1
ATOM 6296 C C . ILE B 1 259 ? 23.406 -2.859 -3.904 1 95.69 259 ILE B C 1
ATOM 6298 O O . ILE B 1 259 ? 22.188 -2.902 -4.051 1 95.69 259 ILE B O 1
ATOM 6302 N N . THR B 1 260 ? 24.094 -1.808 -4.148 1 91.31 260 THR B N 1
ATOM 6303 C CA . THR B 1 260 ? 23.438 -0.512 -4.312 1 91.31 260 THR B CA 1
ATOM 6304 C C . THR B 1 260 ? 23.703 0.058 -5.703 1 91.31 260 THR B C 1
ATOM 6306 O O . THR B 1 260 ? 23.266 1.162 -6.023 1 91.31 260 THR B O 1
ATOM 6309 N N . GLU B 1 261 ? 24.406 -0.709 -6.582 1 89.19 261 GLU B N 1
ATOM 6310 C CA . GLU B 1 261 ? 24.781 -0.215 -7.906 1 89.19 261 GLU B CA 1
ATOM 6311 C C . GLU B 1 261 ? 23.547 0.133 -8.734 1 89.19 261 GLU B C 1
ATOM 6313 O O . GLU B 1 261 ? 22.562 -0.615 -8.742 1 89.19 261 GLU B O 1
ATOM 6318 N N . ASN B 1 262 ? 23.641 1.257 -9.414 1 84 262 ASN B N 1
ATOM 6319 C CA . ASN B 1 262 ? 22.562 1.631 -10.328 1 84 262 ASN B CA 1
ATOM 6320 C C . ASN B 1 262 ? 22.797 1.061 -11.727 1 84 262 ASN B C 1
ATOM 6322 O O . ASN B 1 262 ? 21.844 0.889 -12.492 1 84 262 ASN B O 1
ATOM 6326 N N . ASP B 1 263 ? 24.094 0.951 -11.969 1 90.38 263 ASP B N 1
ATOM 6327 C CA . ASP B 1 263 ? 24.391 0.284 -13.234 1 90.38 263 ASP B CA 1
ATOM 6328 C C . ASP B 1 263 ? 23.891 -1.159 -13.219 1 90.38 263 ASP B C 1
ATOM 6330 O O . ASP B 1 263 ? 24.344 -1.973 -12.414 1 90.38 263 ASP B O 1
ATOM 6334 N N . SER B 1 264 ? 23.031 -1.469 -14.102 1 95.5 264 SER B N 1
ATOM 6335 C CA . SER B 1 264 ? 22.359 -2.762 -14.094 1 95.5 264 SER B CA 1
ATOM 6336 C C . SER B 1 264 ? 23.344 -3.902 -14.32 1 95.5 264 SER B C 1
ATOM 6338 O O . SER B 1 264 ? 23.219 -4.969 -13.711 1 95.5 264 SER B O 1
ATOM 6340 N N . HIS B 1 265 ? 24.328 -3.695 -15.195 1 96.94 265 HIS B N 1
ATOM 6341 C CA . HIS B 1 265 ? 25.281 -4.762 -15.477 1 96.94 265 HIS B CA 1
ATOM 6342 C C . HIS B 1 265 ? 26.141 -5.066 -14.25 1 96.94 265 HIS B C 1
ATOM 6344 O O . HIS B 1 265 ? 26.391 -6.23 -13.938 1 96.94 265 HIS B O 1
ATOM 6350 N N . GLU B 1 266 ? 26.531 -3.973 -13.617 1 96 266 GLU B N 1
ATOM 6351 C CA . GLU B 1 266 ? 27.312 -4.16 -12.398 1 96 266 GLU B CA 1
ATOM 6352 C C . GLU B 1 266 ? 26.469 -4.785 -11.289 1 96 266 GLU B C 1
ATOM 6354 O O . GLU B 1 266 ? 26.953 -5.641 -10.547 1 96 266 GLU B O 1
ATOM 6359 N N . LEU B 1 267 ? 25.25 -4.328 -11.227 1 96.56 267 LEU B N 1
ATOM 6360 C CA . LEU B 1 267 ? 24.328 -4.898 -10.25 1 96.56 267 LEU B CA 1
ATOM 6361 C C . LEU B 1 267 ? 24.188 -6.402 -10.453 1 96.56 267 LEU B C 1
ATOM 6363 O O . LEU B 1 267 ? 24.297 -7.18 -9.508 1 96.56 267 LEU B O 1
ATOM 6367 N N . ILE B 1 268 ? 24.016 -6.816 -11.672 1 98.06 268 ILE B N 1
ATOM 6368 C CA . ILE B 1 268 ? 23.812 -8.227 -12 1 98.06 268 ILE B CA 1
ATOM 6369 C C . ILE B 1 268 ? 25.0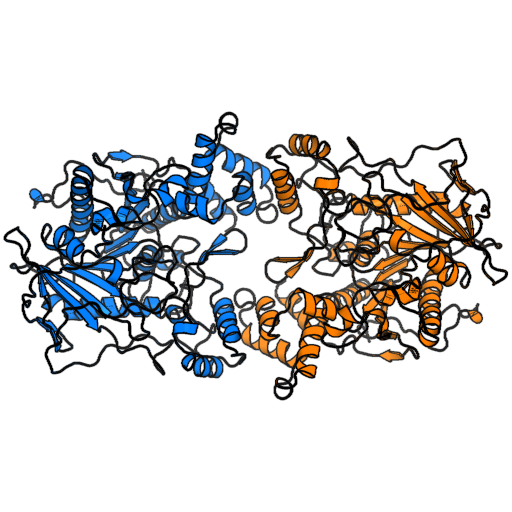94 -9.008 -11.703 1 98.06 268 ILE B C 1
ATOM 6371 O O . ILE B 1 268 ? 25.031 -10.117 -11.164 1 98.06 268 ILE B O 1
ATOM 6375 N N . ARG B 1 269 ? 26.219 -8.414 -12.078 1 97.75 269 ARG B N 1
ATOM 6376 C CA . ARG B 1 269 ? 27.5 -9.07 -11.789 1 97.75 269 ARG B CA 1
ATOM 6377 C C . ARG B 1 269 ? 27.625 -9.375 -10.297 1 97.75 269 ARG B C 1
ATOM 6379 O O . ARG B 1 269 ? 28 -10.492 -9.922 1 97.75 269 ARG B O 1
ATOM 6386 N N . ARG B 1 270 ? 27.312 -8.422 -9.469 1 97.5 270 ARG B N 1
ATOM 6387 C CA . ARG B 1 270 ? 27.406 -8.586 -8.016 1 97.5 270 ARG B CA 1
ATOM 6388 C C . ARG B 1 270 ? 26.344 -9.562 -7.512 1 97.5 270 ARG B C 1
ATOM 6390 O O . ARG B 1 270 ? 26.625 -10.367 -6.617 1 97.5 270 ARG B O 1
ATOM 6397 N N . MET B 1 271 ? 25.156 -9.516 -8.086 1 97.94 271 MET B N 1
ATOM 6398 C CA . MET B 1 271 ? 24.078 -10.414 -7.688 1 97.94 271 MET B CA 1
ATOM 6399 C C . MET B 1 271 ? 24.453 -11.867 -7.984 1 97.94 271 MET B C 1
ATOM 6401 O O . MET B 1 271 ? 24.031 -12.773 -7.266 1 97.94 271 MET B O 1
ATOM 6405 N N . ARG B 1 272 ? 25.234 -12.109 -8.969 1 97.94 272 ARG B N 1
ATOM 6406 C CA . ARG B 1 272 ? 25.656 -13.461 -9.328 1 97.94 272 ARG B CA 1
ATOM 6407 C C . ARG B 1 272 ? 26.594 -14.039 -8.273 1 97.94 272 ARG B C 1
ATOM 6409 O O . ARG B 1 272 ? 26.781 -15.25 -8.195 1 97.94 272 A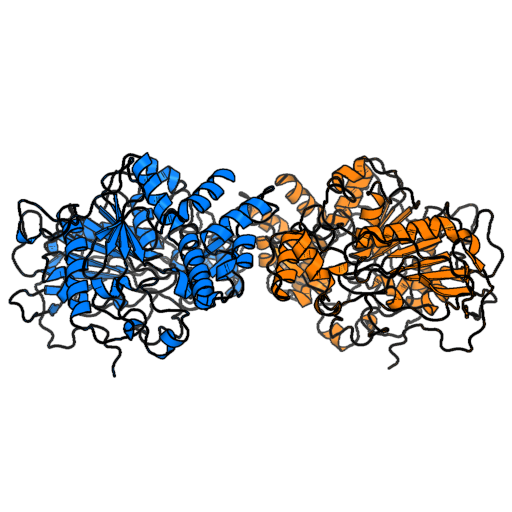RG B O 1
ATOM 6416 N N . GLU B 1 273 ? 27.109 -13.133 -7.441 1 97.12 273 GLU B N 1
ATOM 6417 C CA . GLU B 1 273 ? 28.047 -13.57 -6.418 1 97.12 273 GLU B CA 1
ATOM 6418 C C . GLU B 1 273 ? 27.344 -13.852 -5.094 1 97.12 273 GLU B C 1
ATOM 6420 O O . GLU B 1 273 ? 27.922 -14.453 -4.188 1 97.12 273 GLU B O 1
ATOM 6425 N N . VAL B 1 274 ? 26.109 -13.414 -4.988 1 97.69 274 VAL B N 1
ATOM 6426 C CA . VAL B 1 274 ? 25.344 -13.602 -3.756 1 97.69 274 VAL B CA 1
ATOM 6427 C C . VAL B 1 274 ? 25.047 -15.086 -3.559 1 97.69 274 VAL B C 1
ATOM 6429 O O . VAL B 1 274 ? 24.641 -15.773 -4.492 1 97.69 274 VAL B O 1
ATOM 6432 N N . PRO B 1 275 ? 25.297 -15.641 -2.334 1 97.38 275 PRO B N 1
ATOM 6433 C CA . PRO B 1 275 ? 24.891 -17.031 -2.102 1 97.38 275 PRO B CA 1
ATOM 6434 C C . PRO B 1 275 ? 23.422 -17.266 -2.426 1 97.38 275 PRO B C 1
ATOM 6436 O O . PRO B 1 275 ? 22.562 -16.469 -2.039 1 97.38 275 PRO B O 1
ATOM 6439 N N . ALA B 1 276 ? 23.109 -18.375 -3.062 1 96.12 276 ALA B N 1
ATOM 6440 C CA . ALA B 1 276 ? 21.781 -18.641 -3.611 1 96.12 276 ALA B CA 1
ATOM 6441 C C . ALA B 1 276 ? 20.719 -18.625 -2.518 1 96.12 276 ALA B C 1
ATOM 6443 O O . ALA B 1 276 ? 19.609 -18.141 -2.727 1 96.12 276 ALA B O 1
ATOM 6444 N N . MET B 1 277 ? 21.062 -19.094 -1.377 1 95 277 MET B N 1
ATOM 6445 C CA . MET B 1 277 ? 20.078 -19.25 -0.31 1 95 277 MET B CA 1
ATOM 6446 C C . MET B 1 277 ? 19.641 -17.875 0.22 1 95 277 MET B C 1
ATOM 6448 O O . MET B 1 277 ? 18.562 -17.75 0.805 1 95 277 MET B O 1
ATOM 6452 N N . LYS B 1 278 ? 20.422 -16.797 0.023 1 95.88 278 LYS B N 1
ATOM 6453 C CA . LYS B 1 278 ? 20.031 -15.438 0.412 1 95.88 278 LYS B CA 1
ATOM 6454 C C . LYS B 1 278 ? 18.953 -14.883 -0.518 1 95.88 278 LYS B C 1
ATOM 6456 O O . LYS B 1 278 ? 18.312 -13.883 -0.198 1 95.88 278 LYS B O 1
ATOM 6461 N N . LEU B 1 279 ? 18.812 -15.602 -1.628 1 96.44 279 LEU B N 1
ATOM 6462 C CA . LEU B 1 279 ? 17.812 -15.164 -2.594 1 96.44 279 LEU B CA 1
ATOM 6463 C C . LEU B 1 279 ? 16.531 -15.984 -2.457 1 96.44 279 LEU B C 1
ATOM 6465 O O . LEU B 1 279 ? 15.562 -15.758 -3.18 1 96.44 279 LEU B O 1
ATOM 6469 N N . ALA B 1 280 ? 16.547 -16.953 -1.479 1 94.06 280 ALA B N 1
ATOM 6470 C CA . ALA B 1 280 ? 15.375 -17.797 -1.244 1 94.06 280 ALA B CA 1
ATOM 6471 C C . ALA B 1 280 ? 14.195 -16.953 -0.762 1 94.06 280 ALA B C 1
ATOM 6473 O O . ALA B 1 280 ? 14.375 -16.016 0.024 1 94.06 280 ALA B O 1
ATOM 6474 N N . THR B 1 281 ? 13.109 -17.266 -1.256 1 91.12 281 THR B N 1
ATOM 6475 C CA . THR B 1 281 ? 11.883 -16.547 -0.913 1 91.12 281 THR B CA 1
ATOM 6476 C C . THR B 1 281 ? 10.789 -17.531 -0.498 1 91.12 281 THR B C 1
ATOM 6478 O O . THR B 1 281 ? 10.711 -18.641 -1.026 1 91.12 281 THR B O 1
ATOM 6481 N N . GLY B 1 282 ? 10.039 -17.125 0.498 1 86.69 282 GLY B N 1
ATOM 6482 C CA . GLY B 1 282 ? 8.875 -17.906 0.902 1 86.69 282 GLY B CA 1
ATOM 6483 C C . GLY B 1 282 ? 7.586 -17.422 0.271 1 86.69 282 GLY B C 1
ATOM 6484 O O . GLY B 1 282 ? 7.602 -16.484 -0.539 1 86.69 282 GLY B O 1
ATOM 6485 N N . LEU B 1 283 ? 6.543 -18.156 0.615 1 81.88 283 LEU B N 1
ATOM 6486 C CA . LEU B 1 283 ? 5.23 -17.734 0.131 1 81.88 283 LEU B CA 1
ATOM 6487 C C . LEU B 1 283 ? 4.805 -16.422 0.788 1 81.88 283 LEU B C 1
ATOM 6489 O O . LEU B 1 283 ? 4.879 -16.281 2.01 1 81.88 283 LEU B O 1
ATOM 6493 N N . GLY B 1 284 ? 4.668 -15.43 0.076 1 74.62 284 GLY B N 1
ATOM 6494 C CA . GLY B 1 284 ? 4.195 -14.156 0.592 1 74.62 284 GLY B CA 1
ATOM 6495 C C . GLY B 1 284 ? 3.203 -13.469 -0.33 1 74.62 284 GLY B C 1
ATOM 6496 O O . GLY B 1 284 ? 3.045 -13.867 -1.486 1 74.62 284 GLY B O 1
ATOM 6497 N N . SER B 1 285 ? 2.227 -12.844 0.317 1 64.38 285 SER B N 1
ATOM 6498 C CA . SER B 1 285 ? 1.286 -12.055 -0.47 1 64.38 285 SER B CA 1
ATOM 6499 C C . SER B 1 285 ? 1.295 -10.594 -0.038 1 64.38 285 SER B C 1
ATOM 6501 O O . SER B 1 285 ? 1.498 -10.289 1.14 1 64.38 285 SER B O 1
ATOM 6503 N N . ASP B 1 286 ? 1.52 -9.781 -0.997 1 65.94 286 ASP B N 1
ATOM 6504 C CA . ASP B 1 286 ? 1.368 -8.344 -0.766 1 65.94 286 ASP B CA 1
ATOM 6505 C C . ASP B 1 286 ? 0.081 -7.82 -1.397 1 65.94 286 ASP B C 1
ATOM 6507 O O . ASP B 1 286 ? -0.531 -8.5 -2.227 1 65.94 286 ASP B O 1
ATOM 6511 N N . THR B 1 287 ? -0.662 -7.035 -0.638 1 60.94 287 THR B N 1
ATOM 6512 C CA . THR B 1 287 ? -1.792 -6.332 -1.24 1 60.94 287 THR B CA 1
ATOM 6513 C C . THR B 1 287 ? -1.401 -4.91 -1.63 1 60.94 287 THR B C 1
ATOM 6515 O O . THR B 1 287 ? -0.743 -4.207 -0.859 1 60.94 287 THR B O 1
ATOM 6518 N N . THR B 1 288 ? -1.303 -4.609 -2.787 1 55.31 288 THR B N 1
ATOM 6519 C CA . THR B 1 288 ? -1.128 -3.234 -3.246 1 55.31 288 THR B CA 1
ATOM 6520 C C . THR B 1 288 ? -2.424 -2.697 -3.844 1 55.31 288 THR B C 1
ATOM 6522 O O . THR B 1 288 ? -2.973 -3.285 -4.777 1 55.31 288 THR B O 1
ATOM 6525 N N . GLY B 1 289 ? -2.947 -1.688 -3.361 1 54.53 289 GLY B N 1
ATOM 6526 C CA . GLY B 1 289 ? -4.168 -1.092 -3.879 1 54.53 289 GLY B CA 1
ATOM 6527 C C . GLY B 1 289 ? -5.363 -2.025 -3.814 1 54.53 289 GLY B C 1
ATOM 6528 O O . GLY B 1 289 ? -6.188 -2.053 -4.73 1 54.53 289 GLY B O 1
ATOM 6529 N N . GLY B 1 290 ? -5.293 -2.955 -2.873 1 60.84 290 GLY B N 1
ATOM 6530 C CA . GLY B 1 290 ? -6.402 -3.877 -2.703 1 60.84 290 GLY B CA 1
ATOM 6531 C C . GLY B 1 290 ? -6.289 -5.113 -3.574 1 60.84 290 GLY B C 1
ATOM 6532 O O . GLY B 1 290 ? -7.137 -6.008 -3.508 1 60.84 290 GLY B O 1
ATOM 6533 N N . LYS B 1 291 ? -5.219 -5.18 -4.336 1 73.38 291 LYS B N 1
ATOM 6534 C CA . LYS B 1 291 ? -5.082 -6.293 -5.27 1 73.38 291 LYS B CA 1
ATOM 6535 C C . LYS B 1 291 ? -4.031 -7.289 -4.781 1 73.38 291 LYS B C 1
ATOM 6537 O O . LYS B 1 291 ? -2.996 -6.895 -4.246 1 73.38 291 LYS B O 1
ATOM 6542 N N . MET B 1 292 ? -4.348 -8.562 -4.949 1 76.62 292 MET B N 1
ATOM 6543 C CA . MET B 1 292 ? -3.451 -9.633 -4.527 1 76.62 292 MET B CA 1
ATOM 6544 C C . MET B 1 292 ? -2.303 -9.797 -5.516 1 76.62 292 MET B C 1
ATOM 6546 O O . MET B 1 292 ? -2.514 -9.773 -6.73 1 76.62 292 MET B O 1
ATOM 6550 N N . GLN B 1 293 ? -1.079 -9.797 -4.992 1 84.94 293 GLN B N 1
ATOM 6551 C CA . GLN B 1 293 ? 0.095 -10.023 -5.828 1 84.94 293 GLN B CA 1
ATOM 6552 C C . GLN B 1 293 ? 1.044 -11.031 -5.18 1 84.94 293 GLN B C 1
ATOM 6554 O O . GLN B 1 293 ? 1.106 -11.133 -3.955 1 84.94 293 GLN B O 1
ATOM 6559 N N . THR B 1 294 ? 1.637 -11.719 -6.027 1 90.75 294 THR B N 1
ATOM 6560 C CA . THR B 1 294 ? 2.707 -12.586 -5.547 1 90.75 294 THR B CA 1
ATOM 6561 C C . THR B 1 294 ? 3.928 -11.766 -5.145 1 90.75 294 THR B C 1
ATOM 6563 O O . THR B 1 294 ? 4.062 -10.602 -5.543 1 90.75 294 THR B O 1
ATOM 6566 N N . THR B 1 295 ? 4.812 -12.297 -4.355 1 91.81 295 THR B N 1
ATOM 6567 C CA . THR B 1 295 ? 6.043 -11.625 -3.949 1 91.81 295 THR B CA 1
ATOM 6568 C C . THR B 1 295 ? 6.852 -11.203 -5.172 1 91.81 295 THR B C 1
ATOM 6570 O O . THR B 1 295 ? 7.285 -10.047 -5.266 1 91.81 295 THR B O 1
ATOM 6573 N N . ILE B 1 296 ? 7 -12.109 -6.07 1 94.75 296 ILE B N 1
ATOM 6574 C CA . ILE B 1 296 ? 7.617 -11.914 -7.379 1 94.75 296 ILE B CA 1
ATOM 6575 C C . ILE B 1 296 ? 7.059 -12.93 -8.367 1 94.75 296 ILE B C 1
ATOM 6577 O O . ILE B 1 296 ? 6.488 -13.945 -7.973 1 94.75 296 ILE B O 1
ATOM 6581 N N . GLY B 1 297 ? 7.141 -12.625 -9.633 1 96.38 297 GLY B N 1
ATOM 6582 C CA . GLY B 1 297 ? 6.566 -13.508 -10.641 1 96.38 297 GLY B CA 1
ATOM 6583 C C . GLY B 1 297 ? 6.73 -12.984 -12.055 1 96.38 297 GLY B C 1
ATOM 6584 O O . GLY B 1 297 ? 7.516 -12.062 -12.297 1 96.38 297 GLY B O 1
ATOM 6585 N N . PRO B 1 298 ? 5.969 -13.562 -12.93 1 98.06 298 PRO B N 1
ATOM 6586 C CA . PRO B 1 298 ? 6.051 -13.156 -14.336 1 98.06 298 PRO B CA 1
ATOM 6587 C C . PRO B 1 298 ? 5.676 -11.695 -14.562 1 98.06 298 PRO B C 1
ATOM 6589 O O . PRO B 1 298 ? 4.828 -11.156 -13.844 1 98.06 298 PRO B O 1
ATOM 6592 N N . ARG B 1 299 ? 6.305 -11.078 -15.492 1 96.19 299 ARG B N 1
ATOM 6593 C CA . ARG B 1 299 ? 5.953 -9.719 -15.883 1 96.19 299 ARG B CA 1
ATOM 6594 C C . ARG B 1 299 ? 5.895 -9.586 -17.406 1 96.19 299 ARG B C 1
ATOM 6596 O O . ARG B 1 299 ? 6.445 -10.422 -18.125 1 96.19 299 ARG B O 1
ATOM 6603 N N . ILE B 1 300 ? 5.176 -8.648 -17.906 1 96.5 300 ILE B N 1
ATOM 6604 C CA . ILE B 1 300 ? 5.188 -8.32 -19.328 1 96.5 300 ILE B CA 1
ATOM 6605 C C . ILE B 1 300 ? 6.535 -7.711 -19.703 1 96.5 300 ILE B C 1
ATOM 6607 O O . ILE B 1 300 ? 6.77 -6.523 -19.484 1 96.5 300 ILE B O 1
ATOM 6611 N N . ASP B 1 301 ? 7.41 -8.461 -20.297 1 95.75 301 ASP B N 1
ATOM 6612 C CA . ASP B 1 301 ? 8.805 -8.07 -20.453 1 95.75 301 ASP B CA 1
ATOM 6613 C C . ASP B 1 301 ? 9.086 -7.613 -21.891 1 95.75 301 ASP B C 1
ATOM 6615 O O . ASP B 1 301 ? 10.211 -7.23 -22.203 1 95.75 301 ASP B O 1
ATOM 6619 N N . GLY B 1 302 ? 8.055 -7.754 -22.797 1 95.62 302 GLY B N 1
ATOM 6620 C CA . GLY B 1 302 ? 8.242 -7.344 -24.172 1 95.62 302 GLY B CA 1
ATOM 6621 C C . GLY B 1 302 ? 8.953 -8.383 -25.016 1 95.62 302 GLY B C 1
ATOM 6622 O O . GLY B 1 302 ? 9.203 -8.164 -26.203 1 95.62 302 GLY B O 1
ATOM 6623 N N . ASP B 1 303 ? 9.32 -9.531 -24.453 1 97.38 303 ASP B N 1
ATOM 6624 C CA . ASP B 1 303 ? 10 -10.609 -25.156 1 97.38 303 ASP B CA 1
ATOM 6625 C C . ASP B 1 303 ? 9.258 -11.93 -24.984 1 97.38 303 ASP B C 1
ATOM 6627 O O . ASP B 1 303 ? 8.359 -12.258 -25.766 1 97.38 303 ASP B O 1
ATOM 6631 N N . PHE B 1 304 ? 9.43 -12.555 -23.812 1 98.25 304 PHE B N 1
ATOM 6632 C CA . PHE B 1 304 ? 8.68 -13.781 -23.594 1 98.25 304 PHE B CA 1
ATOM 6633 C C . PHE B 1 304 ? 7.18 -13.508 -23.625 1 98.25 304 PHE B C 1
ATOM 6635 O O . PHE B 1 304 ? 6.414 -14.281 -24.203 1 98.25 304 PHE B O 1
ATOM 6642 N N . LEU B 1 305 ? 6.828 -12.508 -22.906 1 98.25 305 LEU B N 1
ATOM 6643 C CA . LEU B 1 305 ? 5.484 -11.938 -22.984 1 98.25 305 LEU B CA 1
ATOM 6644 C C . LEU B 1 305 ? 5.52 -10.555 -23.625 1 98.25 305 LEU B C 1
ATOM 6646 O O . LEU B 1 305 ? 5.555 -9.539 -22.922 1 98.25 305 LEU B O 1
ATOM 6650 N N . PRO B 1 306 ? 5.402 -10.523 -24.922 1 97.56 306 PRO B N 1
ATOM 6651 C CA . PRO B 1 306 ? 5.566 -9.258 -25.625 1 97.56 306 PRO B CA 1
ATOM 6652 C C . PRO B 1 306 ? 4.402 -8.297 -25.406 1 97.56 306 PRO B C 1
ATOM 6654 O O . PRO B 1 306 ? 4.539 -7.09 -25.609 1 97.56 306 PRO B O 1
ATOM 6657 N N . LYS B 1 307 ? 3.238 -8.844 -25.062 1 96.81 307 LYS B N 1
ATOM 6658 C CA . LYS B 1 307 ? 2.014 -8.094 -24.781 1 96.81 307 LYS B CA 1
ATOM 6659 C C . LYS B 1 307 ? 1.283 -8.656 -23.562 1 96.81 307 LYS B C 1
ATOM 6661 O O . LYS B 1 307 ? 1.757 -9.609 -22.938 1 96.81 307 LYS B O 1
ATOM 6666 N N . THR B 1 308 ? 0.163 -8.031 -23.219 1 95.94 308 THR B N 1
ATOM 6667 C CA . THR B 1 308 ? -0.663 -8.531 -22.125 1 95.94 308 THR B CA 1
ATOM 6668 C C . THR B 1 308 ? -1.265 -9.891 -22.484 1 95.94 308 THR B C 1
ATOM 6670 O O . THR B 1 308 ? -1.442 -10.203 -23.672 1 95.94 308 THR B O 1
ATOM 6673 N N . PRO B 1 309 ? -1.623 -10.688 -21.453 1 96.06 309 PRO B N 1
ATOM 6674 C CA . PRO B 1 309 ? -2.205 -12 -21.734 1 96.06 309 PRO B CA 1
ATOM 6675 C C . PRO B 1 309 ? -3.461 -11.922 -22.594 1 96.06 309 PRO B C 1
ATOM 6677 O O . PRO B 1 309 ? -3.656 -12.758 -23.484 1 96.06 309 PRO B O 1
ATOM 6680 N N . ILE B 1 310 ? -4.281 -10.93 -22.391 1 93.81 310 ILE B N 1
ATOM 6681 C CA . ILE B 1 310 ? -5.52 -10.812 -23.141 1 93.81 310 ILE B CA 1
ATOM 6682 C C . ILE B 1 310 ? -5.195 -10.555 -24.609 1 93.81 310 ILE B C 1
ATOM 6684 O O . ILE B 1 310 ? -5.836 -11.125 -25.5 1 93.81 310 ILE B O 1
ATOM 6688 N N . GLU B 1 311 ? -4.195 -9.789 -24.891 1 96.12 311 GLU B N 1
ATOM 6689 C CA . GLU B 1 311 ? -3.789 -9.516 -26.266 1 96.12 311 GLU B CA 1
ATOM 6690 C C . GLU B 1 311 ? -3.135 -10.734 -26.906 1 96.12 311 GLU B C 1
ATOM 6692 O O . GLU B 1 311 ? -3.383 -11.039 -28.078 1 96.12 311 GLU B O 1
ATOM 6697 N N . LEU B 1 312 ? -2.354 -11.406 -26.141 1 97.5 312 LEU B N 1
ATOM 6698 C CA . LEU B 1 312 ? -1.663 -12.586 -26.656 1 97.5 312 LEU B CA 1
ATOM 6699 C C . LEU B 1 312 ? -2.652 -13.703 -26.969 1 97.5 312 LEU B C 1
ATOM 6701 O O . LEU B 1 312 ? -2.439 -14.484 -27.906 1 97.5 312 LEU B O 1
ATOM 6705 N N . ARG B 1 313 ? -3.703 -13.773 -26.203 1 96.5 313 ARG B N 1
ATOM 6706 C CA . ARG B 1 313 ? -4.699 -14.828 -26.406 1 96.5 313 ARG B CA 1
ATOM 6707 C C . ARG B 1 313 ? -5.359 -14.703 -27.766 1 96.5 313 ARG B C 1
ATOM 6709 O O . ARG B 1 313 ? -5.715 -15.711 -28.391 1 96.5 313 ARG B O 1
ATOM 6716 N N . LYS B 1 314 ? -5.457 -13.523 -28.281 1 95.69 314 LYS B N 1
ATOM 6717 C CA . LYS B 1 314 ? -6.059 -13.281 -29.578 1 95.69 314 LYS B CA 1
ATOM 6718 C C . LYS B 1 314 ? -5.18 -13.828 -30.703 1 95.69 314 LYS B C 1
ATOM 6720 O O . LYS B 1 314 ? -5.676 -14.133 -31.797 1 95.69 314 LYS B O 1
ATOM 6725 N N . GLU B 1 315 ? -3.912 -13.977 -30.375 1 95.88 315 GLU B N 1
ATOM 6726 C CA . GLU B 1 315 ? -2.953 -14.352 -31.406 1 95.88 315 GLU B CA 1
ATOM 6727 C C . GLU B 1 315 ? -2.527 -15.812 -31.25 1 95.88 315 GLU B C 1
ATOM 6729 O O . GLU B 1 315 ? -1.991 -16.406 -32.188 1 95.88 315 GLU B O 1
ATOM 6734 N N . ALA B 1 316 ? -2.74 -16.391 -30.156 1 96.25 316 ALA B N 1
ATOM 6735 C CA . ALA B 1 316 ? -2.229 -17.719 -29.844 1 96.25 316 ALA B CA 1
ATOM 6736 C C . ALA B 1 316 ? -3.01 -18.797 -30.594 1 96.25 316 ALA B C 1
ATOM 6738 O O . ALA B 1 316 ? -4.188 -18.609 -30.906 1 96.25 316 ALA B O 1
ATOM 6739 N N . PRO B 1 317 ? -2.344 -19.906 -30.891 1 96.25 317 PRO B N 1
ATOM 6740 C CA . PRO B 1 317 ? -3.086 -21.031 -31.469 1 96.25 317 PRO B CA 1
ATOM 6741 C C . PRO B 1 317 ? -4.195 -21.531 -30.547 1 96.25 317 PRO B C 1
ATOM 6743 O O . PRO B 1 317 ? -4.051 -21.5 -29.328 1 96.25 317 PRO B O 1
ATOM 6746 N N . LYS B 1 318 ? -5.195 -22.016 -31.203 1 95.5 318 LYS B N 1
ATOM 6747 C CA . LYS B 1 318 ? -6.316 -22.578 -30.453 1 95.5 318 LYS B CA 1
ATOM 6748 C C . LYS B 1 318 ? -5.949 -23.906 -29.812 1 95.5 318 LYS B C 1
ATOM 6750 O O . LYS B 1 318 ? -5.262 -24.734 -30.438 1 95.5 318 LYS B O 1
ATOM 6755 N N . LYS B 1 319 ? -6.352 -24.062 -28.578 1 96.75 319 LYS B N 1
ATOM 6756 C CA . LYS B 1 319 ? -6.082 -25.312 -27.859 1 96.75 319 LYS B CA 1
ATOM 6757 C C . LYS B 1 319 ? -7.262 -25.703 -26.984 1 96.75 319 LYS B C 1
ATOM 6759 O O . LYS B 1 319 ? -7.895 -24.844 -26.359 1 96.75 319 LYS B O 1
ATOM 6764 N N . LYS B 1 320 ? -7.52 -27.016 -26.938 1 97.44 320 LYS B N 1
ATOM 6765 C CA . LYS B 1 320 ? -8.484 -27.5 -25.953 1 97.44 320 LYS B CA 1
ATOM 6766 C C . LYS B 1 320 ? -8.008 -27.25 -24.531 1 97.44 320 LYS B C 1
ATOM 6768 O O . LYS B 1 320 ? -6.809 -27.328 -24.25 1 97.44 320 LYS B O 1
ATOM 6773 N N . ARG B 1 321 ? -8.992 -26.891 -23.688 1 97.94 321 ARG B N 1
ATOM 6774 C CA . ARG B 1 321 ? -8.664 -26.453 -22.328 1 97.94 321 ARG B CA 1
ATOM 6775 C C . ARG B 1 321 ? -9.578 -27.125 -21.312 1 97.94 321 ARG B C 1
ATOM 6777 O O . ARG B 1 321 ? -10.773 -27.281 -21.547 1 97.94 321 ARG B O 1
ATOM 6784 N N . LEU B 1 322 ? -9.008 -27.578 -20.281 1 98.25 322 LEU B N 1
ATOM 6785 C CA . LEU B 1 322 ? -9.672 -27.984 -19.062 1 98.25 322 LEU B CA 1
ATOM 6786 C C . LEU B 1 322 ? -9.25 -27.125 -17.891 1 98.25 322 LEU B C 1
ATOM 6788 O O . LEU B 1 322 ? -8.062 -27.016 -17.578 1 98.25 322 LEU B O 1
ATOM 6792 N N . THR B 1 323 ? -10.211 -26.359 -17.25 1 98.38 323 THR B N 1
ATOM 6793 C CA . THR B 1 323 ? -9.852 -25.438 -16.172 1 98.38 323 THR B CA 1
ATOM 6794 C C . THR B 1 323 ? -10.898 -25.453 -15.062 1 98.38 323 THR B C 1
ATOM 6796 O O . THR B 1 323 ? -12.016 -25.922 -15.273 1 98.38 323 THR B O 1
ATOM 6799 N N . GLY B 1 324 ? -10.5 -25.094 -13.898 1 98.5 324 GLY B N 1
ATOM 6800 C CA . GLY B 1 324 ? -11.438 -25.062 -12.789 1 98.5 324 GLY B CA 1
ATOM 6801 C C . GLY B 1 324 ? -10.773 -24.75 -11.461 1 98.5 324 GLY B C 1
ATOM 6802 O O . GLY B 1 324 ? -9.594 -24.406 -11.414 1 98.5 324 GLY B O 1
ATOM 6803 N N . ILE B 1 325 ? -11.609 -24.734 -10.422 1 98.44 325 ILE B N 1
ATOM 6804 C CA . ILE B 1 325 ? -11.156 -24.422 -9.078 1 98.44 325 ILE B CA 1
ATOM 6805 C C . ILE B 1 325 ? -11.812 -25.375 -8.078 1 98.44 325 ILE B C 1
ATOM 6807 O O . ILE B 1 325 ? -12.656 -26.188 -8.453 1 98.44 325 ILE B O 1
ATOM 6811 N N . CYS B 1 326 ? -11.32 -25.312 -6.852 1 98 326 CYS B N 1
ATOM 6812 C CA . CYS B 1 326 ? -12.023 -25.969 -5.754 1 98 326 CYS B CA 1
ATOM 6813 C C . CYS B 1 326 ? -13.188 -25.125 -5.262 1 98 326 CYS B C 1
ATOM 6815 O O . CYS B 1 326 ? -13.156 -23.891 -5.383 1 98 326 CYS B O 1
ATOM 6817 N N . GLU B 1 327 ? -14.07 -25.734 -4.691 1 97.12 327 GLU B N 1
ATOM 6818 C CA . GLU B 1 327 ? -15.32 -25.125 -4.262 1 97.12 327 GLU B CA 1
ATOM 6819 C C . GLU B 1 327 ? -15.062 -23.922 -3.361 1 97.12 327 GLU B C 1
ATOM 6821 O O . GLU B 1 327 ? -15.711 -22.875 -3.5 1 97.12 327 GLU B O 1
ATOM 6826 N N . ALA B 1 328 ? -14.125 -24.078 -2.432 1 96.75 328 ALA B N 1
ATOM 6827 C CA . ALA B 1 328 ? -13.891 -23.078 -1.396 1 96.75 328 ALA B CA 1
ATOM 6828 C C . ALA B 1 328 ? -12.422 -22.672 -1.345 1 96.75 328 ALA B C 1
ATOM 6830 O O . ALA B 1 328 ? -11.773 -22.781 -0.301 1 96.75 328 ALA B O 1
ATOM 6831 N N . GLU B 1 329 ? -11.984 -22.078 -2.416 1 95.69 329 GLU B N 1
ATOM 6832 C CA . GLU B 1 329 ? -10.594 -21.656 -2.557 1 95.69 329 GLU B CA 1
ATOM 6833 C C . GLU B 1 329 ? -10.203 -20.672 -1.45 1 95.69 329 GLU B C 1
ATOM 6835 O O . GLU B 1 329 ? -9.047 -20.641 -1.029 1 95.69 329 GLU B O 1
ATOM 6840 N N . GLY B 1 330 ? -11.172 -20 -0.891 1 92.81 330 GLY B N 1
ATOM 6841 C CA . GLY B 1 330 ? -10.938 -18.875 -0.01 1 92.81 330 GLY B CA 1
ATOM 6842 C C . GLY B 1 330 ? -10.703 -19.281 1.434 1 92.81 330 GLY B C 1
ATOM 6843 O O . GLY B 1 330 ? -10.453 -18.422 2.289 1 92.81 330 GLY B O 1
ATOM 6844 N N . ILE B 1 331 ? -10.758 -20.516 1.779 1 91.38 331 ILE B N 1
ATOM 6845 C CA . ILE B 1 331 ? -10.641 -20.969 3.164 1 91.38 331 ILE B CA 1
ATOM 6846 C C . ILE B 1 331 ? -9.266 -20.594 3.709 1 91.38 331 ILE B C 1
ATOM 6848 O O . ILE B 1 331 ? -9.148 -20.109 4.832 1 91.38 331 ILE B O 1
ATOM 6852 N N . LEU B 1 332 ? -8.281 -20.828 2.896 1 80.12 332 LEU B N 1
ATOM 6853 C CA . LEU B 1 332 ? -6.938 -20.516 3.379 1 80.12 332 LEU B CA 1
ATOM 6854 C C . LEU B 1 332 ? -6.746 -19.016 3.531 1 80.12 332 LEU B C 1
ATOM 6856 O O . LEU B 1 332 ? -6.098 -18.562 4.477 1 80.12 332 LEU B O 1
ATOM 6860 N N . SER B 1 333 ? -7.312 -18.234 2.641 1 81.12 333 SER B N 1
ATOM 6861 C CA . SER B 1 333 ? -7.254 -16.781 2.756 1 81.12 333 SER B CA 1
ATOM 6862 C C . SER B 1 333 ? -7.965 -16.297 4.016 1 81.12 333 SER B C 1
ATOM 6864 O O . SER B 1 333 ? -7.523 -15.344 4.656 1 81.12 333 SER B O 1
ATOM 6866 N N . TYR B 1 334 ? -9.039 -16.891 4.246 1 81.25 334 TYR B N 1
ATOM 6867 C CA . TYR B 1 334 ? -9.781 -16.578 5.465 1 81.25 334 TYR B CA 1
ATOM 6868 C C . TYR B 1 334 ? -8.883 -16.688 6.691 1 81.25 334 TYR B C 1
ATOM 6870 O O . TYR B 1 334 ? -8.906 -15.805 7.559 1 81.25 334 TYR B O 1
ATOM 6878 N N . VAL B 1 335 ? -8.062 -17.688 6.691 1 77.12 335 VAL B N 1
ATOM 6879 C CA . VAL B 1 335 ? -7.219 -17.953 7.852 1 77.12 335 VAL B CA 1
ATOM 6880 C C . VAL B 1 335 ? -6.023 -17.016 7.852 1 77.12 335 VAL B C 1
ATOM 6882 O O . VAL B 1 335 ? -5.645 -16.484 8.898 1 77.12 335 VAL B O 1
ATOM 6885 N N . ILE B 1 336 ? -5.52 -16.719 6.684 1 74.5 336 ILE B N 1
ATOM 6886 C CA . ILE B 1 336 ? -4.289 -15.945 6.566 1 74.5 336 ILE B CA 1
ATOM 6887 C C . ILE B 1 336 ? -4.586 -14.469 6.805 1 74.5 336 ILE B C 1
ATOM 6889 O O . ILE B 1 336 ? -3.834 -13.781 7.5 1 74.5 336 ILE B O 1
ATOM 6893 N N . HIS B 1 337 ? -5.598 -13.914 6.207 1 72.06 337 HIS B N 1
ATOM 6894 C CA . HIS B 1 337 ? -5.859 -12.484 6.277 1 72.06 337 HIS B CA 1
ATOM 6895 C C . HIS B 1 337 ? -6.707 -12.141 7.5 1 72.06 337 HIS B C 1
ATOM 6897 O O . HIS B 1 337 ? -6.66 -11.008 7.996 1 72.06 337 HIS B O 1
ATOM 6903 N N . SER B 1 338 ? -7.398 -13.055 7.996 1 67.69 338 SER B N 1
ATOM 6904 C CA . SER B 1 338 ? -8.141 -12.992 9.25 1 67.69 338 SER B CA 1
ATOM 6905 C C . SER B 1 338 ? -8.922 -11.688 9.367 1 67.69 338 SER B C 1
ATOM 6907 O O . SER B 1 338 ? -8.906 -11.047 10.422 1 67.69 338 SER B O 1
ATOM 6909 N N . LYS B 1 339 ? -9.469 -11.234 8.211 1 74.06 339 LYS B N 1
ATOM 6910 C CA . LYS B 1 339 ? -10.32 -10.047 8.32 1 74.06 339 LYS B CA 1
ATOM 6911 C C . LYS B 1 339 ? -11.656 -10.398 8.977 1 74.06 339 LYS B C 1
ATOM 6913 O O . LYS B 1 339 ? -12.305 -11.367 8.586 1 74.06 339 LYS B O 1
ATOM 6918 N N . LYS B 1 340 ? -12.023 -9.516 9.898 1 77.25 340 LYS B N 1
ATOM 6919 C CA . LYS B 1 340 ? -13.188 -9.781 10.734 1 77.25 340 LYS B CA 1
ATOM 6920 C C . LYS B 1 340 ? -14.484 -9.391 10.016 1 77.25 340 LYS B C 1
ATOM 6922 O O . LYS B 1 340 ? -15.539 -9.977 10.266 1 77.25 340 LYS B O 1
ATOM 6927 N N . TYR B 1 341 ? -14.328 -8.461 9.031 1 90.38 341 TYR B N 1
ATOM 6928 C CA . TYR B 1 341 ? -15.555 -7.934 8.445 1 90.38 341 TYR B CA 1
ATOM 6929 C C . TYR B 1 341 ? -15.531 -8.055 6.926 1 90.38 341 TYR B C 1
ATOM 6931 O O . TYR B 1 341 ? -14.586 -7.594 6.273 1 90.38 341 TYR B O 1
ATOM 6939 N N . ILE B 1 342 ? -16.578 -8.664 6.402 1 94.12 342 ILE B N 1
ATOM 6940 C CA . ILE B 1 342 ? -16.719 -8.805 4.957 1 94.12 342 ILE B CA 1
ATOM 6941 C C . ILE B 1 342 ? -16.766 -7.422 4.309 1 94.12 342 ILE B C 1
ATOM 6943 O O . ILE B 1 342 ? -16.281 -7.234 3.191 1 94.12 342 ILE B O 1
ATOM 6947 N N . GLU B 1 343 ? -17.281 -6.395 5.027 1 92.88 343 GLU B N 1
ATOM 6948 C CA . GLU B 1 343 ? -17.406 -5.02 4.543 1 92.88 343 GLU B CA 1
ATOM 6949 C C . GLU B 1 343 ? -16.031 -4.398 4.305 1 92.88 343 GLU B C 1
ATOM 6951 O O . GLU B 1 343 ? -15.867 -3.58 3.398 1 92.88 343 GLU B O 1
ATOM 6956 N N . GLU B 1 344 ? -15.102 -4.832 5.09 1 91.44 344 GLU B N 1
ATOM 6957 C CA . GLU B 1 344 ? -13.742 -4.328 4.926 1 91.44 344 GLU B CA 1
ATOM 6958 C C . GLU B 1 344 ? -13.133 -4.797 3.605 1 91.44 344 GLU B C 1
ATOM 6960 O O . GLU B 1 344 ? -12.523 -4.008 2.881 1 91.44 344 GLU B O 1
ATOM 6965 N N . ILE B 1 345 ? -13.344 -6 3.301 1 91.62 345 ILE B N 1
ATOM 6966 C CA . ILE B 1 345 ? -12.828 -6.578 2.066 1 91.62 345 ILE B CA 1
ATOM 6967 C C . ILE B 1 345 ? -13.469 -5.891 0.864 1 91.62 345 ILE B C 1
ATOM 6969 O O . ILE B 1 345 ? -12.781 -5.504 -0.083 1 91.62 345 ILE B O 1
ATOM 6973 N N . ILE B 1 346 ? -14.734 -5.691 0.932 1 93.44 346 ILE B N 1
ATOM 6974 C CA . ILE B 1 346 ? -15.484 -5.066 -0.152 1 93.44 346 ILE B CA 1
ATOM 6975 C C . ILE B 1 346 ? -15.023 -3.623 -0.332 1 93.44 346 ILE B C 1
ATOM 6977 O O . ILE B 1 346 ? -14.812 -3.168 -1.459 1 93.44 346 ILE B O 1
ATOM 6981 N N . ALA B 1 347 ? -14.844 -2.908 0.771 1 91.62 347 ALA B N 1
ATOM 6982 C CA . ALA B 1 347 ? -14.438 -1.508 0.709 1 91.62 347 ALA B CA 1
ATOM 6983 C C . ALA B 1 347 ? -13.039 -1.372 0.102 1 91.62 347 ALA B C 1
ATOM 6985 O O . ALA B 1 347 ? -12.766 -0.408 -0.616 1 91.62 347 ALA B O 1
ATOM 6986 N N . GLU B 1 348 ? -12.211 -2.291 0.385 1 88.69 348 GLU B N 1
ATOM 6987 C CA . GLU B 1 348 ? -10.859 -2.275 -0.166 1 88.69 348 GLU B CA 1
ATOM 6988 C C . GLU B 1 348 ? -10.883 -2.482 -1.678 1 88.69 348 GLU B C 1
ATOM 6990 O O . GLU B 1 348 ? -10.055 -1.92 -2.396 1 88.69 348 GLU B O 1
ATOM 6995 N N . ARG B 1 349 ? -11.82 -3.232 -2.131 1 91.44 349 ARG B N 1
ATOM 6996 C CA . ARG B 1 349 ? -11.883 -3.568 -3.549 1 91.44 349 ARG B CA 1
ATOM 6997 C C . ARG B 1 349 ? -12.648 -2.5 -4.328 1 91.44 349 ARG B C 1
ATOM 6999 O O . ARG B 1 349 ? -12.477 -2.369 -5.543 1 91.44 349 ARG B O 1
ATOM 7006 N N . ILE B 1 350 ? -13.5 -1.702 -3.646 1 93.19 350 ILE B N 1
ATOM 7007 C CA . ILE B 1 350 ? -14.32 -0.676 -4.277 1 93.19 350 ILE B CA 1
ATOM 7008 C C . ILE B 1 350 ? -14.125 0.657 -3.559 1 93.19 350 ILE B C 1
ATOM 7010 O O . ILE B 1 350 ? -15.055 1.185 -2.947 1 93.19 350 ILE B O 1
ATOM 7014 N N . PRO B 1 351 ? -12.945 1.183 -3.621 1 91.12 351 PRO B N 1
ATOM 7015 C CA . PRO B 1 351 ? -12.695 2.467 -2.961 1 91.12 351 PRO B CA 1
ATOM 7016 C C . PRO B 1 351 ? -13.406 3.631 -3.646 1 91.12 351 PRO B C 1
ATOM 7018 O O . PRO B 1 351 ? -13.625 3.596 -4.859 1 91.12 351 PRO B O 1
ATOM 7021 N N . GLU B 1 352 ? -13.633 4.656 -2.895 1 90.62 352 GLU B N 1
ATOM 7022 C CA . GLU B 1 352 ? -14.367 5.816 -3.4 1 90.62 352 GLU B CA 1
ATOM 7023 C C . GLU B 1 352 ? -13.602 6.496 -4.531 1 90.62 352 GLU B C 1
ATOM 7025 O O . GLU B 1 352 ? -14.195 6.961 -5.5 1 90.62 352 GLU B O 1
ATOM 7030 N N . TYR B 1 353 ? -12.289 6.555 -4.434 1 84.12 353 TYR B N 1
ATOM 7031 C CA . TYR B 1 353 ? -11.492 7.332 -5.379 1 84.12 353 TYR B CA 1
ATOM 7032 C C . TYR B 1 353 ? -11.508 6.684 -6.758 1 84.12 353 TYR B C 1
ATOM 7034 O O . TYR B 1 353 ? -11.258 7.352 -7.766 1 84.12 353 TYR B O 1
ATOM 7042 N N . GLU B 1 354 ? -11.797 5.418 -6.828 1 87.81 354 GLU B N 1
ATOM 7043 C CA . GLU B 1 354 ? -11.852 4.715 -8.109 1 87.81 354 GLU B CA 1
ATOM 7044 C C . GLU B 1 354 ? -13.289 4.594 -8.609 1 87.81 354 GLU B C 1
ATOM 7046 O O . GLU B 1 354 ? -13.523 4.551 -9.82 1 87.81 354 GLU B O 1
ATOM 7051 N N . TYR B 1 355 ? -14.172 4.539 -7.633 1 92 355 TYR B N 1
ATOM 7052 C CA . TYR B 1 355 ? -15.57 4.309 -7.988 1 92 355 TYR B CA 1
ATOM 7053 C C . TYR B 1 355 ? -16.469 5.363 -7.355 1 92 355 TYR B C 1
ATOM 7055 O O . TYR B 1 355 ? -16.906 5.211 -6.215 1 92 355 TYR B O 1
ATOM 7063 N N . PRO B 1 356 ? -16.875 6.383 -8.102 1 87.69 356 PRO B N 1
ATOM 7064 C CA . PRO B 1 356 ? -17.703 7.453 -7.543 1 87.69 356 PRO B CA 1
ATOM 7065 C C . PRO B 1 356 ? -19.031 6.953 -7.008 1 87.69 356 PRO B C 1
ATOM 7067 O O . PRO B 1 356 ? -19.609 7.562 -6.102 1 87.69 356 PRO B O 1
ATOM 7070 N N . ASN B 1 357 ? -19.578 5.816 -7.641 1 92.62 357 ASN B N 1
ATOM 7071 C CA . ASN B 1 357 ? -20.812 5.215 -7.168 1 92.62 357 ASN B CA 1
ATOM 7072 C C . ASN B 1 357 ? -20.547 4.055 -6.211 1 92.62 357 ASN B C 1
ATOM 7074 O O . ASN B 1 357 ? -21.281 3.072 -6.191 1 92.62 357 ASN B O 1
ATOM 7078 N N . PHE B 1 358 ? -19.453 4.172 -5.367 1 92.5 358 PHE B N 1
ATOM 7079 C CA . PHE B 1 358 ? -18.922 3.094 -4.531 1 92.5 358 PHE B CA 1
ATOM 7080 C C . PHE B 1 358 ? -19.984 2.607 -3.553 1 92.5 358 PHE B C 1
ATOM 7082 O O . PHE B 1 358 ? -20.047 1.418 -3.236 1 92.5 358 PHE B O 1
ATOM 7089 N N . LYS B 1 359 ? -20.906 3.428 -3.012 1 93.25 359 LYS B N 1
ATOM 7090 C CA . LYS B 1 359 ? -21.891 3.025 -2.02 1 93.25 359 LYS B CA 1
ATOM 7091 C C . LYS B 1 359 ? -22.859 1.99 -2.596 1 93.25 359 LYS B C 1
ATOM 7093 O O . LYS B 1 359 ? -23.094 0.946 -1.984 1 93.25 359 LYS B O 1
ATOM 7098 N N . GLU B 1 360 ? -23.359 2.357 -3.744 1 94.88 360 GLU B N 1
ATOM 7099 C CA . GLU B 1 360 ? -24.266 1.433 -4.418 1 94.88 360 GLU B CA 1
ATOM 7100 C C . GLU B 1 360 ? -23.547 0.128 -4.773 1 94.88 360 GLU B C 1
ATOM 7102 O O . GLU B 1 360 ? -24.109 -0.957 -4.578 1 94.88 360 GLU B O 1
ATOM 7107 N N . LEU B 1 361 ? -22.359 0.254 -5.285 1 95.5 361 LEU B N 1
ATOM 7108 C CA . LEU B 1 361 ? -21.594 -0.912 -5.699 1 95.5 361 LEU B CA 1
ATOM 7109 C C . LEU B 1 361 ? -21.266 -1.8 -4.5 1 95.5 361 LEU B C 1
ATOM 7111 O O . LEU B 1 361 ? -21.344 -3.027 -4.594 1 95.5 361 LEU B O 1
ATOM 7115 N N . ARG B 1 362 ? -20.906 -1.196 -3.332 1 94.94 362 ARG B N 1
ATOM 7116 C CA . ARG B 1 362 ? -20.594 -1.963 -2.129 1 94.94 362 ARG B CA 1
ATOM 7117 C C . ARG B 1 362 ? -21.828 -2.691 -1.612 1 94.94 362 ARG B C 1
ATOM 7119 O O . ARG B 1 362 ? -21.75 -3.84 -1.172 1 94.94 362 ARG B O 1
ATOM 7126 N N . ASP B 1 363 ? -23 -2.055 -1.698 1 95.06 363 ASP B N 1
ATOM 7127 C CA . ASP B 1 363 ? -24.25 -2.684 -1.281 1 95.06 363 ASP B CA 1
ATOM 7128 C C . ASP B 1 363 ? -24.594 -3.883 -2.166 1 95.06 363 ASP B C 1
ATOM 7130 O O . ASP B 1 363 ? -24.984 -4.938 -1.668 1 95.06 363 ASP B O 1
ATOM 7134 N N . GLN B 1 364 ? -24.406 -3.678 -3.439 1 96 364 GLN B N 1
ATOM 7135 C CA . GLN B 1 364 ? -24.656 -4.766 -4.379 1 96 364 GLN B CA 1
ATOM 7136 C C . GLN B 1 364 ? -23.719 -5.945 -4.109 1 96 364 GLN B C 1
ATOM 7138 O O . GLN B 1 364 ? -24.156 -7.098 -4.074 1 96 364 GLN B O 1
ATOM 7143 N N . ALA B 1 365 ? -22.453 -5.641 -3.904 1 96.56 365 ALA B N 1
ATOM 7144 C CA . ALA B 1 365 ? -21.484 -6.684 -3.625 1 96.56 365 ALA B CA 1
ATOM 7145 C C . ALA B 1 365 ? -21.844 -7.453 -2.355 1 96.56 365 ALA B C 1
ATOM 7147 O O . ALA B 1 365 ? -21.797 -8.688 -2.336 1 96.56 365 ALA B O 1
ATOM 7148 N N . LEU B 1 366 ? -22.188 -6.715 -1.292 1 96.19 366 LEU B N 1
ATOM 7149 C CA . LEU B 1 366 ? -22.531 -7.348 -0.019 1 96.19 366 LEU B CA 1
ATOM 7150 C C . LEU B 1 366 ? -23.719 -8.281 -0.17 1 96.19 366 LEU B C 1
ATOM 7152 O O . LEU B 1 366 ? -23.719 -9.398 0.348 1 96.19 366 LEU B O 1
ATOM 7156 N N . LYS B 1 367 ? -24.734 -7.875 -0.916 1 96.12 367 LYS B N 1
ATOM 7157 C CA . LYS B 1 367 ? -25.984 -8.625 -1.074 1 96.12 367 LYS B CA 1
ATOM 7158 C C . LYS B 1 367 ? -25.734 -9.938 -1.817 1 96.12 367 LYS B C 1
ATOM 7160 O O . LYS B 1 367 ? -26.5 -10.891 -1.661 1 96.12 367 LYS B O 1
ATOM 7165 N N . ILE B 1 368 ? -24.688 -9.992 -2.555 1 97.31 368 ILE B N 1
ATOM 7166 C CA . ILE B 1 368 ? -24.344 -11.203 -3.287 1 97.31 368 ILE B CA 1
ATOM 7167 C C . ILE B 1 368 ? -23.938 -12.305 -2.305 1 97.31 368 ILE B C 1
ATOM 7169 O O . ILE B 1 368 ? -24.219 -13.484 -2.531 1 97.31 368 ILE B O 1
ATOM 7173 N N . TYR B 1 369 ? -23.422 -11.938 -1.171 1 96.94 369 TYR B N 1
ATOM 7174 C CA . TYR B 1 369 ? -22.797 -12.945 -0.315 1 96.94 369 TYR B CA 1
ATOM 7175 C C . TYR B 1 369 ? -23.562 -13.109 0.986 1 96.94 369 TYR B C 1
ATOM 7177 O O . TYR B 1 369 ? -23.531 -14.172 1.607 1 96.94 369 TYR B O 1
ATOM 7185 N N . LEU B 1 370 ? -24.156 -12.008 1.398 1 95.31 370 LEU B N 1
ATOM 7186 C CA . LEU B 1 370 ? -24.719 -12.016 2.744 1 95.31 370 LEU B CA 1
ATOM 7187 C C . LEU B 1 370 ? -26.016 -11.211 2.791 1 95.31 370 LEU B C 1
ATOM 7189 O O . LEU B 1 370 ? -26.016 -10.008 2.506 1 95.31 370 LEU B O 1
ATOM 7193 N N . GLN B 1 371 ? -27.062 -11.852 3.137 1 94.12 371 GLN B N 1
ATOM 7194 C CA . GLN B 1 371 ? -28.328 -11.164 3.359 1 94.12 371 GLN B CA 1
ATOM 7195 C C . GLN B 1 371 ? -28.406 -10.586 4.77 1 94.12 371 GLN B C 1
ATOM 7197 O O . GLN B 1 371 ? -27.797 -11.125 5.699 1 94.12 371 GLN B O 1
ATOM 7202 N N . PRO B 1 372 ? -29.109 -9.531 4.945 1 89.06 372 PRO B N 1
ATOM 7203 C CA . PRO B 1 372 ? -29.141 -8.852 6.242 1 89.06 372 PRO B CA 1
ATOM 7204 C C . PRO B 1 372 ? -29.531 -9.781 7.387 1 89.06 372 PRO B C 1
ATOM 7206 O O . PRO B 1 372 ? -28.953 -9.703 8.477 1 89.06 372 PRO B O 1
ATOM 7209 N N . GLU B 1 373 ? -30.375 -10.711 7.184 1 91.31 373 GLU B N 1
ATOM 7210 C CA . GLU B 1 373 ? -30.875 -11.602 8.227 1 91.31 373 GLU B CA 1
ATOM 7211 C C . GLU B 1 373 ? -29.828 -12.641 8.602 1 91.31 373 GLU B C 1
ATOM 7213 O O . GLU B 1 373 ? -29.938 -13.297 9.641 1 91.31 373 GLU B O 1
ATOM 7218 N N . GLU B 1 374 ? -28.812 -12.75 7.789 1 93.19 374 GLU B N 1
ATOM 7219 C CA . GLU B 1 374 ? -27.812 -13.789 7.988 1 93.19 374 GLU B CA 1
ATOM 7220 C C . GLU B 1 374 ? -26.625 -13.266 8.781 1 93.19 374 GLU B C 1
ATOM 7222 O O . GLU B 1 374 ? -25.781 -14.039 9.234 1 93.19 374 GLU B O 1
ATOM 7227 N N . ARG B 1 375 ? -26.547 -12.102 9.062 1 90.12 375 ARG B N 1
ATOM 7228 C CA . ARG B 1 375 ? -25.375 -11.438 9.609 1 90.12 375 ARG B CA 1
ATOM 7229 C C . ARG B 1 375 ? -25.047 -11.961 11.008 1 90.12 375 ARG B C 1
ATOM 7231 O O . ARG B 1 375 ? -23.891 -12.047 11.391 1 90.12 375 ARG B O 1
ATOM 7238 N N . GLN B 1 376 ? -26.062 -12.344 11.719 1 91.12 376 GLN B N 1
ATOM 7239 C CA . GLN B 1 376 ? -25.844 -12.75 13.102 1 91.12 376 GLN B CA 1
ATOM 7240 C C . GLN B 1 376 ? -25.5 -14.234 13.188 1 91.12 376 GLN B C 1
ATOM 7242 O O . GLN B 1 376 ? -25.094 -14.727 14.242 1 91.12 376 GLN B O 1
ATOM 7247 N N . ASP B 1 377 ? -25.672 -14.883 12.047 1 94.69 377 ASP B N 1
ATOM 7248 C CA . ASP B 1 377 ? -25.312 -16.297 11.969 1 94.69 377 ASP B CA 1
ATOM 7249 C C . ASP B 1 377 ? -23.844 -16.469 11.609 1 94.69 377 ASP B C 1
ATOM 7251 O O . ASP B 1 377 ? -23.453 -16.25 10.469 1 94.69 377 ASP B O 1
ATOM 7255 N N . LYS B 1 378 ? -23.125 -16.891 12.555 1 92.5 378 LYS B N 1
ATOM 7256 C CA . LYS B 1 378 ? -21.672 -16.984 12.383 1 92.5 378 LYS B CA 1
ATOM 7257 C C . LYS B 1 378 ? -21.312 -17.906 11.219 1 92.5 378 LYS B C 1
ATOM 7259 O O . LYS B 1 378 ? -20.406 -17.594 10.453 1 92.5 378 LYS B O 1
ATOM 7264 N N . ASP B 1 379 ? -21.938 -19 11.117 1 94.5 379 ASP B N 1
ATOM 7265 C CA . ASP B 1 379 ? -21.656 -19.969 10.047 1 94.5 379 ASP B CA 1
ATOM 7266 C C . ASP B 1 379 ? -21.906 -19.344 8.672 1 94.5 379 ASP B C 1
ATOM 7268 O O . ASP B 1 379 ? -21.062 -19.438 7.781 1 94.5 379 ASP B O 1
ATOM 7272 N N . LYS B 1 380 ? -23.031 -18.672 8.555 1 95.62 380 LYS B N 1
ATOM 7273 C CA . LYS B 1 380 ? -23.359 -18.016 7.289 1 95.62 380 LYS B CA 1
ATOM 7274 C C . LYS B 1 380 ? -22.391 -16.875 6.984 1 95.62 380 LYS B C 1
ATOM 7276 O O . LYS B 1 380 ? -22.016 -16.672 5.832 1 95.62 380 LYS B O 1
ATOM 7281 N N . TYR B 1 381 ? -22.031 -16.188 8.016 1 94.31 381 TYR B N 1
ATOM 7282 C CA . TYR B 1 381 ? -21.094 -15.094 7.867 1 94.31 381 TYR B CA 1
ATOM 7283 C C . TYR B 1 381 ? -19.719 -15.609 7.414 1 94.31 381 TYR B C 1
ATOM 7285 O O . TYR B 1 381 ? -19.125 -15.062 6.488 1 94.31 381 TYR B O 1
ATOM 7293 N N . ASP B 1 382 ? -19.281 -16.688 8.016 1 93.56 382 ASP B N 1
ATOM 7294 C CA . ASP B 1 382 ? -18 -17.297 7.656 1 93.56 382 ASP B CA 1
ATOM 7295 C C . ASP B 1 382 ? -18.016 -17.797 6.215 1 93.56 382 ASP B C 1
ATOM 7297 O O . ASP B 1 382 ? -17.047 -17.594 5.473 1 93.56 382 ASP B O 1
ATOM 7301 N N . HIS B 1 383 ? -19.062 -18.375 5.812 1 95.56 383 HIS B N 1
ATOM 7302 C CA . HIS B 1 383 ? -19.203 -18.844 4.438 1 95.56 383 HIS B CA 1
ATOM 7303 C C . HIS B 1 383 ? -19.188 -17.688 3.451 1 95.56 383 HIS B C 1
ATOM 7305 O O . HIS B 1 383 ? -18.609 -17.797 2.367 1 95.56 383 HIS B O 1
ATOM 7311 N N . ALA B 1 384 ? -19.812 -16.594 3.859 1 96.25 384 ALA B N 1
ATOM 7312 C CA . ALA B 1 384 ? -19.844 -15.422 2.998 1 96.25 384 ALA B CA 1
ATOM 7313 C C . ALA B 1 384 ? -18.438 -14.883 2.756 1 96.25 384 ALA B C 1
ATOM 7315 O O . ALA B 1 384 ? -18.062 -14.578 1.618 1 96.25 384 ALA B O 1
ATOM 7316 N N . ILE B 1 385 ? -17.656 -14.828 3.771 1 95.25 385 ILE B N 1
ATOM 7317 C CA . ILE B 1 385 ? -16.281 -14.328 3.664 1 95.25 385 ILE B CA 1
ATOM 7318 C C . ILE B 1 385 ? -15.469 -15.266 2.771 1 95.25 385 ILE B C 1
ATOM 7320 O O . ILE B 1 385 ? -14.75 -14.805 1.879 1 95.25 385 ILE B O 1
ATOM 7324 N N . VAL B 1 386 ? -15.602 -16.547 2.943 1 95.5 386 VAL B N 1
ATOM 7325 C CA . VAL B 1 386 ? -14.852 -17.516 2.164 1 95.5 386 VAL B CA 1
ATOM 7326 C C . VAL B 1 386 ? -15.273 -17.438 0.697 1 95.5 386 VAL B C 1
ATOM 7328 O O . VAL B 1 386 ? -14.422 -17.484 -0.198 1 95.5 386 VAL B O 1
ATOM 7331 N N . LYS B 1 387 ? -16.547 -17.312 0.46 1 96.75 387 LYS B N 1
ATOM 7332 C CA . LYS B 1 387 ? -17.031 -17.172 -0.909 1 96.75 387 LYS B CA 1
ATOM 7333 C C . LYS B 1 387 ? -16.453 -15.93 -1.579 1 96.75 387 LYS B C 1
ATOM 7335 O O . LYS B 1 387 ? -16.047 -15.977 -2.74 1 96.75 387 LYS B O 1
ATOM 7340 N N . LEU B 1 388 ? -16.438 -14.828 -0.803 1 95.94 388 LEU B N 1
ATOM 7341 C CA . LEU B 1 388 ? -15.883 -13.594 -1.34 1 95.94 388 LEU B CA 1
ATOM 7342 C C . LEU B 1 388 ? -14.414 -13.766 -1.686 1 95.94 388 LEU B C 1
ATOM 7344 O O . LEU B 1 388 ? -13.984 -13.43 -2.793 1 95.94 388 LEU B O 1
ATOM 7348 N N . TYR B 1 389 ? -13.68 -14.383 -0.797 1 93.44 389 TYR B N 1
ATOM 7349 C CA . TYR B 1 389 ? -12.266 -14.625 -1.059 1 93.44 389 TYR B CA 1
ATOM 7350 C C . TYR B 1 389 ? -12.086 -15.555 -2.248 1 93.44 389 TYR B C 1
ATOM 7352 O O . TYR B 1 389 ? -11.156 -15.383 -3.043 1 93.44 389 TYR B O 1
ATOM 7360 N N . THR B 1 390 ? -12.898 -16.531 -2.361 1 96.12 390 THR B N 1
ATOM 7361 C CA . THR B 1 390 ? -12.844 -17.453 -3.488 1 96.12 390 THR B CA 1
ATOM 7362 C C . THR B 1 390 ? -13.016 -16.719 -4.809 1 96.12 390 THR B C 1
ATOM 7364 O O . THR B 1 390 ? -12.25 -16.922 -5.75 1 96.12 390 THR B O 1
ATOM 7367 N N . ASP B 1 391 ? -14.016 -15.836 -4.816 1 96.06 391 ASP B N 1
ATOM 7368 C CA . ASP B 1 391 ? -14.32 -15.094 -6.039 1 96.06 391 ASP B CA 1
ATOM 7369 C C . ASP B 1 391 ? -13.18 -14.148 -6.406 1 96.06 391 ASP B C 1
ATOM 7371 O O . ASP B 1 391 ? -12.766 -14.078 -7.566 1 96.06 391 ASP B O 1
ATOM 7375 N N . LEU B 1 392 ? -12.641 -13.492 -5.426 1 92.44 392 LEU B N 1
ATOM 7376 C CA . LEU B 1 392 ? -11.617 -12.484 -5.672 1 92.44 392 LEU B CA 1
ATOM 7377 C C . LEU B 1 392 ? -10.281 -13.133 -6.004 1 92.44 392 LEU B C 1
ATOM 7379 O O . LEU B 1 392 ? -9.5 -12.594 -6.797 1 92.44 392 LEU B O 1
ATOM 7383 N N . PHE B 1 393 ? -10.078 -14.281 -5.508 1 92.31 393 PHE B N 1
ATOM 7384 C CA . PHE B 1 393 ? -8.797 -14.961 -5.641 1 92.31 393 PHE B CA 1
ATOM 7385 C C . PHE B 1 393 ? -8.727 -15.719 -6.965 1 92.31 393 PHE B C 1
ATOM 7387 O O . PHE B 1 393 ? -7.715 -15.641 -7.668 1 92.31 393 PHE B O 1
ATOM 7394 N N . LEU B 1 394 ? -9.883 -16.391 -7.32 1 96.06 394 LEU B N 1
ATOM 7395 C CA . LEU B 1 394 ? -9.727 -17.312 -8.438 1 96.06 394 LEU B CA 1
ATOM 7396 C C . LEU B 1 394 ? -10.984 -17.359 -9.297 1 96.06 394 LEU B C 1
ATOM 7398 O O . LEU B 1 394 ? -10.906 -17.297 -10.523 1 96.06 394 LEU B O 1
ATOM 7402 N N . ALA B 1 395 ? -12.164 -17.438 -8.656 1 97.31 395 ALA B N 1
ATOM 7403 C CA . ALA B 1 395 ? -13.375 -17.797 -9.375 1 97.31 395 ALA B CA 1
ATOM 7404 C C . ALA B 1 395 ? -13.711 -16.766 -10.445 1 97.31 395 ALA B C 1
ATOM 7406 O O . ALA B 1 395 ? -14.023 -17.125 -11.586 1 97.31 395 ALA B O 1
ATOM 7407 N N . SER B 1 396 ? -13.641 -15.508 -10.109 1 96 396 SER B N 1
ATOM 7408 C CA . SER B 1 396 ? -13.977 -14.461 -11.062 1 96 396 SER B CA 1
ATOM 7409 C C . SER B 1 396 ? -13.031 -14.477 -12.258 1 96 396 SER B C 1
ATOM 7411 O O . SER B 1 396 ? -13.469 -14.383 -13.406 1 96 396 SER B O 1
ATOM 7413 N N . ASP B 1 397 ? -11.797 -14.672 -12.023 1 95.75 397 ASP B N 1
ATOM 7414 C CA . ASP B 1 397 ? -10.797 -14.633 -13.078 1 95.75 397 ASP B CA 1
ATOM 7415 C C . ASP B 1 397 ? -10.82 -15.922 -13.906 1 95.75 397 ASP B C 1
ATOM 7417 O O . ASP B 1 397 ? -10.555 -15.898 -15.109 1 95.75 397 ASP B O 1
ATOM 7421 N N . THR B 1 398 ? -11.133 -17 -13.258 1 97.75 398 THR B N 1
ATOM 7422 C CA . THR B 1 398 ? -11.312 -18.25 -14.008 1 97.75 398 THR B CA 1
ATOM 7423 C C . THR B 1 398 ? -12.492 -18.125 -14.977 1 97.75 398 THR B C 1
ATOM 7425 O O . THR B 1 398 ? -12.383 -18.516 -16.141 1 97.75 398 THR B O 1
ATOM 7428 N N . GLN B 1 399 ? -13.609 -17.531 -14.453 1 97.06 399 GLN B N 1
ATOM 7429 C CA . GLN B 1 399 ? -14.734 -17.297 -15.344 1 97.06 399 GLN B CA 1
ATOM 7430 C C . GLN B 1 399 ? -14.352 -16.344 -16.484 1 97.06 399 GLN B C 1
ATOM 7432 O O . GLN B 1 399 ? -14.742 -16.547 -17.625 1 97.06 399 GLN B O 1
ATOM 7437 N N . THR B 1 400 ? -13.57 -15.352 -16.172 1 95.31 400 THR B N 1
ATOM 7438 C CA . THR B 1 400 ? -13.086 -14.422 -17.172 1 95.31 400 THR B CA 1
ATOM 7439 C C . THR B 1 400 ? -12.281 -15.156 -18.25 1 95.31 400 THR B C 1
ATOM 7441 O O . THR B 1 400 ? -12.453 -14.898 -19.438 1 95.31 400 THR B O 1
ATOM 7444 N N . SER B 1 401 ? -11.469 -16.078 -17.828 1 96.12 401 SER B N 1
ATOM 7445 C CA . SER B 1 401 ? -10.648 -16.828 -18.766 1 96.12 401 SER B CA 1
ATOM 7446 C C . SER B 1 401 ? -11.516 -17.656 -19.719 1 96.12 401 SER B C 1
ATOM 7448 O O . SER B 1 401 ? -11.172 -17.812 -20.891 1 96.12 401 SER B O 1
ATOM 7450 N N . VAL B 1 402 ? -12.633 -18.188 -19.219 1 97.06 402 VAL B N 1
ATOM 7451 C CA . VAL B 1 402 ? -13.562 -18.938 -20.062 1 97.06 402 VAL B CA 1
ATOM 7452 C C . VAL B 1 402 ? -14.172 -18 -21.109 1 97.06 402 VAL B C 1
ATOM 7454 O O . VAL B 1 402 ? -14.203 -18.328 -22.297 1 97.06 402 VAL B O 1
ATOM 7457 N N . TYR B 1 403 ? -14.594 -16.812 -20.688 1 95.31 403 TYR B N 1
ATOM 7458 C CA . TYR B 1 403 ? -15.156 -15.828 -21.609 1 95.31 403 TYR B CA 1
ATOM 7459 C C . TYR B 1 403 ? -14.148 -15.445 -22.672 1 95.31 403 TYR B C 1
ATOM 7461 O O . TYR B 1 403 ? -14.484 -15.383 -23.859 1 95.31 403 TYR B O 1
ATOM 7469 N N . GLU B 1 404 ? -12.945 -15.227 -22.25 1 94.31 404 GLU B N 1
ATOM 7470 C CA . GLU B 1 404 ? -11.891 -14.828 -23.188 1 94.31 404 GLU B CA 1
ATOM 7471 C C . GLU B 1 404 ? -11.648 -15.922 -24.234 1 94.31 404 GLU B C 1
ATOM 7473 O O . GLU B 1 404 ? -11.438 -15.625 -25.406 1 94.31 404 GLU B O 1
ATOM 7478 N N . ASN B 1 405 ? -11.688 -17.141 -23.828 1 95.94 405 ASN B N 1
ATOM 7479 C CA . ASN B 1 405 ? -11.492 -18.266 -24.75 1 95.94 405 ASN B CA 1
ATOM 7480 C C . ASN B 1 405 ? -12.648 -18.391 -25.734 1 95.94 405 ASN B C 1
ATOM 7482 O O . ASN B 1 405 ? -12.438 -18.672 -26.906 1 95.94 405 ASN B O 1
ATOM 7486 N N . LEU B 1 406 ? -13.852 -18.188 -25.234 1 95.81 406 LEU B N 1
ATOM 7487 C CA . LEU B 1 406 ? -15.016 -18.234 -26.109 1 95.81 406 LEU B CA 1
ATOM 7488 C C . LEU B 1 406 ? -14.969 -17.094 -27.125 1 95.81 406 LEU B C 1
ATOM 7490 O O . LEU B 1 406 ? -15.312 -17.297 -28.297 1 95.81 406 LEU B O 1
ATOM 7494 N N . GLU B 1 407 ? -14.508 -15.969 -26.703 1 94 407 GLU B N 1
ATOM 7495 C CA . GLU B 1 407 ? -14.445 -14.789 -27.562 1 94 407 GLU B CA 1
ATOM 7496 C C . GLU B 1 407 ? -13.516 -15.008 -28.75 1 94 407 GLU B C 1
ATOM 7498 O O . GLU B 1 407 ? -13.797 -14.555 -29.859 1 94 407 GLU B O 1
ATOM 7503 N N . VAL B 1 408 ? -12.453 -15.672 -28.531 1 93.12 408 VAL B N 1
ATOM 7504 C CA . VAL B 1 408 ? -11.5 -15.891 -29.609 1 93.12 408 VAL B CA 1
ATOM 7505 C C . VAL B 1 408 ? -11.828 -17.203 -30.328 1 93.12 408 VAL B C 1
ATOM 7507 O O . VAL B 1 408 ? -11.039 -17.672 -31.156 1 93.12 408 VAL B O 1
ATOM 7510 N N . GLU B 1 409 ? -12.945 -17.781 -30.016 1 86.62 409 GLU B N 1
ATOM 7511 C CA . GLU B 1 409 ? -13.414 -19.031 -30.609 1 86.62 409 GLU B CA 1
ATOM 7512 C C . GLU B 1 409 ? -12.383 -20.141 -30.453 1 86.62 409 GLU B C 1
ATOM 7514 O O . GLU B 1 409 ? -12.055 -20.844 -31.422 1 86.62 409 GLU B O 1
ATOM 7519 N N . ASN B 1 410 ? -11.836 -20.141 -29.281 1 83.88 410 ASN B N 1
ATOM 7520 C CA . ASN B 1 410 ? -10.922 -21.234 -28.953 1 83.88 410 ASN B CA 1
ATOM 7521 C C . ASN B 1 410 ? -11.602 -22.594 -29.031 1 83.88 410 ASN B C 1
ATOM 7523 O O . ASN B 1 410 ? -12.836 -22.672 -29.109 1 83.88 410 ASN B O 1
ATOM 7527 N N . ASP B 1 411 ? -10.773 -23.625 -29 1 86.25 411 ASP B N 1
ATOM 7528 C CA . ASP B 1 411 ? -11.32 -24.969 -28.969 1 86.25 411 ASP B CA 1
ATOM 7529 C C . ASP B 1 411 ? -12.078 -25.219 -27.656 1 86.25 411 ASP B C 1
ATOM 7531 O O . ASP B 1 411 ? -12.289 -24.297 -26.875 1 86.25 411 ASP B O 1
ATOM 7535 N N . ALA B 1 412 ? -12.531 -26.375 -27.469 1 93.81 412 ALA B N 1
ATOM 7536 C CA . ALA B 1 412 ? -13.406 -26.734 -26.344 1 93.81 412 ALA B CA 1
ATOM 7537 C C . ALA B 1 412 ? -12.766 -26.359 -25.016 1 93.81 412 ALA B C 1
ATOM 7539 O O . ALA B 1 412 ? -11.578 -26.609 -24.797 1 93.81 412 ALA B O 1
ATOM 7540 N N . THR B 1 413 ? -13.555 -25.656 -24.156 1 97.56 413 THR B N 1
ATOM 7541 C CA . THR B 1 413 ? -13.156 -25.359 -22.781 1 97.56 413 THR B CA 1
ATOM 7542 C C . THR B 1 413 ? -14.078 -26.062 -21.781 1 97.56 413 THR B C 1
ATOM 7544 O O . THR B 1 413 ? -15.281 -25.812 -21.766 1 97.56 413 THR B O 1
ATOM 7547 N N . TYR B 1 414 ? -13.508 -26.922 -21.016 1 98.5 414 TYR B N 1
ATOM 7548 C CA . TYR B 1 414 ? -14.234 -27.641 -19.969 1 98.5 414 TYR B CA 1
ATOM 7549 C C . TYR B 1 414 ? -13.992 -27 -18.609 1 98.5 414 TYR B C 1
ATOM 7551 O O . TYR B 1 414 ? -12.852 -26.891 -18.156 1 98.5 414 TYR B O 1
ATOM 7559 N N . LEU B 1 415 ? -15.062 -26.5 -17.969 1 98.56 415 LEU B N 1
ATOM 7560 C CA . LEU B 1 415 ? -14.992 -25.828 -16.672 1 98.56 415 LEU B CA 1
ATOM 7561 C C . LEU B 1 415 ? -15.453 -26.766 -15.555 1 98.56 415 LEU B C 1
ATOM 7563 O O . LEU B 1 415 ? -16.453 -27.484 -15.711 1 98.56 415 LEU B O 1
ATOM 7567 N N . TYR B 1 416 ? -14.719 -26.766 -14.383 1 98.75 416 TYR B N 1
ATOM 7568 C CA . TYR B 1 416 ? -15.148 -27.641 -13.289 1 98.75 416 TYR B CA 1
ATOM 7569 C C . TYR B 1 416 ? -15.094 -26.906 -11.953 1 98.75 416 TYR B C 1
ATOM 7571 O O . TYR B 1 416 ? -14.422 -25.875 -11.836 1 98.75 416 TYR B O 1
ATOM 7579 N N . SER B 1 417 ? -15.805 -27.328 -11.023 1 98.75 417 SER B N 1
ATOM 7580 C CA . SER B 1 417 ? -15.648 -27.125 -9.594 1 98.75 417 SER B CA 1
ATOM 7581 C C . SER B 1 417 ? -15.406 -28.438 -8.867 1 98.75 417 SER B C 1
ATOM 7583 O O . SER B 1 417 ? -16.203 -29.375 -8.977 1 98.75 417 SER B O 1
ATOM 7585 N N . PHE B 1 418 ? -14.281 -28.516 -8.234 1 98.69 418 PHE B N 1
ATOM 7586 C CA . PHE B 1 418 ? -14.016 -29.703 -7.422 1 98.69 418 PHE B CA 1
ATOM 7587 C C . PHE B 1 418 ? -14.727 -29.609 -6.074 1 98.69 418 PHE B C 1
ATOM 7589 O O . PHE B 1 418 ? -14.43 -28.719 -5.277 1 98.69 418 PHE B O 1
ATOM 7596 N N . ASP B 1 419 ? -15.617 -30.578 -5.766 1 98.38 419 ASP B N 1
ATOM 7597 C CA . ASP B 1 419 ? -16.547 -30.422 -4.648 1 98.38 419 ASP B CA 1
ATOM 7598 C C . ASP B 1 419 ? -16.469 -31.609 -3.695 1 98.38 419 ASP B C 1
ATOM 7600 O O . ASP B 1 419 ? -17.391 -31.828 -2.904 1 98.38 419 ASP B O 1
ATOM 7604 N N . TYR B 1 420 ? -15.406 -32.375 -3.773 1 98.06 420 TYR B N 1
ATOM 7605 C CA . TYR B 1 420 ? -15.219 -33.531 -2.889 1 98.06 420 TYR B CA 1
ATOM 7606 C C . TYR B 1 420 ? -14.195 -33.219 -1.805 1 98.06 420 TYR B C 1
ATOM 7608 O O . TYR B 1 420 ? -13.172 -32.594 -2.074 1 98.06 420 TYR B O 1
ATOM 7616 N N . VAL B 1 421 ? -14.516 -33.688 -0.58 1 95.38 421 VAL B N 1
ATOM 7617 C CA . VAL B 1 421 ? -13.57 -33.469 0.504 1 95.38 421 VAL B CA 1
ATOM 7618 C C . VAL B 1 421 ? -13.602 -34.625 1.485 1 95.38 421 VAL B C 1
ATOM 7620 O O . VAL B 1 421 ? -14.664 -35.188 1.773 1 95.38 421 VAL B O 1
ATOM 7623 N N . ASN B 1 422 ? -12.422 -35.062 1.827 1 94.94 422 ASN B N 1
ATOM 7624 C CA . ASN B 1 422 ? -12.234 -35.875 3.027 1 94.94 422 ASN B CA 1
ATOM 7625 C C . ASN B 1 422 ? -11.758 -35.031 4.203 1 94.94 422 ASN B C 1
ATOM 7627 O O . ASN B 1 422 ? -10.633 -34.531 4.199 1 94.94 422 ASN B O 1
ATOM 7631 N N . PRO B 1 423 ? -12.586 -34.875 5.203 1 91.88 423 PRO B N 1
ATOM 7632 C CA . PRO B 1 423 ? -12.219 -34 6.316 1 91.88 423 PRO B CA 1
ATOM 7633 C C . PRO B 1 423 ? -10.875 -34.375 6.941 1 91.88 423 PRO B C 1
ATOM 7635 O O . PRO B 1 423 ? -10.188 -33.5 7.508 1 91.88 423 PRO B O 1
ATOM 7638 N N . LYS B 1 424 ? -10.484 -35.531 6.809 1 90.56 424 LYS B N 1
ATOM 7639 C CA . LYS B 1 424 ? -9.234 -35.969 7.41 1 90.56 424 LYS B CA 1
ATOM 7640 C C . LYS B 1 424 ? -8.031 -35.406 6.68 1 90.56 424 LYS B C 1
ATOM 7642 O O . LYS B 1 424 ? -6.91 -35.438 7.195 1 90.56 424 LYS B O 1
ATOM 7647 N N . SER B 1 425 ? -8.312 -34.906 5.465 1 89.06 425 SER B N 1
ATOM 7648 C CA . SER B 1 425 ? -7.223 -34.375 4.668 1 89.06 425 SER B CA 1
ATOM 7649 C C . SER B 1 425 ? -6.676 -33.094 5.285 1 89.06 425 SER B C 1
ATOM 7651 O O . SER B 1 425 ? -5.602 -32.625 4.906 1 89.06 425 SER B O 1
ATOM 7653 N N . PHE B 1 426 ? -7.324 -32.469 6.266 1 86.62 426 PHE B N 1
ATOM 7654 C CA . PHE B 1 426 ? -6.887 -31.219 6.898 1 86.62 426 PHE B CA 1
ATOM 7655 C C . PHE B 1 426 ? -6.199 -31.516 8.234 1 86.62 426 PHE B C 1
ATOM 7657 O O . PHE B 1 426 ? -5.516 -30.656 8.781 1 86.62 426 PHE B O 1
ATOM 7664 N N . GLY B 1 427 ? -6.203 -32.656 8.617 1 78.56 427 GLY B N 1
ATOM 7665 C CA . GLY B 1 427 ? -5.676 -32.969 9.938 1 78.56 427 GLY B CA 1
ATOM 7666 C C . GLY B 1 427 ? -6.445 -32.312 11.062 1 78.56 427 GLY B C 1
ATOM 7667 O O . GLY B 1 427 ? -7.227 -31.391 10.828 1 78.56 427 GLY B O 1
ATOM 7668 N N . PHE B 1 428 ? -6.176 -32.688 12.188 1 75.38 428 PHE B N 1
ATOM 7669 C CA . PHE B 1 428 ? -6.914 -32.25 13.359 1 75.38 428 PHE B CA 1
ATOM 7670 C C . PHE B 1 428 ? -6.594 -30.781 13.672 1 75.38 428 PHE B C 1
ATOM 7672 O O . PHE B 1 428 ? -7.5 -29.969 13.867 1 75.38 428 PHE B O 1
ATOM 7679 N N . LEU B 1 429 ? -5.371 -30.391 13.633 1 69.25 429 LEU B N 1
ATOM 7680 C CA . LEU B 1 429 ? -4.934 -29.062 14.062 1 69.25 429 LEU B CA 1
ATOM 7681 C C . LEU B 1 429 ? -5.379 -28 13.062 1 69.25 429 LEU B C 1
ATOM 7683 O O . LEU B 1 429 ? -5.918 -26.969 13.453 1 69.25 429 LEU B O 1
ATOM 7687 N N . ILE B 1 430 ? -5.227 -28.25 11.789 1 76.81 430 ILE B N 1
ATOM 7688 C CA . ILE B 1 430 ? -5.613 -27.281 10.766 1 76.81 430 ILE B CA 1
ATOM 7689 C C . ILE B 1 430 ? -7.137 -27.234 10.656 1 76.81 430 ILE B C 1
ATOM 7691 O O . ILE B 1 430 ? -7.723 -26.156 10.57 1 76.81 430 ILE B O 1
ATOM 7695 N N . GLY B 1 431 ? -7.684 -28.438 10.766 1 78.75 431 GLY B N 1
ATOM 7696 C CA . GLY B 1 431 ? -9.133 -28.531 10.625 1 78.75 431 GLY B CA 1
ATOM 7697 C C . GLY B 1 431 ? -9.891 -27.734 11.664 1 78.75 431 GLY B C 1
ATOM 7698 O O . GLY B 1 431 ? -10.93 -27.141 11.367 1 78.75 431 GLY B O 1
ATOM 7699 N N . ARG B 1 432 ? -9.344 -27.594 12.836 1 79.81 432 ARG B N 1
ATOM 7700 C CA . ARG B 1 432 ? -10.016 -26.922 13.938 1 79.81 432 ARG B CA 1
ATOM 7701 C C . ARG B 1 432 ? -9.984 -25.406 13.75 1 79.81 432 ARG B C 1
ATOM 7703 O O . ARG B 1 432 ? -10.812 -24.688 14.312 1 79.81 432 ARG B O 1
ATOM 7710 N N . HIS B 1 433 ? -9.117 -24.969 12.93 1 81.81 433 HIS B N 1
ATOM 7711 C CA . HIS B 1 433 ? -8.945 -23.531 12.773 1 81.81 433 HIS B CA 1
ATOM 7712 C C . HIS B 1 433 ? -9.648 -23.031 11.523 1 81.81 433 HIS B C 1
ATOM 7714 O O . HIS B 1 433 ? -9.711 -21.812 11.281 1 81.81 433 HIS B O 1
ATOM 7720 N N . LEU B 1 434 ? -10.172 -23.984 10.836 1 88.31 434 LEU B N 1
ATOM 7721 C CA . LEU B 1 434 ? -10.906 -23.594 9.641 1 88.31 434 LEU B CA 1
ATOM 7722 C C . LEU B 1 434 ? -12.359 -23.25 9.977 1 88.31 434 LEU B C 1
ATOM 7724 O O . LEU B 1 434 ? -12.938 -23.844 10.891 1 88.31 434 LEU B O 1
ATOM 7728 N N . PRO B 1 435 ? -12.922 -22.297 9.352 1 89.62 435 PRO B N 1
ATOM 7729 C CA . PRO B 1 435 ? -14.32 -21.953 9.617 1 89.62 435 PRO B CA 1
ATOM 7730 C C . PRO B 1 435 ? -15.281 -23.094 9.281 1 89.62 435 PRO B C 1
ATOM 7732 O O . PRO B 1 435 ? -16.328 -23.234 9.922 1 89.62 435 PRO B O 1
ATOM 7735 N N . PHE B 1 436 ? -14.992 -23.875 8.297 1 92.5 436 PHE B N 1
ATOM 7736 C CA . PHE B 1 436 ? -15.688 -25.094 7.902 1 92.5 436 PHE B CA 1
ATOM 7737 C C . PHE B 1 436 ? -14.82 -25.953 6.988 1 92.5 436 PHE B C 1
ATOM 7739 O O . PHE B 1 436 ? -13.758 -25.5 6.543 1 92.5 436 PHE B O 1
ATOM 7746 N N . ILE B 1 437 ? -15.227 -27.141 6.77 1 93.44 437 ILE B N 1
ATOM 7747 C CA . ILE B 1 437 ? -14.445 -28.062 5.953 1 93.44 437 ILE B CA 1
ATOM 7748 C C . ILE B 1 437 ? -15.055 -28.156 4.555 1 93.44 437 ILE B C 1
ATOM 7750 O O . ILE B 1 437 ? -16.25 -28.406 4.402 1 93.44 437 ILE B O 1
ATOM 7754 N N . ALA B 1 438 ? -14.289 -27.891 3.539 1 95.31 438 ALA B N 1
ATOM 7755 C CA . ALA B 1 438 ? -14.633 -27.984 2.123 1 95.31 438 ALA B CA 1
ATOM 7756 C C . ALA B 1 438 ? -13.375 -28.078 1.261 1 95.31 438 ALA B C 1
ATOM 7758 O O . ALA B 1 438 ? -12.273 -27.75 1.716 1 95.31 438 ALA B O 1
ATOM 7759 N N . PRO B 1 439 ? -13.562 -28.703 0.085 1 95.88 439 PRO B N 1
ATOM 7760 C CA . PRO B 1 439 ? -12.383 -28.688 -0.783 1 95.88 439 PRO B CA 1
ATOM 7761 C C . PRO B 1 439 ? -11.844 -27.266 -1.015 1 95.88 439 PRO B C 1
ATOM 7763 O O . PRO B 1 439 ? -12.609 -26.359 -1.331 1 95.88 439 PRO B O 1
ATOM 7766 N N . THR B 1 440 ? -10.562 -27.094 -0.798 1 94.69 440 THR B N 1
ATOM 7767 C CA . THR B 1 440 ? -9.945 -25.766 -0.895 1 94.69 440 THR B CA 1
ATOM 7768 C C . THR B 1 440 ? -8.688 -25.828 -1.755 1 94.69 440 THR B C 1
ATOM 7770 O O . THR B 1 440 ? -8.445 -26.812 -2.443 1 94.69 440 THR B O 1
ATOM 7773 N N . HIS B 1 441 ? -7.941 -24.734 -1.721 1 93.25 441 HIS B N 1
ATOM 7774 C CA . HIS B 1 441 ? -6.824 -24.531 -2.635 1 93.25 441 HIS B CA 1
ATOM 7775 C C . HIS B 1 441 ? -5.855 -25.703 -2.596 1 93.25 441 HIS B C 1
ATOM 7777 O O . HIS B 1 441 ? -5.367 -26.078 -1.527 1 93.25 441 HIS B O 1
ATOM 7783 N N . CYS B 1 442 ? -5.629 -26.406 -3.738 1 92.81 442 CYS B N 1
ATOM 7784 C CA . CYS B 1 442 ? -4.645 -27.453 -3.988 1 92.81 442 CYS B CA 1
ATOM 7785 C C . CYS B 1 442 ? -5.18 -28.812 -3.584 1 92.81 442 CYS B C 1
ATOM 7787 O O . CYS B 1 442 ? -4.562 -29.844 -3.875 1 92.81 442 CYS B O 1
ATOM 7789 N N . THR B 1 443 ? -6.309 -28.953 -2.988 1 92.69 443 THR B N 1
ATOM 7790 C CA . THR B 1 443 ? -6.723 -30.219 -2.402 1 92.69 443 THR B CA 1
ATOM 7791 C C . THR B 1 443 ? -7.105 -31.219 -3.492 1 92.69 443 THR B C 1
ATOM 7793 O O . THR B 1 443 ? -7.062 -32.438 -3.273 1 92.69 443 THR B O 1
ATOM 7796 N N . GLU B 1 444 ? -7.469 -30.781 -4.645 1 95.19 444 GLU B N 1
ATOM 7797 C CA . GLU B 1 444 ? -7.812 -31.688 -5.734 1 95.19 444 GLU B CA 1
ATOM 7798 C C . GLU B 1 444 ? -6.598 -32.5 -6.191 1 95.19 444 GLU B C 1
ATOM 7800 O O . GLU B 1 444 ? -6.742 -33.562 -6.785 1 95.19 444 GLU B O 1
ATOM 7805 N N . LEU B 1 445 ? -5.398 -31.969 -5.895 1 95.56 445 LEU B N 1
ATOM 7806 C CA . LEU B 1 445 ? -4.172 -32.656 -6.32 1 95.56 445 LEU B CA 1
ATOM 7807 C C . LEU B 1 445 ? -4.031 -34 -5.633 1 95.56 445 LEU B C 1
ATOM 7809 O O . LEU B 1 445 ? -3.424 -34.906 -6.188 1 95.56 445 LEU B O 1
ATOM 7813 N N . ALA B 1 446 ? -4.598 -34.094 -4.426 1 94 446 ALA B N 1
ATOM 7814 C CA . ALA B 1 446 ? -4.559 -35.375 -3.709 1 94 446 ALA B CA 1
ATOM 7815 C C . ALA B 1 446 ? -5.184 -36.5 -4.539 1 94 446 ALA B C 1
ATOM 7817 O O . ALA B 1 446 ? -4.762 -37.656 -4.453 1 94 446 ALA B O 1
ATOM 7818 N N . TYR B 1 447 ? -6.062 -36.125 -5.383 1 96.5 447 TYR B N 1
ATOM 7819 C CA . TYR B 1 447 ? -6.844 -37.156 -6.086 1 96.5 447 TYR B CA 1
ATOM 7820 C C . TYR B 1 447 ? -6.344 -37.312 -7.516 1 96.5 447 TYR B C 1
ATOM 7822 O O . TYR B 1 447 ? -6.949 -38.062 -8.305 1 96.5 447 TYR B O 1
ATOM 7830 N N . LEU B 1 448 ? -5.336 -36.656 -7.852 1 96.44 448 LEU B N 1
ATOM 7831 C CA . LEU B 1 448 ? -4.594 -36.906 -9.078 1 96.44 448 LEU B CA 1
ATOM 7832 C C . LEU B 1 448 ? -3.334 -37.719 -8.773 1 96.44 448 LEU B C 1
ATOM 7834 O O . LEU B 1 448 ? -2.961 -38.625 -9.547 1 96.44 448 LEU B O 1
ATOM 7838 N N . PHE B 1 449 ? -2.752 -37.406 -7.594 1 93.62 449 PHE B N 1
ATOM 7839 C CA . PHE B 1 449 ? -1.42 -37.938 -7.344 1 93.62 449 PHE B CA 1
ATOM 7840 C C . PHE B 1 449 ? -1.445 -38.938 -6.188 1 93.62 449 PHE B C 1
ATOM 7842 O O . PHE B 1 449 ? -0.463 -39.656 -5.945 1 93.62 449 PHE B O 1
ATOM 7849 N N . GLY B 1 450 ? -2.516 -39 -5.469 1 90.31 450 GLY B N 1
ATOM 7850 C CA . GLY B 1 450 ? -2.635 -39.938 -4.355 1 90.31 450 GLY B CA 1
ATOM 7851 C C . GLY B 1 450 ? -1.775 -39.531 -3.166 1 90.31 450 GLY B C 1
ATOM 7852 O O . GLY B 1 450 ? -1.165 -40.406 -2.531 1 90.31 450 GLY B O 1
ATOM 7853 N N . VAL B 1 451 ? -1.648 -38.25 -2.986 1 86.06 451 VAL B N 1
ATOM 7854 C CA . VAL B 1 451 ? -0.828 -37.781 -1.872 1 86.06 451 VAL B CA 1
ATOM 7855 C C . VAL B 1 451 ? -1.583 -36.719 -1.084 1 86.06 451 VAL B C 1
ATOM 7857 O O . VAL B 1 451 ? -2.389 -35.969 -1.648 1 86.06 451 VAL B O 1
ATOM 7860 N N . GLY B 1 452 ? -1.319 -36.719 0.218 1 82.31 452 GLY B N 1
ATOM 7861 C CA . GLY B 1 452 ? -1.845 -35.625 1.017 1 82.31 452 GLY B CA 1
ATOM 7862 C C . GLY B 1 452 ? -1.154 -34.312 0.743 1 82.31 452 GLY B C 1
ATOM 7863 O O . GLY B 1 452 ? 0.069 -34.25 0.596 1 82.31 452 GLY B O 1
ATOM 7864 N N . ILE B 1 453 ? -1.872 -33.219 0.699 1 80.75 453 ILE B N 1
ATOM 7865 C CA . ILE B 1 453 ? -1.336 -31.938 0.313 1 80.75 453 ILE B CA 1
ATOM 7866 C C . ILE B 1 453 ? -0.985 -31.125 1.562 1 80.75 453 ILE B C 1
ATOM 7868 O O . ILE B 1 453 ? 0.146 -30.656 1.709 1 80.75 453 ILE B O 1
ATOM 7872 N N . LEU B 1 454 ? -1.953 -31.062 2.455 1 76 454 LEU B N 1
ATOM 7873 C CA . LEU B 1 454 ? -1.731 -30.312 3.691 1 76 454 LEU B CA 1
ATOM 7874 C C . LEU B 1 454 ? -1.127 -31.219 4.766 1 76 454 LEU B C 1
ATOM 7876 O O . LEU B 1 454 ? -0.192 -30.812 5.461 1 76 454 LEU B O 1
ATOM 7880 N N . VAL B 1 455 ? -1.762 -32.375 4.895 1 78.25 455 VAL B N 1
ATOM 7881 C CA . VAL B 1 455 ? -1.281 -33.406 5.82 1 78.25 455 VAL B CA 1
ATOM 7882 C C . VAL B 1 455 ? -1.433 -34.781 5.184 1 78.25 455 VAL B C 1
ATOM 7884 O O . VAL B 1 455 ? -2.199 -34.969 4.234 1 78.25 455 VAL B O 1
ATOM 7887 N N . ASP B 1 456 ? -0.677 -35.594 5.711 1 81.38 456 ASP B N 1
ATOM 7888 C CA . ASP B 1 456 ? -0.893 -37 5.328 1 81.38 456 ASP B CA 1
ATOM 7889 C C . ASP B 1 456 ? -2.174 -37.531 5.953 1 81.38 456 ASP B C 1
ATOM 7891 O O . ASP B 1 456 ? -2.496 -37.219 7.098 1 81.38 456 ASP B O 1
ATOM 7895 N N . PHE B 1 457 ? -2.885 -38.312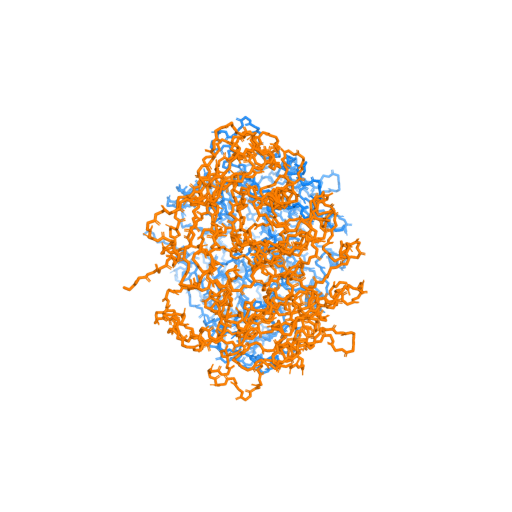 5.141 1 84.31 457 PHE B N 1
ATOM 7896 C CA . PHE B 1 457 ? -4.094 -38.969 5.633 1 84.31 457 PHE B CA 1
ATOM 7897 C C . PHE B 1 457 ? -4.348 -40.281 4.887 1 84.31 457 PHE B C 1
ATOM 7899 O O . PHE B 1 457 ? -3.777 -40.5 3.818 1 84.31 457 PHE B O 1
ATOM 7906 N N . LYS B 1 458 ? -5.074 -41.125 5.512 1 88.88 458 LYS B N 1
ATOM 7907 C CA . LYS B 1 458 ? -5.406 -42.375 4.871 1 88.88 458 LYS B CA 1
ATOM 7908 C C . LYS B 1 458 ? -6.586 -42.219 3.914 1 88.88 458 LYS B C 1
ATOM 7910 O O . LYS B 1 458 ? -7.66 -41.781 4.312 1 88.88 458 LYS B O 1
ATOM 7915 N N . PHE B 1 459 ? -6.312 -42.594 2.678 1 93.5 459 PHE B N 1
ATOM 7916 C CA . PHE B 1 459 ? -7.379 -42.594 1.684 1 93.5 459 PHE B CA 1
ATOM 7917 C C . PHE B 1 459 ? -8.406 -43.656 1.965 1 93.5 459 PHE B C 1
ATOM 7919 O O . PHE B 1 459 ? -8.047 -44.844 2.168 1 93.5 459 PHE B O 1
ATOM 7926 N N . ASN B 1 460 ? -9.625 -43.312 2.064 1 95.75 460 ASN B N 1
ATOM 7927 C CA . ASN B 1 460 ? -10.695 -44.312 2.236 1 95.75 460 ASN B CA 1
ATOM 7928 C C . ASN B 1 460 ? -11.25 -44.781 0.893 1 95.75 460 ASN B C 1
ATOM 7930 O O . ASN B 1 460 ? -10.695 -44.438 -0.159 1 95.75 460 ASN B O 1
ATOM 7934 N N . GLU B 1 461 ? -12.297 -45.531 0.899 1 96.94 461 GLU B N 1
ATOM 7935 C CA . GLU B 1 461 ? -12.867 -46.094 -0.319 1 96.94 461 GLU B CA 1
ATOM 7936 C C . GLU B 1 461 ? -13.383 -45 -1.245 1 96.94 461 GLU B C 1
ATOM 7938 O O . GLU B 1 461 ? -13.18 -45.062 -2.459 1 96.94 461 GLU B O 1
ATOM 7943 N N . ASP B 1 462 ? -14.008 -44.062 -0.665 1 97.88 462 ASP B N 1
ATOM 7944 C CA . ASP B 1 462 ? -14.516 -42.938 -1.452 1 97.88 462 ASP B CA 1
ATOM 7945 C C . ASP B 1 462 ? -13.375 -42.125 -2.078 1 97.88 462 ASP B C 1
ATOM 7947 O O . ASP B 1 462 ? -13.484 -41.656 -3.211 1 97.88 462 ASP B O 1
ATOM 7951 N N . ASP B 1 463 ? -12.32 -42 -1.326 1 97.44 463 ASP B N 1
ATOM 7952 C CA . ASP B 1 463 ? -11.141 -41.312 -1.859 1 97.44 463 ASP B CA 1
ATOM 7953 C C . ASP B 1 463 ? -10.586 -42.062 -3.074 1 97.44 463 ASP B C 1
ATOM 7955 O O . ASP B 1 463 ? -10.234 -41.438 -4.078 1 97.44 463 ASP B O 1
ATOM 7959 N N . ASN B 1 464 ? -10.531 -43.312 -2.955 1 96.56 464 ASN B N 1
ATOM 7960 C CA . ASN B 1 464 ? -10.023 -44.125 -4.059 1 96.56 464 ASN B CA 1
ATOM 7961 C C . ASN B 1 464 ? -10.938 -44.031 -5.281 1 96.56 464 ASN B C 1
ATOM 7963 O O . ASN B 1 464 ? -10.453 -43.969 -6.418 1 96.56 464 ASN B O 1
ATOM 7967 N N . LYS B 1 465 ? -12.203 -44.031 -5.016 1 97.69 465 LYS B N 1
ATOM 7968 C CA . LYS B 1 465 ? -13.148 -43.812 -6.102 1 97.69 465 LYS B CA 1
ATOM 7969 C C . LYS B 1 465 ? -12.906 -42.469 -6.77 1 97.69 465 LYS B C 1
ATOM 7971 O O . LYS B 1 465 ? -12.922 -42.375 -8 1 97.69 465 LYS B O 1
ATOM 7976 N N . MET B 1 466 ? -12.711 -41.469 -5.938 1 98.06 466 MET B N 1
ATOM 7977 C CA . MET B 1 466 ? -12.469 -40.125 -6.457 1 98.06 466 MET B CA 1
ATOM 7978 C C . MET B 1 466 ? -11.18 -40.062 -7.273 1 98.06 466 MET B C 1
ATOM 7980 O O . MET B 1 466 ? -11.125 -39.406 -8.312 1 98.06 466 MET B O 1
ATOM 7984 N N . ILE B 1 467 ? -10.125 -40.75 -6.852 1 97.38 467 ILE B N 1
ATOM 7985 C CA . ILE B 1 467 ? -8.891 -40.844 -7.621 1 97.38 467 ILE B CA 1
ATOM 7986 C C . ILE B 1 467 ? -9.188 -41.438 -9 1 97.38 467 ILE B C 1
ATOM 7988 O O . ILE B 1 467 ? -8.719 -40.906 -10.016 1 97.38 467 ILE B O 1
ATOM 7992 N N . GLY B 1 468 ? -9.984 -42.469 -9.016 1 96.88 468 GLY B N 1
ATOM 7993 C CA . GLY B 1 468 ? -10.359 -43.062 -10.289 1 96.88 468 GLY B CA 1
ATOM 7994 C C . GLY B 1 468 ? -11.094 -42.125 -11.211 1 96.88 468 GLY B C 1
ATOM 7995 O O . GLY B 1 468 ? -10.758 -42 -12.391 1 96.88 468 GLY B O 1
ATOM 7996 N N . ILE B 1 469 ? -12.055 -41.375 -10.656 1 97.69 469 ILE B N 1
ATOM 7997 C CA . ILE B 1 469 ? -12.867 -40.438 -11.422 1 97.69 469 ILE B CA 1
ATOM 7998 C C . ILE B 1 469 ? -11.977 -39.344 -11.984 1 97.69 469 ILE B C 1
ATOM 8000 O O . ILE B 1 469 ? -12.008 -39.062 -13.18 1 97.69 469 ILE B O 1
ATOM 8004 N N . MET B 1 470 ? -11.18 -38.719 -11.164 1 98.31 470 MET B N 1
ATOM 8005 C CA . MET B 1 470 ? -10.352 -37.594 -11.547 1 98.31 470 MET B CA 1
ATOM 8006 C C . MET B 1 470 ? -9.297 -38 -12.57 1 98.31 470 MET B C 1
ATOM 8008 O O . MET B 1 470 ? -9.141 -37.375 -13.609 1 98.31 470 MET B O 1
ATOM 8012 N N . THR B 1 471 ? -8.578 -39.125 -12.312 1 97.94 471 THR B N 1
ATOM 8013 C CA . THR B 1 471 ? -7.492 -39.531 -13.195 1 97.94 471 THR B CA 1
ATOM 8014 C C . THR B 1 471 ? -8.031 -39.969 -14.555 1 97.94 471 THR B C 1
ATOM 8016 O O . THR B 1 471 ? -7.402 -39.719 -15.586 1 97.94 471 THR B O 1
ATOM 8019 N N . GLN B 1 472 ? -9.164 -40.562 -14.555 1 98.19 472 GLN B N 1
ATOM 8020 C CA . GLN B 1 472 ? -9.742 -40.938 -15.836 1 98.19 472 GLN B CA 1
ATOM 8021 C C . GLN B 1 472 ? -10.109 -39.719 -16.672 1 98.19 472 GLN B C 1
ATOM 8023 O O . GLN B 1 472 ? -9.812 -39.656 -17.859 1 98.19 472 GLN B O 1
ATOM 8028 N N . MET B 1 473 ? -10.781 -38.75 -16.062 1 98.62 473 MET B N 1
ATOM 8029 C CA . MET B 1 473 ? -11.148 -37.531 -16.781 1 98.62 473 MET B CA 1
ATOM 8030 C C . MET B 1 473 ? -9.914 -36.812 -17.328 1 98.62 473 MET B C 1
ATOM 8032 O O . MET B 1 473 ? -9.875 -36.406 -18.484 1 98.62 473 MET B O 1
ATOM 8036 N N . TRP B 1 474 ? -8.891 -36.625 -16.531 1 98.75 474 TRP B N 1
ATOM 8037 C CA . TRP B 1 474 ? -7.676 -35.906 -16.906 1 98.75 474 TRP B CA 1
ATOM 8038 C C . TRP B 1 474 ? -6.922 -36.688 -18 1 98.75 474 TRP B C 1
ATOM 8040 O O . TRP B 1 474 ? -6.441 -36.062 -18.969 1 98.75 474 TRP B O 1
ATOM 8050 N N . THR B 1 475 ? -6.84 -38.031 -17.906 1 98.62 475 THR B N 1
ATOM 8051 C CA . THR B 1 475 ? -6.102 -38.812 -18.906 1 98.62 475 THR B CA 1
ATOM 8052 C C . THR B 1 475 ? -6.906 -38.938 -20.188 1 98.62 475 THR B C 1
ATOM 8054 O O . THR B 1 475 ? -6.34 -38.969 -21.281 1 98.62 475 THR B O 1
ATOM 8057 N N . ASN B 1 476 ? -8.266 -39.031 -20.109 1 98.69 476 ASN B N 1
ATOM 8058 C CA . ASN B 1 476 ? -9.094 -38.969 -21.312 1 98.69 476 ASN B CA 1
ATOM 8059 C C . ASN B 1 476 ? -8.836 -37.656 -22.078 1 98.69 476 ASN B C 1
ATOM 8061 O O . ASN B 1 476 ? -8.664 -37.688 -23.297 1 98.69 476 ASN B O 1
ATOM 8065 N N . PHE B 1 477 ? -8.82 -36.625 -21.328 1 98.5 477 PHE B N 1
ATOM 8066 C CA . PHE B 1 477 ? -8.57 -35.312 -21.953 1 98.5 477 PHE B CA 1
ATOM 8067 C C . PHE B 1 477 ? -7.199 -35.312 -22.625 1 98.5 477 PHE B C 1
ATOM 8069 O O . PHE B 1 477 ? -7.051 -34.812 -23.75 1 98.5 477 PHE B O 1
ATOM 8076 N N . ALA B 1 478 ? -6.188 -35.812 -21.938 1 98.69 478 ALA B N 1
ATOM 8077 C CA . ALA B 1 478 ? -4.836 -35.875 -22.484 1 98.69 478 ALA B CA 1
ATOM 8078 C C . ALA B 1 478 ? -4.793 -36.75 -23.75 1 98.69 478 ALA B C 1
ATOM 8080 O O . ALA B 1 478 ? -4.125 -36.375 -24.719 1 98.69 478 ALA B O 1
ATOM 8081 N N . LYS B 1 479 ? -5.52 -37.844 -23.797 1 98.12 479 LYS B N 1
ATOM 8082 C CA . LYS B 1 479 ? -5.492 -38.812 -24.891 1 98.12 479 LYS B CA 1
ATOM 8083 C C . LYS B 1 479 ? -6.32 -38.312 -26.078 1 98.12 479 LYS B C 1
ATOM 8085 O O . LYS B 1 479 ? -5.879 -38.406 -27.234 1 98.12 479 LYS B O 1
ATOM 8090 N N . TYR B 1 480 ? -7.504 -37.75 -25.734 1 97.12 480 TYR B N 1
ATOM 8091 C CA . TYR B 1 480 ? -8.492 -37.594 -26.797 1 97.12 480 TYR B CA 1
ATOM 8092 C C . TYR B 1 480 ? -8.914 -36.125 -26.953 1 97.12 480 TYR B C 1
ATOM 8094 O O . TYR B 1 480 ? -9.664 -35.781 -27.875 1 97.12 480 TYR B O 1
ATOM 8102 N N . GLY B 1 481 ? -8.469 -35.25 -26.094 1 97.25 481 GLY B N 1
ATOM 8103 C CA . GLY B 1 481 ? -8.938 -33.875 -26.078 1 97.25 481 GLY B CA 1
ATOM 8104 C C . GLY B 1 481 ? -10.359 -33.75 -25.562 1 97.25 481 GLY B C 1
ATOM 8105 O O . GLY B 1 481 ? -10.961 -32.688 -25.688 1 97.25 481 GLY B O 1
ATOM 8106 N N . ASP B 1 482 ? -10.914 -34.781 -25.078 1 97.81 482 ASP B N 1
ATOM 8107 C CA . ASP B 1 482 ? -12.266 -34.875 -24.516 1 97.81 482 ASP B CA 1
ATOM 8108 C C . ASP B 1 482 ? -12.273 -35.688 -23.234 1 97.81 482 ASP B C 1
ATOM 8110 O O . ASP B 1 482 ? -12.016 -36.906 -23.234 1 97.81 482 ASP B O 1
ATOM 8114 N N . PRO B 1 483 ? -12.578 -35.031 -22.062 1 98.38 483 PRO B N 1
ATOM 8115 C CA . PRO B 1 483 ? -12.539 -35.75 -20.797 1 98.38 483 PRO B CA 1
ATOM 8116 C C . PRO B 1 483 ? -13.555 -36.906 -20.75 1 98.38 483 PRO B C 1
ATOM 8118 O O . PRO B 1 483 ? -13.453 -37.781 -19.891 1 98.38 483 PRO B O 1
ATOM 8121 N N . ASN B 1 484 ? -14.477 -36.969 -21.703 1 97.62 484 ASN B N 1
ATOM 8122 C CA . ASN B 1 484 ? -15.531 -37.969 -21.703 1 97.62 484 ASN B CA 1
ATOM 8123 C C . ASN B 1 484 ? -15.039 -39.281 -22.312 1 97.62 484 ASN B C 1
ATOM 8125 O O . ASN B 1 484 ? -15.703 -40.312 -22.188 1 97.62 484 ASN B O 1
ATOM 8129 N N . GLY B 1 485 ? -13.945 -39.281 -22.953 1 96.44 485 GLY B N 1
ATOM 8130 C CA . GLY B 1 485 ? -13.422 -40.469 -23.609 1 96.44 485 GLY B CA 1
ATOM 8131 C C . GLY B 1 485 ? -13.633 -40.438 -25.109 1 96.44 485 GLY B C 1
ATOM 8132 O O . GLY B 1 485 ? -13.836 -39.406 -25.719 1 96.44 485 GLY B O 1
ATOM 8133 N N . ASP B 1 486 ? -13.359 -41.562 -25.641 1 95.25 486 ASP B N 1
ATOM 8134 C CA . ASP B 1 486 ? -13.492 -41.781 -27.078 1 95.25 486 ASP B CA 1
ATOM 8135 C C . ASP B 1 486 ? -14.523 -42.875 -27.375 1 95.25 486 ASP B C 1
ATOM 8137 O O . ASP B 1 486 ? -14.375 -44.031 -26.922 1 95.25 486 ASP B O 1
ATOM 8141 N N . PRO B 1 487 ? -15.492 -42.562 -28.156 1 92.12 487 PRO B N 1
ATOM 8142 C CA . PRO B 1 487 ? -16.531 -43.531 -28.453 1 92.12 487 PRO B CA 1
ATOM 8143 C C . PRO B 1 487 ? -15.969 -44.812 -29.062 1 92.12 487 PRO B C 1
ATOM 8145 O O . PRO B 1 487 ? -16.578 -45.875 -28.922 1 92.12 487 PRO B O 1
ATOM 8148 N N . SER B 1 488 ? -14.883 -44.719 -29.766 1 93.38 488 SER B N 1
ATOM 8149 C CA . SER B 1 488 ? -14.273 -45.906 -30.359 1 93.38 488 SER B CA 1
ATOM 8150 C C . SER B 1 488 ? -13.547 -46.75 -29.328 1 93.38 488 SER B C 1
ATOM 8152 O O . SER B 1 488 ? -13.125 -47.875 -29.609 1 93.38 488 SER B O 1
ATOM 8154 N N . LYS B 1 489 ? -13.453 -46.25 -28.125 1 93.56 489 LYS B N 1
ATOM 8155 C CA . LYS B 1 489 ? -12.867 -46.938 -26.984 1 93.56 489 LYS B CA 1
ATOM 8156 C C . LYS B 1 489 ? -13.828 -46.969 -25.797 1 93.56 489 LYS B C 1
ATOM 8158 O O . LYS B 1 489 ? -13.688 -46.188 -24.859 1 93.56 489 LYS B O 1
ATOM 8163 N N . PRO B 1 490 ? -14.664 -47.906 -25.75 1 91.31 490 PRO B N 1
ATOM 8164 C CA . PRO B 1 490 ? -15.758 -47.906 -24.781 1 91.31 490 PRO B CA 1
ATOM 8165 C C . PRO B 1 490 ? -15.266 -47.875 -23.328 1 91.31 490 PRO B C 1
ATOM 8167 O O . PRO B 1 490 ? -15.93 -47.344 -22.453 1 91.31 490 PRO B O 1
ATOM 8170 N N . GLU B 1 491 ? -14.125 -48.438 -23.062 1 89.56 491 GLU B N 1
ATOM 8171 C CA . GLU B 1 491 ? -13.586 -48.5 -21.719 1 89.56 491 GLU B CA 1
ATOM 8172 C C . GLU B 1 491 ? -13.219 -47.125 -21.203 1 89.56 491 GLU B C 1
ATOM 8174 O O . GLU B 1 491 ? -13.047 -46.906 -20 1 89.56 491 GLU B O 1
ATOM 8179 N N . SER B 1 492 ? -13.109 -46.25 -22.125 1 92.81 492 SER B N 1
ATOM 8180 C CA . SER B 1 492 ? -12.703 -44.875 -21.75 1 92.81 492 SER B CA 1
ATOM 8181 C C . SER B 1 492 ? -13.914 -44 -21.422 1 92.81 492 SER B C 1
ATOM 8183 O O . SER B 1 492 ? -13.773 -42.906 -20.875 1 92.81 492 SER B O 1
ATOM 8185 N N . ILE B 1 493 ? -15.133 -44.5 -21.703 1 94.81 493 ILE B N 1
ATOM 8186 C CA . ILE B 1 493 ? -16.328 -43.688 -21.625 1 94.81 493 ILE B CA 1
ATOM 8187 C C . ILE B 1 493 ? -16.766 -43.562 -20.156 1 94.81 493 ILE B C 1
ATOM 8189 O O . ILE B 1 493 ? -16.797 -44.531 -19.422 1 94.81 493 ILE B O 1
ATOM 8193 N N . LEU B 1 494 ? -17 -42.344 -19.75 1 94.5 494 LEU B N 1
ATOM 8194 C CA . LEU B 1 494 ? -17.469 -42.031 -18.406 1 94.5 494 LEU B CA 1
ATOM 8195 C C . LEU B 1 494 ? -18.984 -42.25 -18.297 1 94.5 494 LEU B C 1
ATOM 8197 O O . LEU B 1 494 ? -19.703 -42.125 -19.281 1 94.5 494 LEU B O 1
ATOM 8201 N N . PRO B 1 495 ? -19.422 -42.625 -17.125 1 94 495 PRO B N 1
ATOM 8202 C CA . PRO B 1 495 ? -20.859 -42.844 -16.922 1 94 495 PRO B CA 1
ATOM 8203 C C . PRO B 1 495 ? -21.641 -41.531 -16.828 1 94 495 PRO B C 1
ATOM 8205 O O . PRO B 1 495 ? -22.828 -41.531 -16.469 1 94 495 PRO B O 1
ATOM 8208 N N . PHE B 1 496 ? -21.078 -40.406 -16.969 1 95.94 496 PHE B N 1
ATOM 8209 C CA . PHE B 1 496 ? -21.672 -39.094 -17.047 1 95.94 496 PHE B CA 1
ATOM 8210 C C . PHE B 1 496 ? -21.062 -38.281 -18.188 1 95.94 496 PHE B C 1
ATOM 8212 O O . PHE B 1 496 ? -20.078 -38.688 -18.797 1 95.94 496 PHE B O 1
ATOM 8219 N N . GLN B 1 497 ? -21.688 -37.125 -18.516 1 96.38 497 GLN B N 1
ATOM 8220 C CA . GLN B 1 497 ? -21.203 -36.312 -19.609 1 96.38 497 GLN B CA 1
ATOM 8221 C C . GLN B 1 497 ? -20.719 -34.938 -19.094 1 96.38 497 GLN B C 1
ATOM 8223 O O . GLN B 1 497 ? -21.422 -34.25 -18.359 1 96.38 497 GLN B O 1
ATOM 8228 N N . TRP B 1 498 ? -19.5 -34.625 -19.406 1 98.38 498 TRP B N 1
ATOM 8229 C CA . TRP B 1 498 ? -18.938 -33.281 -19.172 1 98.38 498 TRP B CA 1
ATOM 8230 C C . TRP B 1 498 ? -19.094 -32.406 -20.406 1 98.38 498 TRP B C 1
ATOM 8232 O O . TRP B 1 498 ? -18.375 -32.594 -21.391 1 98.38 498 TRP B O 1
ATOM 8242 N N . GLU B 1 499 ? -19.969 -31.453 -20.328 1 97.81 499 GLU B N 1
ATOM 8243 C CA . GLU B 1 499 ? -20.219 -30.562 -21.453 1 97.81 499 GLU B CA 1
ATOM 8244 C C . GLU B 1 499 ? -19.281 -29.359 -21.422 1 97.81 499 GLU B C 1
ATOM 8246 O O . GLU B 1 499 ? -19.047 -28.781 -20.359 1 97.81 499 GLU B O 1
ATOM 8251 N N . ALA B 1 500 ? -18.719 -29.031 -22.578 1 97.56 500 ALA B N 1
ATOM 8252 C CA . ALA B 1 500 ? -17.859 -27.844 -22.672 1 97.56 500 ALA B CA 1
ATOM 8253 C C . ALA B 1 500 ? -18.688 -26.562 -22.547 1 97.56 500 ALA B C 1
ATOM 8255 O O . ALA B 1 500 ? -19.875 -26.547 -22.875 1 97.56 500 ALA B O 1
ATOM 8256 N N . ALA B 1 501 ? -18.047 -25.547 -22.062 1 96.94 501 ALA B N 1
ATOM 8257 C CA . ALA B 1 501 ? -18.672 -24.234 -22.047 1 96.94 501 ALA B CA 1
ATOM 8258 C C . ALA B 1 501 ? -18.953 -23.734 -23.469 1 96.94 501 ALA B C 1
ATOM 8260 O O . ALA B 1 501 ? -18.25 -24.109 -24.406 1 96.94 501 ALA B O 1
ATOM 8261 N N . SER B 1 502 ? -20.031 -23 -23.688 1 96.5 502 SER B N 1
ATOM 8262 C CA . SER B 1 502 ? -20.422 -22.438 -24.969 1 96.5 502 SER B CA 1
ATOM 8263 C C . SER B 1 502 ? -20.875 -20.984 -24.828 1 96.5 502 SER B C 1
ATOM 8265 O O . SER B 1 502 ? -21.047 -20.5 -23.719 1 96.5 502 SER B O 1
ATOM 8267 N N . ASN B 1 503 ? -20.984 -20.328 -25.938 1 95.5 503 ASN B N 1
ATOM 8268 C CA . ASN B 1 503 ? -21.5 -18.969 -25.906 1 95.5 503 ASN B CA 1
ATOM 8269 C C . ASN B 1 503 ? -22.891 -18.906 -25.297 1 95.5 503 ASN B C 1
ATOM 8271 O O . ASN B 1 503 ? -23.25 -17.922 -24.641 1 95.5 503 ASN B O 1
ATOM 8275 N N . GLU B 1 504 ? -23.625 -19.922 -25.484 1 95.69 504 GLU B N 1
ATOM 8276 C CA . GLU B 1 504 ? -24.984 -19.984 -24.938 1 95.69 504 GLU B CA 1
ATOM 8277 C C . GLU B 1 504 ? -24.953 -20.266 -23.438 1 95.69 504 GLU B C 1
ATOM 8279 O O . GLU B 1 504 ? -25.781 -19.75 -22.688 1 95.69 504 GLU B O 1
ATOM 8284 N N . HIS B 1 505 ? -23.984 -21.047 -23 1 96.44 505 HIS B N 1
ATOM 8285 C CA . HIS B 1 505 ? -23.828 -21.422 -21.594 1 96.44 505 HIS B CA 1
ATOM 8286 C C . HIS B 1 505 ? -22.391 -21.25 -21.125 1 96.44 505 HIS B C 1
ATOM 8288 O O . HIS B 1 505 ? -21.75 -22.234 -20.734 1 96.44 505 HIS B O 1
ATOM 8294 N N . PRO B 1 506 ? -21.891 -20 -21.078 1 95.75 506 PRO B N 1
ATOM 8295 C CA . PRO B 1 506 ? -20.484 -19.766 -20.766 1 95.75 506 PRO B CA 1
ATOM 8296 C C . PRO B 1 506 ? -20.156 -20.078 -19.297 1 95.75 506 PRO B C 1
ATOM 8298 O O . PRO B 1 506 ? -18.984 -20.156 -18.938 1 95.75 506 PRO B O 1
ATOM 8301 N N . ARG B 1 507 ? -21.203 -20.344 -18.438 1 96.19 507 ARG B N 1
ATOM 8302 C CA . ARG B 1 507 ? -20.969 -20.531 -17 1 96.19 507 ARG B CA 1
ATOM 8303 C C . ARG B 1 507 ? -21.281 -21.969 -16.594 1 96.19 507 ARG B C 1
ATOM 8305 O O . ARG B 1 507 ? -21.344 -22.281 -15.398 1 96.19 507 ARG B O 1
ATOM 8312 N N . ARG B 1 508 ? -21.516 -22.797 -17.531 1 97.44 508 ARG B N 1
ATOM 8313 C CA . ARG B 1 508 ? -21.75 -24.219 -17.266 1 97.44 508 ARG B CA 1
ATOM 8314 C C . ARG B 1 508 ? -20.469 -24.906 -16.859 1 97.44 508 ARG B C 1
ATOM 8316 O O . ARG B 1 508 ? -19.406 -24.656 -17.438 1 97.44 508 ARG B O 1
ATOM 8323 N N . TYR B 1 509 ? -20.594 -25.812 -15.828 1 98.5 509 TYR B N 1
ATOM 8324 C CA . TYR B 1 509 ? -19.406 -26.484 -15.305 1 98.5 509 TYR B CA 1
ATOM 8325 C C . TYR B 1 509 ? -19.766 -27.859 -14.758 1 98.5 509 TYR B C 1
ATOM 8327 O O . TYR B 1 509 ? -20.938 -28.156 -14.539 1 98.5 509 TYR B O 1
ATOM 8335 N N . LEU B 1 510 ? -18.812 -28.672 -14.664 1 98.75 510 LEU B N 1
ATOM 8336 C CA . LEU B 1 510 ? -18.984 -29.953 -14.008 1 98.75 510 LEU B CA 1
ATOM 8337 C C . LEU B 1 510 ? -18.641 -29.859 -12.523 1 98.75 510 LEU B C 1
ATOM 8339 O O . LEU B 1 510 ? -17.531 -29.484 -12.156 1 98.75 510 LEU B O 1
ATOM 8343 N N . SER B 1 511 ? -19.609 -30.125 -11.641 1 98.69 511 SER B N 1
ATOM 8344 C CA . SER B 1 511 ? -19.344 -30.344 -10.227 1 98.69 511 SER B CA 1
ATOM 8345 C C . SER B 1 511 ? -18.734 -31.734 -10 1 98.69 511 SER B C 1
ATOM 8347 O O . SER B 1 511 ? -19.422 -32.75 -10.172 1 98.69 511 SER B O 1
ATOM 8349 N N . ILE B 1 512 ? -17.484 -31.781 -9.68 1 98.75 512 ILE B N 1
ATOM 8350 C CA . ILE B 1 512 ? -16.781 -33.062 -9.523 1 98.75 512 ILE B CA 1
ATOM 8351 C C . ILE B 1 512 ? -16.906 -33.531 -8.086 1 98.75 512 ILE B C 1
ATOM 8353 O O . ILE B 1 512 ? -16.328 -32.938 -7.168 1 98.75 512 ILE B O 1
ATOM 8357 N N . LYS B 1 513 ? -17.594 -34.5 -7.855 1 98.25 513 LYS B N 1
ATOM 8358 C CA . LYS B 1 513 ? -17.859 -35.25 -6.621 1 98.25 513 LYS B CA 1
ATOM 8359 C C . LYS B 1 513 ? -18.031 -36.719 -6.906 1 98.25 513 LYS B C 1
ATOM 8361 O O . LYS B 1 513 ? -17.719 -37.188 -8 1 98.25 513 LYS B O 1
ATOM 8366 N N . LEU B 1 514 ? -18.453 -37.531 -5.906 1 97.69 514 LEU B N 1
ATOM 8367 C CA . LEU B 1 514 ? -18.547 -38.969 -6.117 1 97.69 514 LEU B CA 1
ATOM 8368 C C . LEU B 1 514 ? -19.531 -39.281 -7.223 1 97.69 514 LEU B C 1
ATOM 8370 O O . LEU B 1 514 ? -19.344 -40.25 -7.965 1 97.69 514 LEU B O 1
ATOM 8374 N N . ALA B 1 515 ? -20.547 -38.469 -7.34 1 97.56 515 ALA B N 1
ATOM 8375 C CA . ALA B 1 515 ? -21.484 -38.469 -8.469 1 97.56 515 ALA B CA 1
ATOM 8376 C C . ALA B 1 515 ? -21.469 -37.156 -9.219 1 97.56 515 ALA B C 1
ATOM 8378 O O . ALA B 1 515 ? -22.312 -36.281 -8.977 1 97.56 515 ALA B O 1
ATOM 8379 N N . PRO B 1 516 ? -20.516 -37.031 -10.195 1 98.44 516 PRO B N 1
ATOM 8380 C CA . PRO B 1 516 ? -20.375 -35.75 -10.883 1 98.44 516 PRO B CA 1
ATOM 8381 C C . PRO B 1 516 ? -21.641 -35.312 -11.602 1 98.44 516 PRO B C 1
ATOM 8383 O O . PRO B 1 516 ? -22.391 -36.156 -12.125 1 98.44 516 PRO B O 1
ATOM 8386 N N . GLU B 1 517 ? -21.922 -34.031 -11.656 1 97.94 517 GLU B N 1
ATOM 8387 C CA . GLU B 1 517 ? -23.125 -33.5 -12.289 1 97.94 517 GLU B CA 1
ATOM 8388 C C . GLU B 1 517 ? -22.859 -32.125 -12.914 1 97.94 517 GLU B C 1
ATOM 8390 O O . GLU B 1 517 ? -22.109 -31.312 -12.367 1 97.94 517 GLU B O 1
ATOM 8395 N N . MET B 1 518 ? -23.453 -31.906 -14.094 1 98.31 518 MET B N 1
ATOM 8396 C CA . MET B 1 518 ? -23.391 -30.578 -14.711 1 98.31 518 MET B CA 1
ATOM 8397 C C . MET B 1 518 ? -24.219 -29.562 -13.938 1 98.31 518 MET B C 1
ATOM 8399 O O . MET B 1 518 ? -25.328 -29.875 -13.5 1 98.31 518 MET B O 1
ATOM 8403 N N . LYS B 1 519 ? -23.656 -28.422 -13.727 1 98.06 519 LYS B N 1
ATOM 8404 C CA . LYS B 1 519 ? -24.375 -27.328 -13.07 1 98.06 519 LYS B CA 1
ATOM 8405 C C . LYS B 1 519 ? -24.172 -26.016 -13.82 1 98.06 519 LYS B C 1
ATOM 8407 O O . LYS B 1 519 ? -23.281 -25.891 -14.664 1 98.06 519 LYS B O 1
ATOM 8412 N N . ASP B 1 520 ? -25.016 -25.109 -13.641 1 97.31 520 ASP B N 1
ATOM 8413 C CA . ASP B 1 520 ? -25.047 -23.766 -14.227 1 97.31 520 ASP B CA 1
ATOM 8414 C C . ASP B 1 520 ? -25.891 -22.812 -13.383 1 97.31 520 ASP B C 1
ATOM 8416 O O . ASP B 1 520 ? -27.062 -23.078 -13.125 1 97.31 520 ASP B O 1
ATOM 8420 N N . PRO B 1 521 ? -25.281 -21.766 -12.859 1 97.75 521 PRO B N 1
ATOM 8421 C CA . PRO B 1 521 ? -24.016 -21.141 -13.258 1 97.75 521 PRO B CA 1
ATOM 8422 C C . PRO B 1 521 ? -22.875 -21.469 -12.312 1 97.75 521 PRO B C 1
ATOM 8424 O O . PRO B 1 521 ? -23.109 -21.828 -11.156 1 97.75 521 PRO B O 1
ATOM 8427 N N . PHE B 1 522 ? -21.688 -21.266 -12.789 1 97.75 522 PHE B N 1
ATOM 8428 C CA . PHE B 1 522 ? -20.453 -21.438 -12.047 1 97.75 522 PHE B CA 1
ATOM 8429 C C . PHE B 1 522 ? -20.406 -20.5 -10.844 1 97.75 522 PHE B C 1
ATOM 8431 O O . PHE B 1 522 ? -20.688 -19.312 -10.961 1 97.75 522 PHE B O 1
ATOM 8438 N N . GLN B 1 523 ? -20.172 -21.094 -9.656 1 97.31 523 GLN B N 1
ATOM 8439 C CA . GLN B 1 523 ? -20.109 -20.375 -8.383 1 97.31 523 GLN B CA 1
ATOM 8440 C C . GLN B 1 523 ? -21.328 -19.469 -8.203 1 97.31 523 GLN B C 1
ATOM 8442 O O . GLN B 1 523 ? -21.188 -18.312 -7.797 1 97.31 523 GLN B O 1
ATOM 8447 N N . GLU B 1 524 ? -22.438 -19.938 -8.641 1 96.19 524 GLU B N 1
ATOM 8448 C CA . GLU B 1 524 ? -23.734 -19.312 -8.453 1 96.19 524 GLU B CA 1
ATOM 8449 C C . GLU B 1 524 ? -23.812 -17.969 -9.195 1 96.19 524 GLU B C 1
ATOM 8451 O O . GLU B 1 524 ? -24.594 -17.094 -8.828 1 96.19 524 GLU B O 1
ATOM 8456 N N . GLY B 1 525 ? -22.875 -17.75 -10.164 1 96.44 525 GLY B N 1
ATOM 8457 C CA . GLY B 1 525 ? -22.922 -16.547 -10.992 1 96.44 525 GLY B CA 1
ATOM 8458 C C . GLY B 1 525 ? -22.344 -15.32 -10.297 1 96.44 525 GLY B C 1
ATOM 8459 O O . GLY B 1 525 ? -22.406 -14.219 -10.836 1 96.44 525 GLY B O 1
ATOM 8460 N N . ARG B 1 526 ? -21.734 -15.469 -9.109 1 96.5 526 ARG B N 1
ATOM 8461 C CA . ARG B 1 526 ? -21.297 -14.336 -8.297 1 96.5 526 ARG B CA 1
ATOM 8462 C C . ARG B 1 526 ? -20.188 -13.562 -9.016 1 96.5 526 ARG B C 1
ATOM 8464 O O . ARG B 1 526 ? -20.094 -12.336 -8.867 1 96.5 526 ARG B O 1
ATOM 8471 N N . SER B 1 527 ? -19.453 -14.227 -9.828 1 91.44 527 SER B N 1
ATOM 8472 C CA . SER B 1 527 ? -18.281 -13.648 -10.477 1 91.44 527 SER B CA 1
ATOM 8473 C C . SER B 1 527 ? -18.688 -12.539 -11.445 1 91.44 527 SER B C 1
ATOM 8475 O O . SER B 1 527 ? -17.859 -11.695 -11.805 1 91.44 527 SER B O 1
ATOM 8477 N N . GLU B 1 528 ? -19.875 -12.555 -11.922 1 94.25 528 GLU B N 1
ATOM 8478 C CA . GLU B 1 528 ? -20.312 -11.594 -12.93 1 94.25 528 GLU B CA 1
ATOM 8479 C C . GLU B 1 528 ? -20.188 -10.164 -12.43 1 94.25 528 GLU B C 1
ATOM 8481 O O . GLU B 1 528 ? -19.797 -9.273 -13.188 1 94.25 528 GLU B O 1
ATOM 8486 N N . PHE B 1 529 ? -20.531 -9.984 -11.188 1 95.81 529 PHE B N 1
ATOM 8487 C CA . PHE B 1 529 ? -20.422 -8.641 -10.617 1 95.81 529 PHE B CA 1
ATOM 8488 C C . PHE B 1 529 ? -19 -8.133 -10.688 1 95.81 529 PHE B C 1
ATOM 8490 O O . PHE B 1 529 ? -18.75 -7.027 -11.164 1 95.81 529 PHE B O 1
ATOM 8497 N N . TRP B 1 530 ? -18.062 -8.914 -10.25 1 94.62 530 TRP B N 1
ATOM 8498 C CA . TRP B 1 530 ? -16.672 -8.508 -10.164 1 94.62 530 TRP B CA 1
ATOM 8499 C C . TRP B 1 530 ? -16.062 -8.352 -11.555 1 94.62 530 TRP B C 1
ATOM 8501 O O . TRP B 1 530 ? -15.242 -7.457 -11.781 1 94.62 530 TRP B O 1
ATOM 8511 N N . ARG B 1 531 ? -16.438 -9.18 -12.469 1 91.56 531 ARG B N 1
ATOM 8512 C CA . ARG B 1 531 ? -15.969 -9.07 -13.852 1 91.56 531 ARG B CA 1
ATOM 8513 C C . ARG B 1 531 ? -16.438 -7.766 -14.484 1 91.56 531 ARG B C 1
ATOM 8515 O O . ARG B 1 531 ? -15.68 -7.098 -15.188 1 91.56 531 ARG B O 1
ATOM 8522 N N . ASN B 1 532 ? -17.625 -7.391 -14.211 1 90 532 ASN B N 1
ATOM 8523 C CA . ASN B 1 532 ? -18.203 -6.16 -14.758 1 90 532 ASN B CA 1
ATOM 8524 C C . ASN B 1 532 ? -17.562 -4.926 -14.125 1 90 532 ASN B C 1
ATOM 8526 O O . ASN B 1 532 ? -17.406 -3.895 -14.781 1 90 532 ASN B O 1
ATOM 8530 N N . LEU B 1 533 ? -17.297 -5.023 -12.844 1 90.75 533 LEU B N 1
ATOM 8531 C CA . LEU B 1 533 ? -16.656 -3.92 -12.141 1 90.75 533 LEU B CA 1
ATOM 8532 C C . LEU B 1 533 ? -15.32 -3.576 -12.789 1 90.75 533 LEU B C 1
ATOM 8534 O O . LEU B 1 533 ? -15 -2.398 -12.969 1 90.75 533 LEU B O 1
ATOM 8538 N N . LYS B 1 534 ? -14.555 -4.496 -13.117 1 81.88 534 LYS B N 1
ATOM 8539 C CA . LYS B 1 534 ? -13.242 -4.309 -13.727 1 81.88 534 LYS B CA 1
ATOM 8540 C C . LYS B 1 534 ? -13.367 -3.717 -15.125 1 81.88 534 LYS B C 1
ATOM 8542 O O . LYS B 1 534 ? -12.508 -2.936 -15.555 1 81.88 534 LYS B O 1
ATOM 8547 N N . ARG B 1 535 ? -14.375 -4.027 -15.82 1 74.19 535 ARG B N 1
ATOM 8548 C CA . ARG B 1 535 ? -14.578 -3.541 -17.188 1 74.19 535 ARG B CA 1
ATOM 8549 C C . ARG B 1 535 ? -14.914 -2.053 -17.188 1 74.19 535 ARG B C 1
ATOM 8551 O O . ARG B 1 535 ? -14.594 -1.34 -18.141 1 74.19 535 ARG B O 1
ATOM 8558 N N . HIS B 1 536 ? -15.438 -1.613 -16.031 1 67.62 536 HIS B N 1
ATOM 8559 C CA . HIS B 1 536 ? -15.828 -0.211 -15.953 1 67.62 536 HIS B CA 1
ATOM 8560 C C . HIS B 1 536 ? -14.625 0.687 -15.68 1 67.62 536 HIS B C 1
ATOM 8562 O O . HIS B 1 536 ? -14.672 1.889 -15.953 1 67.62 536 HIS B O 1
ATOM 8568 N N . LEU B 1 537 ? -13.578 0.183 -15.055 1 60.72 537 LEU B N 1
ATOM 8569 C CA . LEU B 1 537 ? -12.398 0.997 -14.789 1 60.72 537 LEU B CA 1
ATOM 8570 C C . LEU B 1 537 ? -11.523 1.094 -16.031 1 60.72 537 LEU B C 1
ATOM 8572 O O . LEU B 1 537 ? -10.617 1.932 -16.094 1 60.72 537 LEU B O 1
ATOM 8576 N N . ARG B 1 538 ? -11.766 0.125 -16.953 1 50.91 538 ARG B N 1
ATOM 8577 C CA . ARG B 1 538 ? -10.961 0.124 -18.172 1 50.91 538 ARG B CA 1
ATOM 8578 C C . ARG B 1 538 ? -11.57 1.037 -19.234 1 50.91 538 ARG B C 1
ATOM 8580 O O . ARG B 1 538 ? -12.797 1.11 -19.359 1 50.91 538 ARG B O 1
#